Protein 3P9A (pdb70)

Radius of gyration: 33.68 Å; Cα contacts (8 Å, |Δi|>4): 2010; chains: 9; bounding box: 89×99×72 Å

Nearest PDB structures (foldseek):
  3p9a-assembly1_G  TM=9.910E-01  e=4.770E-23  Lederbergvirus P22
  4ucb-assembly2_A  TM=2.160E-01  e=5.547E-01  Human respiratory syncytial virus A2
  4uca-assembly1_A  TM=2.225E-01  e=7.556E-01  Human respiratory syncytial virus A2
  6r10-assembly1_G  TM=2.397E-01  e=1.402E+00  Thermus thermophilus HB8
  3p9a-assembly1_G  TM=9.837E-01  e=3.763E-23  Lederbergvirus P22

InterPro domains:
  IPR032066 DNA-packaging protein gp3 [PF16677] (17-133)

B-factor: mean 37.06, std 20.33, range [11.45, 143.5]

Solvent-accessible surface area: 54924 Å² total; per-residue (Å²): 245,69,60,58,96,60,82,86,49,24,100,21,120,6,98,72,22,182,102,24,171,12,97,34,28,118,33,0,40,47,0,0,15,48,11,0,78,38,4,75,59,7,25,14,60,44,59,84,16,35,54,82,98,35,98,34,49,65,46,17,14,22,50,44,30,5,0,18,64,38,16,0,1,54,14,0,37,12,62,54,137,50,9,159,70,16,107,149,83,126,59,4,25,95,11,1,70,68,0,48,30,1,3,76,14,8,11,4,7,0,0,0,0,67,19,3,28,19,46,0,0,0,20,52,26,25,20,76,42,48,29,35,46,38,66,59,31,110,167,130,36,11,105,18,113,7,96,64,29,186,88,14,152,9,138,29,29,123,34,0,46,47,0,0,17,46,8,0,64,54,5,96,76,51,29,14,132,42,55,85,21,39,56,88,101,38,83,34,65,50,62,43,15,20,46,47,35,4,0,15,56,28,16,0,0,29,12,0,29,18,68,37,136,49,3,140,73,15,122,145,95,142,59,5,21,97,5,0,52,75,0,47,37,5,5,83,17,9,12,4,10,0,0,0,0,75,19,4,31,19,49,0,0,0,21,49,24,23,20,79,40,50,28,36,46,49,75,57,51,102,196,73,127,21,10,92,20,108,5,95,69,26,189,126,22,169,9,101,37,34,118,34,0,44,48,0,0,20,46,6,0,65,53,5,86,78,51,27,3,129,57,60,90,6,30,43,66,105,33,71,26,60,57,53,50,16,21,48,42,17,4,1,16,59,32,14,0,0,20,12,0,27,17,53,48,129,49,6,144,70,11,106,146,94,120,47,4,15,80,2,2,55,78,0,48,33,3,4,83,13,10,12,1,9,0,0,0,1,85,20,2,32,16,54,1,0,0,21,48,24,25,19,75,42,50,27,34,44,32,60,67,40,88,169,205,47,30,103,33,14,120,25,117,9,103,76,23,187,119,20,180,13,115,32,29,123,30,0,47,45,0,0,21,46,10,0,70,58,4,55,74,48,31,7,90,37,60,84,19,38,56,66,114,32,86,22,66,54,39,54,12,24,39,34,19,7,0,29,65,36,17,0,3,90,16,0,39,14,78,75,134,45,8,143,64,13,103,147,86,126,62,2,16,72,4,0,58,63,0,46,34,0,3,81,12,3,11,2,9,0,0,0,1,74,16,1,33,16,48,0,0,0,22,52,27,25,19,75,44,47,28,33,44,38,75,58,36,93,194,133,38,10,105,19,116,9,96,58,33,186,112,12,172,5,159,32,42,121,32,0,42,46,0,0,16,51,10,0,61,56,4,51,77,48,30,14,128,56,57,89,11,32,52,72,102,30,81,26,45,59,29,53,20,21,39,43,36,4,0,17,58,28,14,0,0,27,12,0,25,20,46,41,131,50,2,139,65,14,112,148,88,175,61,0,34,148,15,0,81,109,0,36,55,9,4,81,26,3,13,11,10,0,0,0,0,62,16,6,28,20,48,0,0,0,20,51,24,23,20,80,39,48,29,34,48,35,75,57,53,98,190,98,130,78,37,16,71,11,103,10,98,72,28,151,87,22,192,14,126,28,27,118,35,0,44,49,0,0,22,50,7,0,80,48,4,82,76,46,31,16,142,46,57,79,20,37,46,67,104,31,94,31,53,61,65,34,14,26,42,51,38,6,0,27,68,31,17,0,4,48,11,0,24,15,82,78,130,48,9,170,64,10,111,148,91,132,81,1,24,83,3,0,51,70,0,45,38,2,4,83,12,7,13,2,8,0,0,0,1,81,25,1,29,18,48,0,0,0,20,51,26,24,19,74,42,48,27,32,44,36,76,56,50,97,194,120,92,34,12,103,19,125,6,96,62,30,169,94,23,175,7,108,33,34,122,34,0,41,46,0,0,33,56,8,0,73,53,4,62,60,50,32,14,125,38,58,96,21,27,52,76,112,38,86,28,74,51,59,47,16,25,54,40,23,4,0,14,57,27,12,0,0,23,13,0,20,15,70,37,112,50,2,117,65,7,147,124,68,166,79,0,35,144,13,7,92,94,0,61,52,7,3,87,30,2,11,8,12,0,0,0,0,68,18,4,30,22,51,1,0,1,20,50,23,24,20,81,41,48,28,36,43,36,76,56,54,98,197,147,36,6,97,21,110,8,96,65,29,200,106,20,169,6,109,37,25,124,33,0,52,46,0,0,19,45,8,0,55,56,3,66,77,51,33,16,141,49,61,91,17,35,50,82,106,23,100,16,59,56,36,57,13,25,44,49,39,4,0,16,59,24,15,0,0,22,15,0,26,10,48,40,141,42,5,150,65,12,101,150,90,149,64,5,23,94,4,1,57,78,0,49,20,0,3,76,9,9,12,3,15,0,0,0,1,78,17,2,31,14,56,0,0,0,20,50,23,24,20,78,40,49,27,35,48,33,68,57,54,97,196,154,41,16,100,24,98,7,95,62,30,186,74,16,151,10,157,31,41,122,33,0,42,46,0,0,20,48,7,0,59,53,4,84,78,49,38,16,142,50,61,91,14,30,46,66,103,35,91,30,36,42,34,56,12,28,51,47,35,4,0,12,56,21,16,0,1,41,15,0,20,16,67,61,98,43,2,122,64,4,92,145,78,158,54,0,40,115,15,3,74,66,0,38,27,1,3,79,12,10,10,2,9,0,0,0,0,74,21,1,32,15,53,0,0,0,20,51,24,25,21,71,44,46,27,32,42,34,76,54,57,88,199

CATH classification: 1.10.132.80

GO terms:
  GO:0043493 viral terminase complex (C, IDA)
  GO:0097710 viral terminase, small subunit (C, IDA)
  GO:0042802 identical protein binding (F, IPI)

Foldseek 3Di:
DQAAPPDDLLVAAFPCDEPHDDDALVVVLVLLVRLVVVQVVHFDWDWDWDDDPPDIDIGTDGAHDQDDPVSSCSHNHHDPVVLVVLCVDPGNVVSSVVSVVVNLVVLVVCLVVVSDPVVVNCVVNVPDDDDDDDDPPPD/DLLVAAFPCDAPHDDPAQVVVLVLLVSLVVVQVVDFDWDWDWDDDDPDIDIDTDGARDQDDPCSSCSHNHHDVVVLVVLCPDPRSVVSSVVSVVVSLVVLVVCLVVVSDPVVVNCVVNVPDDDDDDDDPDDD/DPLLPAAFPCDAPHDDDALVVVLVLLVSLVVVQVVDFDWDWDWDDDPHDIDIDTDGAHDQDDPCSSCSHHHHDVVVLVVLCVDDSSVVSSVVSVVVSLVVLVVCLVVVSDPVPVNCVVNVPDDDDDDDDPPPD/DDPPLLPAADPCDAPHDDPAQVVLLVLLVSLVVCQVVHFDWDWDWDDDDPDIDIDIDGAHDQDDPVSSCVRHHHDVVVLVVLVVDVRNVVSSVVSVVVNLVVLVVCCVVVSDPVVVSCVVSVPDDDDDDDDPDDD/DLLPAAFPQDAPHDDPAQVRVLVLLVSLVVVQVVDFDWDWDWDDDPHDIDTDTDGAHDQDDPCSSCSHHHHHPVVLVCLCVDPRHVVVSVVSVVVSLVVLVVCLVVVRDPVVVNCVVNVPDDDDDDDDPDDD/DLPLLPAAFPCDAPRDDDAQVVLLVLLVSLVVSQVVDFDWDKDWDDDPHDIDIDTDGAHDQDDPCSSCSHHHHDVVSLVVLCVDVRSVVSSVVSVVVNLVVLVVCLVVVSDPVVVSCVVSVPDDDDDDDDPDDD/DPLLPAAFPCDAQHDDDAQVVVLVLLVVLVVVQVVDFDWDWDWDDDPHRIDIDIDGAHDQDDLCSSCSHHHHDSVVLVVQCVPPRHNVSSVVSVVVRLVRLVVCLVVVRDPVVVNCVVSVPDDDDDDDDPDDD/DLLPAAFPQDAQHDDPALVVVLVLLVSLVVVQVVDFDWDWDWDDDPHDIDIDIDGAHDQDDPCSSCSHNHHDVVVLVVLCVDPRNVVSSVVSVVVNLVVLVVCLVVVSDPVPVNCVVNVPDDDDDDDDPDDD/DLLPAAFPQDAADDDDAQVVVLVLLVVLVVVQVVDFDWDWDWDDDPRDIDIDIDGAHDQDDPVSSCSHNHHDVVVLVVLCPDPRRVVSSVVSVVVRLVVLVVCLVVVSDPVVVSCVVSVPDDDDDDDDPDDD

Sequence (1202 aa):
MAAPKGNRFWEARSSHGRNPKFESPEALWAACCEYFEWVEANPLWEMKAFSYQGEVIQEPIAKMRAMTITGLTLFIDVTLETWRTYRLREDLSEVVTRAEQVIYDQKFSGAAADLLNANIIARDLGLKEQSQVEDVTPDRFWEARSSHGRNPKFESPEALWAACCEYFEWVEANPLWEMKAFSYQGEVIQEPIAKMRAMTITGLTLFIDVTLETWRTYRLREDLSEVVTRAEQVIYDQKFSGAAADLLNANIIARDLGLKEQSQVEDVTPDNRFWEARSSHGRNPKFESPEALWAACCEYFEWVEANPLWEMKAFSYQGEVIQEPIAKMRAMTITGLTLFIDVTLETWRTYRLREDLSEVVTRAEQVIYDQKFSGAAADLLNANIIARDLGLKEQSQVEDVTPDKGNRFWEARSSHGRNPKFESPEALWAACCEYFEWVEANPLWEMKAFSYQGEVIQEPIAKMRAMTITGLTLFIDVTLETWRTYRLREDLSEVVTRAEQVIYDQKFSGAAADLLNANIIARDLGLKEQSQVEDVTPDRFWEARSSHGRNPKFESPEALWAACCEYFEWVEANPLWEMKAFSYQGEVIQEPIAKMRAMTITGLTLFIDVTLETWRTYRLREDLSEVVTRAEQVIYDQKFSGAAADLLNANIIARDLGLKEQSQVEDVTPDGNRFWEARSSHGRNPKFESPEALWAACCEYFEWVEANPLWEMKAFSYQGEVIQEPIAKMRAMTITGLTLFIDVTLETWRTYRLREDLSEVVTRAEQVIYDQKFSGAAADLLNANIIARDLGLKEQSQVEDVTPDNRFWEARSSHGRNPKFESPEALWAACCEYFEWVEANPLWEMKAFSYQGEVIQEPIAKMRAMTITGLTLFIDVTLETWRTYRLREDLSEVVTRAEQVIYDQKFSGAAADLLNANIIARDLGLKEQSQVEDVTPDRFWEARSSHGRNPKFESPEALWAACCEYFEWVEANPLWEMKAFSYQGEVIQEPIAKMRAMTITGLTLFIDVTLETWRTYRLREDLSEVVTRAEQVIYDQKFSGAAADLLNANIIARDLGLKEQSQVEDVTPDRFWEARSSHGRNPKFESPEALWAACCEYFEWVEANPLWEMKAFSYQGEVIQEPIAKMRAMTITGLTLFIDVTLETWRTYRLREDLSEVVTRAEQVIYDQKFSGAAADLLNANIIARDLGLKEQSQVEDVTPD

Structure (mmCIF, N/CA/C/O backbone):
data_3P9A
#
_entry.id   3P9A
#
_cell.length_a   76.480
_cell.length_b   100.900
_cell.length_c   89.847
_cell.angle_alpha   90.00
_cell.angle_beta   93.73
_cell.angle_gamma   90.00
#
_symmetry.space_group_name_H-M   'P 1 21 1'
#
loop_
_entity.id
_entity.type
_entity.pdbx_description
1 polymer 'DNA-packaging protein gp3'
2 water water
#
loop_
_atom_site.group_PDB
_atom_site.id
_atom_site.type_symbol
_atom_site.label_atom_id
_atom_site.label_alt_id
_atom_site.label_comp_id
_atom_site.label_asym_id
_atom_site.label_entity_id
_atom_site.label_seq_id
_atom_site.pdbx_PDB_ins_code
_atom_site.Cartn_x
_atom_site.Cartn_y
_atom_site.Cartn_z
_atom_site.occupancy
_atom_site.B_iso_or_equiv
_atom_site.auth_seq_id
_atom_site.auth_comp_id
_atom_site.auth_asym_id
_atom_site.auth_atom_id
_atom_site.pdbx_PDB_model_num
ATOM 1 N N . MET A 1 1 ? 18.854 97.454 52.650 1.00 129.73 1 MET A N 1
ATOM 2 C CA . MET A 1 1 ? 19.155 98.211 51.439 1.00 129.51 1 MET A CA 1
ATOM 3 C C . MET A 1 1 ? 19.730 97.287 50.362 1.00 128.62 1 MET A C 1
ATOM 4 O O . MET A 1 1 ? 20.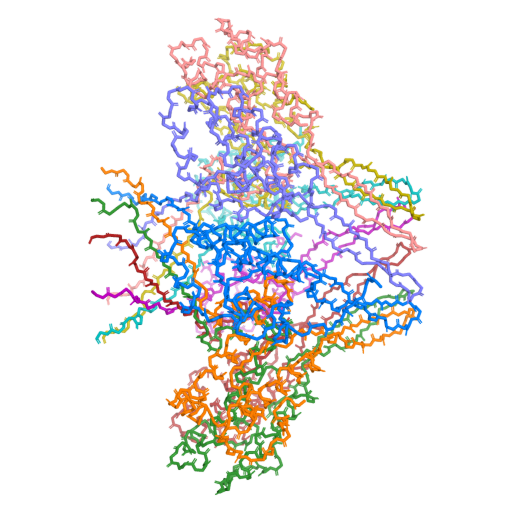163 97.745 49.303 1.00 127.86 1 MET A O 1
ATOM 9 N N . ALA A 1 2 ? 19.726 95.985 50.644 1.00 127.14 2 ALA A N 1
ATOM 10 C CA . ALA A 1 2 ? 20.234 94.980 49.709 1.00 120.73 2 ALA A CA 1
ATOM 11 C C . ALA A 1 2 ? 19.348 93.734 49.687 1.00 112.04 2 ALA A C 1
ATOM 12 O O . ALA A 1 2 ? 19.822 92.627 49.427 1.00 111.49 2 ALA A O 1
ATOM 14 N N . ALA A 1 3 ? 18.062 93.925 49.964 1.00 102.22 3 ALA A N 1
ATOM 15 C CA . ALA A 1 3 ? 17.097 92.831 49.977 1.00 89.50 3 ALA A CA 1
ATOM 16 C C . ALA A 1 3 ? 15.881 93.196 49.126 1.00 76.82 3 ALA A C 1
ATOM 17 O O . ALA A 1 3 ? 15.713 94.360 48.752 1.00 76.82 3 ALA A O 1
ATOM 19 N N . PRO A 1 4 ? 15.036 92.201 48.802 1.00 63.71 4 PRO A N 1
ATOM 20 C CA . PRO A 1 4 ? 13.824 92.444 48.010 1.00 58.31 4 PRO A CA 1
ATOM 21 C C . PRO A 1 4 ? 12.904 93.483 48.647 1.00 60.45 4 PRO A C 1
ATOM 22 O O . PRO A 1 4 ? 12.562 93.373 49.827 1.00 59.19 4 PRO A O 1
ATOM 26 N N . LYS A 1 5 ? 12.516 94.482 47.859 1.00 61.59 5 LYS A N 1
ATOM 27 C CA . LYS A 1 5 ? 11.624 95.540 48.319 1.00 56.02 5 LYS A CA 1
ATOM 28 C C . LYS A 1 5 ? 10.174 95.055 48.278 1.00 51.06 5 LYS A C 1
ATOM 29 O O . LYS A 1 5 ? 9.306 95.594 48.970 1.00 46.71 5 LYS A O 1
ATOM 35 N N . GLY A 1 6 ? 9.929 94.034 47.458 1.00 44.87 6 GLY A N 1
ATOM 36 C CA . GLY A 1 6 ? 8.618 93.422 47.346 1.00 34.81 6 GLY A CA 1
ATOM 37 C C . GLY A 1 6 ? 7.613 94.246 46.568 1.00 37.22 6 GLY A C 1
ATOM 38 O O . GLY A 1 6 ? 6.410 94.106 46.774 1.00 39.46 6 GLY A O 1
ATOM 39 N N . ASN A 1 7 ? 8.099 95.113 45.681 1.00 30.68 7 ASN A N 1
ATOM 40 C CA . ASN A 1 7 ? 7.209 95.847 44.784 1.00 22.35 7 ASN A CA 1
ATOM 41 C C . ASN A 1 7 ? 6.663 94.965 43.659 1.00 31.02 7 ASN A C 1
ATOM 42 O O . ASN A 1 7 ? 7.420 94.479 42.803 1.00 33.36 7 ASN A O 1
ATOM 47 N N . ARG A 1 8 ? 5.350 94.741 43.687 1.00 26.68 8 ARG A N 1
ATOM 48 C CA . ARG A 1 8 ? 4.662 93.955 42.662 1.00 33.14 8 ARG A CA 1
ATOM 49 C C . ARG A 1 8 ? 4.577 94.728 41.349 1.00 33.17 8 ARG A C 1
ATOM 50 O O . ARG A 1 8 ? 4.051 95.841 41.311 1.00 27.77 8 ARG A O 1
ATOM 58 N N . PHE A 1 9 ? 5.069 94.134 40.265 1.00 28.03 9 PHE A N 1
ATOM 59 C CA . PHE A 1 9 ? 5.201 94.900 39.032 1.00 25.49 9 PHE A CA 1
ATOM 60 C C . PHE A 1 9 ? 3.844 95.332 38.487 1.00 24.38 9 PHE A C 1
ATOM 61 O O . PHE A 1 9 ? 3.710 96.418 37.939 1.00 25.93 9 PHE A O 1
ATOM 69 N N . TRP A 1 10 ? 2.824 94.505 38.686 1.00 27.19 10 TRP A N 1
ATOM 70 C CA . TRP A 1 10 ? 1.489 94.845 38.204 1.00 22.23 10 TRP A CA 1
ATOM 71 C C . TRP A 1 10 ? 0.847 95.957 39.046 1.00 28.77 10 TRP A C 1
ATOM 72 O O . TRP A 1 10 ? -0.210 96.476 38.691 1.00 32.28 10 TRP A O 1
ATOM 83 N N . GLU A 1 11 ? 1.466 96.311 40.168 1.00 22.97 11 GLU A N 1
ATOM 84 C CA . GLU A 1 11 ? 0.954 97.432 40.975 1.00 27.14 11 GLU A CA 1
ATOM 85 C C . GLU A 1 11 ? 1.706 98.735 40.694 1.00 28.77 11 GLU A C 1
ATOM 86 O O . GLU A 1 11 ? 1.231 99.828 41.031 1.00 27.47 11 GLU A O 1
ATOM 92 N N . ALA A 1 12 ? 2.876 98.619 40.073 1.00 22.70 12 ALA A N 1
ATOM 93 C CA . ALA A 1 12 ? 3.789 99.762 39.944 1.00 24.71 12 ALA A CA 1
ATOM 94 C C . ALA A 1 12 ? 3.234 100.847 39.030 1.00 30.97 12 ALA A C 1
ATOM 95 O O . ALA A 1 12 ? 2.742 100.556 37.942 1.00 26.79 12 ALA A O 1
ATOM 97 N N . ARG A 1 13 ? 3.313 102.101 39.472 1.00 26.31 13 ARG A N 1
ATOM 98 C CA . ARG A 1 13 ? 2.859 103.214 38.648 1.00 26.44 13 ARG A CA 1
ATOM 99 C C . ARG A 1 13 ? 3.702 104.464 38.892 1.00 26.19 13 ARG A C 1
ATOM 100 O O . ARG A 1 13 ? 4.266 104.625 39.973 1.00 23.59 13 ARG A O 1
ATOM 108 N N . SER A 1 14 ? 3.786 105.345 37.891 1.00 21.78 14 SER A N 1
ATOM 109 C CA . SER A 1 14 ? 4.615 106.543 38.008 1.00 25.47 14 SER A CA 1
ATOM 110 C C . SER A 1 14 ? 3.981 107.583 38.931 1.00 22.55 14 SER A C 1
ATOM 111 O O . SER A 1 14 ? 2.805 107.501 39.267 1.00 23.71 14 SER A O 1
ATOM 114 N N . SER A 1 15 ? 4.768 108.577 39.319 1.00 21.26 15 SER A N 1
ATOM 115 C CA . SER A 1 15 ? 4.284 109.625 40.224 1.00 23.60 15 SER A CA 1
ATOM 116 C C . SER A 1 15 ? 3.167 110.460 39.603 1.00 24.64 15 SER A C 1
ATOM 117 O O . SER A 1 15 ? 2.522 111.236 40.297 1.00 26.17 15 SER A O 1
ATOM 120 N N . HIS A 1 16 ? 2.938 110.292 38.303 1.00 27.27 16 HIS A N 1
ATOM 121 C CA . HIS A 1 16 ? 1.900 111.050 37.602 1.00 31.36 16 HIS A CA 1
ATOM 122 C C . HIS A 1 16 ? 0.500 110.502 37.856 1.00 33.12 16 HIS A C 1
ATOM 123 O O . HIS A 1 16 ? -0.492 111.096 37.438 1.00 33.41 16 HIS A O 1
ATOM 130 N N . GLY A 1 17 ? 0.425 109.366 38.539 1.00 27.53 17 GLY A N 1
ATOM 131 C CA . GLY A 1 17 ? -0.849 108.831 38.962 1.00 28.34 17 GLY A CA 1
ATOM 132 C C . GLY A 1 17 ? -1.636 108.197 37.837 1.00 36.14 17 GLY A C 1
ATOM 133 O O . GLY A 1 17 ? -1.066 107.738 36.843 1.00 34.14 17 GLY A O 1
ATOM 134 N N . ARG A 1 18 ? -2.956 108.181 37.992 1.00 31.04 18 ARG A N 1
ATOM 135 C CA . ARG A 1 18 ? -3.811 107.436 37.082 1.00 35.44 18 ARG A CA 1
ATOM 136 C C . ARG A 1 18 ? -4.177 108.204 35.811 1.00 34.93 18 ARG A C 1
ATOM 137 O O . ARG A 1 18 ? -4.562 109.369 35.868 1.00 44.11 18 ARG A O 1
ATOM 145 N N . ASN A 1 19 ? -4.054 107.533 34.669 1.00 39.02 19 ASN A N 1
ATOM 146 C CA . ASN A 1 19 ? -4.460 108.095 33.381 1.00 46.91 19 ASN A CA 1
ATOM 147 C C . ASN A 1 19 ? -3.918 109.485 33.106 1.00 44.45 19 ASN A C 1
ATOM 148 O O . ASN A 1 19 ? -4.673 110.384 32.750 1.00 51.03 19 ASN A O 1
ATOM 153 N N . PRO A 1 20 ? -2.602 109.670 33.258 1.00 41.12 20 PRO A N 1
ATOM 154 C CA . PRO A 1 20 ? -2.062 111.011 33.026 1.00 41.53 20 PRO A CA 1
ATOM 155 C C . PRO A 1 20 ? -2.256 111.452 31.581 1.00 43.08 20 PRO A C 1
ATOM 156 O O . PRO A 1 20 ? -2.315 110.619 30.671 1.00 42.73 20 PRO A O 1
ATOM 160 N N . LYS A 1 21 ? -2.350 112.759 31.383 1.00 42.20 21 LYS A N 1
ATOM 161 C CA . LYS A 1 21 ? -2.464 113.338 30.053 1.00 47.46 21 LYS A CA 1
ATOM 162 C C . LYS A 1 21 ? -1.188 114.113 29.761 1.00 45.05 21 LYS A C 1
ATOM 163 O O . LYS A 1 21 ? -1.042 115.261 30.17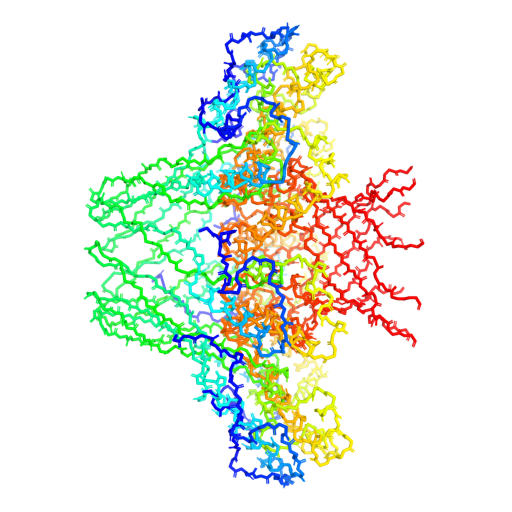5 1.00 51.54 21 LYS A O 1
ATOM 169 N N . PHE A 1 22 ? -0.256 113.473 29.066 1.00 40.62 22 PHE A N 1
ATOM 170 C CA . PHE A 1 22 ? 1.034 114.081 28.766 1.00 43.73 22 PHE A CA 1
ATOM 171 C C . PHE A 1 22 ? 0.910 115.069 27.615 1.00 51.95 22 PHE A C 1
ATOM 172 O O . PHE A 1 22 ? 0.529 114.700 26.507 1.00 57.36 22 PHE A O 1
ATOM 180 N N . GLU A 1 23 ? 1.232 116.329 27.887 1.00 52.67 23 GLU A N 1
ATOM 181 C CA . GLU A 1 23 ? 1.040 117.384 26.902 1.00 56.90 23 GLU A CA 1
ATOM 182 C C . GLU A 1 23 ? 2.360 118.022 26.502 1.00 54.74 23 GLU A C 1
ATOM 183 O O . GLU A 1 23 ? 2.401 118.882 25.624 1.00 59.83 23 GLU A O 1
ATOM 189 N N . SER A 1 24 ? 3.442 117.598 27.146 1.00 47.72 24 SER A N 1
ATOM 190 C CA . SER A 1 24 ? 4.772 118.053 26.755 1.00 40.92 24 SER A CA 1
ATOM 191 C C . SER A 1 24 ? 5.769 116.903 26.685 1.00 38.92 24 SER A C 1
ATOM 192 O O . SER A 1 24 ? 5.652 115.919 27.412 1.00 44.37 24 SER A O 1
ATOM 195 N N . PRO A 1 25 ? 6.766 117.039 25.807 1.00 43.12 25 PRO A N 1
ATOM 196 C CA . PRO A 1 25 ? 7.832 116.043 25.703 1.00 41.67 25 PRO A CA 1
ATOM 197 C C . PRO A 1 25 ? 8.510 115.870 27.052 1.00 43.37 25 PRO A C 1
ATOM 198 O O . PRO A 1 25 ? 8.807 114.744 27.449 1.00 39.17 25 PRO A O 1
ATOM 202 N N . GLU A 1 26 ? 8.746 116.974 27.753 1.00 41.15 26 GLU A N 1
ATOM 203 C CA . GLU A 1 26 ? 9.436 116.904 29.037 1.00 44.54 26 GLU A CA 1
ATOM 204 C C . GLU A 1 26 ? 8.692 116.036 30.057 1.00 39.27 26 GLU A C 1
ATOM 205 O O . GLU A 1 26 ? 9.297 115.173 30.699 1.00 34.55 26 GLU A O 1
ATOM 211 N N . ALA A 1 27 ? 7.387 116.254 30.197 1.00 36.88 27 ALA A N 1
ATOM 212 C CA . ALA A 1 27 ? 6.582 115.463 31.127 1.00 38.15 27 ALA A CA 1
ATOM 213 C C . ALA A 1 27 ? 6.637 113.992 30.741 1.00 33.88 27 ALA A C 1
ATOM 214 O O . ALA A 1 27 ? 6.835 113.122 31.590 1.00 29.22 27 ALA A O 1
ATOM 216 N N . LEU A 1 28 ? 6.449 113.721 29.456 1.00 35.37 28 LEU A N 1
ATOM 217 C CA . LEU A 1 28 ? 6.433 112.348 28.979 1.00 34.00 28 LEU A CA 1
ATOM 218 C C . LEU A 1 28 ? 7.766 111.660 29.241 1.00 30.97 28 LEU A C 1
ATOM 219 O O . LEU A 1 28 ? 7.804 110.536 29.749 1.00 34.74 28 LEU A O 1
ATOM 224 N N . TRP A 1 29 ? 8.857 112.334 28.890 1.00 29.33 29 TRP A N 1
ATOM 225 C CA . TRP A 1 29 ? 10.185 111.750 29.035 1.00 26.55 29 TRP A CA 1
ATOM 226 C C . TRP A 1 29 ? 10.500 111.532 30.509 1.00 32.24 29 TRP A C 1
ATOM 227 O O . TRP A 1 29 ? 11.101 110.523 30.879 1.00 30.82 29 TRP A O 1
ATOM 238 N N . ALA A 1 30 ? 10.073 112.467 31.354 1.00 26.27 30 ALA A N 1
ATOM 239 C CA . ALA A 1 30 ? 10.237 112.299 32.796 1.00 26.48 30 ALA A CA 1
ATOM 240 C C . ALA A 1 30 ? 9.527 111.041 33.289 1.00 25.13 30 ALA A C 1
ATOM 241 O O . ALA A 1 30 ? 10.050 110.303 34.132 1.00 27.08 30 ALA A O 1
ATOM 243 N N . ALA A 1 31 ? 8.319 110.810 32.784 1.00 25.07 31 ALA A N 1
ATOM 244 C CA . ALA A 1 31 ? 7.573 109.610 33.150 1.00 29.59 31 ALA A CA 1
ATOM 245 C C . ALA A 1 31 ? 8.300 108.349 32.682 1.00 23.87 31 ALA A C 1
ATOM 246 O O . ALA A 1 31 ? 8.390 107.360 33.411 1.00 23.98 31 ALA A O 1
ATOM 248 N N . CYS A 1 32 ? 8.815 108.382 31.460 1.00 26.97 32 CYS A N 1
ATOM 249 C CA . CYS A 1 32 ? 9.566 107.249 30.929 1.00 21.54 32 CYS A CA 1
ATOM 250 C C . CYS A 1 32 ? 10.784 106.982 31.793 1.00 22.76 32 CYS A C 1
ATOM 251 O O . CYS A 1 32 ? 11.091 105.839 32.089 1.00 22.42 32 CYS A O 1
ATOM 254 N N . CYS A 1 33 ? 11.474 108.046 32.202 1.00 25.42 33 CYS A N 1
ATOM 255 C CA . CYS A 1 33 ? 12.620 107.886 33.093 1.00 23.45 33 CYS A CA 1
ATOM 256 C C . CYS A 1 33 ? 12.242 107.253 34.431 1.00 22.10 33 CYS A C 1
ATOM 257 O O . CYS A 1 33 ? 13.029 106.478 34.983 1.00 23.30 33 CYS A O 1
ATOM 260 N N . GLU A 1 34 ? 11.054 107.567 34.964 1.00 19.47 34 GLU A N 1
ATOM 261 C CA . GLU A 1 34 ? 10.605 106.897 36.194 1.00 18.43 34 GLU A CA 1
ATOM 262 C C . GLU A 1 34 ? 10.520 105.390 35.995 1.00 19.95 34 GLU A C 1
ATOM 263 O O . GLU A 1 34 ? 10.892 104.602 36.877 1.00 18.82 34 GLU A O 1
ATOM 269 N N . TYR A 1 35 ? 10.020 104.987 34.836 1.00 21.71 35 TYR A N 1
ATOM 270 C CA . TYR A 1 35 ? 9.933 103.568 34.530 1.00 22.47 35 TYR A CA 1
ATOM 271 C C . TYR A 1 35 ? 11.328 102.949 34.474 1.00 19.46 35 TYR A C 1
ATOM 272 O O . TYR A 1 35 ? 11.566 101.869 35.038 1.00 17.47 35 TYR A O 1
ATOM 281 N N . PHE A 1 36 ? 12.261 103.627 33.799 1.00 19.50 36 PHE A N 1
ATOM 282 C CA . PHE A 1 36 ? 13.619 103.097 33.659 1.00 18.95 36 PHE A CA 1
ATOM 283 C C . PHE A 1 36 ? 14.267 102.937 35.034 1.00 16.33 36 PHE A C 1
ATOM 284 O O . PHE A 1 36 ? 14.906 101.936 35.303 1.00 21.88 36 PHE A O 1
ATOM 292 N N . GLU A 1 37 ? 14.089 103.933 35.903 1.00 19.47 37 GLU A N 1
ATOM 293 C CA . GLU A 1 37 ? 14.590 103.858 37.282 1.00 19.00 37 GLU A CA 1
ATOM 294 C C . GLU A 1 37 ? 13.929 102.726 38.087 1.00 16.53 37 GLU A C 1
ATOM 295 O O . GLU A 1 37 ? 14.599 102.021 38.854 1.00 21.82 37 GLU A O 1
ATOM 301 N N . TRP A 1 38 ? 12.618 102.570 37.926 1.00 19.82 38 TRP A N 1
ATOM 302 C CA . TRP A 1 38 ? 11.892 101.516 38.639 1.00 19.88 38 TRP A CA 1
ATOM 303 C C . TRP A 1 38 ? 12.456 100.146 38.262 1.00 19.32 38 TRP A C 1
ATOM 304 O O . TRP A 1 38 ? 12.722 99.305 39.131 1.00 20.36 38 TRP A O 1
ATOM 315 N N . VAL A 1 39 ? 12.629 99.918 36.966 1.00 20.69 39 VAL A N 1
ATOM 316 C CA . VAL A 1 39 ? 13.199 98.656 36.505 1.00 23.41 39 VAL A CA 1
ATOM 317 C C . VAL A 1 39 ? 14.550 98.399 37.163 1.00 20.39 39 VAL A C 1
ATOM 318 O O . VAL A 1 39 ? 14.817 97.292 37.635 1.00 21.03 39 VAL A O 1
ATOM 322 N N . GLU A 1 40 ? 15.404 99.419 37.203 1.00 22.30 40 GLU A N 1
ATOM 323 C CA . GLU A 1 40 ? 16.716 99.251 37.822 1.00 24.28 40 GLU A CA 1
ATOM 324 C C . GLU A 1 40 ? 16.630 99.010 39.319 1.00 21.84 40 GLU A C 1
ATOM 325 O O . GLU A 1 40 ? 17.410 98.236 39.867 1.00 26.52 40 GLU A O 1
ATOM 331 N N . ALA A 1 41 ? 15.670 99.656 39.975 1.00 20.27 41 ALA A N 1
ATOM 332 C CA . ALA A 1 41 ? 15.530 99.542 41.419 1.00 22.44 41 ALA A CA 1
ATOM 333 C C . ALA A 1 41 ? 14.771 98.293 41.851 1.00 18.31 41 ALA A C 1
ATOM 334 O O . ALA A 1 41 ? 14.735 97.972 43.034 1.00 19.97 41 ALA A O 1
ATOM 336 N N . ASN A 1 42 ? 14.135 97.606 40.908 1.00 18.32 42 ASN A N 1
ATOM 337 C CA . ASN A 1 42 ? 13.347 96.426 41.269 1.00 18.36 42 ASN A CA 1
ATOM 338 C C . ASN A 1 42 ? 13.725 95.195 40.458 1.00 21.04 42 ASN A C 1
ATOM 339 O O . ASN A 1 42 ? 12.969 94.754 39.600 1.00 20.78 42 ASN A O 1
ATOM 344 N N . PRO A 1 43 ? 14.915 94.647 40.730 1.00 23.55 43 PRO A N 1
ATOM 345 C CA . PRO A 1 43 ? 15.328 93.430 40.021 1.00 24.32 43 PRO A CA 1
ATOM 346 C C . PRO A 1 43 ? 14.413 92.271 40.399 1.00 20.63 43 PRO A C 1
ATOM 347 O O . PRO A 1 43 ? 13.684 92.342 41.398 1.00 20.29 43 PRO A O 1
ATOM 351 N N . LEU A 1 44 ? 14.422 91.211 39.601 1.00 21.22 44 LEU A N 1
ATOM 352 C CA . LEU A 1 44 ? 13.802 89.964 40.033 1.00 23.15 44 LEU A CA 1
ATOM 353 C C . LEU A 1 44 ? 14.735 89.294 41.033 1.00 26.21 44 LEU A C 1
ATOM 354 O O . LEU A 1 44 ? 15.898 89.668 41.151 1.00 25.75 44 LEU A O 1
ATOM 359 N N . TRP A 1 45 ? 14.228 88.320 41.773 1.00 25.12 45 TRP A N 1
ATOM 360 C CA . TRP A 1 45 ? 15.029 87.697 42.819 1.00 24.61 45 TRP A CA 1
ATOM 361 C C . TRP A 1 45 ? 15.020 86.194 42.659 1.00 31.54 45 TRP A C 1
ATOM 362 O O . TRP A 1 45 ? 13.964 85.586 42.509 1.00 34.28 45 TRP A O 1
ATOM 373 N N . GLU A 1 46 ? 16.211 85.609 42.661 1.00 26.86 46 GLU A N 1
ATOM 374 C CA . GLU A 1 46 ? 16.350 84.162 42.685 1.00 30.98 46 GLU A CA 1
ATOM 375 C C . GLU A 1 46 ? 16.726 83.713 44.093 1.00 29.59 46 GLU A C 1
ATOM 376 O O . GLU A 1 46 ? 17.692 84.200 44.665 1.00 30.88 46 GLU A O 1
ATOM 382 N N . MET A 1 47 ? 15.958 82.791 44.664 1.00 32.11 47 MET A N 1
ATOM 383 C CA . MET A 1 47 ? 16.301 82.259 45.978 1.00 34.53 47 MET A CA 1
ATOM 384 C C . MET A 1 47 ? 17.433 81.262 45.821 1.00 36.37 47 MET A C 1
ATOM 385 O O . MET A 1 47 ? 17.368 80.367 44.983 1.00 40.18 47 MET A O 1
ATOM 390 N N . LYS A 1 48 ? 18.482 81.430 46.613 1.00 32.53 48 LYS A N 1
ATOM 391 C CA . LYS A 1 48 ? 19.592 80.495 46.588 1.00 39.21 48 LYS A CA 1
ATOM 392 C C . LYS A 1 48 ? 19.762 79.970 47.996 1.00 40.43 48 LYS A C 1
ATOM 393 O O . LYS A 1 48 ? 19.567 80.705 48.963 1.00 43.43 48 LYS A O 1
ATOM 399 N N . ALA A 1 49 ? 20.126 78.703 48.116 1.00 35.66 49 ALA A N 1
ATOM 400 C CA . ALA A 1 49 ? 20.283 78.101 49.429 1.00 38.30 49 ALA A CA 1
ATOM 401 C C . ALA A 1 49 ? 21.750 77.879 49.773 1.00 41.73 49 ALA A C 1
ATOM 402 O O . ALA A 1 49 ? 22.575 77.591 48.904 1.00 41.09 49 ALA A O 1
ATOM 404 N N . PHE A 1 50 ? 22.060 78.024 51.054 1.00 38.00 50 PHE A N 1
ATOM 405 C CA . PHE A 1 50 ? 23.398 77.796 51.559 1.00 47.26 50 PHE A CA 1
ATOM 406 C C . PHE A 1 50 ? 23.240 77.018 52.859 1.00 56.56 50 PHE A C 1
ATOM 407 O O . PHE A 1 50 ? 22.135 76.916 53.391 1.00 53.85 50 PHE A O 1
ATOM 415 N N . SER A 1 51 ? 24.329 76.464 53.373 1.00 63.91 51 SER A N 1
ATOM 416 C CA . SER A 1 51 ? 24.259 75.772 54.652 1.00 73.79 51 SER A CA 1
ATOM 417 C C . SER A 1 51 ? 25.558 75.886 55.436 1.00 81.25 51 SER A C 1
ATOM 418 O O . SER A 1 51 ? 26.643 75.973 54.861 1.00 79.62 51 SER A O 1
ATOM 421 N N . TYR A 1 52 ? 25.424 75.894 56.757 1.00 92.47 52 TYR A N 1
ATOM 422 C CA . TYR A 1 52 ? 26.555 75.964 57.669 1.00 101.25 52 TYR A CA 1
ATOM 423 C C . TYR A 1 52 ? 26.155 75.278 58.967 1.00 101.28 52 TYR A C 1
ATOM 424 O O . TYR A 1 52 ? 25.270 75.754 59.675 1.00 105.28 52 TYR A O 1
ATOM 433 N N . GLN A 1 53 ? 26.789 74.150 59.265 1.00 96.23 53 GLN A N 1
ATOM 434 C CA . GLN A 1 53 ? 26.494 73.409 60.487 1.00 94.88 53 GLN A CA 1
ATOM 435 C C . GLN A 1 53 ? 25.056 72.890 60.561 1.00 92.22 53 GLN A C 1
ATOM 436 O O . GLN A 1 53 ? 24.380 73.056 61.577 1.00 94.27 53 GLN A O 1
ATOM 442 N N . GLY A 1 54 ? 24.591 72.266 59.484 1.00 84.91 54 GLY A N 1
ATOM 443 C CA . GLY A 1 54 ? 23.305 71.592 59.490 1.00 82.59 54 GLY A CA 1
ATOM 444 C C . GLY A 1 54 ? 22.088 72.497 59.452 1.00 81.16 54 GLY A C 1
ATOM 445 O O . GLY A 1 54 ? 20.973 72.060 59.738 1.00 80.34 54 GLY A O 1
ATOM 446 N N . GLU A 1 55 ? 22.294 73.758 59.089 1.00 78.54 55 GLU A N 1
ATOM 447 C CA . GLU A 1 55 ? 21.199 74.716 59.023 1.00 78.88 55 GLU A CA 1
ATOM 448 C C . GLU A 1 55 ? 21.077 75.270 57.606 1.00 70.21 55 GLU A C 1
ATOM 449 O O . GLU A 1 55 ? 22.065 75.715 57.023 1.00 73.14 55 GLU A O 1
ATOM 455 N N . VAL A 1 56 ? 19.869 75.228 57.049 1.00 61.68 56 VAL A N 1
ATOM 456 C CA . VAL A 1 56 ? 19.642 75.700 55.682 1.00 61.63 56 VAL A CA 1
ATOM 457 C C . VAL A 1 56 ? 19.223 77.166 55.612 1.00 63.38 56 VAL A C 1
ATOM 458 O O . VAL A 1 56 ? 18.167 77.549 56.117 1.00 65.53 56 VAL A O 1
ATOM 462 N N . ILE A 1 57 ? 20.057 77.972 54.963 1.00 58.38 57 ILE A N 1
ATOM 463 C CA . ILE A 1 57 ? 19.830 79.410 54.848 1.00 56.73 57 ILE A CA 1
ATOM 464 C C . ILE A 1 57 ? 19.355 79.793 53.446 1.00 53.37 57 ILE A C 1
ATOM 465 O O . ILE A 1 57 ? 19.965 79.409 52.452 1.00 54.56 57 ILE A O 1
ATOM 470 N N . GLN A 1 58 ? 18.263 80.546 53.372 1.00 66.54 58 GLN A N 1
ATOM 471 C CA . GLN A 1 58 ? 17.772 81.065 52.100 1.00 66.43 58 GLN A CA 1
ATOM 472 C C . GLN A 1 58 ? 18.244 82.496 51.922 1.00 64.69 58 GLN A C 1
ATOM 473 O O . GLN A 1 58 ? 18.271 83.267 52.877 1.00 70.92 58 GLN A O 1
ATOM 479 N N . GLU A 1 59 ? 18.621 82.857 50.702 1.00 60.41 59 GLU A N 1
ATOM 480 C CA . GLU A 1 59 ? 18.960 84.244 50.420 1.00 61.01 59 GLU A CA 1
ATOM 481 C C . GLU A 1 59 ? 18.729 84.598 48.962 1.00 46.81 59 GLU A C 1
ATOM 482 O O . GLU A 1 59 ? 19.198 83.898 48.061 1.00 43.18 59 GLU A O 1
ATOM 488 N N . PRO A 1 60 ? 18.005 85.696 48.731 1.00 38.77 60 PRO A N 1
ATOM 489 C CA . PRO A 1 60 ? 17.657 86.162 47.391 1.00 42.32 60 PRO A CA 1
ATOM 490 C C . PRO A 1 60 ? 18.832 86.861 46.725 1.00 41.54 60 PRO A C 1
ATOM 491 O O . PRO A 1 60 ? 19.522 87.657 47.359 1.00 41.54 60 PRO A O 1
ATOM 495 N N . ILE A 1 61 ? 19.050 86.548 45.453 1.00 31.42 61 ILE A N 1
ATOM 496 C CA . ILE A 1 61 ? 20.086 87.177 44.663 1.00 29.00 61 ILE A CA 1
ATOM 497 C C . ILE A 1 61 ? 19.391 87.914 43.539 1.00 26.34 61 ILE A C 1
ATOM 498 O O . ILE A 1 61 ? 18.501 87.360 42.896 1.00 25.74 61 ILE A O 1
ATOM 503 N N . ALA A 1 62 ? 19.786 89.163 43.312 1.00 23.74 62 ALA A N 1
ATOM 504 C CA . ALA A 1 62 ? 19.133 90.023 42.330 1.00 22.44 62 ALA A CA 1
ATOM 505 C C . ALA A 1 62 ? 19.415 89.577 40.897 1.00 26.85 62 ALA A C 1
ATOM 506 O O . ALA A 1 62 ? 20.552 89.262 40.546 1.00 25.66 62 ALA A O 1
ATOM 508 N N . LYS A 1 63 ? 18.382 89.570 40.064 1.00 21.56 63 LYS A N 1
ATOM 509 C CA . LYS A 1 63 ? 18.551 89.253 38.645 1.00 19.13 63 LYS A CA 1
ATOM 510 C C . LYS A 1 63 ? 17.963 90.396 37.823 1.00 24.07 63 LYS A C 1
ATOM 511 O O . LYS A 1 63 ? 16.925 90.959 38.178 1.00 22.58 63 LYS A O 1
ATOM 517 N N . MET A 1 64 ? 18.630 90.738 36.725 1.00 17.92 64 MET A N 1
ATOM 518 C CA . MET A 1 64 ? 18.215 91.872 35.902 1.00 24.68 64 MET A CA 1
ATOM 519 C C . MET A 1 64 ? 16.798 91.725 35.323 1.00 20.33 64 MET A C 1
ATOM 520 O O . MET A 1 64 ? 16.419 90.664 34.804 1.00 15.69 64 MET A O 1
ATOM 525 N N . ARG A 1 65 ? 16.010 92.791 35.441 1.00 19.59 65 ARG A N 1
ATOM 526 C CA . ARG A 1 65 ? 14.673 92.817 34.857 1.00 20.45 65 ARG A CA 1
ATOM 527 C C . ARG A 1 65 ? 14.713 93.480 33.479 1.00 21.55 65 ARG A C 1
ATOM 528 O O . ARG A 1 65 ? 15.183 94.612 33.333 1.00 20.00 65 ARG A O 1
ATOM 536 N N . ALA A 1 66 ? 14.232 92.764 32.470 1.00 18.51 66 ALA A N 1
ATOM 537 C CA . ALA A 1 66 ? 14.185 93.275 31.108 1.00 21.13 66 ALA A CA 1
ATOM 538 C C . ALA A 1 66 ? 13.133 94.368 30.969 1.00 23.99 66 ALA A C 1
ATOM 539 O O . ALA A 1 66 ? 12.024 94.240 31.481 1.00 20.78 66 ALA A O 1
ATOM 541 N N . MET A 1 67 ? 13.471 95.444 30.267 1.00 21.71 67 MET A N 1
ATOM 542 C CA . MET A 1 67 ? 12.495 96.513 30.023 1.00 17.17 67 MET A CA 1
ATOM 543 C C . MET A 1 67 ? 11.629 96.101 28.847 1.00 20.89 67 MET A C 1
ATOM 544 O O . MET A 1 67 ? 12.101 95.414 27.947 1.00 22.55 67 MET A O 1
ATOM 549 N N . THR A 1 68 ? 10.372 96.521 28.835 1.00 17.42 68 THR A N 1
ATOM 550 C CA . THR A 1 68 ? 9.509 96.238 27.692 1.00 25.37 68 THR A CA 1
ATOM 551 C C . THR A 1 68 ? 8.643 97.443 27.388 1.00 27.47 68 THR A C 1
ATOM 552 O O . THR A 1 68 ? 8.344 98.232 28.281 1.00 23.53 68 THR A O 1
ATOM 556 N N . ILE A 1 69 ? 8.232 97.588 26.134 1.00 26.00 69 ILE A N 1
ATOM 557 C CA . ILE A 1 69 ? 7.341 98.690 25.795 1.00 28.22 69 ILE A CA 1
ATOM 558 C C . ILE A 1 69 ? 6.002 98.562 26.528 1.00 32.73 69 ILE A C 1
ATOM 559 O O . ILE A 1 69 ? 5.462 99.552 27.020 1.00 30.86 69 ILE A O 1
ATOM 564 N N . THR A 1 70 ? 5.469 97.348 26.621 1.00 32.80 70 THR A N 1
ATOM 565 C CA . THR A 1 70 ? 4.231 97.146 27.369 1.00 31.88 70 THR A CA 1
ATOM 566 C C . THR A 1 70 ? 4.435 97.513 28.837 1.00 37.59 70 THR A C 1
ATOM 567 O O . THR A 1 70 ? 3.585 98.166 29.450 1.00 39.68 70 THR A O 1
ATOM 571 N N . GLY A 1 71 ? 5.565 97.094 29.394 1.00 31.09 71 GLY A N 1
ATOM 572 C CA . GLY A 1 71 ? 5.922 97.432 30.759 1.00 25.81 71 GLY A CA 1
ATOM 573 C C . GLY A 1 71 ? 5.912 98.930 30.997 1.00 28.91 71 GLY A C 1
ATOM 574 O O . GLY A 1 71 ? 5.350 99.405 31.987 1.00 27.36 71 GLY A O 1
ATOM 575 N N . LEU A 1 72 ? 6.510 99.681 30.076 1.00 27.27 72 LEU A N 1
ATOM 576 C CA . LEU A 1 72 ? 6.564 101.136 30.193 1.00 28.43 72 LEU A CA 1
ATOM 577 C C . LEU A 1 72 ? 5.162 101.760 30.185 1.00 27.87 72 LEU A C 1
ATOM 578 O O . LEU A 1 72 ? 4.823 102.570 31.054 1.00 25.89 72 LEU A O 1
ATOM 583 N N . THR A 1 73 ? 4.349 101.380 29.205 1.00 32.31 73 THR A N 1
ATOM 584 C CA . THR A 1 73 ? 3.001 101.932 29.082 1.00 34.14 73 THR A CA 1
ATOM 585 C C . THR A 1 73 ? 2.130 101.584 30.294 1.00 34.53 73 THR A C 1
ATOM 586 O O . THR A 1 73 ? 1.326 102.400 30.741 1.00 36.29 73 THR A O 1
ATOM 590 N N . LEU A 1 74 ? 2.299 100.382 30.835 1.00 38.03 74 LEU A N 1
ATOM 591 C CA . LEU A 1 74 ? 1.587 100.000 32.055 1.00 36.46 74 LEU A CA 1
ATOM 592 C C . LEU A 1 74 ? 2.025 100.858 33.236 1.00 32.94 74 LEU A C 1
ATOM 593 O O . LEU A 1 74 ? 1.198 101.311 34.036 1.00 36.16 74 LEU A O 1
ATOM 598 N N . PHE A 1 75 ? 3.329 101.089 33.336 1.00 26.94 75 PHE A N 1
ATOM 599 C CA . PHE A 1 75 ? 3.884 101.860 34.439 1.00 22.49 75 PHE A CA 1
ATOM 600 C C . PHE A 1 75 ? 3.423 103.314 34.431 1.00 28.79 75 PHE A C 1
ATOM 601 O O . PHE A 1 75 ? 3.010 103.838 35.466 1.00 25.63 75 PHE A O 1
ATOM 609 N N . ILE A 1 76 ? 3.506 103.978 33.277 1.00 29.43 76 ILE A N 1
ATOM 610 C CA . ILE A 1 76 ? 3.050 105.373 33.198 1.00 32.53 76 ILE A CA 1
ATOM 611 C C . ILE A 1 76 ? 1.541 105.438 33.039 1.00 34.31 76 ILE A C 1
ATOM 612 O O . ILE A 1 76 ? 0.952 106.512 33.096 1.00 32.12 76 ILE A O 1
ATOM 617 N N . ASP A 1 77 ? 0.938 104.258 32.941 1.00 37.28 77 ASP A N 1
ATOM 618 C CA . ASP A 1 77 ? -0.511 104.105 32.896 1.00 36.85 77 ASP A CA 1
ATOM 619 C C . ASP A 1 77 ? -1.317 104.580 31.668 1.00 44.54 77 ASP A C 1
ATOM 620 O O . ASP A 1 77 ? -2.489 105.007 31.810 1.00 48.07 77 ASP A O 1
ATOM 625 N N . VAL A 1 78 ? -0.701 104.503 30.480 1.00 42.16 78 VAL A N 1
ATOM 626 C CA . VAL A 1 78 ? -1.418 104.818 29.246 1.00 46.52 78 VAL A CA 1
ATOM 627 C C . VAL A 1 78 ? -1.574 103.538 28.434 1.00 47.95 78 VAL A C 1
ATOM 628 O O . VAL A 1 78 ? -0.783 102.600 28.573 1.00 50.79 78 VAL A O 1
ATOM 632 N N . THR A 1 79 ? -2.600 103.495 27.594 1.00 48.97 79 THR A N 1
ATOM 633 C CA . THR A 1 79 ? -2.845 102.323 26.767 1.00 53.36 79 THR A CA 1
ATOM 634 C C . THR A 1 79 ? -1.887 102.302 25.584 1.00 56.10 79 THR A C 1
ATOM 635 O O . THR A 1 79 ? -1.257 103.313 25.268 1.00 53.69 79 THR A O 1
ATOM 639 N N . LEU A 1 80 ? -1.779 101.150 24.929 1.00 57.83 80 LEU A N 1
ATOM 640 C CA . LEU A 1 80 ? -0.964 101.042 23.725 1.00 54.73 80 LEU A CA 1
ATOM 641 C C . LEU A 1 80 ? -1.487 101.990 22.650 1.00 56.69 80 LEU A C 1
ATOM 642 O O . LEU A 1 80 ? -0.711 102.601 21.921 1.00 61.36 80 LEU A O 1
ATOM 647 N N . GLU A 1 81 ? -2.807 102.119 22.567 1.00 60.82 81 GLU A N 1
ATOM 648 C CA . GLU A 1 81 ? -3.428 103.029 21.615 1.00 69.04 81 GLU A CA 1
ATOM 649 C C . GLU A 1 81 ? -2.930 104.454 21.831 1.00 64.30 81 GLU A C 1
ATOM 650 O O . GLU A 1 81 ? -2.627 105.172 20.879 1.00 68.64 81 GLU A O 1
ATOM 656 N N . THR A 1 82 ? -2.853 104.855 23.095 1.00 56.98 82 THR A N 1
ATOM 657 C CA . THR A 1 82 ? -2.412 106.196 23.452 1.00 51.51 82 THR A CA 1
ATOM 658 C C . THR A 1 82 ? -0.946 106.391 23.093 1.00 50.68 82 THR A C 1
ATOM 659 O O . THR A 1 82 ? -0.556 107.434 22.562 1.00 50.13 82 THR A O 1
ATOM 663 N N . TRP A 1 83 ? -0.139 105.376 23.391 1.00 48.37 83 TRP A N 1
ATOM 664 C CA . TRP A 1 83 ? 1.286 105.400 23.079 1.00 51.84 83 TRP A CA 1
ATOM 665 C C . TRP A 1 83 ? 1.483 105.572 21.571 1.00 56.88 83 TRP A C 1
ATOM 666 O O . TRP A 1 83 ? 2.301 106.380 21.125 1.00 55.80 83 TRP A O 1
ATOM 677 N N . ARG A 1 84 ? 0.720 104.819 20.786 1.00 60.55 84 ARG A N 1
ATOM 678 C CA . ARG A 1 84 ? 0.793 104.930 19.336 1.00 69.50 84 ARG A CA 1
ATOM 679 C C . ARG A 1 84 ? 0.309 106.298 18.869 1.00 66.81 84 ARG A C 1
ATOM 680 O O . ARG A 1 84 ? 0.776 106.819 17.862 1.00 71.87 84 ARG A O 1
ATOM 688 N N . THR A 1 85 ? -0.610 106.888 19.622 1.00 67.73 85 THR A N 1
ATOM 689 C CA . THR A 1 85 ? -1.141 108.201 19.282 1.00 71.90 85 THR A CA 1
ATOM 690 C C . THR A 1 85 ? -0.081 109.300 19.379 1.00 67.45 85 THR A C 1
ATOM 691 O O . THR A 1 85 ? -0.159 110.304 18.674 1.00 68.10 85 THR A O 1
ATOM 695 N N . TYR A 1 86 ? 0.907 109.105 20.249 1.00 61.94 86 TYR A N 1
ATOM 696 C CA . TYR A 1 86 ? 1.976 110.089 20.433 1.00 62.78 86 TYR A CA 1
ATOM 697 C C . TYR A 1 86 ? 2.737 110.397 19.137 1.00 66.85 86 TYR A C 1
ATOM 698 O O . TYR A 1 86 ? 3.427 111.413 19.030 1.00 65.34 86 TYR A O 1
ATOM 707 N N . ARG A 1 87 ? 2.603 109.518 18.153 1.00 69.41 87 ARG A N 1
ATOM 708 C CA . ARG A 1 87 ? 3.310 109.676 16.890 1.00 73.33 87 ARG A CA 1
ATOM 709 C C . ARG A 1 87 ? 2.761 110.836 16.064 1.00 78.32 87 ARG A C 1
ATOM 710 O O . ARG A 1 87 ? 3.374 111.256 15.084 1.00 79.62 87 ARG A O 1
ATOM 718 N N . LEU A 1 88 ? 1.607 111.354 16.467 1.00 82.68 88 LEU A N 1
ATOM 719 C CA . LEU A 1 88 ? 0.950 112.427 15.719 1.00 92.00 88 LEU A CA 1
ATOM 720 C C . LEU A 1 88 ? 1.699 113.754 15.798 1.00 88.49 88 LEU A C 1
ATOM 721 O O . LEU A 1 88 ? 1.721 114.516 14.832 1.00 93.68 88 LEU A O 1
ATOM 726 N N . ARG A 1 89 ? 2.305 114.034 16.946 1.00 78.29 89 ARG A N 1
ATOM 727 C CA . ARG A 1 89 ? 3.104 115.245 17.081 1.00 76.55 89 ARG A CA 1
ATOM 728 C C . ARG A 1 89 ? 4.592 114.950 17.094 1.00 77.62 89 ARG A C 1
ATOM 729 O O . ARG A 1 89 ? 5.076 114.134 17.884 1.00 74.80 89 ARG A O 1
ATOM 737 N N . GLU A 1 90 ? 5.302 115.621 16.194 1.00 82.51 90 GLU A N 1
ATOM 738 C CA . GLU A 1 90 ? 6.745 115.500 16.075 1.00 84.68 90 GLU A CA 1
ATOM 739 C C . GLU A 1 90 ? 7.346 115.644 17.466 1.00 78.67 90 GLU A C 1
ATOM 740 O O . GLU A 1 90 ? 8.344 115.001 17.808 1.00 72.45 90 GLU A O 1
ATOM 746 N N . ASP A 1 91 ? 6.604 116.368 18.289 1.00 71.99 91 ASP A N 1
ATOM 747 C CA . ASP A 1 91 ? 7.036 116.651 19.672 1.00 65.43 91 ASP A CA 1
ATOM 748 C C . ASP A 1 91 ? 7.205 115.464 20.580 1.00 61.36 91 ASP A C 1
ATOM 749 O O . ASP A 1 91 ? 8.300 115.230 21.104 1.00 58.46 91 ASP A O 1
ATOM 754 N N . LEU A 1 92 ? 6.139 114.676 20.613 1.00 60.61 92 LEU A N 1
ATOM 755 C CA . LEU A 1 92 ? 6.143 113.490 21.459 1.00 57.61 92 LEU A CA 1
ATOM 756 C C . LEU A 1 92 ? 6.749 112.285 20.762 1.00 53.80 92 LEU A C 1
ATOM 757 O O . LEU A 1 92 ? 7.234 111.355 21.413 1.00 47.31 92 LEU A O 1
ATOM 762 N N . SER A 1 93 ? 6.719 112.306 19.436 1.00 54.95 93 SER A N 1
ATOM 763 C CA . SER A 1 93 ? 7.251 111.206 18.648 1.00 53.57 93 SER A CA 1
ATOM 764 C C . SER A 1 93 ? 8.740 111.001 18.913 1.00 52.33 93 SER A C 1
ATOM 765 O O . SER A 1 93 ? 9.228 109.872 18.911 1.00 50.75 93 SER A O 1
ATOM 768 N N . GLU A 1 94 ? 9.459 112.093 19.150 1.00 57.27 94 GLU A N 1
ATOM 769 C CA . GLU A 1 94 ? 10.884 112.007 19.447 1.00 58.85 94 GLU A CA 1
ATOM 770 C C . GLU A 1 94 ? 11.111 111.305 20.779 1.00 48.07 94 GLU A C 1
ATOM 771 O O . GLU A 1 94 ? 12.029 110.495 20.917 1.00 44.77 94 GLU A O 1
ATOM 777 N N . VAL A 1 95 ? 10.275 111.631 21.758 1.00 37.05 95 VAL A N 1
ATOM 778 C CA . VAL A 1 95 ? 10.364 111.007 23.076 1.00 33.45 95 VAL A CA 1
ATOM 779 C C . VAL A 1 95 ? 10.080 109.512 22.988 1.00 34.56 95 VAL A C 1
ATOM 780 O O . VAL A 1 95 ? 10.789 108.703 23.587 1.00 30.61 95 VAL A O 1
ATOM 784 N N . VAL A 1 96 ? 9.044 109.149 22.238 1.00 30.77 96 VAL A N 1
ATOM 785 C CA . VAL A 1 96 ? 8.700 107.747 22.037 1.00 31.03 96 VAL A CA 1
ATOM 786 C C . VAL A 1 96 ? 9.857 106.978 21.388 1.00 31.69 96 VAL A C 1
ATOM 787 O O . VAL A 1 96 ? 10.241 105.903 21.856 1.00 29.23 96 VAL A O 1
ATOM 791 N N . THR A 1 97 ? 10.410 107.542 20.318 1.00 31.61 97 THR A N 1
ATOM 792 C CA . THR A 1 97 ? 11.532 106.917 19.629 1.00 36.39 97 THR A CA 1
ATOM 793 C C . THR A 1 97 ? 12.704 106.699 20.574 1.00 30.92 97 THR A C 1
ATOM 794 O O . THR A 1 97 ? 13.268 105.607 20.625 1.00 27.88 97 THR A O 1
ATOM 798 N N . ARG A 1 98 ? 13.061 107.730 21.337 1.00 28.01 98 ARG A N 1
ATOM 799 C CA . ARG A 1 98 ? 14.161 107.598 22.289 1.00 34.13 98 ARG A CA 1
ATOM 800 C C . ARG A 1 98 ? 13.885 106.573 23.396 1.00 28.81 98 ARG A C 1
ATOM 801 O O . ARG A 1 98 ? 14.771 105.789 23.768 1.00 23.59 98 ARG A O 1
ATOM 809 N N . ALA A 1 99 ? 12.669 106.591 23.936 1.00 24.42 99 ALA A N 1
ATOM 810 C CA . ALA A 1 99 ? 12.296 105.650 24.974 1.00 22.62 99 ALA A CA 1
ATOM 811 C C . ALA A 1 99 ? 12.404 104.218 24.448 1.00 25.57 99 ALA A C 1
ATOM 812 O O . ALA A 1 99 ? 12.922 103.343 25.136 1.00 22.39 99 ALA A O 1
ATOM 814 N N . GLU A 1 100 ? 11.927 103.978 23.231 1.00 23.01 100 GLU A N 1
ATOM 815 C CA . GLU A 1 100 ? 11.954 102.619 22.686 1.00 23.72 100 GLU A CA 1
ATOM 816 C C . GLU A 1 100 ? 13.381 102.174 22.382 1.00 25.78 100 GLU A C 1
ATOM 817 O O . GLU A 1 100 ? 13.713 100.995 22.488 1.00 26.47 100 GLU A O 1
ATOM 823 N N . GLN A 1 101 ? 14.227 103.132 22.036 1.00 22.02 101 GLN A N 1
ATOM 824 C CA . GLN A 1 101 ? 15.629 102.856 21.780 1.00 24.91 101 GLN A CA 1
ATOM 825 C C . GLN A 1 101 ? 16.366 102.511 23.078 1.00 17.52 101 GLN A C 1
ATOM 826 O O . GLN A 1 101 ? 17.240 101.642 23.095 1.00 20.79 101 GLN A O 1
ATOM 832 N N . VAL A 1 102 ? 16.010 103.188 24.165 1.00 20.21 102 VAL A N 1
ATOM 833 C CA . VAL A 1 102 ? 16.566 102.885 25.482 1.00 23.57 102 VAL A CA 1
ATOM 834 C C . VAL A 1 102 ? 16.202 101.457 25.891 1.00 23.62 102 VAL A C 1
ATOM 835 O O . VAL A 1 102 ? 17.042 100.700 26.384 1.00 18.57 102 VAL A O 1
ATOM 839 N N . ILE A 1 103 ? 14.939 101.106 25.687 1.00 16.48 103 ILE A N 1
ATOM 840 C CA . ILE A 1 103 ? 14.458 99.771 26.017 1.00 20.49 103 ILE A CA 1
ATOM 841 C C . ILE A 1 103 ? 15.191 98.696 25.209 1.00 21.53 103 ILE A C 1
ATOM 842 O O . ILE A 1 103 ? 15.612 97.667 25.754 1.00 20.83 103 ILE A O 1
ATOM 847 N N . TYR A 1 104 ? 15.341 98.941 23.912 1.00 15.52 104 TYR A N 1
ATOM 848 C CA . TYR A 1 104 ? 16.060 98.009 23.042 1.00 18.24 104 TYR A CA 1
ATOM 849 C C . TYR A 1 104 ? 17.487 97.819 23.545 1.00 18.21 104 TYR A C 1
ATOM 850 O O . TYR A 1 104 ? 17.971 96.685 23.657 1.00 17.52 104 TYR A O 1
ATOM 859 N N . ASP A 1 105 ? 18.148 98.918 23.895 1.00 19.81 105 ASP A N 1
ATOM 860 C CA . ASP A 1 105 ? 19.551 98.845 24.285 1.00 23.02 105 ASP A CA 1
ATOM 861 C C . ASP A 1 105 ? 19.763 98.227 25.659 1.00 19.96 105 ASP A C 1
ATOM 862 O O . ASP A 1 105 ? 20.770 97.559 25.884 1.00 17.21 105 ASP A O 1
ATOM 867 N N . GLN A 1 106 ? 18.826 98.451 26.571 1.00 20.58 106 GLN A N 1
ATOM 868 C CA . GLN A 1 106 ? 18.927 97.852 27.899 1.00 16.61 106 GLN A CA 1
ATOM 869 C C . GLN A 1 106 ? 18.929 96.335 27.751 1.00 20.59 106 GLN A C 1
ATOM 870 O O . GLN A 1 106 ? 19.755 95.647 28.344 1.00 16.84 106 GLN A O 1
ATOM 876 N N . LYS A 1 107 ? 18.002 95.821 26.951 1.00 16.04 107 LYS A N 1
ATOM 877 C CA . LYS A 1 107 ? 17.921 94.375 26.743 1.00 16.03 107 LYS A CA 1
ATOM 878 C C . LYS A 1 107 ? 19.127 93.822 25.986 1.00 15.76 107 LYS A C 1
ATOM 879 O O . LYS A 1 107 ? 19.670 92.781 26.355 1.00 20.11 107 LYS A O 1
ATOM 885 N N . PHE A 1 108 ? 19.551 94.510 24.935 1.00 14.55 108 PHE A N 1
ATOM 886 C CA . PHE A 1 108 ? 20.706 94.031 24.189 1.00 16.18 108 PHE A CA 1
ATOM 887 C C . PHE A 1 108 ? 21.924 93.975 25.101 1.00 18.87 108 PHE A C 1
ATOM 888 O O . PHE A 1 108 ? 22.640 92.973 25.121 1.00 18.48 108 PHE A O 1
ATOM 896 N N . SER A 1 109 ? 22.168 95.050 25.856 1.00 20.21 109 SER A N 1
ATOM 897 C CA . SER A 1 109 ? 23.357 95.095 26.711 1.00 17.32 109 SER A CA 1
ATOM 898 C C . SER A 1 109 ? 23.291 94.051 27.839 1.00 13.85 109 SER A C 1
ATOM 899 O O . SER A 1 109 ? 24.298 93.420 28.162 1.00 17.85 109 SER A O 1
ATOM 902 N N . GLY A 1 110 ? 22.107 93.874 28.419 1.00 16.38 110 GLY A N 1
ATOM 903 C CA . GLY A 1 110 ? 21.902 92.832 29.415 1.00 16.79 110 GLY A CA 1
ATOM 904 C C . GLY A 1 110 ? 22.188 91.443 28.842 1.00 19.76 110 GLY A C 1
ATOM 905 O O . GLY A 1 110 ? 22.863 90.635 29.468 1.00 16.57 110 GLY A O 1
ATOM 906 N N . ALA A 1 111 ? 21.658 91.159 27.656 1.00 18.47 111 ALA A N 1
ATOM 907 C CA . ALA A 1 111 ? 21.853 89.848 27.024 1.00 21.25 111 ALA A CA 1
ATOM 908 C C . ALA A 1 111 ? 23.319 89.631 26.642 1.00 20.60 111 ALA A C 1
ATOM 909 O O . ALA A 1 111 ? 23.885 88.561 26.869 1.00 19.78 111 ALA A O 1
ATOM 911 N N . ALA A 1 112 ? 23.944 90.656 26.072 1.00 16.84 112 ALA A N 1
ATOM 912 C CA . ALA A 1 112 ? 25.337 90.550 25.688 1.00 17.77 112 ALA A CA 1
ATOM 913 C C . ALA A 1 112 ? 26.206 90.272 26.902 1.00 19.58 112 ALA A C 1
ATOM 914 O O . ALA A 1 112 ? 27.204 89.571 26.797 1.00 21.66 112 ALA A O 1
ATOM 916 N N . ALA A 1 113 ? 25.822 90.811 28.058 1.00 18.07 113 ALA A N 1
ATOM 917 C CA . ALA A 1 113 ? 26.586 90.601 29.283 1.00 15.66 113 ALA A CA 1
ATOM 918 C C . ALA A 1 113 ? 26.188 89.314 30.022 1.00 18.46 113 ALA A C 1
ATOM 919 O O . ALA A 1 113 ? 26.629 89.091 31.147 1.00 22.61 113 ALA A O 1
ATOM 921 N N . ASP A 1 114 ? 25.321 88.508 29.415 1.00 17.85 114 ASP A N 1
ATOM 922 C CA . ASP A 1 114 ? 24.847 87.276 30.053 1.00 22.12 114 ASP A CA 1
ATOM 923 C C . ASP A 1 114 ? 24.052 87.514 31.331 1.00 20.41 114 ASP A C 1
ATOM 924 O O . ASP A 1 114 ? 23.956 86.631 32.190 1.00 21.85 114 ASP A O 1
ATOM 929 N N . LEU A 1 115 ? 23.480 88.704 31.458 1.00 20.42 115 LEU A N 1
ATOM 930 C CA . LEU A 1 115 ? 22.624 89.023 32.597 1.00 21.55 115 LEU A CA 1
ATOM 931 C C . LEU A 1 115 ? 21.164 88.743 32.272 1.00 19.14 115 LEU A C 1
ATOM 932 O O . LEU A 1 115 ? 20.335 88.600 33.162 1.00 25.33 115 LEU A O 1
ATOM 937 N N . LEU A 1 116 ? 20.857 88.677 30.986 1.00 14.68 116 LEU A N 1
ATOM 938 C CA . LEU A 1 116 ? 19.540 88.276 30.528 1.00 15.78 116 LEU A CA 1
ATOM 939 C C . LEU A 1 116 ? 19.727 87.120 29.567 1.00 21.26 116 LEU A C 1
ATOM 940 O O . LEU A 1 116 ? 20.755 87.024 28.886 1.00 19.65 116 LEU A O 1
ATOM 945 N N . ASN A 1 117 ? 18.728 86.254 29.486 1.00 20.09 117 ASN A N 1
ATOM 946 C CA . ASN A 1 117 ? 18.817 85.100 28.605 1.00 17.13 117 ASN A CA 1
ATOM 947 C C . ASN A 1 117 ? 18.978 85.497 27.146 1.00 22.47 117 ASN A C 1
ATOM 948 O O . ASN A 1 117 ? 18.140 86.206 26.593 1.00 17.14 117 ASN A O 1
ATOM 953 N N . ALA A 1 118 ? 20.057 85.027 26.525 1.00 22.04 118 ALA A N 1
ATOM 954 C CA . ALA A 1 118 ? 20.415 85.465 25.191 1.00 22.56 118 ALA A CA 1
ATOM 955 C C . ALA A 1 118 ? 19.345 85.120 24.175 1.00 20.03 118 ALA A C 1
ATOM 956 O O . ALA A 1 118 ? 18.964 85.959 23.366 1.00 19.35 118 ALA A O 1
ATOM 958 N N . ASN A 1 119 ? 18.852 83.891 24.197 1.00 18.53 119 ASN A N 1
ATOM 959 C CA . ASN A 1 119 ? 17.920 83.533 23.148 1.00 17.70 119 ASN A CA 1
ATOM 960 C C . ASN A 1 119 ? 16.573 84.208 23.283 1.00 21.48 119 ASN A C 1
ATOM 961 O O . ASN A 1 119 ? 15.983 84.602 22.282 1.00 20.17 119 ASN A O 1
ATOM 966 N N . ILE A 1 120 ? 16.087 84.343 24.518 1.00 17.00 120 ILE A N 1
ATOM 967 C CA . ILE A 1 120 ? 14.857 85.082 24.773 1.00 21.35 120 ILE A CA 1
ATOM 968 C C . ILE A 1 120 ? 14.966 86.502 24.225 1.00 18.21 120 ILE A C 1
ATOM 969 O O . ILE A 1 120 ? 14.080 86.973 23.512 1.00 18.74 120 ILE A O 1
ATOM 974 N N . ILE A 1 121 ? 16.058 87.179 24.558 1.00 21.07 121 ILE A N 1
ATOM 975 C CA . ILE A 1 121 ? 16.253 88.551 24.101 1.00 20.55 121 ILE A CA 1
ATOM 976 C C . ILE A 1 121 ? 16.455 88.642 22.591 1.00 20.54 121 ILE A C 1
ATOM 977 O O . ILE A 1 121 ? 15.907 89.549 21.957 1.00 18.09 121 ILE A O 1
ATOM 982 N N . ALA A 1 122 ? 17.206 87.709 21.998 1.00 13.97 122 ALA A N 1
ATOM 983 C CA . ALA A 1 122 ? 17.403 87.746 20.542 1.00 16.92 122 ALA A CA 1
ATOM 984 C C . ALA A 1 122 ? 16.071 87.663 19.807 1.00 17.24 122 ALA A C 1
ATOM 985 O O . ALA A 1 122 ? 15.846 88.374 18.831 1.00 18.75 122 ALA A O 1
ATOM 987 N N . ARG A 1 123 ? 15.181 86.797 20.277 1.00 14.49 123 ARG A N 1
ATOM 988 C CA . ARG A 1 123 ? 13.848 86.709 19.684 1.00 17.25 123 ARG A CA 1
ATOM 989 C C . ARG A 1 123 ? 13.051 87.985 19.912 1.00 17.45 123 ARG A C 1
ATOM 990 O O . ARG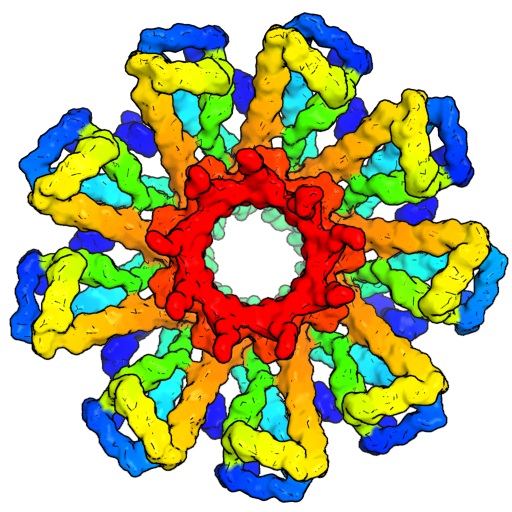 A 1 123 ? 12.348 88.458 19.012 1.00 17.52 123 ARG A O 1
ATOM 998 N N . ASP A 1 124 ? 13.151 88.536 21.115 1.00 15.24 124 ASP A N 1
ATOM 999 C CA . ASP A 1 124 ? 12.423 89.776 21.433 1.00 18.90 124 ASP A CA 1
ATOM 1000 C C . ASP A 1 124 ? 12.872 90.958 20.564 1.00 20.38 124 ASP A C 1
ATOM 1001 O O . ASP A 1 124 ? 12.045 91.737 20.084 1.00 20.59 124 ASP A O 1
ATOM 1006 N N . LEU A 1 125 ? 14.181 91.086 20.366 1.00 18.68 125 LEU A N 1
ATOM 1007 C CA . LEU A 1 125 ? 14.726 92.205 19.596 1.00 18.56 125 LEU A CA 1
ATOM 1008 C C . LEU A 1 125 ? 14.619 91.986 18.092 1.00 23.62 125 LEU A C 1
ATOM 1009 O O . LEU A 1 125 ? 14.811 92.911 17.303 1.00 23.07 125 LEU A O 1
ATOM 1014 N N . GLY A 1 126 ? 14.320 90.758 17.687 1.00 18.76 126 GLY A N 1
ATOM 1015 C CA . GLY A 1 126 ? 14.267 90.436 16.270 1.00 19.42 126 GLY A CA 1
ATOM 1016 C C . GLY A 1 126 ? 15.647 90.343 15.628 1.00 20.38 126 GLY A C 1
ATOM 1017 O O . GLY A 1 126 ? 15.814 90.664 14.456 1.00 19.63 126 GLY A O 1
ATOM 1018 N N . LEU A 1 127 ? 16.644 89.922 16.401 1.00 14.18 127 LEU A N 1
ATOM 1019 C CA . LEU A 1 127 ? 17.984 89.687 15.864 1.00 12.49 127 LEU A CA 1
ATOM 1020 C C . LEU A 1 127 ? 17.975 88.394 15.031 1.00 17.57 127 LEU A C 1
ATOM 1021 O O . LEU A 1 127 ? 17.625 87.346 15.540 1.00 21.49 127 LEU A O 1
ATOM 1026 N N . LYS A 1 128 ? 18.349 88.480 13.758 1.00 15.43 128 LYS A N 1
ATOM 1027 C CA . LYS A 1 128 ? 18.213 87.343 12.840 1.00 19.32 128 LYS A CA 1
ATOM 1028 C C . LYS A 1 128 ? 19.461 86.483 12.766 1.00 23.01 128 LYS A C 1
ATOM 1029 O O . LYS A 1 128 ? 20.584 86.967 12.938 1.00 22.93 128 LYS A O 1
ATOM 1035 N N . GLU A 1 129 ? 19.253 85.199 12.500 1.00 19.50 129 GLU A N 1
ATOM 1036 C CA . GLU A 1 129 ? 20.351 84.323 12.115 1.00 17.13 129 GLU A CA 1
ATOM 1037 C C . GLU A 1 129 ? 20.479 84.319 10.605 1.00 18.75 129 GLU A C 1
ATOM 1038 O O . GLU A 1 129 ? 19.504 84.097 9.885 1.00 17.97 129 GLU A O 1
ATOM 1044 N N . GLN A 1 130 ? 21.688 84.560 10.120 1.00 17.46 130 GLN A N 1
ATOM 1045 C CA . GLN A 1 130 ? 21.917 84.626 8.690 1.00 16.60 130 GLN A CA 1
ATOM 1046 C C . GLN A 1 130 ? 22.783 83.453 8.262 1.00 18.97 130 GLN A C 1
ATOM 1047 O O . GLN A 1 130 ? 23.761 83.130 8.929 1.00 20.22 130 GLN A O 1
ATOM 1053 N N . SER A 1 131 ? 22.420 82.810 7.158 1.00 15.26 131 SER A N 1
ATOM 1054 C CA . SER A 1 131 ? 23.170 81.653 6.699 1.00 16.51 131 SER A CA 1
ATOM 1055 C C . SER A 1 131 ? 23.361 81.664 5.200 1.00 19.10 131 SER A C 1
ATOM 1056 O O . SER A 1 131 ? 22.597 82.290 4.461 1.00 20.10 131 SER A O 1
ATOM 1059 N N . GLN A 1 132 ? 24.405 80.968 4.770 1.00 17.36 132 GLN A N 1
ATOM 1060 C CA . GLN A 1 132 ? 24.723 80.790 3.367 1.00 20.25 132 GLN A CA 1
ATOM 1061 C C . GLN A 1 132 ? 24.882 79.301 3.096 1.00 24.06 132 GLN A C 1
ATOM 1062 O O . GLN A 1 132 ? 25.698 78.615 3.742 1.00 19.76 132 GLN A O 1
ATOM 1068 N N . VAL A 1 133 ? 24.094 78.796 2.153 1.00 14.92 133 VAL A N 1
ATOM 1069 C CA . VAL A 1 133 ? 24.055 77.356 1.887 1.00 18.98 133 VAL A CA 1
ATOM 1070 C C . VAL A 1 133 ? 24.430 77.073 0.451 1.00 25.48 133 VAL A C 1
ATOM 1071 O O . VAL A 1 133 ? 23.822 77.622 -0.468 1.00 25.51 133 VAL A O 1
ATOM 1075 N N . GLU A 1 134 ? 25.430 76.213 0.254 1.00 20.71 134 GLU A N 1
ATOM 1076 C CA . GLU A 1 134 ? 25.822 75.807 -1.088 1.00 25.25 134 GLU A CA 1
ATOM 1077 C C . GLU A 1 134 ? 25.371 74.383 -1.354 1.00 26.00 134 GLU A C 1
ATOM 1078 O O . GLU A 1 134 ? 25.652 73.481 -0.571 1.00 26.39 134 GLU A O 1
ATOM 1084 N N . ASP A 1 135 ? 24.679 74.186 -2.466 1.00 19.78 135 ASP A N 1
ATOM 1085 C CA . ASP A 1 135 ? 24.318 72.846 -2.902 1.00 21.28 135 ASP A CA 1
ATOM 1086 C C . ASP A 1 135 ? 25.499 72.268 -3.677 1.00 25.08 135 ASP A C 1
ATOM 1087 O O . ASP A 1 135 ? 25.854 72.772 -4.753 1.00 27.30 135 ASP A O 1
ATOM 1092 N N . VAL A 1 136 ? 26.115 71.221 -3.124 1.00 22.15 136 VAL A N 1
ATOM 1093 C CA . VAL A 1 136 ? 27.317 70.637 -3.711 1.00 21.93 136 VAL A CA 1
ATOM 1094 C C . VAL A 1 136 ? 27.050 69.268 -4.322 1.00 29.93 136 VAL A C 1
ATOM 1095 O O . VAL A 1 136 ? 27.978 68.483 -4.546 1.00 30.64 136 VAL A O 1
ATOM 1099 N N . THR A 1 137 ? 25.777 68.976 -4.572 1.00 27.27 137 THR A N 1
ATOM 1100 C CA . THR A 1 137 ? 25.406 67.729 -5.226 1.00 29.21 137 THR A CA 1
ATOM 1101 C C . THR A 1 137 ? 26.050 67.669 -6.608 1.00 34.25 137 THR A C 1
ATOM 1102 O O . THR A 1 137 ? 25.892 68.591 -7.409 1.00 35.07 137 THR A O 1
ATOM 1106 N N . PRO A 1 138 ? 26.807 66.603 -6.884 1.00 34.96 138 PRO A N 1
ATOM 1107 C CA . PRO A 1 138 ? 27.400 66.508 -8.220 1.00 49.44 138 PRO A CA 1
ATOM 1108 C C . PRO A 1 138 ? 26.324 66.680 -9.286 1.00 67.39 138 PRO A C 1
ATOM 1109 O O . PRO A 1 138 ? 25.455 65.821 -9.412 1.00 66.86 138 PRO A O 1
ATOM 1113 N N . ASP A 1 139 ? 26.376 67.792 -10.018 1.00 86.73 139 ASP A N 1
ATOM 1114 C CA . ASP A 1 139 ? 25.359 68.126 -11.016 1.00 99.93 139 ASP A CA 1
ATOM 1115 C C . ASP A 1 139 ? 25.969 68.330 -12.399 1.00 100.63 139 ASP A C 1
ATOM 1116 O O . ASP A 1 139 ? 27.109 67.939 -12.648 1.00 101.01 139 ASP A O 1
ATOM 1121 N N . ARG B 1 8 ? -0.811 72.052 46.491 1.00 57.15 8 ARG B N 1
ATOM 1122 C CA . ARG B 1 8 ? -2.085 71.780 45.834 1.00 57.41 8 ARG B CA 1
ATOM 1123 C C . ARG B 1 8 ? -2.625 73.017 45.119 1.00 51.52 8 ARG B C 1
ATOM 1124 O O . ARG B 1 8 ? -3.550 73.674 45.609 1.00 44.96 8 ARG B O 1
ATOM 1132 N N . PHE B 1 9 ? -2.049 73.323 43.956 1.00 41.48 9 PHE B N 1
ATOM 1133 C CA . PHE B 1 9 ? -2.450 74.502 43.194 1.00 29.19 9 PHE B CA 1
ATOM 1134 C C . PHE B 1 9 ? -3.886 74.403 42.678 1.00 32.53 9 PHE B C 1
ATOM 1135 O O . PHE B 1 9 ? -4.559 75.410 42.503 1.00 32.40 9 PHE B O 1
ATOM 1143 N N . TRP B 1 10 ? -4.349 73.180 42.446 1.00 25.68 10 TRP B N 1
ATOM 1144 C CA . TRP B 1 10 ? -5.684 72.947 41.906 1.00 23.89 10 TRP B CA 1
ATOM 1145 C C . TRP B 1 10 ? -6.785 73.209 42.929 1.00 35.31 10 TRP B C 1
ATOM 1146 O O . TRP B 1 10 ? -7.959 73.112 42.591 1.00 37.43 10 TRP B O 1
ATOM 1157 N N . GLU B 1 11 ? -6.403 73.525 44.169 1.00 31.91 11 GLU B N 1
ATOM 1158 C CA . GLU B 1 11 ? -7.358 73.746 45.257 1.00 36.80 11 GLU B CA 1
ATOM 1159 C C . GLU B 1 11 ? -7.539 75.234 45.509 1.00 37.44 11 GLU B C 1
ATOM 1160 O O . GLU B 1 11 ? -8.536 75.658 46.102 1.00 36.01 11 GLU B O 1
ATOM 1166 N N . ALA B 1 12 ? -6.556 76.016 45.075 1.00 31.97 12 ALA B N 1
ATOM 1167 C CA . ALA B 1 12 ? -6.536 77.457 45.326 1.00 36.98 12 ALA B CA 1
ATOM 1168 C C . ALA B 1 12 ? -7.683 78.165 44.624 1.00 30.97 12 ALA B C 1
ATOM 1169 O O . ALA B 1 12 ? -7.913 77.967 43.436 1.00 29.43 12 ALA B O 1
ATOM 1171 N N . ARG B 1 13 ? -8.399 78.996 45.367 1.00 36.38 13 ARG B N 1
ATOM 1172 C CA . ARG B 1 13 ? -9.501 79.759 44.803 1.00 35.25 13 ARG B CA 1
ATOM 1173 C C . ARG B 1 13 ? -9.531 81.152 45.416 1.00 38.32 13 ARG B C 1
ATOM 1174 O O . ARG B 1 13 ? -9.172 81.333 46.584 1.00 34.62 13 ARG B O 1
ATOM 1182 N N . SER B 1 14 ? -9.963 82.132 44.628 1.00 27.19 14 SER B N 1
ATOM 1183 C CA . SER B 1 14 ? -10.053 83.514 45.099 1.00 31.89 14 SER B CA 1
ATOM 1184 C C . SER B 1 14 ? -11.079 83.683 46.221 1.00 35.21 14 SER B C 1
ATOM 1185 O O . SER B 1 14 ? -11.836 82.761 46.545 1.00 34.75 14 SER B O 1
ATOM 1188 N N . SER B 1 15 ? -11.110 84.874 46.803 1.00 35.03 15 SER B N 1
ATOM 1189 C CA . SER B 1 15 ? -12.061 85.171 47.870 1.00 40.18 15 SER B CA 1
ATOM 1190 C C . SER B 1 15 ? -13.453 85.430 47.315 1.00 42.95 15 SER B C 1
ATOM 1191 O O . SER B 1 15 ? -14.384 85.712 48.067 1.00 46.63 15 SER B O 1
ATOM 1194 N N . HIS B 1 16 ? -13.600 85.338 45.998 1.00 41.60 16 HIS B N 1
ATOM 1195 C CA . HIS B 1 16 ? -14.895 85.594 45.378 1.00 48.08 16 HIS B CA 1
ATOM 1196 C C . HIS B 1 16 ? -15.770 84.338 45.381 1.00 47.51 16 HIS B C 1
ATOM 1197 O O . HIS B 1 16 ? -16.931 84.366 44.966 1.00 44.65 16 HIS B O 1
ATOM 1204 N N . GLY B 1 17 ? -15.208 83.242 45.878 1.00 44.83 17 GLY B N 1
ATOM 1205 C CA . GLY B 1 17 ? -15.971 82.029 46.089 1.00 47.17 17 GLY B CA 1
ATOM 1206 C C . GLY B 1 17 ? -16.236 81.248 44.821 1.00 52.14 17 GLY B C 1
ATOM 1207 O O . GLY B 1 17 ? -15.534 81.399 43.820 1.00 50.32 17 GLY B O 1
ATOM 1208 N N . ARG B 1 18 ? -17.264 80.407 44.873 1.00 54.90 18 ARG B N 1
ATOM 1209 C CA . ARG B 1 18 ? -17.573 79.488 43.784 1.00 58.89 18 ARG B CA 1
ATOM 1210 C C . ARG B 1 18 ? -18.414 80.161 42.705 1.00 56.75 18 ARG B C 1
ATOM 1211 O O . ARG B 1 18 ? -19.338 80.913 43.007 1.00 61.94 18 ARG B O 1
ATOM 1219 N N . ASN B 1 19 ? -18.071 79.896 41.448 1.00 53.39 19 ASN B N 1
ATOM 1220 C CA . ASN B 1 19 ? -18.858 80.354 40.312 1.00 56.77 19 ASN B CA 1
ATOM 1221 C C . ASN B 1 19 ? -19.246 81.830 40.402 1.00 51.77 19 ASN B C 1
ATOM 1222 O O . ASN B 1 19 ? -20.424 82.179 40.299 1.00 57.23 19 ASN B O 1
ATOM 1227 N N . PRO B 1 20 ? -18.255 82.706 40.592 1.00 46.03 20 PRO B N 1
ATOM 1228 C CA . PRO B 1 20 ? -18.574 84.118 40.822 1.00 45.57 20 PRO B CA 1
ATOM 1229 C C . PRO B 1 20 ? -19.118 84.790 39.567 1.00 48.05 20 PRO B C 1
ATOM 1230 O O . PRO B 1 20 ? -18.751 84.418 38.450 1.00 55.34 20 PRO B O 1
ATOM 1234 N N . LYS B 1 21 ? -19.986 85.771 39.759 1.00 51.27 21 LYS B N 1
ATOM 1235 C CA . LYS B 1 21 ? -20.451 86.599 38.663 1.00 60.10 21 LYS B CA 1
ATOM 1236 C C . LYS B 1 21 ? -19.765 87.950 38.793 1.00 65.88 21 LYS B C 1
ATOM 1237 O O . LYS B 1 21 ? -19.865 88.597 39.833 1.00 70.37 21 LYS B O 1
ATOM 1243 N N . PHE B 1 22 ? -19.052 88.372 37.752 1.00 66.27 22 PHE B N 1
ATOM 1244 C CA . PHE B 1 22 ? -18.391 89.676 37.775 1.00 64.88 22 PHE B CA 1
ATOM 1245 C C . PHE B 1 22 ? -19.162 90.714 36.965 1.00 71.81 22 PHE B C 1
ATOM 1246 O O . PHE B 1 22 ? -19.228 90.637 35.737 1.00 74.63 22 PHE B O 1
ATOM 1254 N N . GLU B 1 23 ? -19.745 91.679 37.667 1.00 70.43 23 GLU B N 1
ATOM 1255 C CA . GLU B 1 23 ? -20.501 92.752 37.034 1.00 78.97 23 GLU B CA 1
ATOM 1256 C C . GLU B 1 23 ? -19.825 94.086 37.302 1.00 76.69 23 GLU B C 1
ATOM 1257 O O . GLU B 1 23 ? -20.493 95.094 37.534 1.00 85.79 23 GLU B O 1
ATOM 1263 N N . SER B 1 24 ? -18.505 94.035 37.387 1.00 66.46 24 SER B N 1
ATOM 1264 C CA . SER B 1 24 ? -17.734 95.218 37.664 1.00 59.32 24 SER B CA 1
ATOM 1265 C C . SER B 1 24 ? -16.256 94.997 37.297 1.00 52.71 24 SER B C 1
ATOM 1266 O O . SER B 1 24 ? -15.717 93.913 37.577 1.00 51.41 24 SER B O 1
ATOM 1269 N N . PRO B 1 25 ? -15.591 96.003 36.712 1.00 49.14 25 PRO B N 1
ATOM 1270 C CA . PRO B 1 25 ? -14.156 95.879 36.440 1.00 45.09 25 PRO B CA 1
ATOM 1271 C C . PRO B 1 25 ? -13.370 95.783 37.743 1.00 42.72 25 PRO B C 1
ATOM 1272 O O . PRO B 1 25 ? -12.548 94.887 37.898 1.00 38.77 25 PRO B O 1
ATOM 1276 N N . GLU B 1 26 ? -13.626 96.695 38.677 1.00 41.56 26 GLU B N 1
ATOM 1277 C CA . GLU B 1 26 ? -12.871 96.693 39.926 1.00 44.70 26 GLU B CA 1
ATOM 1278 C C . GLU B 1 26 ? -12.857 95.308 40.578 1.00 40.67 26 GLU B C 1
ATOM 1279 O O . GLU B 1 26 ? -11.816 94.847 41.044 1.00 38.22 26 GLU B O 1
ATOM 1285 N N . ALA B 1 27 ? -14.013 94.648 40.595 1.00 39.42 27 ALA B N 1
ATOM 1286 C CA . ALA B 1 27 ? -14.143 93.318 41.201 1.00 44.24 27 ALA B CA 1
ATOM 1287 C C . ALA B 1 27 ? -13.353 92.252 40.449 1.00 39.45 27 ALA B C 1
ATOM 1288 O O . ALA B 1 27 ? -12.633 91.454 41.057 1.00 38.20 27 ALA B O 1
ATOM 1290 N N . LEU B 1 28 ? -13.503 92.224 39.130 1.00 38.23 28 LEU B N 1
ATOM 1291 C CA . LEU B 1 28 ? -12.737 91.282 38.307 1.00 36.91 28 LEU B CA 1
ATOM 1292 C C . LEU B 1 28 ? -11.242 91.490 38.477 1.00 39.17 28 LEU B C 1
ATOM 1293 O O . LEU B 1 28 ? -10.491 90.536 38.707 1.00 34.74 28 LEU B O 1
ATOM 1298 N N . TRP B 1 29 ? -10.801 92.737 38.351 1.00 30.73 29 TRP B N 1
ATOM 1299 C CA . TRP B 1 29 ? -9.373 93.017 38.439 1.00 30.57 29 TRP B CA 1
ATOM 1300 C C . TRP B 1 29 ? -8.815 92.607 39.813 1.00 36.00 29 TRP B C 1
ATOM 1301 O O . TRP B 1 29 ? -7.706 92.068 39.920 1.00 32.87 29 TRP B O 1
ATOM 1312 N N . ALA B 1 30 ? -9.598 92.840 40.860 1.00 36.30 30 ALA B N 1
ATOM 1313 C CA . ALA B 1 30 ? -9.172 92.494 42.210 1.00 34.10 30 ALA B CA 1
ATOM 1314 C C . ALA B 1 30 ? -9.010 90.985 42.364 1.00 34.19 30 ALA B C 1
ATOM 1315 O O . ALA B 1 30 ? -8.110 90.522 43.057 1.00 30.88 30 ALA B O 1
ATOM 1317 N N . ALA B 1 31 ? -9.885 90.221 41.716 1.00 31.50 31 ALA B N 1
ATOM 1318 C CA . ALA B 1 31 ? -9.812 88.771 41.774 1.00 34.61 31 ALA B CA 1
ATOM 1319 C C . ALA B 1 31 ? -8.562 88.309 41.031 1.00 29.20 31 ALA B C 1
ATOM 1320 O O . ALA B 1 31 ? -7.877 87.371 41.451 1.00 26.98 31 ALA B O 1
ATOM 1322 N N . CYS B 1 32 ? -8.266 88.973 39.920 1.00 26.48 32 CYS B N 1
ATOM 1323 C CA . CYS B 1 32 ? -7.070 88.634 39.147 1.00 27.10 32 CYS B CA 1
ATOM 1324 C C . CYS B 1 32 ? -5.835 88.913 39.989 1.00 27.50 32 CYS B C 1
ATOM 1325 O O . CYS B 1 32 ? -4.883 88.137 40.000 1.00 29.70 32 CYS B O 1
ATOM 1328 N N . CYS B 1 33 ? -5.862 90.033 40.702 1.00 27.93 33 CYS B N 1
ATOM 1329 C CA . CYS B 1 33 ? -4.742 90.426 41.548 1.00 25.97 33 CYS B CA 1
ATOM 1330 C C . CYS B 1 33 ? -4.535 89.427 42.672 1.00 27.75 33 CYS B C 1
ATOM 1331 O O . CYS B 1 33 ? -3.404 89.175 43.069 1.00 26.63 33 CYS B O 1
ATOM 1334 N N . GLU B 1 34 ? -5.628 88.853 43.173 1.00 31.15 34 GLU B N 1
ATOM 1335 C CA . GLU B 1 34 ? -5.535 87.761 44.136 1.00 26.86 34 GLU B CA 1
ATOM 1336 C C . GLU B 1 34 ? -4.756 86.593 43.526 1.00 26.06 34 GLU B C 1
ATOM 1337 O O . GLU B 1 34 ? -3.963 85.929 44.208 1.00 25.72 34 GLU B O 1
ATOM 1343 N N . TYR B 1 35 ? -4.986 86.327 42.241 1.00 22.19 35 TYR B N 1
ATOM 1344 C CA . TYR B 1 35 ? -4.261 85.250 41.571 1.00 21.76 35 TYR B CA 1
ATOM 1345 C C . TYR B 1 35 ? -2.772 85.567 41.446 1.00 22.34 35 TYR B C 1
ATOM 1346 O O . TYR B 1 35 ? -1.929 84.720 41.733 1.00 22.03 35 TYR B O 1
ATOM 1355 N N . PHE B 1 36 ? -2.448 86.790 41.027 1.00 24.82 36 PHE B N 1
ATOM 1356 C CA . PHE B 1 36 ? -1.049 87.186 40.898 1.00 23.02 36 PHE B CA 1
ATOM 1357 C C . PHE B 1 36 ? -0.368 87.070 42.248 1.00 20.90 36 PHE B C 1
ATOM 1358 O O . PHE B 1 36 ? 0.766 86.621 42.345 1.00 21.57 36 PHE B O 1
ATOM 1366 N N . GLU B 1 37 ? -1.076 87.494 43.289 1.00 23.71 37 GLU B N 1
ATOM 1367 C CA . GLU B 1 37 ? -0.579 87.414 44.654 1.00 24.93 37 GLU B CA 1
ATOM 1368 C C . GLU B 1 37 ? -0.331 85.962 45.061 1.00 23.43 37 GLU B C 1
ATOM 1369 O O . GLU B 1 37 ? 0.691 85.644 45.669 1.00 23.96 37 GLU B O 1
ATOM 1375 N N . TRP B 1 38 ? -1.263 85.082 44.718 1.00 24.63 38 TRP B N 1
ATOM 1376 C CA . TRP B 1 38 ? -1.134 83.682 45.090 1.00 25.27 38 TRP B CA 1
ATOM 1377 C C . TRP B 1 38 ? 0.072 83.054 44.395 1.00 19.40 38 TRP B C 1
ATOM 1378 O O . TRP B 1 38 ? 0.838 82.322 45.015 1.00 22.63 38 TRP B O 1
ATOM 1389 N N . VAL B 1 39 ? 0.256 83.368 43.118 1.00 24.27 39 VAL B N 1
ATOM 1390 C CA . VAL B 1 39 ? 1.402 82.845 42.378 1.00 26.88 39 VAL B CA 1
ATOM 1391 C C . VAL B 1 39 ? 2.700 83.298 43.023 1.00 23.43 39 VAL B C 1
ATOM 1392 O O . VAL B 1 39 ? 3.593 82.490 43.265 1.00 23.19 39 VAL B O 1
ATOM 1396 N N . GLU B 1 40 ? 2.796 84.588 43.323 1.00 22.21 40 GLU B N 1
ATOM 1397 C CA . GLU B 1 40 ? 3.975 85.113 44.000 1.00 25.84 40 GLU B CA 1
ATOM 1398 C C . GLU B 1 40 ? 4.220 84.427 45.339 1.00 27.32 40 GLU B C 1
ATOM 1399 O O . GLU B 1 40 ? 5.363 84.191 45.712 1.00 28.28 40 GLU B O 1
ATOM 1405 N N . ALA B 1 41 ? 3.144 84.131 46.063 1.00 26.03 41 ALA B N 1
ATOM 1406 C CA . ALA B 1 41 ? 3.244 83.558 47.401 1.00 31.16 41 ALA B CA 1
ATOM 1407 C C . ALA B 1 41 ? 3.454 82.050 47.394 1.00 31.96 41 ALA B C 1
ATOM 1408 O O . ALA B 1 41 ? 3.780 81.458 48.420 1.00 33.23 41 ALA B O 1
ATOM 1410 N N . ASN B 1 42 ? 3.260 81.425 46.238 1.00 27.01 42 ASN B N 1
ATOM 1411 C CA . ASN B 1 42 ? 3.285 79.967 46.159 1.00 28.13 42 ASN B CA 1
ATOM 1412 C C . ASN B 1 42 ? 4.230 79.449 45.080 1.00 24.37 42 ASN B C 1
ATOM 1413 O O . ASN B 1 42 ? 3.801 78.895 44.070 1.00 24.53 42 ASN B O 1
ATOM 1418 N N . PRO B 1 43 ? 5.532 79.634 45.295 1.00 28.92 43 PRO B N 1
ATOM 1419 C CA . PRO B 1 43 ? 6.485 79.099 44.328 1.00 26.76 43 PRO B CA 1
ATOM 1420 C C . PRO B 1 43 ? 6.438 77.576 44.304 1.00 27.00 43 PRO B C 1
ATOM 1421 O O . PRO B 1 43 ? 5.934 76.937 45.235 1.00 25.44 43 PRO B O 1
ATOM 1425 N N . LEU B 1 44 ? 6.951 77.002 43.227 1.00 20.51 44 LEU B N 1
ATOM 1426 C CA . LEU B 1 44 ? 7.185 75.573 43.178 1.00 25.65 44 LEU B CA 1
ATOM 1427 C C . LEU B 1 44 ? 8.417 75.301 44.010 1.00 27.29 44 LEU B C 1
ATOM 1428 O O . LEU B 1 44 ? 9.223 76.201 44.250 1.00 25.28 44 LEU B O 1
ATOM 1433 N N . TRP B 1 45 ? 8.556 74.061 44.458 1.00 27.28 45 TRP B N 1
ATOM 1434 C CA . TRP B 1 45 ? 9.662 73.685 45.329 1.00 35.09 45 TRP B CA 1
ATOM 1435 C C . TRP B 1 45 ? 10.552 72.587 44.740 1.00 34.72 45 TRP B C 1
ATOM 1436 O O . TRP B 1 45 ? 10.078 71.532 44.335 1.00 42.72 45 TRP B O 1
ATOM 1447 N N . GLU B 1 46 ? 11.848 72.866 44.686 1.00 31.65 46 GLU B N 1
ATOM 1448 C CA . GLU B 1 46 ? 12.846 71.907 44.255 1.00 34.86 46 GLU B CA 1
ATOM 1449 C C . GLU B 1 46 ? 13.571 71.367 45.488 1.00 38.50 46 GLU B C 1
ATOM 1450 O O . GLU B 1 46 ? 14.184 72.127 46.240 1.00 36.04 46 GLU B O 1
ATOM 1456 N N . MET B 1 47 ? 13.490 70.060 45.715 1.00 36.77 47 MET B N 1
ATOM 1457 C CA . MET B 1 47 ? 14.182 69.475 46.853 1.00 35.88 47 MET B CA 1
ATOM 1458 C C . MET B 1 47 ? 15.670 69.396 46.568 1.00 41.68 47 MET B C 1
ATOM 1459 O O . MET B 1 47 ? 16.088 68.779 45.592 1.00 42.99 47 MET B O 1
ATOM 1464 N N . LYS B 1 48 ? 16.464 70.028 47.423 1.00 45.47 48 LYS B N 1
ATOM 1465 C CA . LYS B 1 48 ? 17.913 69.944 47.328 1.00 47.49 48 LYS B CA 1
ATOM 1466 C C . LYS B 1 48 ? 18.447 69.181 48.536 1.00 44.94 48 LYS B C 1
ATOM 1467 O O . LYS B 1 48 ? 17.942 69.339 49.648 1.00 43.49 48 LYS B O 1
ATOM 1473 N N . ALA B 1 49 ? 19.467 68.357 48.325 1.00 43.36 49 ALA B N 1
ATOM 1474 C CA . ALA B 1 49 ? 20.079 67.620 49.427 1.00 44.31 49 ALA B CA 1
ATOM 1475 C C . ALA B 1 49 ? 21.343 68.310 49.912 1.00 48.71 49 ALA B C 1
ATOM 1476 O O . ALA B 1 49 ? 22.131 68.814 49.117 1.00 52.81 49 ALA B O 1
ATOM 1478 N N . PHE B 1 50 ? 21.525 68.335 51.226 1.00 52.56 50 PHE B N 1
ATOM 1479 C CA . PHE B 1 50 ? 22.726 68.895 51.831 1.00 57.53 50 PHE B CA 1
ATOM 1480 C C . PHE B 1 50 ? 23.211 67.889 52.856 1.00 58.98 50 PHE B C 1
ATOM 1481 O O . PHE B 1 50 ? 22.461 67.004 53.259 1.00 56.62 50 PHE B O 1
ATOM 1489 N N . SER B 1 51 ? 24.462 68.004 53.274 1.00 64.46 51 SER B N 1
ATOM 1490 C CA . SER B 1 51 ? 24.977 67.087 54.280 1.00 72.58 51 SER B CA 1
ATOM 1491 C C . SER B 1 51 ? 26.106 67.699 55.096 1.00 76.67 51 SER B C 1
ATOM 1492 O O . SER B 1 51 ? 26.994 68.360 54.557 1.00 78.96 51 SER B O 1
ATOM 1495 N N . TYR B 1 52 ? 26.056 67.485 56.404 1.00 75.91 52 TYR B N 1
ATOM 1496 C CA . TYR B 1 52 ? 27.107 67.958 57.286 1.00 80.66 52 TYR B CA 1
ATOM 1497 C C . TYR B 1 52 ? 27.550 66.847 58.222 1.00 85.43 52 TYR B C 1
ATOM 1498 O O . TYR B 1 52 ? 26.841 66.494 59.163 1.00 85.62 52 TYR B O 1
ATOM 1507 N N . GLN B 1 53 ? 28.720 66.286 57.943 1.00 90.56 53 GLN B N 1
ATOM 1508 C CA . GLN B 1 53 ? 29.328 65.295 58.823 1.00 96.45 53 GLN B CA 1
ATOM 1509 C C . GLN B 1 53 ? 28.460 64.049 59.029 1.00 90.40 53 GLN B C 1
ATOM 1510 O O . GLN B 1 53 ? 28.122 63.695 60.158 1.00 88.37 53 GLN B O 1
ATOM 1516 N N . GLY B 1 54 ? 28.103 63.393 57.930 1.00 87.66 54 GLY B N 1
ATOM 1517 C CA . GLY B 1 54 ? 27.418 62.114 57.995 1.00 88.28 54 GLY B CA 1
ATOM 1518 C C . GLY B 1 54 ? 25.902 62.167 58.043 1.00 85.35 54 GLY B C 1
ATOM 1519 O O . GLY B 1 54 ? 25.243 61.127 58.042 1.00 86.11 54 GLY B O 1
ATOM 1520 N N . GLU B 1 55 ? 25.341 63.370 58.081 1.00 80.59 55 GLU B N 1
ATOM 1521 C CA . GLU B 1 55 ? 23.892 63.525 58.143 1.00 78.61 55 GLU B CA 1
ATOM 1522 C C . GLU B 1 55 ? 23.360 64.233 56.901 1.00 71.12 55 GLU B C 1
ATOM 1523 O O . GLU B 1 55 ? 23.852 65.295 56.524 1.00 69.28 55 GLU B O 1
ATOM 1529 N N . VAL B 1 56 ? 22.358 63.638 56.262 1.00 65.36 56 VAL B N 1
ATOM 1530 C CA . VAL B 1 56 ? 21.767 64.232 55.068 1.00 63.41 56 VAL B CA 1
ATOM 1531 C C . VAL B 1 56 ? 20.535 65.048 55.426 1.00 59.72 56 VAL B C 1
ATOM 1532 O O . VAL B 1 56 ? 19.664 64.583 56.157 1.00 64.87 56 VAL B O 1
ATOM 1536 N N . ILE B 1 57 ? 20.468 66.269 54.906 1.00 58.24 57 ILE B N 1
ATOM 1537 C CA . ILE B 1 57 ? 19.351 67.166 55.171 1.00 55.72 57 ILE B CA 1
ATOM 1538 C C . ILE B 1 57 ? 18.749 67.654 53.858 1.00 56.92 57 ILE B C 1
ATOM 1539 O O . ILE B 1 57 ? 19.440 68.272 53.048 1.00 57.35 57 ILE B O 1
ATOM 1544 N N . GLN B 1 58 ? 17.465 67.381 53.650 1.00 58.27 58 GLN B N 1
ATOM 1545 C CA . GLN B 1 58 ? 16.810 67.697 52.381 1.00 60.38 58 GLN B CA 1
ATOM 1546 C C . GLN B 1 58 ? 15.872 68.902 52.523 1.00 66.47 58 GLN B C 1
ATOM 1547 O O . GLN B 1 58 ? 14.775 68.781 53.069 1.00 69.45 58 GLN B O 1
ATOM 1553 N N . GLU B 1 59 ? 16.308 70.060 52.027 1.00 65.26 59 GLU B N 1
ATOM 1554 C CA . GLU B 1 59 ? 15.535 71.295 52.165 1.00 68.38 59 GLU B CA 1
ATOM 1555 C C . GLU B 1 59 ? 15.033 71.854 50.832 1.00 59.38 59 GLU B C 1
ATOM 1556 O O . GLU B 1 59 ? 15.758 71.859 49.834 1.00 54.96 59 GLU B O 1
ATOM 1562 N N . PRO B 1 60 ? 13.781 72.331 50.819 1.00 52.15 60 PRO B N 1
ATOM 1563 C CA . PRO B 1 60 ? 13.138 72.856 49.612 1.00 49.26 60 PRO B CA 1
ATOM 1564 C C . PRO B 1 60 ? 13.666 74.221 49.187 1.00 48.29 60 PRO B C 1
ATOM 1565 O O . PRO B 1 60 ? 13.912 75.089 50.027 1.00 51.74 60 PRO B O 1
ATOM 1569 N N . ILE B 1 61 ? 13.833 74.389 47.878 1.00 35.18 61 ILE B N 1
ATOM 1570 C CA . ILE B 1 61 ? 14.304 75.630 47.276 1.00 37.10 61 ILE B CA 1
ATOM 1571 C C . ILE B 1 61 ? 13.225 76.212 46.364 1.00 33.95 61 ILE B C 1
ATOM 1572 O O . ILE B 1 61 ? 12.706 75.517 45.493 1.00 29.93 61 ILE B O 1
ATOM 1577 N N . ALA B 1 62 ? 12.895 77.487 46.548 1.00 30.44 62 ALA B N 1
ATOM 1578 C CA . ALA B 1 62 ? 11.810 78.101 45.785 1.00 25.74 62 ALA B CA 1
ATOM 1579 C C . ALA B 1 62 ? 12.158 78.345 44.316 1.00 26.69 62 ALA B C 1
ATOM 1580 O O . ALA B 1 62 ? 13.214 78.891 43.992 1.00 27.74 62 ALA B O 1
ATOM 1582 N N . LYS B 1 63 ? 11.250 77.942 43.434 1.00 24.50 63 LYS B N 1
ATOM 1583 C CA . LYS B 1 63 ? 11.373 78.206 42.003 1.00 22.63 63 LYS B CA 1
ATOM 1584 C C . LYS B 1 63 ? 10.144 78.991 41.563 1.00 21.91 63 LYS B C 1
ATOM 1585 O O . LYS B 1 63 ? 9.032 78.716 42.013 1.00 24.34 63 LYS B O 1
ATOM 1591 N N . MET B 1 64 ? 10.348 79.979 40.700 1.00 19.47 64 MET B N 1
ATOM 1592 C CA . MET B 1 64 ? 9.256 80.805 40.202 1.00 19.69 64 MET B CA 1
ATOM 1593 C C . MET B 1 64 ? 8.158 79.987 39.521 1.00 19.82 64 MET B C 1
ATOM 1594 O O . MET B 1 64 ? 8.450 79.118 38.693 1.00 21.58 64 MET B O 1
ATOM 1599 N N . ARG B 1 65 ? 6.902 80.270 39.866 1.00 19.16 65 ARG B N 1
ATOM 1600 C CA . ARG B 1 65 ? 5.743 79.638 39.222 1.00 18.95 65 ARG B CA 1
ATOM 1601 C C . ARG B 1 65 ? 5.224 80.501 38.073 1.00 19.72 65 ARG B C 1
ATOM 1602 O O . ARG B 1 65 ? 4.805 81.648 38.281 1.00 21.69 65 ARG B O 1
ATOM 1610 N N . ALA B 1 66 ? 5.229 79.930 36.872 1.00 18.70 66 ALA B N 1
ATOM 1611 C CA . ALA B 1 66 ? 4.822 80.653 35.682 1.00 16.16 66 ALA B CA 1
ATOM 1612 C C . ALA B 1 66 ? 3.326 80.919 35.744 1.00 25.17 66 ALA B C 1
ATOM 1613 O O . ALA B 1 66 ? 2.556 80.029 36.082 1.00 21.49 66 ALA B O 1
ATOM 1615 N N . MET B 1 67 ? 2.913 82.148 35.441 1.00 20.14 67 MET B N 1
ATOM 1616 C CA . MET B 1 67 ? 1.489 82.458 35.386 1.00 21.27 67 MET B CA 1
ATOM 1617 C C . MET B 1 67 ? 0.880 81.908 34.103 1.00 23.35 67 MET B C 1
ATOM 1618 O O . MET B 1 67 ? 1.543 81.849 33.083 1.00 20.65 67 MET B O 1
ATOM 1623 N N . THR B 1 68 ? -0.379 81.485 34.157 1.00 20.75 68 THR B N 1
ATOM 1624 C CA . THR B 1 68 ? -1.070 81.040 32.957 1.00 28.51 68 THR B CA 1
ATOM 1625 C C . THR B 1 68 ? -2.514 81.483 33.032 1.00 25.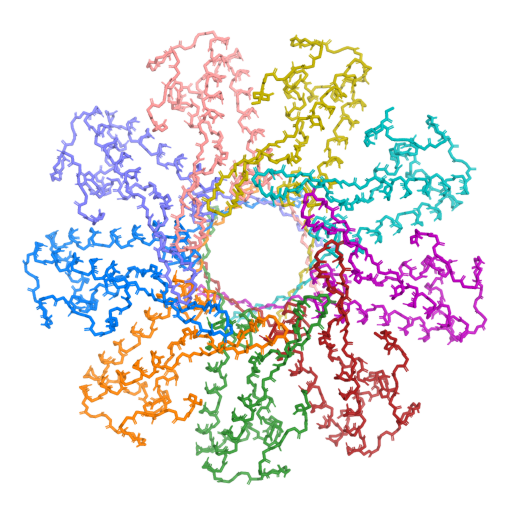13 68 THR B C 1
ATOM 1626 O O . THR B 1 68 ? -3.044 81.673 34.123 1.00 17.41 68 THR B O 1
ATOM 1630 N N . ILE B 1 69 ? -3.155 81.622 31.876 1.00 27.65 69 ILE B N 1
ATOM 1631 C CA . ILE B 1 69 ? -4.564 81.990 31.848 1.00 22.52 69 ILE B CA 1
ATOM 1632 C C . ILE B 1 69 ? -5.444 80.881 32.438 1.00 25.54 69 ILE B C 1
ATOM 1633 O O . ILE B 1 69 ? -6.417 81.156 33.147 1.00 23.56 69 ILE B O 1
ATOM 1638 N N . THR B 1 70 ? -5.105 79.628 32.159 1.00 24.61 70 THR B N 1
ATOM 1639 C CA . THR B 1 70 ? -5.874 78.529 32.739 1.00 26.07 70 THR B CA 1
ATOM 1640 C C . THR B 1 70 ? -5.688 78.480 34.253 1.00 24.58 70 THR B C 1
ATOM 1641 O O . THR B 1 70 ? -6.603 78.101 34.981 1.00 27.77 70 THR B O 1
ATOM 1645 N N . GLY B 1 71 ? -4.510 78.883 34.719 1.00 18.13 71 GLY B N 1
ATOM 1646 C CA . GLY B 1 71 ? -4.243 78.982 36.141 1.00 18.45 71 GLY B CA 1
ATOM 1647 C C . GLY B 1 71 ? -5.084 80.072 36.785 1.00 26.15 71 GLY B C 1
ATOM 1648 O O . GLY B 1 71 ? -5.674 79.880 37.850 1.00 24.12 71 GLY B O 1
ATOM 1649 N N . LEU B 1 72 ? -5.150 81.224 36.128 1.00 25.70 72 LEU B N 1
ATOM 1650 C CA . LEU B 1 72 ? -5.955 82.326 36.630 1.00 19.16 72 LEU B CA 1
ATOM 1651 C C . LEU B 1 72 ? -7.418 81.918 36.724 1.00 25.16 72 LEU B C 1
ATOM 1652 O O . LEU B 1 72 ? -8.066 82.117 37.760 1.00 29.28 72 LEU B O 1
ATOM 1657 N N . THR B 1 73 ? -7.947 81.365 35.637 1.00 21.09 73 THR B N 1
ATOM 1658 C CA . THR B 1 73 ? -9.384 81.100 35.548 1.00 21.15 73 THR B CA 1
ATOM 1659 C C . THR B 1 73 ? -9.808 80.023 36.543 1.00 26.60 73 THR B C 1
ATOM 1660 O O . THR B 1 73 ? -10.831 80.154 37.222 1.00 26.70 73 THR B O 1
ATOM 1664 N N . LEU B 1 74 ? -9.008 78.966 36.641 1.00 28.93 74 LEU B N 1
ATOM 1665 C CA . LEU B 1 74 ? -9.204 77.944 37.672 1.00 29.58 74 LEU B CA 1
ATOM 1666 C C . LEU B 1 74 ? -9.202 78.577 39.069 1.00 28.83 74 LEU B C 1
ATOM 1667 O O . LEU B 1 74 ? -9.994 78.189 39.936 1.00 27.17 74 LEU B O 1
ATOM 1672 N N . PHE B 1 75 ? -8.334 79.565 39.279 1.00 24.14 75 PHE B N 1
ATOM 1673 C CA . PHE B 1 75 ? -8.222 80.211 40.587 1.00 23.38 75 PHE B CA 1
ATOM 1674 C C . PHE B 1 75 ? -9.462 81.054 40.920 1.00 24.69 75 PHE B C 1
ATOM 1675 O O . PHE B 1 75 ? -9.989 80.963 42.026 1.00 28.39 75 PHE B O 1
ATOM 1683 N N . ILE B 1 76 ? -9.936 81.858 39.971 1.00 25.12 76 ILE B N 1
ATOM 1684 C CA . ILE B 1 76 ? -11.135 82.654 40.225 1.00 25.20 76 ILE B CA 1
ATOM 1685 C C . ILE B 1 76 ? -12.410 81.831 39.993 1.00 34.80 76 ILE B C 1
ATOM 1686 O O . ILE B 1 76 ? -13.528 82.331 40.144 1.00 31.47 76 ILE B O 1
ATOM 1691 N N . ASP B 1 77 ? -12.223 80.557 39.642 1.00 30.37 77 ASP B N 1
ATOM 1692 C CA . ASP B 1 77 ? -13.313 79.587 39.508 1.00 29.76 77 ASP B CA 1
ATOM 1693 C C . ASP B 1 77 ? -14.265 79.872 38.344 1.00 31.44 77 ASP B C 1
ATOM 1694 O O . ASP B 1 77 ? -15.484 79.822 38.501 1.00 32.53 77 ASP B O 1
ATOM 1699 N N . VAL B 1 78 ? -13.699 80.166 37.179 1.00 33.23 78 VAL B N 1
ATOM 1700 C CA . VAL B 1 78 ? -14.485 80.297 35.957 1.00 35.45 78 VAL B CA 1
ATOM 1701 C C . VAL B 1 78 ? -13.837 79.461 34.847 1.00 34.31 78 VAL B C 1
ATOM 1702 O O . VAL B 1 78 ? -12.644 79.151 34.903 1.00 32.90 78 VAL B O 1
ATOM 1706 N N . THR B 1 79 ? -14.619 79.116 33.831 1.00 30.58 79 THR B N 1
ATOM 1707 C CA . THR B 1 79 ? -14.092 78.405 32.672 1.00 32.41 79 THR B CA 1
ATOM 1708 C C . THR B 1 79 ? -13.376 79.355 31.715 1.00 36.21 79 THR B C 1
ATOM 1709 O O . THR B 1 79 ? -13.557 80.575 31.783 1.00 31.93 79 THR B O 1
ATOM 1713 N N . LEU B 1 80 ? -12.569 78.801 30.814 1.00 34.92 80 LEU B N 1
ATOM 1714 C CA . LEU B 1 80 ? -11.966 79.617 29.769 1.00 37.37 80 LEU B CA 1
ATOM 1715 C C . LEU B 1 80 ? -13.075 80.291 28.974 1.00 43.97 80 LEU B C 1
ATOM 1716 O O . LEU B 1 80 ? -12.968 81.464 28.608 1.00 42.14 80 LEU B O 1
ATOM 1721 N N . GLU B 1 81 ? -14.145 79.541 28.716 1.00 48.39 81 GLU B N 1
ATOM 1722 C CA . GLU B 1 81 ? -15.275 80.066 27.958 1.00 51.34 81 GLU B CA 1
ATOM 1723 C C . GLU B 1 81 ? -15.877 81.287 28.634 1.00 44.46 81 GLU B C 1
ATOM 1724 O O . GLU B 1 81 ? -16.177 82.282 27.979 1.00 44.35 81 GLU B O 1
ATOM 1730 N N . THR B 1 82 ? -16.053 81.215 29.948 1.00 38.28 82 THR B N 1
ATOM 1731 C CA . THR B 1 82 ? -16.576 82.364 30.678 1.00 40.92 82 THR B CA 1
ATOM 1732 C C . THR B 1 82 ? -15.589 83.523 30.608 1.00 36.35 82 THR B C 1
ATOM 1733 O O . THR B 1 82 ? -15.975 84.669 30.360 1.00 36.62 82 THR B O 1
ATOM 1737 N N . TRP B 1 83 ? -14.312 83.216 30.811 1.00 31.49 83 TRP B N 1
ATOM 1738 C CA . TRP B 1 83 ? -13.258 84.222 30.703 1.00 36.88 83 TRP B CA 1
ATOM 1739 C C . TRP B 1 83 ? -13.316 84.922 29.347 1.00 39.75 83 TRP B C 1
ATOM 1740 O O . TRP B 1 83 ? -13.174 86.142 29.254 1.00 40.72 83 TRP B O 1
ATOM 1751 N N . ARG B 1 84 ? -13.541 84.142 28.297 1.00 33.88 84 ARG B N 1
ATOM 1752 C CA . ARG B 1 84 ? -13.627 84.696 26.956 1.00 40.07 84 ARG B CA 1
ATOM 1753 C C . ARG B 1 84 ? -14.905 85.511 26.770 1.00 45.88 84 ARG B C 1
ATOM 1754 O O . ARG B 1 84 ? -14.951 86.440 25.957 1.00 46.15 84 ARG B O 1
ATOM 1762 N N . THR B 1 85 ? -15.933 85.177 27.543 1.00 37.71 85 THR B N 1
ATOM 1763 C CA . THR B 1 85 ? -17.149 85.986 27.572 1.00 43.35 85 THR B CA 1
ATOM 1764 C C . THR B 1 85 ? -16.881 87.400 28.094 1.00 41.67 85 THR B C 1
ATOM 1765 O O . THR B 1 85 ? -17.514 88.359 27.647 1.00 43.71 85 THR B O 1
ATOM 1769 N N . TYR B 1 86 ? -15.945 87.540 29.029 1.00 34.01 86 TYR B N 1
ATOM 1770 C CA . TYR B 1 86 ? -15.626 88.860 29.582 1.00 42.29 86 TYR B CA 1
ATOM 1771 C C . TYR B 1 86 ? -15.095 89.808 28.507 1.00 52.88 86 TYR B C 1
ATOM 1772 O O . TYR B 1 86 ? -15.276 91.027 28.594 1.00 54.26 86 TYR B O 1
ATOM 1781 N N . ARG B 1 87 ? -14.443 89.241 27.497 1.00 97.87 87 ARG B N 1
ATOM 1782 C CA . ARG B 1 87 ? -13.951 90.011 26.361 1.00 99.90 87 ARG B CA 1
ATOM 1783 C C . ARG B 1 87 ? -15.058 90.828 25.709 1.00 96.00 87 ARG B C 1
ATOM 1784 O O . ARG B 1 87 ? -14.791 91.830 25.049 1.00 99.25 87 ARG B O 1
ATOM 1792 N N . LEU B 1 88 ? -16.300 90.392 25.892 1.00 91.41 88 LEU B N 1
ATOM 1793 C CA . LEU B 1 88 ? -17.440 91.035 25.244 1.00 91.94 88 LEU B CA 1
ATOM 1794 C C . LEU B 1 88 ? -17.613 92.502 25.628 1.00 95.76 88 LEU B C 1
ATOM 1795 O O . LEU B 1 88 ? -17.459 93.385 24.786 1.00 102.47 88 LEU B O 1
ATOM 1800 N N . ARG B 1 89 ? -17.938 92.765 26.890 1.00 92.44 89 ARG B N 1
ATOM 1801 C CA . ARG B 1 89 ? -18.157 94.139 27.335 1.00 93.49 89 ARG B CA 1
ATOM 1802 C C . ARG B 1 89 ? -16.837 94.884 27.513 1.00 94.43 89 ARG B C 1
ATOM 1803 O O . ARG B 1 89 ? -15.924 94.390 28.174 1.00 92.03 89 ARG B O 1
ATOM 1811 N N . GLU B 1 90 ? -16.742 96.071 26.919 1.00 94.24 90 GLU B N 1
ATOM 1812 C CA . GLU B 1 90 ? -15.514 96.854 26.974 1.00 95.31 90 GLU B CA 1
ATOM 1813 C C . GLU B 1 90 ? -15.098 97.099 28.414 1.00 92.97 90 GLU B C 1
ATOM 1814 O O . GLU B 1 90 ? -13.909 97.143 28.736 1.00 88.22 90 GLU B O 1
ATOM 1820 N N . ASP B 1 91 ? -16.095 97.264 29.275 1.00 94.81 91 ASP B N 1
ATOM 1821 C CA . ASP B 1 91 ? -15.863 97.473 30.693 1.00 100.65 91 ASP B CA 1
ATOM 1822 C C . ASP B 1 91 ? -14.934 96.391 31.230 1.00 98.37 91 ASP B C 1
ATOM 1823 O O . ASP B 1 91 ? -13.923 96.678 31.871 1.00 92.53 91 ASP B O 1
ATOM 1828 N N . LEU B 1 92 ? -15.284 95.142 30.949 1.00 48.67 92 LEU B N 1
ATOM 1829 C CA . LEU B 1 92 ? -14.508 93.993 31.411 1.00 51.24 92 LEU B CA 1
ATOM 1830 C C . LEU B 1 92 ? -13.351 93.649 30.471 1.00 49.72 92 LEU B C 1
ATOM 1831 O O . LEU B 1 92 ? -12.305 93.170 30.915 1.00 43.29 92 LEU B O 1
ATOM 1836 N N . SER B 1 93 ? -13.538 93.891 29.176 1.00 52.34 93 SER B N 1
ATOM 1837 C CA . SER B 1 93 ? -12.529 93.523 28.183 1.00 55.84 93 SER B CA 1
ATOM 1838 C C . SER B 1 93 ? -11.187 94.178 28.491 1.00 55.35 93 SER B C 1
ATOM 1839 O O . SER B 1 93 ? -10.125 93.600 28.248 1.00 56.40 93 SER B O 1
ATOM 1842 N N . GLU B 1 94 ? -11.243 95.391 29.025 1.00 46.43 94 GLU B N 1
ATOM 1843 C CA . GLU B 1 94 ? -10.038 96.109 29.405 1.00 48.80 94 GLU B CA 1
ATOM 1844 C C . GLU B 1 94 ? -9.320 95.380 30.540 1.00 40.88 94 GLU B C 1
ATOM 1845 O O . GLU B 1 94 ? -8.095 95.248 30.535 1.00 36.80 94 GLU B O 1
ATOM 1851 N N . VAL B 1 95 ? -10.090 94.905 31.513 1.00 40.35 95 VAL B N 1
ATOM 1852 C CA . VAL B 1 95 ? -9.520 94.141 32.614 1.00 37.50 95 VAL B CA 1
ATOM 1853 C C . VAL B 1 95 ? -8.861 92.863 32.087 1.00 39.06 95 VAL B C 1
ATOM 1854 O O . VAL B 1 95 ? -7.736 92.529 32.473 1.00 34.07 95 VAL B O 1
ATOM 1858 N N . VAL B 1 96 ? -9.561 92.155 31.203 1.00 33.43 96 VAL B N 1
ATOM 1859 C CA . VAL B 1 96 ? -9.025 90.932 30.615 1.00 38.74 96 VAL B CA 1
ATOM 1860 C C . VAL B 1 96 ? -7.685 91.199 29.937 1.00 34.86 96 VAL B C 1
ATOM 1861 O O . VAL B 1 96 ? -6.718 90.477 30.160 1.00 32.31 96 VAL B O 1
ATOM 1865 N N . THR B 1 97 ? -7.632 92.250 29.119 1.00 28.90 97 THR B N 1
ATOM 1866 C CA . THR B 1 97 ? -6.407 92.604 28.418 1.00 30.12 97 THR B CA 1
ATOM 1867 C C . THR B 1 97 ? -5.276 92.833 29.395 1.00 29.29 97 THR B C 1
ATOM 1868 O O . THR B 1 97 ? -4.170 92.343 29.197 1.00 26.89 97 THR B O 1
ATOM 1872 N N . ARG B 1 98 ? -5.553 93.589 30.450 1.00 30.81 98 ARG B N 1
ATOM 1873 C CA . ARG B 1 98 ? -4.514 93.923 31.411 1.00 31.29 98 ARG B CA 1
ATOM 1874 C C . ARG B 1 98 ? -4.024 92.681 32.137 1.00 27.44 98 ARG B C 1
ATOM 1875 O O . ARG B 1 98 ? -2.828 92.517 32.336 1.00 30.38 98 ARG B O 1
ATOM 1883 N N . ALA B 1 99 ? -4.946 91.812 32.540 1.00 26.56 99 ALA B N 1
ATOM 1884 C CA . ALA B 1 99 ? -4.553 90.577 33.220 1.00 21.59 99 ALA B CA 1
ATOM 1885 C C . ALA B 1 99 ? -3.672 89.701 32.323 1.00 27.27 99 ALA B C 1
ATOM 1886 O O . ALA B 1 99 ? -2.662 89.164 32.772 1.00 26.60 99 ALA B O 1
ATOM 1888 N N . GLU B 1 100 ? -4.058 89.558 31.057 1.00 25.88 100 GLU B N 1
ATOM 1889 C CA . GLU B 1 100 ? -3.272 88.765 30.117 1.00 28.13 100 GLU B CA 1
ATOM 1890 C C . GLU B 1 100 ? -1.906 89.388 29.813 1.00 29.21 100 GLU B C 1
ATOM 1891 O O . GLU B 1 100 ? -0.916 88.670 29.636 1.00 24.71 100 GLU B O 1
ATOM 1897 N N . GLN B 1 101 ? -1.838 90.718 29.772 1.00 27.25 101 GLN B N 1
ATOM 1898 C CA . GLN B 1 101 ? -0.537 91.374 29.630 1.00 31.79 101 GLN B CA 1
ATOM 1899 C C . GLN B 1 101 ? 0.356 91.128 30.848 1.00 26.56 101 GLN B C 1
ATOM 1900 O O . GLN B 1 101 ? 1.561 90.936 30.710 1.00 24.81 101 GLN B O 1
ATOM 1906 N N . VAL B 1 102 ? -0.230 91.156 32.044 1.00 26.96 102 VAL B N 1
ATOM 1907 C CA . VAL B 1 102 ? 0.532 90.870 33.256 1.00 22.63 102 VAL B CA 1
ATOM 1908 C C . VAL B 1 102 ? 1.096 89.438 33.201 1.00 24.83 102 VAL B C 1
ATOM 1909 O O . VAL B 1 102 ? 2.260 89.199 33.535 1.00 21.86 102 VAL B O 1
ATOM 1913 N N . ILE B 1 103 ? 0.255 88.499 32.779 1.00 19.87 103 ILE B N 1
ATOM 1914 C CA . ILE B 1 103 ? 0.662 87.099 32.683 1.00 19.16 103 ILE B CA 1
ATOM 1915 C C . ILE B 1 103 ? 1.823 86.969 31.696 1.00 23.15 103 ILE B C 1
ATOM 1916 O O . ILE B 1 103 ? 2.817 86.299 31.975 1.00 22.22 103 ILE B O 1
ATOM 1921 N N . TYR B 1 104 ? 1.690 87.633 30.554 1.00 22.18 104 TYR B N 1
ATOM 1922 C CA . TYR B 1 104 ? 2.720 87.616 29.525 1.00 23.71 104 TYR B CA 1
ATOM 1923 C C . TYR B 1 104 ? 4.028 88.183 30.067 1.00 23.47 104 TYR B C 1
ATOM 1924 O O . TYR B 1 104 ? 5.097 87.578 29.922 1.00 20.23 104 TYR B O 1
ATOM 1933 N N . ASP B 1 105 ? 3.948 89.361 30.681 1.00 21.38 105 ASP B N 1
ATOM 1934 C CA . ASP B 1 105 ? 5.152 90.030 31.153 1.00 22.60 105 ASP B CA 1
ATOM 1935 C C . ASP B 1 105 ? 5.808 89.281 32.301 1.00 19.96 105 ASP B C 1
ATOM 1936 O O . ASP B 1 105 ? 7.032 89.258 32.398 1.00 19.67 105 ASP B O 1
ATOM 1941 N N . GLN B 1 106 ? 5.014 88.666 33.174 1.00 16.17 106 GLN B N 1
ATOM 1942 C CA . GLN B 1 106 ? 5.613 87.867 34.238 1.00 17.42 106 GLN B CA 1
ATOM 1943 C C . GLN B 1 106 ? 6.517 86.779 33.643 1.00 16.75 106 GLN B C 1
ATOM 1944 O O . GLN B 1 106 ? 7.667 86.606 34.070 1.00 17.05 106 GLN B O 1
ATOM 1950 N N . LYS B 1 107 ? 5.989 86.042 32.671 1.00 18.85 107 LYS B N 1
ATOM 1951 C CA . LYS B 1 107 ? 6.735 84.946 32.057 1.00 17.38 107 LYS B CA 1
ATOM 1952 C C . LYS B 1 107 ? 7.930 85.454 31.255 1.00 18.08 107 LYS B C 1
ATOM 1953 O O . LYS B 1 107 ? 9.017 84.894 31.324 1.00 18.58 107 LYS B O 1
ATOM 1959 N N . PHE B 1 108 ? 7.726 86.527 30.509 1.00 17.17 108 PHE B N 1
ATOM 1960 C CA . PHE B 1 108 ? 8.831 87.116 29.750 1.00 20.97 108 PHE B CA 1
ATOM 1961 C C . PHE B 1 108 ? 9.978 87.554 30.672 1.00 17.43 108 PHE B C 1
ATOM 1962 O O . PHE B 1 108 ? 11.126 87.187 30.458 1.00 19.51 108 PHE B O 1
ATOM 1970 N N . SER B 1 109 ? 9.660 88.318 31.712 1.00 19.93 109 SER B N 1
ATOM 1971 C CA . SER B 1 109 ? 10.682 88.783 32.652 1.00 21.46 109 SER B CA 1
ATOM 1972 C C . SER B 1 109 ? 11.344 87.607 33.396 1.00 20.55 109 SER B C 1
ATOM 1973 O O . SER B 1 109 ? 12.562 87.589 33.577 1.00 18.25 109 SER B O 1
ATOM 1976 N N . GLY B 1 110 ? 10.552 86.614 33.793 1.00 20.75 110 GLY B N 1
ATOM 1977 C CA . GLY B 1 110 ? 11.100 85.415 34.419 1.00 17.67 110 GLY B CA 1
ATOM 1978 C C . GLY B 1 110 ? 12.082 84.669 33.523 1.00 19.13 110 GLY B C 1
ATOM 1979 O O . GLY B 1 110 ? 13.164 84.270 33.967 1.00 17.93 110 GLY B O 1
ATOM 1980 N N . ALA B 1 111 ? 11.701 84.462 32.265 1.00 16.20 111 ALA B N 1
ATOM 1981 C CA . ALA B 1 111 ? 12.578 83.765 31.322 1.00 18.22 111 ALA B CA 1
ATOM 1982 C C . ALA B 1 111 ? 13.848 84.576 31.028 1.00 22.05 111 ALA B C 1
ATOM 1983 O O . ALA B 1 111 ? 14.951 84.026 30.986 1.00 18.62 111 ALA B O 1
ATOM 1985 N N . ALA B 1 112 ? 13.687 85.881 30.822 1.00 16.80 112 ALA B N 1
ATOM 1986 C CA . ALA B 1 112 ? 14.823 86.746 30.542 1.00 18.23 112 ALA B CA 1
ATOM 1987 C C . ALA B 1 112 ? 15.803 86.737 31.701 1.00 21.40 112 ALA B C 1
ATOM 1988 O O . ALA B 1 112 ? 17.008 86.849 31.491 1.00 23.54 112 ALA B O 1
ATOM 1990 N N . ALA B 1 113 ? 15.291 86.611 32.926 1.00 19.86 113 ALA B N 1
ATOM 1991 C CA . ALA B 1 113 ? 16.157 86.550 34.101 1.00 19.28 113 ALA B CA 1
ATOM 1992 C C . ALA B 1 113 ? 16.620 85.128 34.430 1.00 24.92 113 ALA B C 1
ATOM 1993 O O . ALA B 1 113 ? 17.178 84.884 35.503 1.00 23.81 113 ALA B O 1
ATOM 1995 N N . ASP B 1 114 ? 16.379 84.197 33.511 1.00 21.36 114 ASP B N 1
ATOM 1996 C CA . ASP B 1 114 ? 16.732 82.784 33.711 1.00 24.35 114 ASP B CA 1
ATOM 1997 C C . ASP B 1 114 ? 16.156 82.186 34.980 1.00 24.63 114 ASP B C 1
ATOM 1998 O O . ASP B 1 114 ? 16.746 81.282 35.566 1.00 30.10 114 ASP B O 1
ATOM 2003 N N . LEU B 1 115 ? 14.997 82.683 35.397 1.00 18.87 115 LEU B N 1
ATOM 2004 C CA . LEU B 1 115 ? 14.269 82.104 36.517 1.00 17.68 115 LEU B CA 1
ATOM 2005 C C . LEU B 1 115 ? 13.240 81.087 36.024 1.00 19.74 115 LEU B C 1
ATOM 2006 O O . LEU B 1 115 ? 12.755 80.261 36.792 1.00 26.91 115 LEU B O 1
ATOM 2011 N N . LEU B 1 116 ? 12.915 81.176 34.738 1.00 18.55 116 LEU B N 1
ATOM 2012 C CA . LEU B 1 116 ? 12.032 80.246 34.048 1.00 16.00 116 LEU B CA 1
ATOM 2013 C C . LEU B 1 116 ? 12.764 79.734 32.804 1.00 20.39 116 LEU B C 1
ATOM 2014 O O . LEU B 1 116 ? 13.532 80.470 32.169 1.00 19.01 116 LEU B O 1
ATOM 2019 N N . ASN B 1 117 ? 12.517 78.478 32.449 1.00 19.08 117 ASN B N 1
ATOM 2020 C CA . ASN B 1 117 ? 13.155 77.854 31.294 1.00 18.14 117 ASN B CA 1
ATOM 2021 C C . ASN B 1 117 ? 12.847 78.641 30.033 1.00 17.62 117 ASN B C 1
ATOM 2022 O O . ASN B 1 117 ? 11.686 78.835 29.684 1.00 16.78 117 ASN B O 1
ATOM 2027 N N . ALA B 1 118 ? 13.901 79.088 29.357 1.00 18.94 118 ALA B N 1
ATOM 2028 C CA . ALA B 1 118 ? 13.769 80.046 28.265 1.00 19.07 118 ALA B CA 1
ATOM 2029 C C . ALA B 1 118 ? 13.011 79.464 27.097 1.00 15.62 118 ALA B C 1
ATOM 2030 O O . ALA B 1 118 ? 12.168 80.119 26.513 1.00 18.57 118 ALA B O 1
ATOM 2032 N N . ASN B 1 119 ? 13.301 78.227 26.722 1.00 19.19 119 ASN B N 1
ATOM 2033 C CA . ASN B 1 119 ? 12.651 77.775 25.509 1.00 19.29 119 ASN B CA 1
ATOM 2034 C C . ASN B 1 119 ? 11.176 77.480 25.696 1.00 17.73 119 ASN B C 1
ATOM 2035 O O . ASN B 1 119 ? 10.380 77.749 24.806 1.00 19.09 119 ASN B O 1
ATOM 2040 N N . ILE B 1 120 ? 10.825 76.902 26.842 1.00 20.47 120 ILE B N 1
ATOM 2041 C CA . ILE B 1 120 ? 9.432 76.610 27.151 1.00 21.38 120 ILE B CA 1
ATOM 2042 C C . ILE B 1 120 ? 8.637 77.917 27.154 1.00 15.91 120 ILE B C 1
ATOM 2043 O O . ILE B 1 120 ? 7.548 77.994 26.590 1.00 19.39 120 ILE B O 1
ATOM 2048 N N . ILE B 1 121 ? 9.192 78.958 27.762 1.00 14.65 121 ILE B N 1
ATOM 2049 C CA . ILE B 1 121 ? 8.516 80.244 27.770 1.00 15.59 121 ILE B CA 1
ATOM 2050 C C . ILE B 1 121 ? 8.452 80.871 26.372 1.00 16.98 121 ILE B C 1
ATOM 2051 O O . ILE B 1 121 ? 7.412 81.387 25.971 1.00 18.93 121 ILE B O 1
ATOM 2056 N N . ALA B 1 122 ? 9.555 80.820 25.627 1.00 16.54 122 ALA B N 1
ATOM 2057 C CA . ALA B 1 122 ? 9.554 81.339 24.260 1.00 16.42 122 ALA B CA 1
ATOM 2058 C C . ALA B 1 122 ? 8.436 80.695 23.438 1.00 23.14 122 ALA B C 1
ATOM 2059 O O . ALA B 1 122 ? 7.716 81.388 22.712 1.00 17.07 122 ALA B O 1
ATOM 2061 N N . ARG B 1 123 ? 8.298 79.369 23.543 1.00 17.11 123 ARG B N 1
ATOM 2062 C CA . ARG B 1 123 ? 7.216 78.669 22.850 1.00 18.92 123 ARG B CA 1
ATOM 2063 C C . ARG B 1 123 ? 5.847 79.119 23.371 1.00 20.23 123 ARG B C 1
ATOM 2064 O O . ARG B 1 123 ? 4.936 79.370 22.591 1.00 18.04 123 ARG B O 1
ATOM 2072 N N . ASP B 1 124 ? 5.701 79.218 24.690 1.00 19.82 124 ASP B N 1
ATOM 2073 C CA . ASP B 1 124 ? 4.421 79.634 25.270 1.00 19.08 124 ASP B CA 1
ATOM 2074 C C . ASP B 1 124 ? 4.022 81.051 24.841 1.00 20.82 124 ASP B C 1
ATOM 2075 O O . ASP B 1 124 ? 2.862 81.301 24.526 1.00 21.41 124 ASP B O 1
ATOM 2080 N N . LEU B 1 125 ? 4.985 81.968 24.820 1.00 19.85 125 LEU B N 1
ATOM 2081 C CA . LEU B 1 125 ? 4.713 83.352 24.422 1.00 21.04 125 LEU B CA 1
ATOM 2082 C C . LEU B 1 125 ? 4.581 83.550 22.919 1.00 22.47 125 LEU B C 1
ATOM 2083 O O . LEU B 1 125 ? 4.049 84.564 22.471 1.00 20.74 125 LEU B O 1
ATOM 2088 N N . GLY B 1 126 ? 5.077 82.600 22.134 1.00 17.47 126 GLY B N 1
ATOM 2089 C CA . GLY B 1 126 ? 5.002 82.732 20.693 1.00 18.81 126 GLY B CA 1
ATOM 2090 C C . GLY B 1 126 ? 6.105 83.646 20.153 1.00 24.24 126 GLY B C 1
ATOM 2091 O O . GLY B 1 126 ? 5.936 84.305 19.127 1.00 23.51 126 GLY B O 1
ATOM 2092 N N . LEU B 1 127 ? 7.238 83.690 20.851 1.00 17.36 127 LEU B N 1
ATOM 2093 C CA . LEU B 1 127 ? 8.387 84.472 20.381 1.00 19.95 127 LEU B CA 1
ATOM 2094 C C . LEU B 1 127 ? 9.018 83.729 19.214 1.00 22.09 127 LEU B C 1
ATOM 2095 O O . LEU B 1 127 ? 9.369 82.556 19.349 1.00 21.89 127 LEU B O 1
ATOM 2100 N N . LYS B 1 128 ? 9.162 84.399 18.072 1.00 18.06 128 LYS B N 1
ATOM 2101 C CA . LYS B 1 128 ? 9.586 83.702 16.861 1.00 20.01 128 LYS B CA 1
ATOM 2102 C C . LYS B 1 128 ? 11.079 83.810 16.618 1.00 21.37 128 LYS B C 1
ATOM 2103 O O . LYS B 1 128 ? 11.708 84.783 17.021 1.00 22.32 128 LYS B O 1
ATOM 2109 N N . GLU B 1 129 ? 11.644 82.796 15.969 1.00 19.93 129 GLU B N 1
ATOM 2110 C CA . GLU B 1 129 ? 13.007 82.900 15.455 1.00 18.09 129 GLU B CA 1
ATOM 2111 C C . GLU B 1 129 ? 12.941 83.421 14.032 1.00 17.27 129 GLU B C 1
ATOM 2112 O O . GLU B 1 129 ? 12.215 82.865 13.200 1.00 20.83 129 GLU B O 1
ATOM 2118 N N . GLN B 1 130 ? 13.729 84.453 13.728 1.00 14.30 130 GLN B N 1
ATOM 2119 C CA . GLN B 1 130 ? 13.753 84.989 12.379 1.00 13.62 130 GLN B CA 1
ATOM 2120 C C . GLN B 1 130 ? 15.101 84.694 11.737 1.00 20.07 130 GLN B C 1
ATOM 2121 O O . GLN B 1 130 ? 16.150 84.847 12.361 1.00 19.48 130 GLN B O 1
ATOM 2127 N N . SER B 1 131 ? 15.068 84.276 10.483 1.00 19.38 131 SER B N 1
ATOM 2128 C CA . SER B 1 131 ? 16.295 83.922 9.796 1.00 19.55 131 SER B CA 1
ATOM 2129 C C . SER B 1 131 ? 16.284 84.398 8.352 1.00 23.94 131 SER B C 1
ATOM 2130 O O . SER B 1 131 ? 15.229 84.653 7.768 1.00 20.09 131 SER B O 1
ATOM 2133 N N . GLN B 1 132 ? 17.478 84.503 7.782 1.00 20.26 132 GLN B N 1
ATOM 2134 C CA . GLN B 1 132 ? 17.659 84.883 6.391 1.00 19.52 132 GLN B CA 1
ATOM 2135 C C . GLN B 1 132 ? 18.630 83.883 5.793 1.00 25.30 132 GLN B C 1
ATOM 2136 O O . GLN B 1 132 ? 19.709 83.653 6.344 1.00 20.29 132 GLN B O 1
ATOM 2142 N N . VAL B 1 133 ? 18.233 83.279 4.682 1.00 21.00 133 VAL B N 1
ATOM 2143 C CA . VAL B 1 133 ? 19.008 82.202 4.088 1.00 21.09 133 VAL B CA 1
ATOM 2144 C C . VAL B 1 133 ? 19.392 82.564 2.671 1.00 22.85 133 VAL B C 1
ATOM 2145 O O . VAL B 1 133 ? 18.524 82.841 1.840 1.00 22.52 133 VAL B O 1
ATOM 2149 N N . GLU B 1 134 ? 20.693 82.558 2.393 1.00 19.20 134 GLU B N 1
ATOM 2150 C CA . GLU B 1 134 ? 21.192 82.812 1.043 1.00 20.94 134 GLU B CA 1
ATOM 2151 C C . GLU B 1 134 ? 21.657 81.521 0.379 1.00 23.88 134 GLU B C 1
ATOM 2152 O O . GLU B 1 134 ? 22.478 80.799 0.936 1.00 27.69 134 GLU B O 1
ATOM 2158 N N . ASP B 1 135 ? 21.134 81.234 -0.809 1.00 23.28 135 ASP B N 1
ATOM 2159 C CA . ASP B 1 135 ? 21.644 80.130 -1.623 1.00 23.49 135 ASP B CA 1
ATOM 2160 C C . ASP B 1 135 ? 22.874 80.593 -2.404 1.00 26.89 135 ASP B C 1
ATOM 2161 O O . ASP B 1 135 ? 22.764 81.429 -3.313 1.00 29.61 135 ASP B O 1
ATOM 2166 N N . VAL B 1 136 ? 24.051 80.066 -2.061 1.00 21.35 136 VAL B N 1
ATOM 2167 C CA . VAL B 1 136 ? 25.291 80.522 -2.701 1.00 19.49 136 VAL B CA 1
ATOM 2168 C C . VAL B 1 136 ? 25.825 79.503 -3.701 1.00 27.50 136 VAL B C 1
ATOM 2169 O O . VAL B 1 136 ? 27.018 79.482 -4.016 1.00 31.24 136 VAL B O 1
ATOM 2173 N N . THR B 1 137 ? 24.931 78.662 -4.205 1.00 25.32 137 THR B N 1
ATOM 2174 C CA . THR B 1 137 ? 25.309 77.698 -5.233 1.00 24.70 137 THR B CA 1
ATOM 2175 C C . THR B 1 137 ? 25.665 78.413 -6.530 1.00 31.82 137 THR B C 1
ATOM 2176 O O . THR B 1 137 ? 24.859 79.178 -7.053 1.00 29.10 137 THR B O 1
ATOM 2180 N N . PRO B 1 138 ? 26.873 78.163 -7.063 1.00 34.77 138 PRO B N 1
ATOM 2181 C CA . PRO B 1 138 ? 27.258 78.796 -8.330 1.00 42.42 138 PRO B CA 1
ATOM 2182 C C . PRO B 1 138 ? 26.360 78.288 -9.450 1.00 45.00 138 PRO B C 1
ATOM 2183 O O . PRO B 1 138 ? 26.027 77.107 -9.456 1.00 39.66 138 PRO B O 1
ATOM 2187 N N . ASP B 1 139 ? 25.958 79.150 -10.377 1.00 54.17 139 ASP B N 1
ATOM 2188 C CA . ASP B 1 139 ? 25.090 78.697 -11.466 1.00 64.23 139 ASP B CA 1
ATOM 2189 C C . ASP B 1 139 ? 25.869 78.426 -12.750 1.00 65.54 139 ASP B C 1
ATOM 2190 O O . ASP B 1 139 ? 26.360 77.317 -12.965 1.00 66.76 139 ASP B O 1
ATOM 2195 N N . ASN C 1 7 ? 8.371 52.847 43.257 1.00 34.79 7 ASN C N 1
ATOM 2196 C CA . ASN C 1 7 ? 7.663 53.470 42.137 1.00 39.47 7 ASN C CA 1
ATOM 2197 C C . ASN C 1 7 ? 6.589 52.544 41.578 1.00 36.08 7 ASN C C 1
ATOM 2198 O O . ASN C 1 7 ? 6.421 52.440 40.364 1.00 33.01 7 ASN C O 1
ATOM 2203 N N . ARG C 1 8 ? 5.837 51.844 42.469 1.00 30.88 8 ARG C N 1
ATOM 2204 C CA . ARG C 1 8 ? 4.815 50.862 42.091 1.00 35.31 8 ARG C CA 1
ATOM 2205 C C . ARG C 1 8 ? 3.570 51.595 41.661 1.00 33.43 8 ARG C C 1
ATOM 2206 O O . ARG C 1 8 ? 2.482 51.423 42.255 1.00 32.94 8 ARG C O 1
ATOM 2214 N N . PHE C 1 9 ? 3.713 52.421 40.620 1.00 30.39 9 PHE C N 1
ATOM 2215 C CA . PHE C 1 9 ? 2.618 53.294 40.205 1.00 28.97 9 PHE C CA 1
ATOM 2216 C C . PHE C 1 9 ? 1.458 52.576 39.522 1.00 26.27 9 PHE C C 1
ATOM 2217 O O . PHE C 1 9 ? 0.318 53.036 39.594 1.00 26.19 9 PHE C O 1
ATOM 2225 N N . TRP C 1 10 ? 1.750 51.464 38.855 1.00 23.73 10 TRP C N 1
ATOM 2226 C CA . TRP C 1 10 ? 0.727 50.722 38.122 1.00 29.15 10 TRP C CA 1
ATOM 2227 C C . TRP C 1 10 ? -0.297 50.077 39.051 1.00 31.95 10 TRP C C 1
ATOM 2228 O O . TRP C 1 10 ? -1.302 49.550 38.589 1.00 29.78 10 TRP C O 1
ATOM 2239 N N . GLU C 1 11 ? -0.036 50.109 40.355 1.00 29.28 11 GLU C N 1
ATOM 2240 C CA . GLU C 1 11 ? -0.968 49.545 41.324 1.00 31.67 11 GLU C CA 1
ATOM 2241 C C . GLU C 1 11 ? -1.866 50.618 41.927 1.00 34.31 11 GLU C C 1
ATOM 2242 O O . GLU C 1 11 ? -2.886 50.305 42.538 1.00 30.74 11 GLU C O 1
ATOM 2248 N N . ALA C 1 12 ? -1.479 51.879 41.773 1.00 30.03 12 ALA C N 1
ATOM 2249 C CA . ALA C 1 12 ? -2.207 52.973 42.406 1.00 25.94 12 ALA C CA 1
ATOM 2250 C C . ALA C 1 12 ? -3.626 53.090 41.863 1.00 25.59 12 ALA C C 1
ATOM 2251 O O . ALA C 1 12 ? -3.847 52.998 40.658 1.00 28.13 12 ALA C O 1
ATOM 2253 N N . ARG C 1 13 ? -4.582 53.304 42.757 1.00 26.03 13 ARG C N 1
ATOM 2254 C CA . ARG C 1 13 ? -5.980 53.412 42.362 1.00 21.73 13 ARG C CA 1
ATOM 2255 C C . ARG C 1 13 ? -6.741 54.329 43.289 1.00 20.66 13 ARG C C 1
ATOM 2256 O O . ARG C 1 13 ? -6.421 54.438 44.480 1.00 22.18 13 ARG C O 1
ATOM 2264 N N . SER C 1 14 ? -7.773 54.974 42.757 1.00 17.42 14 SER C N 1
ATOM 2265 C CA . SER C 1 14 ? -8.553 55.900 43.572 1.00 21.05 14 SER C CA 1
ATOM 2266 C C . SER C 1 14 ? -9.500 55.140 44.488 1.00 22.00 14 SER C C 1
ATOM 2267 O O . SER C 1 14 ? -9.729 53.939 44.313 1.00 22.04 14 SER C O 1
ATOM 2270 N N . SER C 1 15 ? -10.055 55.851 45.467 1.00 19.42 15 SER C N 1
ATOM 2271 C CA . SER C 1 15 ? -10.970 55.248 46.423 1.00 20.54 15 SER C CA 1
ATOM 2272 C C . SER C 1 15 ? -12.231 54.761 45.736 1.00 22.33 15 SER C C 1
ATOM 2273 O O . SER C 1 15 ? -13.010 54.026 46.323 1.00 21.45 15 SER C O 1
ATOM 2276 N N . HIS C 1 16 ? -12.452 55.184 44.498 1.00 21.26 16 HIS C N 1
ATOM 2277 C CA . HIS C 1 16 ? -13.648 54.748 43.783 1.00 27.31 16 HIS C CA 1
ATOM 2278 C C . HIS C 1 16 ? -13.534 53.302 43.261 1.00 27.58 16 HIS C C 1
ATOM 2279 O O . HIS C 1 16 ? -14.491 52.755 42.719 1.00 23.28 16 HIS C O 1
ATOM 2286 N N . GLY C 1 17 ? -12.361 52.695 43.430 1.00 25.24 17 GLY C N 1
ATOM 2287 C CA . GLY C 1 17 ? -12.188 51.274 43.163 1.00 25.32 17 GLY C CA 1
ATOM 2288 C C . GLY C 1 17 ? -12.183 50.925 41.687 1.00 25.90 17 GLY C C 1
ATOM 2289 O O . GLY C 1 17 ? -11.822 51.759 40.842 1.00 23.78 17 GLY C O 1
ATOM 2290 N N . ARG C 1 18 ? -12.596 49.697 41.380 1.00 22.05 18 ARG C N 1
ATOM 2291 C CA . ARG C 1 18 ? -12.484 49.158 40.025 1.00 25.03 18 ARG C CA 1
ATOM 2292 C C . ARG C 1 18 ? -13.662 49.514 39.135 1.00 26.12 18 ARG C C 1
ATOM 2293 O O . ARG C 1 18 ? -14.815 49.446 39.560 1.00 25.84 18 ARG C O 1
ATOM 2301 N N . ASN C 1 19 ? -13.368 49.905 37.900 1.00 29.98 19 ASN C N 1
ATOM 2302 C CA . ASN C 1 19 ? -14.423 50.075 36.910 1.00 34.69 19 ASN C CA 1
ATOM 2303 C C . ASN C 1 19 ? -15.579 50.928 37.447 1.00 30.03 19 ASN C C 1
ATOM 2304 O O . ASN C 1 19 ? -16.743 50.532 37.377 1.00 32.69 19 ASN C O 1
ATOM 2309 N N . PRO C 1 20 ? -15.259 52.104 38.005 1.00 24.84 20 PRO C N 1
ATOM 2310 C CA . PRO C 1 20 ? -16.314 52.937 38.594 1.00 25.77 20 PRO C CA 1
ATOM 2311 C C . PRO C 1 20 ? -17.245 53.499 37.524 1.00 26.78 20 PRO C C 1
ATOM 2312 O O . PRO C 1 20 ? -16.806 53.774 36.408 1.00 28.41 20 PRO C O 1
ATOM 2316 N N . LYS C 1 21 ? -18.514 53.664 37.871 1.00 24.85 21 LYS C N 1
ATOM 2317 C CA . LYS C 1 21 ? -19.479 54.284 36.980 1.00 32.84 21 LYS C CA 1
ATOM 2318 C C . LYS C 1 21 ? -19.780 55.676 37.504 1.00 33.40 21 LYS C C 1
ATOM 2319 O O . LYS C 1 21 ? -20.603 55.836 38.409 1.00 34.69 21 LYS C O 1
ATOM 2325 N N . PHE C 1 22 ? -19.112 56.679 36.942 1.00 28.73 22 PHE C N 1
ATOM 2326 C CA . PHE C 1 22 ? -19.297 58.052 37.391 1.00 27.79 22 PHE C CA 1
ATOM 2327 C C . PHE C 1 22 ? -20.570 58.642 36.814 1.00 31.51 22 PHE C C 1
ATOM 2328 O O . PHE C 1 22 ? -20.781 58.619 35.601 1.00 38.39 22 PHE C O 1
ATOM 2336 N N . GLU C 1 23 ? -21.411 59.182 37.688 1.00 25.67 23 GLU C N 1
ATOM 2337 C CA . GLU C 1 23 ? -22.689 59.742 37.266 1.00 34.70 23 GLU C CA 1
ATOM 2338 C C . GLU C 1 23 ? -22.816 61.193 37.732 1.00 32.19 23 GLU C C 1
ATOM 2339 O O . GLU C 1 23 ? -23.705 61.927 37.301 1.00 30.56 23 GLU C O 1
ATOM 2345 N N . SER C 1 24 ? -21.915 61.579 38.625 1.00 23.95 24 SER C N 1
ATOM 2346 C CA . SER C 1 24 ? -21.939 62.880 39.277 1.00 26.18 24 SER C CA 1
ATOM 2347 C C . SER C 1 24 ? -20.655 63.653 38.953 1.00 23.44 24 SER C C 1
ATOM 2348 O O . SER C 1 24 ? -19.549 63.120 39.111 1.00 24.65 24 SER C O 1
ATOM 2351 N N . PRO C 1 25 ? -20.792 64.918 38.526 1.00 25.10 25 PRO C N 1
ATOM 2352 C CA . PRO C 1 25 ? -19.580 65.700 38.277 1.00 22.05 25 PRO C CA 1
ATOM 2353 C C . PRO C 1 25 ? -18.763 65.939 39.547 1.00 25.25 25 PRO C C 1
ATOM 2354 O O . PRO C 1 25 ? -17.539 65.956 39.464 1.00 22.91 25 PRO C O 1
ATOM 2358 N N . GLU C 1 26 ? -19.398 66.125 40.703 1.00 28.10 26 GLU C N 1
ATOM 2359 C CA . GLU C 1 26 ? -18.599 66.270 41.923 1.00 31.18 26 GLU C CA 1
ATOM 2360 C C . GLU C 1 26 ? -17.810 64.998 42.244 1.00 28.34 26 GLU C C 1
ATOM 2361 O O . GLU C 1 26 ? -16.678 65.078 42.725 1.00 26.48 26 GLU C O 1
ATOM 2367 N N . ALA C 1 27 ? -18.407 63.833 41.978 1.00 26.24 27 ALA C N 1
ATOM 2368 C CA . ALA C 1 27 ? -17.725 62.557 42.203 1.00 27.48 27 ALA C CA 1
ATOM 2369 C C . ALA C 1 27 ? -16.553 62.371 41.236 1.00 23.58 27 ALA C C 1
ATOM 2370 O O . ALA C 1 27 ? -15.472 61.959 41.644 1.00 20.14 27 ALA C O 1
ATOM 2372 N N . LEU C 1 28 ? -16.769 62.670 39.960 1.00 21.33 28 LEU C N 1
ATOM 2373 C CA . LEU C 1 28 ? -15.671 62.620 38.986 1.00 21.70 28 LEU C CA 1
ATOM 2374 C C . LEU C 1 28 ? -14.543 63.584 39.344 1.00 20.07 28 LEU C C 1
ATOM 2375 O O . LEU C 1 28 ? -13.364 63.224 39.289 1.00 21.44 28 LEU C O 1
ATOM 2380 N N . TRP C 1 29 ? -14.888 64.820 39.694 1.00 19.49 29 TRP C N 1
ATOM 2381 C CA . TRP C 1 29 ? -13.853 65.774 40.051 1.00 17.65 29 TRP C CA 1
ATOM 2382 C C . TRP C 1 29 ? -13.108 65.322 41.303 1.00 16.56 29 TRP C C 1
ATOM 2383 O O . TRP C 1 29 ? -11.893 65.466 41.383 1.00 19.99 29 TRP C O 1
ATOM 2394 N N . ALA C 1 30 ? -13.831 64.776 42.277 1.00 19.27 30 ALA C N 1
ATOM 2395 C CA . ALA C 1 30 ? -13.189 64.298 43.495 1.00 19.60 30 ALA C CA 1
ATOM 2396 C C . ALA C 1 30 ? -12.207 63.187 43.162 1.00 18.20 30 ALA C C 1
ATOM 2397 O O . ALA C 1 30 ? -11.113 63.113 43.731 1.00 16.90 30 ALA C O 1
ATOM 2399 N N . ALA C 1 31 ? -12.600 62.314 42.243 1.00 15.58 31 ALA C N 1
ATOM 2400 C CA . ALA C 1 31 ? -11.711 61.238 41.802 1.00 19.61 31 ALA C CA 1
ATOM 2401 C C . ALA C 1 31 ? -10.447 61.800 41.149 1.00 21.33 31 ALA C C 1
ATOM 2402 O O . ALA C 1 31 ? -9.344 61.333 41.436 1.00 18.22 31 ALA C O 1
ATOM 2404 N N . CYS C 1 32 ? -10.603 62.804 40.276 1.00 15.57 32 CYS C N 1
ATOM 2405 C CA . CYS C 1 32 ? -9.444 63.451 39.662 1.00 16.50 32 CYS C CA 1
ATOM 2406 C C . CYS C 1 32 ? -8.527 64.070 40.710 1.00 20.94 32 CYS C C 1
ATOM 2407 O O . CYS C 1 32 ? -7.306 63.975 40.611 1.00 17.61 32 CYS C O 1
ATOM 2410 N N . CYS C 1 33 ? -9.123 64.719 41.701 1.00 17.14 33 CYS C N 1
ATOM 2411 C CA . CYS C 1 33 ? -8.346 65.323 42.778 1.00 17.41 33 CYS C CA 1
ATOM 2412 C C . CYS C 1 33 ? -7.579 64.267 43.565 1.00 18.52 33 CYS C C 1
ATOM 2413 O O . CYS C 1 33 ? -6.482 64.531 44.055 1.00 17.92 33 CYS C O 1
ATOM 2416 N N . GLU C 1 34 ? -8.149 63.065 43.696 1.00 19.48 34 GLU C N 1
ATOM 2417 C CA . GLU C 1 34 ? -7.405 61.975 44.330 1.00 20.14 34 GLU C CA 1
ATOM 2418 C C . GLU C 1 34 ? -6.144 61.645 43.527 1.00 18.79 34 GLU C C 1
ATOM 2419 O O . GLU C 1 34 ? -5.087 61.351 44.088 1.00 19.75 34 GLU C O 1
ATOM 2425 N N . TYR C 1 35 ? -6.264 61.672 42.208 1.00 15.19 35 TYR C N 1
ATOM 2426 C CA . TYR C 1 35 ? -5.102 61.421 41.369 1.00 16.71 35 TYR C CA 1
ATOM 2427 C C . TYR C 1 35 ? -4.051 62.529 41.539 1.00 18.11 35 TYR C C 1
ATOM 2428 O O . TYR C 1 35 ? -2.853 62.244 41.650 1.00 19.64 35 TYR C O 1
ATOM 2437 N N . PHE C 1 36 ? -4.490 63.785 41.574 1.00 16.73 36 PHE C N 1
ATOM 2438 C CA . PHE C 1 36 ? -3.542 64.901 41.731 1.00 14.74 36 PHE C CA 1
ATOM 2439 C C . PHE C 1 36 ? -2.821 64.764 43.073 1.00 20.00 36 PHE C C 1
ATOM 2440 O O . PHE C 1 36 ? -1.605 64.918 43.153 1.00 16.76 36 PHE C O 1
ATOM 2448 N N . GLU C 1 37 ? -3.581 64.462 44.125 1.00 18.71 37 GLU C N 1
ATOM 2449 C CA . GLU C 1 37 ? -3.000 64.263 45.452 1.00 19.33 37 GLU C CA 1
ATOM 2450 C C . GLU C 1 37 ? -2.005 63.105 45.463 1.00 23.61 37 GLU C C 1
ATOM 2451 O O . GLU C 1 37 ? -0.931 63.206 46.057 1.00 24.14 37 GLU C O 1
ATOM 2457 N N . TRP C 1 38 ? -2.367 62.006 44.812 1.00 22.42 38 TRP C N 1
ATOM 2458 C CA . TRP C 1 38 ? -1.457 60.870 44.693 1.00 22.90 38 TRP C CA 1
ATOM 2459 C C . TRP C 1 38 ? -0.152 61.278 43.996 1.00 20.79 38 TRP C C 1
ATOM 2460 O O . TRP C 1 38 ? 0.934 60.951 44.459 1.00 19.69 38 TRP C O 1
ATOM 2471 N N . VAL C 1 39 ? -0.253 62.011 42.891 1.00 17.34 39 VAL C N 1
ATOM 2472 C CA . VAL C 1 39 ? 0.944 62.464 42.200 1.00 20.42 39 VAL C CA 1
ATOM 2473 C C . VAL C 1 39 ? 1.846 63.292 43.121 1.00 18.23 39 VAL C C 1
ATOM 2474 O O . VAL C 1 39 ? 3.054 63.048 43.196 1.00 22.45 39 VAL C O 1
ATOM 2478 N N . GLU C 1 40 ? 1.261 64.245 43.843 1.00 18.72 40 GLU C N 1
ATOM 2479 C CA . GLU C 1 40 ? 2.041 65.102 44.733 1.00 24.36 40 GLU C CA 1
ATOM 2480 C C . GLU C 1 40 ? 2.723 64.328 45.845 1.00 26.41 40 GLU C C 1
ATOM 2481 O O . GLU C 1 40 ? 3.858 64.642 46.218 1.00 28.16 40 GLU C O 1
ATOM 2487 N N . ALA C 1 41 ? 2.017 63.333 46.379 1.00 21.80 41 ALA C N 1
ATOM 2488 C CA . ALA C 1 41 ? 2.522 62.510 47.477 1.00 22.52 41 ALA C CA 1
ATOM 2489 C C . ALA C 1 41 ? 3.491 61.419 47.024 1.00 22.93 41 ALA C C 1
ATOM 2490 O O . ALA C 1 41 ? 4.122 60.759 47.859 1.00 27.04 41 ALA C O 1
ATOM 2492 N N . ASN C 1 42 ? 3.586 61.194 45.714 1.00 22.10 42 ASN C N 1
ATOM 2493 C CA . ASN C 1 42 ? 4.450 60.133 45.184 1.00 25.20 42 ASN C CA 1
ATOM 2494 C C . ASN C 1 42 ? 5.476 60.614 44.164 1.00 25.09 42 ASN C C 1
ATOM 2495 O O . ASN C 1 42 ? 5.405 60.274 42.979 1.00 23.33 42 ASN C O 1
ATOM 2500 N N . PRO C 1 43 ? 6.448 61.406 44.626 1.00 23.70 43 PRO C N 1
ATOM 2501 C CA . PRO C 1 43 ? 7.498 61.851 43.715 1.00 25.22 43 PRO C CA 1
ATOM 2502 C C . PRO C 1 43 ? 8.302 60.666 43.210 1.00 24.23 43 PRO C C 1
ATOM 2503 O O . PRO C 1 43 ? 8.271 59.590 43.832 1.00 21.43 43 PRO C O 1
ATOM 2507 N N . LEU C 1 44 ? 8.992 60.840 42.086 1.00 20.96 44 LEU C N 1
ATOM 2508 C CA . LEU C 1 44 ? 9.985 59.854 41.671 1.00 22.51 44 LEU C CA 1
ATOM 2509 C C . LEU C 1 44 ? 11.218 60.123 42.516 1.00 27.25 44 LEU C C 1
ATOM 2510 O O . LEU C 1 44 ? 11.330 61.187 43.128 1.00 25.67 44 LEU C O 1
ATOM 2515 N N . TRP C 1 45 ? 12.130 59.161 42.578 1.00 25.25 45 TRP C N 1
ATOM 2516 C CA . TRP C 1 45 ? 13.282 59.283 43.465 1.00 26.28 45 TRP C CA 1
ATOM 2517 C C . TRP C 1 45 ? 14.600 59.169 42.724 1.00 28.12 45 TRP C C 1
ATOM 2518 O O . TRP C 1 45 ? 14.819 58.223 41.971 1.00 33.29 45 TRP C O 1
ATOM 2529 N N . GLU C 1 46 ? 15.480 60.141 42.940 1.00 24.97 46 GLU C N 1
ATOM 2530 C CA . GLU C 1 46 ? 16.828 60.073 42.401 1.00 29.08 46 GLU C CA 1
ATOM 2531 C C . GLU C 1 46 ? 17.796 59.704 43.524 1.00 35.71 46 GLU C C 1
ATOM 2532 O O . GLU C 1 46 ? 17.855 60.397 44.539 1.00 32.26 46 GLU C O 1
ATOM 2538 N N . MET C 1 47 ? 18.546 58.616 43.358 1.00 28.85 47 MET C N 1
ATOM 2539 C CA . MET C 1 47 ? 19.530 58.250 44.367 1.00 30.07 47 MET C CA 1
ATOM 2540 C C . MET C 1 47 ? 20.726 59.161 44.207 1.00 32.00 47 MET C C 1
ATOM 2541 O O . MET C 1 47 ? 21.255 59.317 43.110 1.00 33.01 47 MET C O 1
ATOM 2546 N N . LYS C 1 48 ? 21.149 59.757 45.313 1.00 34.28 48 LYS C N 1
ATOM 2547 C CA . LYS C 1 48 ? 22.292 60.656 45.320 1.00 41.58 48 LYS C CA 1
ATOM 2548 C C . LYS C 1 48 ? 23.253 60.177 46.399 1.00 44.71 48 LYS C C 1
ATOM 2549 O O . LYS C 1 48 ? 22.821 59.707 47.454 1.00 42.56 48 LYS C O 1
ATOM 2555 N N . ALA C 1 49 ? 24.551 60.294 46.142 1.00 36.43 49 ALA C N 1
ATOM 2556 C CA . ALA C 1 49 ? 25.549 59.841 47.102 1.00 38.85 49 ALA C CA 1
ATOM 2557 C C . ALA C 1 49 ? 26.419 60.979 47.624 1.00 40.64 49 ALA C C 1
ATOM 2558 O O . ALA C 1 49 ? 26.783 61.897 46.885 1.00 35.10 49 ALA C O 1
ATOM 2560 N N . PHE C 1 50 ? 26.755 60.898 48.906 1.00 39.50 50 PHE C N 1
ATOM 2561 C CA . PHE C 1 50 ? 27.602 61.882 49.555 1.00 44.67 50 PHE C CA 1
ATOM 2562 C C . PHE C 1 50 ? 28.635 61.134 50.374 1.00 48.14 50 PHE C C 1
ATOM 2563 O O . PHE C 1 50 ? 28.391 60.009 50.801 1.00 48.61 50 PHE C O 1
ATOM 2571 N N . SER C 1 51 ? 29.789 61.746 50.598 1.00 47.93 51 SER C N 1
ATOM 2572 C CA . SER C 1 51 ? 30.826 61.078 51.365 1.00 52.17 51 SER C CA 1
ATOM 2573 C C . SER C 1 51 ? 31.217 61.904 52.572 1.00 52.94 51 SER C C 1
ATOM 2574 O O . SER C 1 51 ? 31.116 63.129 52.557 1.00 52.46 51 SER C O 1
ATOM 2577 N N . TYR C 1 52 ? 31.654 61.220 53.622 1.00 55.62 52 TYR C N 1
ATOM 2578 C CA . TYR C 1 52 ? 32.245 61.886 54.775 1.00 64.64 52 TYR C CA 1
ATOM 2579 C C . TYR C 1 52 ? 33.073 60.918 55.609 1.00 64.53 52 TYR C C 1
ATOM 2580 O O . TYR C 1 52 ? 32.648 59.798 55.878 1.00 62.77 52 TYR C O 1
ATOM 2589 N N . GLN C 1 53 ? 34.256 61.362 56.017 1.00 68.17 53 GLN C N 1
ATOM 2590 C CA . GLN C 1 53 ? 35.149 60.543 56.830 1.00 70.89 53 GLN C CA 1
ATOM 2591 C C . GLN C 1 53 ? 35.212 59.083 56.384 1.00 62.46 53 GLN C C 1
ATOM 2592 O O . GLN C 1 53 ? 35.164 58.171 57.210 1.00 65.70 53 GLN C O 1
ATOM 2598 N N . GLY C 1 54 ? 35.304 58.871 55.076 1.00 49.79 54 GLY C N 1
ATOM 2599 C CA . GLY C 1 54 ? 35.622 57.558 54.542 1.00 48.75 54 GLY C CA 1
ATOM 2600 C C . GLY C 1 54 ? 34.444 56.651 54.252 1.00 45.09 54 GLY C C 1
ATOM 2601 O O . GLY C 1 54 ? 34.630 55.522 53.801 1.00 44.90 54 GLY C O 1
ATOM 2602 N N . GLU C 1 55 ? 33.234 57.133 54.511 1.00 41.47 55 GLU C N 1
ATOM 2603 C CA . GLU C 1 55 ? 32.036 56.347 54.241 1.00 44.06 55 GLU C CA 1
ATOM 2604 C C . GLU C 1 55 ? 31.138 57.068 53.242 1.00 44.00 55 GLU C C 1
ATOM 2605 O O . GLU C 1 55 ? 31.130 58.294 53.168 1.00 40.06 55 GLU C O 1
ATOM 2611 N N . VAL C 1 56 ? 30.387 56.297 52.467 1.00 44.99 56 VAL C N 1
ATOM 2612 C CA . VAL C 1 56 ? 29.481 56.872 51.489 1.00 40.63 56 VAL C CA 1
ATOM 2613 C C . VAL C 1 56 ? 28.044 56.669 51.928 1.00 46.22 56 VAL C C 1
ATOM 2614 O O . VAL C 1 56 ? 27.645 55.566 52.297 1.00 50.68 56 VAL C O 1
ATOM 2618 N N . ILE C 1 57 ? 27.278 57.751 51.898 1.00 47.75 57 ILE C N 1
ATOM 2619 C CA . ILE C 1 57 ? 25.885 57.739 52.309 1.00 49.07 57 ILE C CA 1
ATOM 2620 C C . ILE C 1 57 ? 25.005 58.008 51.101 1.00 43.81 57 ILE C C 1
ATOM 2621 O O . ILE C 1 57 ? 25.289 58.897 50.304 1.00 49.95 57 ILE C O 1
ATOM 2626 N N . GLN C 1 58 ? 23.950 57.224 50.948 1.00 42.59 58 GLN C N 1
ATOM 2627 C CA . GLN C 1 58 ? 23.023 57.444 49.851 1.00 48.78 58 GLN C CA 1
ATOM 2628 C C . GLN C 1 58 ? 21.698 57.940 50.396 1.00 49.24 58 GLN C C 1
ATOM 2629 O O . GLN C 1 58 ? 21.243 57.488 51.446 1.00 49.38 58 GLN C O 1
ATOM 2635 N N . GLU C 1 59 ? 21.088 58.871 49.676 1.00 43.16 59 GLU C N 1
ATOM 2636 C CA . GLU C 1 59 ? 19.794 59.408 50.053 1.00 48.18 59 GLU C CA 1
ATOM 2637 C C . GLU C 1 59 ? 18.952 59.576 48.799 1.00 41.95 59 GLU C C 1
ATOM 2638 O O . GLU C 1 59 ? 19.433 60.095 47.790 1.00 36.93 59 GLU C O 1
ATOM 2644 N N . PRO C 1 60 ? 17.696 59.116 48.847 1.00 34.34 60 PRO C N 1
ATOM 2645 C CA . PRO C 1 60 ? 16.778 59.383 47.739 1.00 34.04 60 PRO C CA 1
ATOM 2646 C C . PRO C 1 60 ? 16.310 60.829 47.763 1.00 33.83 60 PRO C C 1
ATOM 2647 O O . PRO C 1 60 ? 15.895 61.330 48.809 1.00 33.33 60 PRO C O 1
ATOM 2651 N N . ILE C 1 61 ? 16.371 61.485 46.612 1.00 29.08 61 ILE C N 1
ATOM 2652 C CA . ILE C 1 61 ? 15.928 62.867 46.481 1.00 31.31 61 ILE C CA 1
ATOM 2653 C C . ILE C 1 61 ? 14.698 62.947 45.591 1.00 30.23 61 ILE C C 1
ATOM 2654 O O . ILE C 1 61 ? 14.689 62.403 44.488 1.00 27.32 61 ILE C O 1
ATOM 2659 N N . ALA C 1 62 ? 13.675 63.648 46.069 1.00 22.80 62 ALA C N 1
ATOM 2660 C CA . ALA C 1 62 ? 12.382 63.725 45.397 1.00 23.14 62 ALA C CA 1
ATOM 2661 C C . ALA C 1 62 ? 12.414 64.480 44.067 1.00 25.64 62 ALA C C 1
ATOM 2662 O O . ALA C 1 62 ? 12.936 65.592 43.987 1.00 26.96 62 ALA C O 1
ATOM 2664 N N . LYS C 1 63 ? 11.862 63.862 43.024 1.00 20.58 63 LYS C N 1
ATOM 2665 C CA . LYS C 1 63 ? 11.714 64.518 41.722 1.00 19.11 63 LYS C CA 1
ATOM 2666 C C . LYS C 1 63 ? 10.233 64.567 41.364 1.00 22.49 63 LYS C C 1
ATOM 2667 O O . LYS C 1 63 ? 9.477 63.667 41.688 1.00 22.00 63 LYS C O 1
ATOM 2673 N N . MET C 1 64 ? 9.819 65.628 40.698 1.00 21.69 64 MET C N 1
ATOM 2674 C CA . MET C 1 64 ? 8.413 65.788 40.359 1.00 19.61 64 MET C CA 1
ATOM 2675 C C . MET C 1 64 ? 7.970 64.709 39.362 1.00 19.28 64 MET C C 1
ATOM 2676 O O . MET C 1 64 ? 8.671 64.430 38.380 1.00 17.94 64 MET C O 1
ATOM 2681 N N . ARG C 1 65 ? 6.818 64.100 39.634 1.00 16.48 65 ARG C N 1
ATOM 2682 C CA . ARG C 1 65 ? 6.187 63.160 38.715 1.00 19.20 65 ARG C CA 1
ATOM 2683 C C . ARG C 1 65 ? 5.216 63.902 37.801 1.00 21.73 65 ARG C C 1
ATOM 2684 O O . ARG C 1 65 ? 4.266 64.527 38.257 1.00 20.91 65 ARG C O 1
ATOM 2692 N N . ALA C 1 66 ? 5.453 63.826 36.502 1.00 21.03 66 ALA C N 1
ATOM 2693 C CA . ALA C 1 66 ? 4.592 64.509 35.538 1.00 21.29 66 ALA C CA 1
ATOM 2694 C C . ALA C 1 66 ? 3.197 63.868 35.469 1.00 21.91 66 ALA C C 1
ATOM 2695 O O . ALA C 1 66 ? 3.063 62.646 35.374 1.00 17.17 66 ALA C O 1
ATOM 2697 N N . MET C 1 67 ? 2.157 64.688 35.531 1.00 18.77 67 MET C N 1
ATOM 2698 C CA . MET C 1 67 ? 0.788 64.181 35.439 1.00 15.74 67 MET C CA 1
ATOM 2699 C C . MET C 1 67 ? 0.533 63.850 33.986 1.00 15.40 67 MET C C 1
ATOM 2700 O O . MET C 1 67 ? 1.059 64.517 33.111 1.00 18.21 67 MET C O 1
ATOM 2705 N N . THR C 1 68 ? -0.258 62.813 33.727 1.00 19.62 68 THR C N 1
ATOM 2706 C CA . THR C 1 68 ? -0.676 62.494 32.368 1.00 18.66 68 THR C CA 1
ATOM 2707 C C . THR C 1 68 ? -2.147 62.077 32.375 1.00 21.97 68 THR C C 1
ATOM 2708 O O . THR C 1 68 ? -2.661 61.599 33.392 1.00 17.39 68 THR C O 1
ATOM 2712 N N . ILE C 1 69 ? -2.823 62.262 31.243 1.00 18.55 69 ILE C N 1
ATOM 2713 C CA . ILE C 1 69 ? -4.195 61.781 31.092 1.00 20.05 69 ILE C CA 1
ATOM 2714 C C . ILE C 1 69 ? -4.295 60.248 31.205 1.00 21.49 69 ILE C C 1
ATOM 2715 O O . ILE C 1 69 ? -5.200 59.720 31.856 1.00 18.98 69 ILE C O 1
ATOM 2720 N N . THR C 1 70 ? -3.360 59.530 30.593 1.00 23.08 70 THR C N 1
ATOM 2721 C CA . THR C 1 70 ? -3.349 58.077 30.725 1.00 24.73 70 THR C CA 1
ATOM 2722 C C . THR C 1 70 ? -3.089 57.699 32.174 1.00 23.82 70 THR C C 1
ATOM 2723 O O . THR C 1 70 ? -3.665 56.742 32.687 1.00 26.02 70 THR C O 1
ATOM 2727 N N . GLY C 1 71 ? -2.221 58.453 32.835 1.00 21.76 71 GLY C N 1
ATOM 2728 C CA . GLY C 1 71 ? -1.989 58.254 34.257 1.00 23.07 71 GLY C CA 1
ATOM 2729 C C . GLY C 1 71 ? -3.251 58.432 35.084 1.00 19.54 71 GLY C C 1
ATOM 2730 O O . GLY C 1 71 ? -3.566 57.613 35.967 1.00 17.37 71 GLY C O 1
ATOM 2731 N N . LEU C 1 72 ? -3.976 59.512 34.814 1.00 16.24 72 LEU C N 1
ATOM 2732 C CA . LEU C 1 72 ? -5.204 59.813 35.530 1.00 18.53 72 LEU C CA 1
ATOM 2733 C C . LEU C 1 72 ? -6.221 58.701 35.336 1.00 19.65 72 LEU C C 1
ATOM 2734 O O . LEU C 1 72 ? -6.817 58.217 36.304 1.00 21.58 72 LEU C O 1
ATOM 2739 N N . THR C 1 73 ? -6.441 58.319 34.082 1.00 19.15 73 THR C N 1
ATOM 2740 C CA . THR C 1 73 ? -7.475 57.346 33.772 1.00 20.71 73 THR C CA 1
ATOM 2741 C C . THR C 1 73 ? -7.125 55.985 34.353 1.00 22.41 73 THR C C 1
ATOM 2742 O O . THR C 1 73 ? -7.998 55.283 34.871 1.00 21.94 73 THR C O 1
ATOM 2746 N N . LEU C 1 74 ? -5.853 55.606 34.278 1.00 21.91 74 LEU C N 1
ATOM 2747 C CA . LEU C 1 74 ? -5.448 54.353 34.906 1.00 21.06 74 LEU C CA 1
ATOM 2748 C C . LEU C 1 74 ? -5.744 54.401 36.401 1.00 21.47 74 LEU C C 1
ATOM 2749 O O . LEU C 1 74 ? -6.212 53.418 36.985 1.00 21.71 74 LEU C O 1
ATOM 2754 N N . PHE C 1 75 ? -5.466 55.549 37.015 1.00 23.00 75 PHE C N 1
ATOM 2755 C CA . PHE C 1 75 ? -5.637 55.724 38.457 1.00 20.72 75 PHE C CA 1
ATOM 2756 C C . PHE C 1 75 ? -7.107 55.644 38.874 1.00 21.23 75 PHE C C 1
ATOM 2757 O O . PHE C 1 75 ? -7.442 55.026 39.887 1.00 21.53 75 PHE C O 1
ATOM 2765 N N . ILE C 1 76 ? -7.995 56.283 38.119 1.00 18.44 76 ILE C N 1
ATOM 2766 C CA . ILE C 1 76 ? -9.414 56.188 38.461 1.00 22.67 76 ILE C CA 1
ATOM 2767 C C . ILE C 1 76 ? -10.038 54.932 37.826 1.00 24.49 76 ILE C C 1
ATOM 2768 O O . ILE C 1 76 ? -11.245 54.670 37.963 1.00 20.48 76 ILE C O 1
ATOM 2773 N N . ASP C 1 77 ? -9.184 54.155 37.159 1.00 23.98 77 ASP C N 1
ATOM 2774 C CA . ASP C 1 77 ? -9.550 52.855 36.574 1.00 22.65 77 ASP C CA 1
ATOM 2775 C C . ASP C 1 77 ? -10.634 52.911 35.507 1.00 23.16 77 ASP C C 1
ATOM 2776 O O . ASP C 1 77 ? -11.571 52.102 35.513 1.00 23.47 77 ASP C O 1
ATOM 2781 N N . VAL C 1 78 ? -10.506 53.867 34.597 1.00 25.17 78 VAL C N 1
ATOM 2782 C CA . VAL C 1 78 ? -11.337 53.892 33.406 1.00 23.63 78 VAL C CA 1
ATOM 2783 C C . VAL C 1 78 ? -10.429 53.837 32.186 1.00 25.93 78 VAL C C 1
ATOM 2784 O O . VAL C 1 78 ? -9.245 54.188 32.249 1.00 27.16 78 VAL C O 1
ATOM 2788 N N . THR C 1 79 ? -10.979 53.379 31.073 1.00 26.33 79 THR C N 1
ATOM 2789 C CA . THR C 1 79 ? -10.231 53.366 29.828 1.00 25.24 79 THR C CA 1
ATOM 2790 C C . THR C 1 79 ? -10.223 54.775 29.261 1.00 29.23 79 THR C C 1
ATOM 2791 O O . THR C 1 79 ? -11.067 55.598 29.616 1.00 26.35 79 THR C O 1
ATOM 2795 N N . LEU C 1 80 ? -9.276 55.050 28.372 1.00 26.90 80 LEU C N 1
ATOM 2796 C CA . LEU C 1 80 ? -9.290 56.311 27.648 1.00 24.02 80 LEU C CA 1
ATOM 2797 C C . LEU C 1 80 ? -10.621 56.466 26.919 1.00 28.96 80 LEU C C 1
ATOM 2798 O O . LEU C 1 80 ? -11.150 57.571 26.781 1.00 27.45 80 LEU C O 1
ATOM 2803 N N . GLU C 1 81 ? -11.166 55.351 26.449 1.00 24.05 81 GLU C N 1
ATOM 2804 C CA . GLU C 1 81 ? -12.441 55.385 25.744 1.00 32.88 81 GLU C CA 1
ATOM 2805 C C . GLU C 1 81 ? -13.571 55.867 26.661 1.00 29.92 81 GLU C C 1
ATOM 2806 O O . GLU C 1 81 ? -14.426 56.670 26.265 1.00 31.11 81 GLU C O 1
ATOM 2812 N N . THR C 1 82 ? -13.575 55.378 27.894 1.00 27.49 82 THR C N 1
ATOM 2813 C CA . THR C 1 82 ? -14.588 55.800 28.854 1.00 27.24 82 THR C CA 1
ATOM 2814 C C . THR C 1 82 ? -14.439 57.298 29.122 1.00 28.83 82 THR C C 1
ATOM 2815 O O . THR C 1 82 ? -15.414 58.052 29.116 1.00 28.85 82 THR C O 1
ATOM 2819 N N . TRP C 1 83 ? -13.197 57.720 29.322 1.00 26.64 83 TRP C N 1
ATOM 2820 C CA . TRP C 1 83 ? -12.875 59.126 29.556 1.00 25.84 83 TRP C CA 1
ATOM 2821 C C . TRP C 1 83 ? -13.439 60.032 28.452 1.00 25.37 83 TRP C C 1
ATOM 2822 O O . TRP C 1 83 ? -14.015 61.086 28.721 1.00 27.39 83 TRP C O 1
ATOM 2833 N N . ARG C 1 84 ? -13.290 59.615 27.204 1.00 24.55 84 ARG C N 1
ATOM 2834 C CA . ARG C 1 84 ? -13.843 60.379 26.095 1.00 25.96 84 ARG C CA 1
ATOM 2835 C C . ARG C 1 84 ? -15.366 60.398 26.119 1.00 26.55 84 ARG C C 1
ATOM 2836 O O . ARG C 1 84 ? -15.975 61.359 25.676 1.00 29.75 84 ARG C O 1
ATOM 2844 N N . THR C 1 85 ? -15.982 59.333 26.627 1.00 29.91 85 THR C N 1
ATOM 2845 C CA . THR C 1 85 ? -17.435 59.299 26.759 1.00 31.24 85 THR C CA 1
ATOM 2846 C C . THR C 1 85 ? -17.959 60.467 27.603 1.00 34.51 85 THR C C 1
ATOM 2847 O O . THR C 1 85 ? -19.036 60.997 27.343 1.00 33.63 85 THR C O 1
ATOM 2851 N N . TYR C 1 86 ? -17.205 60.856 28.628 1.00 26.23 86 TYR C N 1
ATOM 2852 C CA . TYR C 1 86 ? -17.649 61.930 29.513 1.00 26.49 86 TYR C CA 1
ATOM 2853 C C . TYR C 1 86 ? -17.900 63.231 28.733 1.00 31.15 86 TYR C C 1
ATOM 2854 O O . TYR C 1 86 ? -18.699 64.076 29.148 1.00 30.67 86 TYR C O 1
ATOM 2863 N N . ARG C 1 87 ? -17.217 63.389 27.603 1.00 26.40 87 ARG C N 1
ATOM 2864 C CA . ARG C 1 87 ? -17.441 64.540 26.728 1.00 30.98 87 ARG C CA 1
ATOM 2865 C C . ARG C 1 87 ? -18.883 64.658 26.253 1.00 34.71 87 ARG C C 1
ATOM 2866 O O . ARG C 1 87 ? -19.298 65.721 25.798 1.00 36.03 87 ARG C O 1
ATOM 2874 N N . LEU C 1 88 ? -19.634 63.565 26.335 1.00 33.79 88 LEU C N 1
ATOM 2875 C CA . LEU C 1 88 ? -20.962 63.500 25.718 1.00 33.21 88 LEU C CA 1
ATOM 2876 C C . LEU C 1 88 ? -22.074 64.160 26.527 1.00 28.01 88 LEU C C 1
ATOM 2877 O O . LEU C 1 88 ? -23.189 64.313 26.036 1.00 28.77 88 LEU C O 1
ATOM 2882 N N . ARG C 1 89 ? -21.777 64.514 27.775 1.00 27.53 89 ARG C N 1
ATOM 2883 C CA . ARG C 1 89 ? -22.722 65.256 28.606 1.00 33.07 89 ARG C CA 1
ATOM 2884 C C . ARG C 1 89 ? -22.025 66.424 29.286 1.00 32.30 89 ARG C C 1
ATOM 2885 O O . ARG C 1 89 ? -20.889 66.304 29.744 1.00 32.77 89 ARG C O 1
ATOM 2893 N N . GLU C 1 90 ? -22.722 67.548 29.359 1.00 31.28 90 GLU C N 1
ATOM 2894 C CA . GLU C 1 90 ? -22.096 68.818 29.714 1.00 35.74 90 GLU C CA 1
ATOM 2895 C C . GLU C 1 90 ? -21.493 68.846 31.123 1.00 30.58 90 GLU C C 1
ATOM 2896 O O . GLU C 1 90 ? -20.407 69.393 31.324 1.00 29.51 90 GLU C O 1
ATOM 2902 N N . ASP C 1 91 ? -22.196 68.281 32.101 1.00 27.81 91 ASP C N 1
ATOM 2903 C CA . ASP C 1 91 ? -21.677 68.285 33.467 1.00 29.53 91 ASP C CA 1
ATOM 2904 C C . ASP C 1 91 ? -20.313 67.589 33.538 1.00 28.81 91 ASP C C 1
ATOM 2905 O O . ASP C 1 91 ? -19.334 68.174 34.011 1.00 23.77 91 ASP C O 1
ATOM 2910 N N . LEU C 1 92 ? -20.241 66.357 33.037 1.00 21.77 92 LEU C N 1
ATOM 2911 C CA . LEU C 1 92 ? -18.988 65.609 33.049 1.00 20.87 92 LEU C CA 1
ATOM 2912 C C . LEU C 1 92 ? -17.932 66.254 32.138 1.00 22.15 92 LEU C C 1
ATOM 2913 O O . LEU C 1 92 ? -16.756 66.305 32.491 1.00 21.65 92 LEU C O 1
ATOM 2918 N N . SER C 1 93 ? -18.341 66.747 30.972 1.00 24.18 93 SER C N 1
ATOM 2919 C CA . SER C 1 93 ? -17.364 67.346 30.060 1.00 22.39 93 SER C CA 1
ATOM 2920 C C . SER C 1 93 ? -16.633 68.516 30.713 1.00 24.33 93 SER C C 1
ATOM 2921 O O . SER C 1 93 ? -15.427 68.671 30.540 1.00 21.99 93 SER C O 1
ATOM 2924 N N . GLU C 1 94 ? -17.360 69.336 31.464 1.00 22.49 94 GLU C N 1
ATOM 2925 C CA . GLU C 1 94 ? -16.722 70.455 32.154 1.00 22.50 94 GLU C CA 1
ATOM 2926 C C . GLU C 1 94 ? -15.644 69.954 33.114 1.00 23.81 94 GLU C C 1
ATOM 2927 O O . GLU C 1 94 ? -14.588 70.578 33.249 1.00 21.65 94 GLU C O 1
ATOM 2933 N N . VAL C 1 95 ? -15.898 68.819 33.768 1.00 20.26 95 VAL C N 1
ATOM 2934 C CA . VAL C 1 95 ? -14.912 68.251 34.679 1.00 19.91 95 VAL C CA 1
ATOM 2935 C C . VAL C 1 95 ? -13.693 67.757 33.901 1.00 19.09 95 VAL C C 1
ATOM 2936 O O . VAL C 1 95 ? -12.559 67.937 34.341 1.00 20.21 95 VAL C O 1
ATOM 2940 N N . VAL C 1 96 ? -13.926 67.134 32.744 1.00 17.13 96 VAL C N 1
ATOM 2941 C CA . VAL C 1 96 ? -12.824 66.625 31.938 1.00 16.71 96 VAL C CA 1
ATOM 2942 C C . VAL C 1 96 ? -11.918 67.792 31.523 1.00 21.29 96 VAL C C 1
ATOM 2943 O O . VAL C 1 96 ? -10.694 67.708 31.617 1.00 21.29 96 VAL C O 1
ATOM 2947 N N . THR C 1 97 ? -12.530 68.891 31.099 1.00 20.24 97 THR C N 1
ATOM 2948 C CA . THR C 1 97 ? -11.764 70.054 30.683 1.00 18.96 97 THR C CA 1
ATOM 2949 C C . THR C 1 97 ? -10.954 70.592 31.858 1.00 20.19 97 THR C C 1
ATOM 2950 O O . THR C 1 97 ? -9.759 70.868 31.731 1.00 20.48 97 THR C O 1
ATOM 2954 N N . ARG C 1 98 ? -11.610 70.723 33.006 1.00 19.10 98 ARG C N 1
ATOM 2955 C CA . ARG C 1 98 ? -10.948 71.228 34.205 1.00 19.22 98 ARG C CA 1
ATOM 2956 C C . ARG C 1 98 ? -9.753 70.353 34.572 1.00 21.39 98 ARG C C 1
ATOM 2957 O O . ARG C 1 98 ? -8.662 70.860 34.856 1.00 18.03 98 ARG C O 1
ATOM 2965 N N . ALA C 1 99 ? -9.959 69.040 34.549 1.00 17.50 99 ALA C N 1
ATOM 2966 C CA . ALA C 1 99 ? -8.886 68.097 34.870 1.00 15.80 99 ALA C CA 1
ATOM 2967 C C . ALA C 1 99 ? -7.753 68.160 33.855 1.00 18.03 99 ALA C C 1
ATOM 2968 O O . ALA C 1 99 ? -6.572 68.124 34.221 1.00 17.91 99 ALA C O 1
ATOM 2970 N N . GLU C 1 100 ? -8.096 68.221 32.571 1.00 16.26 100 GLU C N 1
ATOM 2971 C CA . GLU C 1 100 ? -7.048 68.313 31.561 1.00 18.24 100 GLU C CA 1
ATOM 2972 C C . GLU C 1 100 ? -6.244 69.610 31.662 1.00 18.54 100 GLU C C 1
ATOM 2973 O O . GLU C 1 100 ? -5.027 69.618 31.434 1.00 16.90 100 GLU C O 1
ATOM 2979 N N . GLN C 1 101 ? -6.908 70.704 32.023 1.00 16.80 101 GLN C N 1
ATOM 2980 C CA . GLN C 1 101 ? -6.188 71.960 32.229 1.00 18.53 101 GLN C CA 1
ATOM 2981 C C . GLN C 1 101 ? -5.221 71.867 33.404 1.00 19.79 101 GLN C C 1
ATOM 2982 O O . GLN C 1 101 ? -4.118 72.408 33.343 1.00 16.43 101 GLN C O 1
ATOM 2988 N N . VAL C 1 102 ? -5.625 71.179 34.470 1.00 17.53 102 VAL C N 1
ATOM 2989 C CA . VAL C 1 102 ? -4.732 70.999 35.614 1.00 14.87 102 VAL C CA 1
ATOM 2990 C C . VAL C 1 102 ? -3.494 70.210 35.200 1.00 15.70 102 VAL C C 1
ATOM 2991 O O . VAL C 1 102 ? -2.367 70.587 35.528 1.00 16.89 102 VAL C O 1
ATOM 2995 N N . ILE C 1 103 ? -3.710 69.106 34.485 1.00 14.61 103 ILE C N 1
ATOM 2996 C CA . ILE C 1 103 ? -2.610 68.276 34.005 1.00 13.28 103 ILE C CA 1
ATOM 2997 C C . ILE C 1 103 ? -1.638 69.084 33.149 1.00 16.57 103 ILE C C 1
ATOM 2998 O O . ILE C 1 103 ? -0.428 69.017 33.355 1.00 16.05 103 ILE C O 1
ATOM 3003 N N . TYR C 1 104 ? -2.168 69.843 32.193 1.00 14.55 104 TYR C N 1
ATOM 3004 C CA . TYR C 1 104 ? -1.343 70.707 31.347 1.00 15.73 104 TYR C CA 1
ATOM 3005 C C . TYR C 1 104 ? -0.507 71.690 32.171 1.00 14.51 104 TYR C C 1
ATOM 3006 O O . TYR C 1 104 ? 0.708 71.803 31.988 1.00 16.07 104 TYR C O 1
ATOM 3015 N N . ASP C 1 105 ? -1.165 72.416 33.069 1.00 15.86 105 ASP C N 1
ATOM 3016 C CA . ASP C 1 105 ? -0.493 73.409 33.902 1.00 18.76 105 ASP C CA 1
ATOM 3017 C C . ASP C 1 1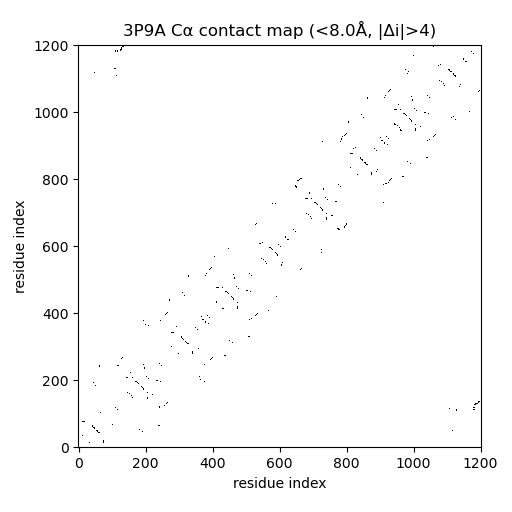05 ? 0.542 72.833 34.852 1.00 17.17 105 ASP C C 1
ATOM 3018 O O . ASP C 1 105 ? 1.541 73.486 35.143 1.00 16.91 105 ASP C O 1
ATOM 3023 N N . GLN C 1 106 ? 0.294 71.634 35.369 1.00 17.76 106 GLN C N 1
ATOM 3024 C CA . GLN C 1 106 ? 1.268 71.026 36.264 1.00 17.91 106 GLN C CA 1
ATOM 3025 C C . GLN C 1 106 ? 2.569 70.819 35.502 1.00 16.06 106 GLN C C 1
ATOM 3026 O O . GLN C 1 106 ? 3.647 71.168 35.982 1.00 16.82 106 GLN C O 1
ATOM 3032 N N . LYS C 1 107 ? 2.458 70.282 34.292 1.00 14.03 107 LYS C N 1
ATOM 3033 C CA . LYS C 1 107 ? 3.630 70.004 33.478 1.00 16.82 107 LYS C CA 1
ATOM 3034 C C . LYS C 1 107 ? 4.280 71.290 32.962 1.00 17.83 107 LYS C C 1
ATOM 3035 O O . LYS C 1 107 ? 5.502 71.425 32.962 1.00 15.67 107 LYS C O 1
ATOM 3041 N N . PHE C 1 108 ? 3.460 72.245 32.558 1.00 14.88 108 PHE C N 1
ATOM 3042 C CA . PHE C 1 108 ? 4.006 73.503 32.034 1.00 16.86 108 PHE C CA 1
ATOM 3043 C C . PHE C 1 108 ? 4.790 74.211 33.131 1.00 18.18 108 PHE C C 1
ATOM 3044 O O . PHE C 1 108 ? 5.943 74.593 32.936 1.00 19.35 108 PHE C O 1
ATOM 3052 N N . SER C 1 109 ? 4.169 74.372 34.297 1.00 19.58 109 SER C N 1
ATOM 3053 C CA . SER C 1 109 ? 4.830 75.083 35.383 1.00 19.65 109 SER C CA 1
ATOM 3054 C C . SER C 1 109 ? 6.038 74.293 35.889 1.00 20.31 109 SER C C 1
ATOM 3055 O O . SER C 1 109 ? 7.056 74.875 36.240 1.00 16.58 109 SER C O 1
ATOM 3058 N N . GLY C 1 110 ? 5.939 72.967 35.907 1.00 16.40 110 GLY C N 1
ATOM 3059 C CA . GLY C 1 110 ? 7.078 72.159 36.309 1.00 16.85 110 GLY C CA 1
ATOM 3060 C C . GLY C 1 110 ? 8.275 72.318 35.376 1.00 16.97 110 GLY C C 1
ATOM 3061 O O . GLY C 1 110 ? 9.414 72.459 35.829 1.00 16.89 110 GLY C O 1
ATOM 3062 N N . ALA C 1 111 ? 8.020 72.268 34.072 1.00 17.35 111 ALA C N 1
ATOM 3063 C CA . ALA C 1 111 ? 9.074 72.438 33.078 1.00 16.93 111 ALA C CA 1
ATOM 3064 C C . ALA C 1 111 ? 9.626 73.870 33.098 1.00 22.34 111 ALA C C 1
ATOM 3065 O O . ALA C 1 111 ? 10.832 74.081 32.987 1.00 19.20 111 ALA C O 1
ATOM 3067 N N . ALA C 1 112 ? 8.741 74.849 33.249 1.00 17.91 112 ALA C N 1
ATOM 3068 C CA . ALA C 1 112 ? 9.172 76.254 33.326 1.00 20.81 112 ALA C CA 1
ATOM 3069 C C . ALA C 1 112 ? 10.116 76.486 34.512 1.00 22.97 112 ALA C C 1
ATOM 3070 O O . ALA C 1 112 ? 11.048 77.289 34.428 1.00 20.92 112 ALA C O 1
ATOM 3072 N N . ALA C 1 113 ? 9.898 75.757 35.600 1.00 18.68 113 ALA C N 1
ATOM 3073 C CA . ALA C 1 113 ? 10.758 75.869 36.775 1.00 18.25 113 ALA C CA 1
ATOM 3074 C C . ALA C 1 113 ? 11.919 74.884 36.726 1.00 22.99 113 ALA C C 1
ATOM 3075 O O . ALA C 1 113 ? 12.668 74.755 37.695 1.00 23.27 113 ALA C O 1
ATOM 3077 N N . ASP C 1 114 ? 12.065 74.197 35.599 1.00 19.53 114 ASP C N 1
ATOM 3078 C CA . ASP C 1 114 ? 13.122 73.202 35.433 1.00 23.34 114 ASP C CA 1
ATOM 3079 C C . ASP C 1 114 ? 13.057 72.107 36.490 1.00 26.96 114 ASP C C 1
ATOM 3080 O O . ASP C 1 114 ? 14.083 71.551 36.878 1.00 30.93 114 ASP C O 1
ATOM 3085 N N . LEU C 1 115 ? 11.851 71.806 36.956 1.00 20.98 115 LEU C N 1
ATOM 3086 C CA . LEU C 1 115 ? 11.625 70.631 37.800 1.00 20.45 115 LEU C CA 1
ATOM 3087 C C . LEU C 1 115 ? 11.335 69.428 36.927 1.00 21.99 115 LEU C C 1
ATOM 3088 O O . LEU C 1 115 ? 11.439 68.298 37.378 1.00 24.09 115 LEU C O 1
ATOM 3093 N N . LEU C 1 116 ? 10.929 69.691 35.690 1.00 17.70 116 LEU C N 1
ATOM 3094 C CA . LEU C 1 116 ? 10.767 68.639 34.678 1.00 19.32 116 LEU C CA 1
ATOM 3095 C C . LEU C 1 116 ? 11.579 68.994 33.429 1.00 20.63 116 LEU C C 1
ATOM 3096 O O . LEU C 1 116 ? 11.804 70.175 33.140 1.00 20.22 116 LEU C O 1
ATOM 3101 N N . ASN C 1 117 ? 12.013 67.979 32.683 1.00 17.60 117 ASN C N 1
ATOM 3102 C CA . ASN C 1 117 ? 12.772 68.204 31.475 1.00 15.65 117 ASN C CA 1
ATOM 3103 C C . ASN C 1 117 ? 11.993 69.033 30.458 1.00 16.50 117 ASN C C 1
ATOM 3104 O O . ASN C 1 117 ? 10.923 68.630 30.004 1.00 16.53 117 ASN C O 1
ATOM 3109 N N . ALA C 1 118 ? 12.532 70.191 30.096 1.00 18.82 118 ALA C N 1
ATOM 3110 C CA . ALA C 1 118 ? 11.771 71.129 29.287 1.00 19.79 118 ALA C CA 1
ATOM 3111 C C . ALA C 1 118 ? 11.464 70.620 27.894 1.00 16.57 118 ALA C C 1
ATOM 3112 O O . ALA C 1 118 ? 10.350 70.804 27.405 1.00 20.41 118 ALA C O 1
ATOM 3114 N N . ASN C 1 119 ? 12.424 69.991 27.221 1.00 17.61 119 ASN C N 1
ATOM 3115 C CA . ASN C 1 119 ? 12.094 69.608 25.849 1.00 20.43 119 ASN C CA 1
ATOM 3116 C C . ASN C 1 119 ? 11.057 68.509 25.741 1.00 21.18 119 ASN C C 1
ATOM 3117 O O . ASN C 1 119 ? 10.185 68.553 24.880 1.00 20.95 119 ASN C O 1
ATOM 3122 N N . ILE C 1 120 ? 11.148 67.507 26.602 1.00 17.42 120 ILE C N 1
ATOM 3123 C CA . ILE C 1 120 ? 10.165 66.448 26.515 1.00 20.49 120 ILE C CA 1
ATOM 3124 C C . ILE C 1 120 ? 8.762 66.930 26.911 1.00 17.30 120 ILE C C 1
ATOM 3125 O O . ILE C 1 120 ? 7.767 66.528 26.307 1.00 19.05 120 ILE C O 1
ATOM 3130 N N . ILE C 1 121 ? 8.676 67.820 27.897 1.00 16.76 121 ILE C N 1
ATOM 3131 C CA . ILE C 1 121 ? 7.387 68.422 28.232 1.00 16.99 121 ILE C CA 1
ATOM 3132 C C . ILE C 1 121 ? 6.862 69.270 27.061 1.00 15.72 121 ILE C C 1
ATOM 3133 O O . ILE C 1 121 ? 5.666 69.222 26.741 1.00 19.90 121 ILE C O 1
ATOM 3138 N N . ALA C 1 122 ? 7.742 70.046 26.419 1.00 15.70 122 ALA C N 1
ATOM 3139 C CA . ALA C 1 122 ? 7.314 70.876 25.295 1.00 14.81 122 ALA C CA 1
ATOM 3140 C C . ALA C 1 122 ? 6.694 70.016 24.198 1.00 16.31 122 ALA C C 1
ATOM 3141 O O . ALA C 1 122 ? 5.675 70.382 23.613 1.00 18.58 122 ALA C O 1
ATOM 3143 N N . ARG C 1 123 ? 7.304 68.868 23.924 1.00 14.95 123 ARG C N 1
ATOM 3144 C CA . ARG C 1 123 ? 6.748 67.946 22.944 1.00 19.10 123 ARG C CA 1
ATOM 3145 C C . ARG C 1 123 ? 5.409 67.383 23.424 1.00 18.40 123 ARG C C 1
ATOM 3146 O O . ARG C 1 123 ? 4.449 67.293 22.659 1.00 19.95 123 ARG C O 1
ATOM 3154 N N . ASP C 1 124 ? 5.363 66.974 24.682 1.00 15.77 124 ASP C N 1
ATOM 3155 C CA . ASP C 1 124 ? 4.135 66.409 25.237 1.00 14.87 124 ASP C CA 1
ATOM 3156 C C . ASP C 1 124 ? 2.970 67.408 25.189 1.00 18.72 124 ASP C C 1
ATOM 3157 O O . ASP C 1 124 ? 1.843 67.046 24.852 1.00 20.94 124 ASP C O 1
ATOM 3162 N N . LEU C 1 125 ? 3.248 68.663 25.524 1.00 17.86 125 LEU C N 1
ATOM 3163 C CA . LEU C 1 125 ? 2.197 69.680 25.537 1.00 18.60 125 LEU C CA 1
ATOM 3164 C C . LEU C 1 125 ? 1.842 70.216 24.147 1.00 20.51 125 LEU C C 1
ATOM 3165 O O . LEU C 1 125 ? 0.853 70.921 23.983 1.00 19.57 125 LEU C O 1
ATOM 3170 N N . GLY C 1 126 ? 2.648 69.895 23.146 1.00 19.01 126 GLY C N 1
ATOM 3171 C CA . GLY C 1 126 ? 2.378 70.386 21.805 1.00 19.25 126 GLY C CA 1
ATOM 3172 C C . GLY C 1 126 ? 2.740 71.854 21.643 1.00 24.54 126 GLY C C 1
ATOM 3173 O O . GLY C 1 126 ? 2.171 72.566 20.813 1.00 21.88 126 GLY C O 1
ATOM 3174 N N . LEU C 1 127 ? 3.688 72.321 22.446 1.00 16.58 127 LEU C N 1
ATOM 3175 C CA . LEU C 1 127 ? 4.208 73.677 22.286 1.00 17.69 127 LEU C CA 1
ATOM 3176 C C . LEU C 1 127 ? 5.090 73.750 21.038 1.00 18.98 127 LEU C C 1
ATOM 3177 O O . LEU C 1 127 ? 6.054 73.000 20.905 1.00 20.93 127 LEU C O 1
ATOM 3182 N N . LYS C 1 128 ? 4.753 74.648 20.121 1.00 18.02 128 LYS C N 1
ATOM 3183 C CA . LYS C 1 128 ? 5.379 74.669 18.810 1.00 19.51 128 LYS C CA 1
ATOM 3184 C C . LYS C 1 128 ? 6.506 75.688 18.722 1.00 19.39 128 LYS C C 1
ATOM 3185 O O . LYS C 1 128 ? 6.465 76.720 19.398 1.00 20.32 128 LYS C O 1
ATOM 3191 N N . GLU C 1 129 ? 7.524 75.393 17.918 1.00 16.89 129 GLU C N 1
ATOM 3192 C CA . GLU C 1 129 ? 8.490 76.433 17.544 1.00 17.15 129 GLU C CA 1
ATOM 3193 C C . GLU C 1 129 ? 7.976 77.185 16.337 1.00 17.02 129 GLU C C 1
ATOM 3194 O O . GLU C 1 129 ? 7.681 76.579 15.300 1.00 19.14 129 GLU C O 1
ATOM 3200 N N . GLN C 1 130 ? 7.878 78.506 16.466 1.00 19.20 130 GLN C N 1
ATOM 3201 C CA . GLN C 1 130 ? 7.454 79.363 15.357 1.00 18.82 130 GLN C CA 1
ATOM 3202 C C . GLN C 1 130 ? 8.632 80.129 14.776 1.00 19.47 130 GLN C C 1
ATOM 3203 O O . GLN C 1 130 ? 9.414 80.728 15.522 1.00 18.86 130 GLN C O 1
ATOM 3209 N N . SER C 1 131 ? 8.746 80.129 13.448 1.00 15.43 131 SER C N 1
ATOM 3210 C CA . SER C 1 131 ? 9.855 80.794 12.786 1.00 15.04 131 SER C CA 1
ATOM 3211 C C . SER C 1 131 ? 9.418 81.563 11.540 1.00 20.45 131 SER C C 1
ATOM 3212 O O . SER C 1 131 ? 8.374 81.275 10.946 1.00 22.31 131 SER C O 1
ATOM 3215 N N . GLN C 1 132 ? 10.232 82.548 11.163 1.00 16.83 132 GLN C N 1
ATOM 3216 C CA . GLN C 1 132 ? 10.022 83.341 9.964 1.00 18.56 132 GLN C CA 1
ATOM 3217 C C . GLN C 1 132 ? 11.321 83.302 9.179 1.00 20.85 132 GLN C C 1
ATOM 3218 O O . GLN C 1 132 ? 12.376 83.666 9.699 1.00 20.37 132 GLN C O 1
ATOM 3224 N N . VAL C 1 133 ? 11.241 82.855 7.931 1.00 16.48 133 VAL C N 1
ATOM 3225 C CA . VAL C 1 133 ? 12.425 82.630 7.122 1.00 21.10 133 VAL C CA 1
ATOM 3226 C C . VAL C 1 133 ? 12.352 83.435 5.832 1.00 24.01 133 VAL C C 1
ATOM 3227 O O . VAL C 1 133 ? 11.399 83.312 5.062 1.00 23.81 133 VAL C O 1
ATOM 3231 N N . GLU C 1 134 ? 13.365 84.257 5.605 1.00 21.75 134 GLU C N 1
ATOM 3232 C CA . GLU C 1 134 ? 13.472 85.007 4.367 1.00 22.15 134 GLU C CA 1
ATOM 3233 C C . GLU C 1 134 ? 14.499 84.338 3.482 1.00 21.87 134 GLU C C 1
ATOM 3234 O O . GLU C 1 134 ? 15.623 84.109 3.908 1.00 27.73 134 GLU C O 1
ATOM 3240 N N . ASP C 1 135 ? 14.115 84.034 2.247 1.00 25.38 135 ASP C N 1
ATOM 3241 C CA . ASP C 1 135 ? 15.075 83.610 1.231 1.00 30.86 135 ASP C CA 1
ATOM 3242 C C . ASP C 1 135 ? 15.658 84.861 0.565 1.00 31.46 135 ASP C C 1
ATOM 3243 O O . ASP C 1 135 ? 14.944 85.577 -0.134 1.00 34.71 135 ASP C O 1
ATOM 3248 N N . VAL C 1 136 ? 16.945 85.140 0.788 1.00 25.97 136 VAL C N 1
ATOM 3249 C CA . VAL C 1 136 ? 17.552 86.364 0.251 1.00 28.25 136 VAL C CA 1
ATOM 3250 C C . VAL C 1 136 ? 18.161 86.167 -1.131 1.00 33.74 136 VAL C C 1
ATOM 3251 O O . VAL C 1 136 ? 18.808 87.069 -1.670 1.00 34.14 136 VAL C O 1
ATOM 3255 N N . THR C 1 137 ? 17.940 84.985 -1.700 1.00 35.17 137 THR C N 1
ATOM 3256 C CA . THR C 1 137 ? 18.396 84.664 -3.048 1.00 52.98 137 THR C CA 1
ATOM 3257 C C . THR C 1 137 ? 17.216 84.186 -3.895 1.00 61.10 137 THR C C 1
ATOM 3258 O O . THR C 1 137 ? 17.250 83.083 -4.443 1.00 61.02 137 THR C O 1
ATOM 3262 N N . PRO C 1 138 ? 16.160 85.011 -3.997 1.00 67.51 138 PRO C N 1
ATOM 3263 C CA . PRO C 1 138 ? 14.946 84.615 -4.718 1.00 76.91 138 PRO C CA 1
ATOM 3264 C C . PRO C 1 138 ? 15.168 84.567 -6.229 1.00 85.77 138 PRO C C 1
ATOM 3265 O O . PRO C 1 138 ? 14.329 84.050 -6.958 1.00 88.18 138 PRO C O 1
ATOM 3269 N N . ASP C 1 139 ? 16.293 85.112 -6.683 1.00 87.33 139 ASP C N 1
ATOM 3270 C CA . ASP C 1 139 ? 16.647 85.137 -8.101 1.00 87.07 139 ASP C CA 1
ATOM 3271 C C . ASP C 1 139 ? 15.677 85.988 -8.906 1.00 87.84 139 ASP C C 1
ATOM 3272 O O . ASP C 1 139 ? 15.569 87.194 -8.687 1.00 87.18 139 ASP C O 1
ATOM 3277 N N . LYS D 1 5 ? 25.305 44.775 40.725 1.00 92.95 5 LYS D N 1
ATOM 3278 C CA . LYS D 1 5 ? 25.192 43.424 41.263 1.00 94.57 5 LYS D CA 1
ATOM 3279 C C . LYS D 1 5 ? 24.899 42.420 40.159 1.00 93.33 5 LYS D C 1
ATOM 3280 O O . LYS D 1 5 ? 24.172 41.451 40.373 1.00 95.96 5 LYS D O 1
ATOM 3286 N N . GLY D 1 6 ? 25.463 42.658 38.978 1.00 89.11 6 GLY D N 1
ATOM 3287 C CA . GLY D 1 6 ? 25.276 41.767 37.846 1.00 84.59 6 GLY D CA 1
ATOM 3288 C C . GLY D 1 6 ? 24.105 42.410 37.126 1.00 76.55 6 GLY D C 1
ATOM 3289 O O . GLY D 1 6 ? 23.154 42.875 37.751 1.00 81.68 6 GLY D O 1
ATOM 3290 N N . ASN D 1 7 ? 24.207 42.474 35.804 1.00 63.06 7 ASN D N 1
ATOM 3291 C CA . ASN D 1 7 ? 23.147 43.025 34.974 1.00 54.77 7 ASN D CA 1
ATOM 3292 C C . ASN D 1 7 ? 22.886 41.909 33.958 1.00 52.89 7 ASN D C 1
ATOM 3293 O O . ASN D 1 7 ? 22.955 42.154 32.741 1.00 52.56 7 ASN D O 1
ATOM 3298 N N . ARG D 1 8 ? 22.578 40.701 34.450 1.00 51.55 8 ARG D N 1
ATOM 3299 C CA . ARG D 1 8 ? 22.267 39.573 33.563 1.00 53.54 8 ARG D CA 1
ATOM 3300 C C . ARG D 1 8 ? 20.788 39.494 33.203 1.00 48.55 8 ARG D C 1
ATOM 3301 O O . ARG D 1 8 ? 20.133 38.475 33.432 1.00 47.51 8 ARG D O 1
ATOM 3309 N N . PHE D 1 9 ? 20.278 40.569 32.615 1.00 41.76 9 PHE D N 1
ATOM 3310 C CA . PHE D 1 9 ? 18.867 40.670 32.281 1.00 36.75 9 PHE D CA 1
ATOM 3311 C C . PHE D 1 9 ? 18.432 39.613 31.268 1.00 36.76 9 PHE D C 1
ATOM 3312 O O . PHE D 1 9 ? 17.251 39.298 31.168 1.00 42.36 9 PHE D O 1
ATOM 3320 N N . TRP D 1 10 ? 19.379 39.073 30.508 1.00 32.87 10 TRP D N 1
ATOM 3321 C CA . TRP D 1 10 ? 19.037 38.080 29.500 1.00 42.22 10 TRP D CA 1
ATOM 3322 C C . TRP D 1 10 ? 18.556 36.777 30.145 1.00 50.41 10 TRP D C 1
ATOM 3323 O O . TRP D 1 10 ? 17.986 35.924 29.476 1.00 55.65 10 TRP D O 1
ATOM 3334 N N . GLU D 1 11 ? 18.771 36.646 31.451 1.00 48.72 11 GLU D N 1
ATOM 3335 C CA . GLU D 1 11 ? 18.345 35.458 32.188 1.00 55.89 11 GLU D CA 1
ATOM 3336 C C . GLU D 1 11 ? 16.986 35.598 32.877 1.00 56.86 11 GLU D C 1
ATOM 3337 O O . GLU D 1 11 ? 16.490 34.633 33.455 1.00 60.40 11 GLU D O 1
ATOM 3343 N N . ALA D 1 12 ? 16.399 36.791 32.838 1.00 43.84 12 ALA D N 1
ATOM 3344 C CA . ALA D 1 12 ? 15.195 37.068 33.619 1.00 45.42 12 ALA D CA 1
ATOM 3345 C C . ALA D 1 12 ? 13.920 36.570 32.943 1.00 52.09 12 ALA D C 1
ATOM 3346 O O . ALA D 1 12 ? 13.580 36.990 31.836 1.00 55.16 12 ALA D O 1
ATOM 3348 N N . ARG D 1 13 ? 13.225 35.662 33.623 1.00 52.99 13 ARG D N 1
ATOM 3349 C CA . ARG D 1 13 ? 11.971 35.114 33.129 1.00 59.68 13 ARG D CA 1
ATOM 3350 C C . ARG D 1 13 ? 10.965 35.079 34.271 1.00 62.47 13 ARG D C 1
ATOM 3351 O O . ARG D 1 13 ? 11.345 34.955 35.432 1.00 64.36 13 ARG D O 1
ATOM 3359 N N . SER D 1 14 ? 9.683 35.190 33.937 1.00 47.47 14 SER D N 1
ATOM 3360 C CA . SER D 1 14 ? 8.634 35.214 34.945 1.00 43.15 14 SER D CA 1
ATOM 3361 C C . SER D 1 14 ? 8.407 33.831 35.530 1.00 48.51 14 SER D C 1
ATOM 3362 O O . SER D 1 14 ? 8.930 32.833 35.024 1.00 52.80 14 SER D O 1
ATOM 3365 N N . SER D 1 15 ? 7.620 33.778 36.598 1.00 45.51 15 SER D N 1
ATOM 3366 C CA . SER D 1 15 ? 7.304 32.506 37.258 1.00 50.86 15 SER D CA 1
ATOM 3367 C C . SER D 1 15 ? 6.357 31.643 36.423 1.00 51.94 15 SER D C 1
ATOM 3368 O O . SER D 1 15 ? 6.257 30.433 36.637 1.00 52.17 15 SER D O 1
ATOM 3371 N N . HIS D 1 16 ? 5.664 32.265 35.472 1.00 52.24 16 HIS D N 1
ATOM 3372 C CA . HIS D 1 16 ? 4.731 31.539 34.613 1.00 59.67 16 HIS D CA 1
ATOM 3373 C C . HIS D 1 16 ? 5.428 30.515 33.713 1.00 64.25 16 HIS D C 1
ATOM 3374 O O . HIS D 1 16 ? 4.769 29.671 33.102 1.00 70.76 16 HIS D O 1
ATOM 3381 N N . GLY D 1 17 ? 6.754 30.589 33.632 1.00 60.99 17 GLY D N 1
ATOM 3382 C CA . GLY D 1 17 ? 7.528 29.581 32.917 1.00 67.08 17 GLY D CA 1
ATOM 3383 C C . GLY D 1 17 ? 7.585 29.747 31.406 1.00 68.22 17 GLY D C 1
ATOM 3384 O O . GLY D 1 17 ? 7.241 30.799 30.871 1.00 66.41 17 GLY D O 1
ATOM 3385 N N . ARG D 1 18 ? 8.025 28.698 30.716 1.00 66.10 18 ARG D N 1
ATOM 3386 C CA . ARG D 1 18 ? 8.185 28.736 29.264 1.00 65.06 18 ARG D CA 1
ATOM 3387 C C . ARG D 1 18 ? 6.854 28.724 28.529 1.00 62.83 18 ARG D C 1
ATOM 3388 O O . ARG D 1 18 ? 5.952 27.960 28.872 1.00 65.20 18 ARG D O 1
ATOM 3396 N N . ASN D 1 19 ? 6.754 29.569 27.508 1.00 63.86 19 ASN D N 1
ATOM 3397 C CA . ASN D 1 19 ? 5.595 29.606 26.618 1.00 68.87 19 ASN D CA 1
ATOM 3398 C C . ASN D 1 19 ? 4.238 29.541 27.314 1.00 71.78 19 ASN D C 1
ATOM 3399 O O . ASN D 1 19 ? 3.476 28.598 27.110 1.00 74.03 19 ASN D O 1
ATOM 3404 N N . PRO D 1 20 ? 3.927 30.559 28.127 1.00 75.84 20 PRO D N 1
ATOM 3405 C CA . PRO D 1 20 ? 2.628 30.639 28.800 1.00 73.17 20 PRO D CA 1
ATOM 3406 C C . PRO D 1 20 ? 1.478 30.703 27.799 1.00 68.53 20 PRO D C 1
ATOM 3407 O O . PRO D 1 20 ? 1.595 31.329 26.743 1.00 63.23 20 PRO D O 1
ATOM 3411 N N . LYS D 1 21 ? 0.371 30.058 28.142 1.00 71.30 21 LYS D N 1
ATOM 3412 C CA . LYS D 1 21 ? -0.836 30.111 27.335 1.00 78.18 21 LYS D CA 1
ATOM 3413 C C . LYS D 1 21 ? -1.900 30.886 28.103 1.00 79.12 21 LYS D C 1
ATOM 3414 O O . LYS D 1 21 ? -2.767 30.294 28.746 1.00 85.78 21 LYS D O 1
ATOM 3420 N N . PHE D 1 22 ? -1.822 32.213 28.051 1.00 74.72 22 PHE D N 1
ATOM 3421 C CA . PHE D 1 22 ? -2.769 33.058 28.772 1.00 70.25 22 PHE D CA 1
ATOM 3422 C C . PHE D 1 22 ? -4.162 32.973 28.163 1.00 79.90 22 PHE D C 1
ATOM 3423 O O . PHE D 1 22 ? -4.367 33.309 26.997 1.00 86.21 22 PHE D O 1
ATOM 3431 N N . GLU D 1 23 ? -5.115 32.510 28.961 1.00 82.74 23 GLU D N 1
ATOM 3432 C CA . GLU D 1 23 ? -6.492 32.375 28.514 1.00 88.52 23 GLU D CA 1
ATOM 3433 C C . GLU D 1 23 ? -7.345 33.352 29.305 1.00 82.84 23 GLU D C 1
ATOM 3434 O O . GLU D 1 23 ? -8.568 33.397 29.164 1.00 85.90 23 GLU D O 1
ATOM 3440 N N . SER D 1 24 ? -6.676 34.146 30.133 1.00 71.43 24 SER D N 1
ATOM 3441 C CA . SER D 1 24 ? -7.341 34.987 31.110 1.00 61.59 24 SER D CA 1
ATOM 3442 C C . SER D 1 24 ? -6.685 36.360 31.161 1.00 61.54 24 SER D C 1
ATOM 3443 O O . SER D 1 24 ? -5.463 36.465 31.063 1.00 60.51 24 SER D O 1
ATOM 3446 N N . PRO D 1 25 ? -7.500 37.418 31.313 1.00 61.76 25 PRO D N 1
ATOM 3447 C CA . PRO D 1 25 ? -7.001 38.793 31.439 1.00 54.15 25 PRO D CA 1
ATOM 3448 C C . PRO D 1 25 ? -6.355 38.997 32.803 1.00 50.00 25 PRO D C 1
ATOM 3449 O O . PRO D 1 25 ? -5.341 39.691 32.916 1.00 46.90 25 PRO D O 1
ATOM 3453 N N . GLU D 1 26 ? -6.946 38.408 33.836 1.00 52.88 26 GLU D N 1
ATOM 3454 C CA . GLU D 1 26 ? -6.334 38.449 35.157 1.00 58.15 26 GLU D CA 1
ATOM 3455 C C . GLU D 1 26 ? -4.959 37.786 35.114 1.00 55.87 26 GLU D C 1
ATOM 3456 O O . GLU D 1 26 ? -4.002 38.291 35.712 1.00 52.39 26 GLU D O 1
ATOM 3462 N N . ALA D 1 27 ? -4.868 36.666 34.393 1.00 50.45 27 ALA D N 1
ATOM 3463 C CA . ALA D 1 27 ? -3.603 35.959 34.217 1.00 48.41 27 ALA D CA 1
ATOM 3464 C C . ALA D 1 27 ? -2.569 36.809 33.495 1.00 46.47 27 ALA D C 1
ATOM 3465 O O . ALA D 1 27 ? -1.431 36.923 33.945 1.00 48.94 27 ALA D O 1
ATOM 3467 N N . LEU D 1 28 ? -2.963 37.401 32.370 1.00 41.10 28 LEU D N 1
ATOM 3468 C CA . LEU D 1 28 ? -2.032 38.174 31.561 1.00 39.16 28 LEU D CA 1
ATOM 3469 C C . LEU D 1 28 ? -1.586 39.451 32.281 1.00 40.50 28 LEU D C 1
ATOM 3470 O O . LEU D 1 28 ? -0.408 39.787 32.296 1.00 40.76 28 LEU D O 1
ATOM 3475 N N . TRP D 1 29 ? -2.534 40.157 32.886 1.00 40.51 29 TRP D N 1
ATOM 3476 C CA . TRP D 1 29 ? -2.191 41.312 33.705 1.00 31.36 29 TRP D CA 1
ATOM 3477 C C . TRP D 1 29 ? -1.224 40.894 34.796 1.00 34.44 29 TRP D C 1
ATOM 3478 O O . TRP D 1 29 ? -0.218 41.551 35.017 1.00 36.87 29 TRP D O 1
ATOM 3489 N N . ALA D 1 30 ? -1.526 39.779 35.460 1.00 43.59 30 ALA D N 1
ATOM 3490 C CA . ALA D 1 30 ? -0.649 39.243 36.498 1.00 41.87 30 ALA D CA 1
ATOM 3491 C C . ALA D 1 30 ? 0.789 39.048 36.000 1.00 39.83 30 ALA D C 1
ATOM 3492 O O . ALA D 1 30 ? 1.745 39.354 36.711 1.00 39.96 30 ALA D O 1
ATOM 3494 N N . ALA D 1 31 ? 0.936 38.533 34.785 1.00 41.05 31 ALA D N 1
ATOM 3495 C CA . ALA D 1 31 ? 2.258 38.324 34.192 1.00 43.57 31 ALA D CA 1
ATOM 3496 C C . ALA D 1 31 ? 2.950 39.655 33.899 1.00 41.71 31 ALA D C 1
ATOM 3497 O O . ALA D 1 31 ? 4.146 39.824 34.157 1.00 37.32 31 ALA D O 1
ATOM 3499 N N . CYS D 1 32 ? 2.192 40.592 33.339 1.00 36.82 32 CYS D N 1
ATOM 3500 C CA . CYS D 1 32 ? 2.727 41.914 33.042 1.00 33.88 32 CYS D CA 1
ATOM 3501 C C . CYS D 1 32 ? 3.246 42.570 34.315 1.00 40.85 32 CYS D C 1
ATOM 3502 O O . CYS D 1 32 ? 4.300 43.213 34.311 1.00 35.65 32 CYS D O 1
ATOM 3505 N N . CYS D 1 33 ? 2.495 42.407 35.404 1.00 37.75 33 CYS D N 1
ATOM 3506 C CA . CYS D 1 33 ? 2.867 43.001 36.681 1.00 35.07 33 CYS D CA 1
ATOM 3507 C C . CYS D 1 33 ? 4.171 42.416 37.236 1.00 32.68 33 CYS D C 1
ATOM 3508 O O . CYS D 1 33 ? 4.955 43.123 37.868 1.00 31.76 33 CYS D O 1
ATOM 3511 N N . GLU D 1 34 ? 4.414 41.136 36.980 1.00 38.17 34 GLU D N 1
ATOM 3512 C CA . GLU D 1 34 ? 5.676 40.523 37.384 1.00 36.95 34 GLU D CA 1
ATOM 3513 C C . GLU D 1 34 ? 6.840 41.194 36.659 1.00 35.70 34 GLU D C 1
ATOM 3514 O O . GLU D 1 34 ? 7.929 41.355 37.217 1.00 28.91 34 GLU D O 1
ATOM 3520 N N . TYR D 1 35 ? 6.617 41.569 35.404 1.00 30.28 35 TYR D N 1
ATOM 3521 C CA . TYR D 1 35 ? 7.664 42.244 34.651 1.00 33.15 35 TYR D CA 1
ATOM 3522 C C . TYR D 1 35 ? 7.934 43.605 35.272 1.00 28.82 35 TYR D C 1
ATOM 3523 O O . TYR D 1 35 ? 9.096 44.008 35.463 1.00 27.66 35 TYR D O 1
ATOM 3532 N N . PHE D 1 36 ? 6.865 44.328 35.592 1.00 27.02 36 PHE D N 1
ATOM 3533 C CA . PHE D 1 36 ? 7.044 45.676 36.133 1.00 26.82 36 PHE D CA 1
ATOM 3534 C C . PHE D 1 36 ? 7.838 45.609 37.432 1.00 24.91 36 PHE D C 1
ATOM 3535 O O . PHE D 1 36 ? 8.731 46.415 37.663 1.00 25.14 36 PHE D O 1
ATOM 3543 N N . GLU D 1 37 ? 7.510 44.634 38.275 1.00 26.50 37 GLU D N 1
ATOM 3544 C CA . GLU D 1 37 ? 8.192 44.455 39.559 1.00 29.86 37 GLU D CA 1
ATOM 3545 C C . GLU D 1 37 ? 9.688 44.167 39.381 1.00 28.09 37 GLU D C 1
ATOM 3546 O O . GLU D 1 37 ? 10.528 44.727 40.083 1.00 28.53 37 GLU D O 1
ATOM 3552 N N . TRP D 1 38 ? 10.021 43.304 38.432 1.00 29.80 38 TRP D N 1
ATOM 3553 C CA . TRP D 1 38 ? 11.422 42.990 38.171 1.00 25.95 38 TRP D CA 1
ATOM 3554 C C . TRP D 1 38 ? 12.215 44.239 37.757 1.00 29.59 38 TRP D C 1
ATOM 3555 O O . TRP D 1 38 ? 13.326 44.478 38.241 1.00 30.32 38 TRP D O 1
ATOM 3566 N N . VAL D 1 39 ? 11.629 45.033 36.868 1.00 22.21 39 VAL D N 1
ATOM 3567 C CA . VAL D 1 39 ? 12.254 46.277 36.400 1.00 19.28 39 VAL D CA 1
ATOM 3568 C C . VAL D 1 39 ? 12.611 47.182 37.572 1.00 25.70 39 VAL D C 1
ATOM 3569 O O . VAL D 1 39 ? 13.746 47.640 37.689 1.00 29.22 39 VAL D O 1
ATOM 3573 N N . GLU D 1 40 ? 11.657 47.410 38.468 1.00 30.48 40 GLU D N 1
ATOM 3574 C CA . GLU D 1 40 ? 11.909 48.273 39.619 1.00 31.16 40 GLU D CA 1
ATOM 3575 C C . GLU D 1 40 ? 12.906 47.686 40.608 1.00 31.14 40 GLU D C 1
ATOM 3576 O O . GLU D 1 40 ? 13.672 48.423 41.229 1.00 27.76 40 GLU D O 1
ATOM 3582 N N . ALA D 1 41 ? 12.898 46.365 40.753 1.00 27.22 41 ALA D N 1
ATOM 3583 C CA . ALA D 1 41 ? 13.806 45.699 41.684 1.00 31.78 41 ALA D CA 1
ATOM 3584 C C . ALA D 1 41 ? 15.218 45.605 41.124 1.00 36.38 41 ALA D C 1
ATOM 3585 O O . ALA D 1 41 ? 16.162 45.281 41.849 1.00 33.67 41 ALA D O 1
ATOM 3587 N N . ASN D 1 42 ? 15.364 45.896 39.834 1.00 31.72 42 ASN D N 1
ATOM 3588 C CA . ASN D 1 42 ? 16.634 45.675 39.146 1.00 30.21 42 ASN D CA 1
ATOM 3589 C C . ASN D 1 42 ? 17.159 46.888 38.385 1.00 29.74 42 ASN D C 1
ATOM 3590 O O . ASN D 1 42 ? 17.294 46.859 37.163 1.00 31.09 42 ASN D O 1
ATOM 3595 N N . PRO D 1 43 ? 17.493 47.943 39.120 1.00 26.51 43 PRO D N 1
ATOM 3596 C CA . PRO D 1 43 ? 18.042 49.140 38.482 1.00 27.11 43 PRO D CA 1
ATOM 3597 C C . PRO D 1 43 ? 19.416 48.854 37.890 1.00 25.16 43 PRO D C 1
ATOM 3598 O O . PRO D 1 43 ? 20.054 47.862 38.250 1.00 29.89 43 PRO D O 1
ATOM 3602 N N . LEU D 1 44 ? 19.852 49.721 36.991 1.00 25.99 44 LEU D N 1
ATOM 3603 C CA . LEU D 1 44 ? 21.225 49.728 36.519 1.00 27.46 44 LEU D CA 1
ATOM 3604 C C . LEU D 1 44 ? 22.095 50.392 37.569 1.00 30.71 44 LEU D C 1
ATOM 3605 O O . LEU D 1 44 ? 21.594 51.089 38.447 1.00 29.46 44 LEU D O 1
ATOM 3610 N N . TRP D 1 45 ? 23.400 50.175 37.491 1.00 32.88 45 TRP D N 1
ATOM 3611 C CA . TRP D 1 45 ? 24.295 50.712 38.508 1.00 34.34 45 TRP D CA 1
ATOM 3612 C C . TRP D 1 45 ? 25.398 51.560 37.901 1.00 40.23 45 TRP D C 1
ATOM 3613 O O . TRP D 1 45 ? 26.019 51.175 36.914 1.00 41.48 45 TRP D O 1
ATOM 3624 N N . GLU D 1 46 ? 25.629 52.727 38.489 1.00 32.85 46 GLU D N 1
ATOM 3625 C CA . GLU D 1 46 ? 26.691 53.604 38.028 1.00 28.62 46 GLU D CA 1
ATOM 3626 C C . GLU D 1 46 ? 27.714 53.799 39.140 1.00 30.49 46 GLU D C 1
ATOM 3627 O O . GLU D 1 46 ? 27.344 54.095 40.278 1.00 34.55 46 GLU D O 1
ATOM 3633 N N . MET D 1 47 ? 28.993 53.623 38.817 1.00 30.88 47 MET D N 1
ATOM 3634 C CA . MET D 1 47 ? 30.057 53.806 39.803 1.00 35.90 47 MET D CA 1
ATOM 3635 C C . MET D 1 47 ? 30.375 55.274 39.972 1.00 38.54 47 MET D C 1
ATOM 3636 O O . MET D 1 47 ? 30.612 55.982 38.997 1.00 34.10 47 MET D O 1
ATOM 3641 N N . LYS D 1 48 ? 30.370 55.722 41.219 1.00 35.67 48 LYS D N 1
ATOM 3642 C CA . LYS D 1 48 ? 30.749 57.083 41.548 1.00 33.79 48 LYS D CA 1
ATOM 3643 C C . LYS D 1 48 ? 31.950 57.038 42.481 1.00 37.66 48 LYS D C 1
ATOM 3644 O O . LYS D 1 48 ? 32.040 56.176 43.358 1.00 37.76 48 LYS D O 1
ATOM 3650 N N . ALA D 1 49 ? 32.879 57.961 42.280 1.00 37.62 49 ALA D N 1
ATOM 3651 C CA . ALA D 1 49 ? 34.089 58.004 43.083 1.00 38.27 49 ALA D CA 1
ATOM 3652 C C . ALA D 1 49 ? 34.046 59.170 44.056 1.00 38.43 49 ALA D C 1
ATOM 3653 O O . ALA D 1 49 ? 33.485 60.220 43.761 1.00 39.29 49 ALA D O 1
ATOM 3655 N N . PHE D 1 50 ? 34.652 58.973 45.219 1.00 38.86 50 PHE D N 1
ATOM 3656 C CA . PHE D 1 50 ? 34.728 60.014 46.225 1.00 42.88 50 PHE D CA 1
ATOM 3657 C C . PHE D 1 50 ? 36.120 60.005 46.827 1.00 49.36 50 PHE D C 1
ATOM 3658 O O . PHE D 1 50 ? 36.701 58.942 47.037 1.00 55.54 50 PHE D O 1
ATOM 3666 N N . SER D 1 51 ? 36.665 61.184 47.096 1.00 46.43 51 SER D N 1
ATOM 3667 C CA . SER D 1 51 ? 37.967 61.260 47.742 1.00 55.67 51 SER D CA 1
ATOM 3668 C C . SER D 1 51 ? 37.827 61.602 49.216 1.00 61.16 51 SER D C 1
ATOM 3669 O O . SER D 1 51 ? 36.877 62.274 49.631 1.00 57.73 51 SER D O 1
ATOM 3672 N N . TYR D 1 52 ? 38.778 61.120 50.004 1.00 66.97 52 TYR D N 1
ATOM 3673 C CA . TYR D 1 52 ? 38.899 61.522 51.395 1.00 69.91 52 TYR D CA 1
ATOM 3674 C C . TYR D 1 52 ? 40.309 61.238 51.874 1.00 66.88 52 TYR D C 1
ATOM 3675 O O . TYR D 1 52 ? 40.762 60.093 51.855 1.00 60.88 52 TYR D O 1
ATOM 3684 N N . GLN D 1 53 ? 41.040 62.297 52.220 1.00 70.07 53 GLN D N 1
ATOM 3685 C CA . GLN D 1 53 ? 42.388 62.205 52.807 1.00 74.98 53 GLN D CA 1
ATOM 3686 C C . GLN D 1 53 ? 43.415 61.312 52.114 1.00 77.31 53 GLN D C 1
ATOM 3687 O O . GLN D 1 53 ? 44.145 60.539 52.807 1.00 84.48 53 GLN D O 1
ATOM 3693 N N . GLY D 1 54 ? 43.479 61.411 50.783 1.00 72.21 54 GLY D N 1
ATOM 3694 C CA . GLY D 1 54 ? 44.438 60.610 50.045 1.00 71.84 54 GLY D CA 1
ATOM 3695 C C . GLY D 1 54 ? 43.959 59.244 49.601 1.00 66.45 54 GLY D C 1
ATOM 3696 O O . GLY D 1 54 ? 44.740 58.448 49.080 1.00 68.55 54 GLY D O 1
ATOM 3697 N N . GLU D 1 55 ? 42.678 58.967 49.801 1.00 65.95 55 GLU D N 1
ATOM 3698 C CA . GLU D 1 55 ? 42.105 57.705 49.352 1.00 70.53 55 GLU D CA 1
ATOM 3699 C C . GLU D 1 55 ? 40.815 57.947 48.582 1.00 59.97 55 GLU D C 1
ATOM 3700 O O . GLU D 1 55 ? 39.991 58.774 48.977 1.00 60.83 55 GLU D O 1
ATOM 3706 N N . VAL D 1 56 ? 40.643 57.223 47.483 1.00 49.81 56 VAL D N 1
ATOM 3707 C CA . VAL D 1 56 ? 39.405 57.299 46.723 1.00 52.54 56 VAL D CA 1
ATOM 3708 C C . VAL D 1 56 ? 38.543 56.060 46.954 1.00 55.68 56 VAL D C 1
ATOM 3709 O O . VAL D 1 56 ? 39.046 54.939 47.003 1.00 64.53 56 VAL D O 1
ATOM 3713 N N . ILE D 1 57 ? 37.242 56.279 47.097 1.00 53.20 57 ILE D N 1
ATOM 3714 C CA . ILE D 1 57 ? 36.281 55.217 47.354 1.00 49.94 57 ILE D CA 1
ATOM 3715 C C . ILE D 1 57 ? 35.228 55.185 46.257 1.00 46.64 57 ILE D C 1
ATOM 3716 O O . ILE D 1 57 ? 34.771 56.228 45.803 1.00 47.11 57 ILE D O 1
ATOM 3721 N N . GLN D 1 58 ? 34.846 53.988 45.829 1.00 45.66 58 GLN D N 1
ATOM 3722 C CA . GLN D 1 58 ? 33.847 53.844 44.778 1.00 42.27 58 GLN D CA 1
ATOM 3723 C C . GLN D 1 58 ? 32.541 53.318 45.359 1.00 41.87 58 GLN D C 1
ATOM 3724 O O . GLN D 1 58 ? 32.536 52.405 46.193 1.00 45.84 58 GLN D O 1
ATOM 3730 N N . GLU D 1 59 ? 31.434 53.899 44.911 1.00 38.27 59 GLU D N 1
ATOM 3731 C CA . GLU D 1 59 ? 30.114 53.495 45.365 1.00 40.58 59 GLU D CA 1
ATOM 3732 C C . GLU D 1 59 ? 29.182 53.386 44.169 1.00 34.33 59 GLU D C 1
ATOM 3733 O O . GLU D 1 59 ? 29.126 54.292 43.337 1.00 35.65 59 GLU D O 1
ATOM 3739 N N . PRO D 1 60 ? 28.459 52.264 44.065 1.00 38.51 60 PRO D N 1
ATOM 3740 C CA . PRO D 1 60 ? 27.498 52.107 42.974 1.00 38.17 60 PRO D CA 1
ATOM 3741 C C . PRO D 1 60 ? 26.180 52.779 43.326 1.00 36.69 60 PRO D C 1
ATOM 3742 O O . PRO D 1 60 ? 25.709 52.702 44.467 1.00 38.91 60 PRO D O 1
ATOM 3746 N N . ILE D 1 61 ? 25.592 53.446 42.345 1.00 31.42 61 ILE D N 1
ATOM 3747 C CA . ILE D 1 61 ? 24.360 54.179 42.573 1.00 34.51 61 ILE D CA 1
ATOM 3748 C C . ILE D 1 61 ? 23.314 53.740 41.563 1.00 34.90 61 ILE D C 1
ATOM 3749 O O . ILE D 1 61 ? 23.618 53.554 40.381 1.00 34.25 61 ILE D O 1
ATOM 3754 N N . ALA D 1 62 ? 22.085 53.565 42.032 1.00 28.89 62 ALA D N 1
ATOM 3755 C CA . ALA D 1 62 ? 21.037 52.997 41.199 1.00 31.35 62 ALA D CA 1
ATOM 3756 C C . ALA D 1 62 ? 20.534 53.970 40.135 1.00 30.50 62 ALA D C 1
ATOM 3757 O O . ALA D 1 62 ? 20.318 55.149 40.399 1.00 28.86 62 ALA D O 1
ATOM 3759 N N . LYS D 1 63 ? 20.370 53.460 38.921 1.00 21.90 63 LYS D N 1
ATOM 3760 C CA . LYS D 1 63 ? 19.785 54.217 37.829 1.00 20.56 63 LYS D CA 1
ATOM 3761 C C . LYS D 1 63 ? 18.564 53.465 37.330 1.00 26.18 63 LYS D C 1
ATOM 3762 O O . LYS D 1 63 ? 18.538 52.230 37.314 1.00 25.53 63 LYS D O 1
ATOM 3768 N N . MET D 1 64 ? 17.555 54.217 36.924 1.00 20.11 64 MET D N 1
ATOM 3769 C CA . MET D 1 64 ? 16.304 53.641 36.473 1.00 27.49 64 MET D CA 1
ATOM 3770 C C . MET D 1 64 ? 16.493 52.800 35.208 1.00 25.02 64 MET D C 1
ATOM 3771 O O . MET D 1 64 ? 17.139 53.228 34.251 1.00 19.00 64 MET D O 1
ATOM 3776 N N . ARG D 1 65 ? 15.934 51.594 35.219 1.00 21.36 65 ARG D N 1
ATOM 3777 C CA . ARG D 1 65 ? 15.905 50.754 34.023 1.00 21.88 65 ARG D CA 1
ATOM 3778 C C . ARG D 1 65 ? 14.627 51.044 33.256 1.00 19.33 65 ARG D C 1
ATOM 3779 O O . ARG D 1 65 ? 13.531 50.948 33.820 1.00 21.25 65 ARG D O 1
ATOM 3787 N N . ALA D 1 66 ? 14.758 51.394 31.980 1.00 20.21 66 ALA D N 1
ATOM 3788 C CA . ALA D 1 66 ? 13.592 51.695 31.157 1.00 19.99 66 ALA D CA 1
ATOM 3789 C C . ALA D 1 66 ? 12.795 50.432 30.798 1.00 20.61 66 ALA D C 1
ATOM 3790 O O . ALA D 1 66 ? 13.359 49.431 30.363 1.00 22.84 66 ALA D O 1
ATOM 3792 N N . MET D 1 67 ? 11.479 50.488 30.971 1.00 18.47 67 MET D N 1
ATOM 3793 C CA . MET D 1 67 ? 10.596 49.419 30.499 1.00 24.72 67 MET D CA 1
ATOM 3794 C C . MET D 1 67 ? 10.458 49.448 28.982 1.00 27.10 67 MET D C 1
ATOM 3795 O O . MET D 1 67 ? 10.499 50.517 28.372 1.00 23.68 67 MET D O 1
ATOM 3800 N N . THR D 1 68 ? 10.294 48.278 28.371 1.00 27.02 68 THR D N 1
ATOM 3801 C CA . THR D 1 68 ? 10.032 48.201 26.938 1.00 26.59 68 THR D CA 1
ATOM 3802 C C . THR D 1 68 ? 9.022 47.086 26.643 1.00 32.96 68 THR D C 1
ATOM 3803 O O . THR D 1 68 ? 8.904 46.127 27.411 1.00 31.94 68 THR D O 1
ATOM 3807 N N . ILE D 1 69 ? 8.295 47.200 25.535 1.00 23.74 69 ILE D N 1
ATOM 3808 C CA . ILE D 1 69 ? 7.345 46.148 25.166 1.00 26.70 69 ILE D CA 1
ATOM 3809 C C . ILE D 1 69 ? 8.110 44.860 24.874 1.00 38.51 69 ILE D C 1
ATOM 3810 O O . ILE D 1 69 ? 7.637 43.752 25.165 1.00 31.96 69 ILE D O 1
ATOM 3815 N N . THR D 1 70 ? 9.303 45.012 24.312 1.00 34.93 70 THR D N 1
ATOM 3816 C CA . THR D 1 70 ? 10.156 43.868 24.018 1.00 42.43 70 THR D CA 1
ATOM 3817 C C . THR D 1 70 ? 10.550 43.161 25.301 1.00 36.92 70 THR D C 1
ATOM 3818 O O . THR D 1 70 ? 10.439 41.941 25.410 1.00 36.32 70 THR D O 1
ATOM 3822 N N . GLY D 1 71 ? 11.018 43.938 26.269 1.00 36.01 71 GLY D N 1
ATOM 3823 C CA . GLY D 1 71 ? 11.364 43.408 27.576 1.00 31.81 71 GLY D CA 1
ATOM 3824 C C . GLY D 1 71 ? 10.224 42.637 28.214 1.00 32.44 71 GLY D C 1
ATOM 3825 O O . GLY D 1 71 ? 10.432 41.534 28.704 1.00 36.84 71 GLY D O 1
ATOM 3826 N N . LEU D 1 72 ? 9.021 43.210 28.203 1.00 27.20 72 LEU D N 1
ATOM 3827 C CA . LEU D 1 72 ? 7.866 42.546 28.800 1.00 31.00 72 LEU D CA 1
ATOM 3828 C C . LEU D 1 72 ? 7.617 41.208 28.122 1.00 34.11 72 LEU D C 1
ATOM 3829 O O . LEU D 1 72 ? 7.516 40.184 28.793 1.00 38.86 72 LEU D O 1
ATOM 3834 N N . THR D 1 73 ? 7.529 41.211 26.793 1.00 37.60 73 THR D N 1
ATOM 3835 C CA . THR D 1 73 ? 7.240 39.971 26.067 1.00 40.40 73 THR D CA 1
ATOM 3836 C C . THR D 1 73 ? 8.336 38.921 26.281 1.00 40.67 73 THR D C 1
ATOM 3837 O O . THR D 1 73 ? 8.032 37.755 26.527 1.00 40.60 73 THR D O 1
ATOM 3841 N N . LEU D 1 74 ? 9.600 39.336 26.216 1.00 34.54 74 LEU D N 1
ATOM 3842 C CA . LEU D 1 74 ? 10.704 38.426 26.525 1.00 40.56 74 LEU D CA 1
ATOM 3843 C C . LEU D 1 74 ? 10.593 37.865 27.939 1.00 40.14 74 LEU D C 1
ATOM 3844 O O . LEU D 1 74 ? 10.897 36.705 28.173 1.00 41.24 74 LEU D O 1
ATOM 3849 N N . PHE D 1 75 ? 10.183 38.707 28.881 1.00 40.85 75 PHE D N 1
ATOM 3850 C CA . PHE D 1 75 ? 10.116 38.311 30.284 1.00 41.83 75 PHE D CA 1
ATOM 3851 C C . PHE D 1 75 ? 9.008 37.286 30.532 1.00 45.81 75 PHE D C 1
ATOM 3852 O O . PHE D 1 75 ? 9.222 36.277 31.212 1.00 45.89 75 PHE D O 1
ATOM 3860 N N . ILE D 1 76 ? 7.829 37.533 29.970 1.00 38.22 76 ILE D N 1
ATOM 3861 C CA . ILE D 1 76 ? 6.738 36.574 30.066 1.00 41.71 76 ILE D CA 1
ATOM 3862 C C . ILE D 1 76 ? 6.854 35.461 29.023 1.00 48.47 76 ILE D C 1
ATOM 3863 O O . ILE D 1 76 ? 6.020 34.555 28.971 1.00 52.01 76 ILE D O 1
ATOM 3868 N N . ASP D 1 77 ? 7.889 35.542 28.194 1.00 47.86 77 ASP D N 1
ATOM 3869 C CA . ASP D 1 77 ? 8.209 34.492 27.230 1.00 52.30 77 ASP D CA 1
ATOM 3870 C C . ASP D 1 77 ? 7.109 34.247 26.196 1.00 48.40 77 ASP D C 1
ATOM 3871 O O . ASP D 1 77 ? 6.764 33.105 25.912 1.00 47.74 77 ASP D O 1
ATOM 3876 N N . VAL D 1 78 ? 6.548 35.322 25.650 1.00 47.88 78 VAL D N 1
ATOM 3877 C CA . VAL D 1 78 ? 5.694 35.211 24.472 1.00 49.86 78 VAL D CA 1
ATOM 3878 C C . VAL D 1 78 ? 6.342 35.988 23.335 1.00 47.49 78 VAL D C 1
ATOM 3879 O O . VAL D 1 78 ? 7.174 36.863 23.569 1.00 47.59 78 VAL D O 1
ATOM 3883 N N . THR D 1 79 ? 5.971 35.657 22.105 1.00 52.98 79 THR D N 1
ATOM 3884 C CA . THR D 1 79 ? 6.515 36.343 20.943 1.00 53.54 79 THR D CA 1
ATOM 3885 C C . THR D 1 79 ? 5.725 37.623 20.696 1.00 54.22 79 THR D C 1
ATOM 3886 O O . THR D 1 79 ? 4.601 37.765 21.186 1.00 45.78 79 THR D O 1
ATOM 3890 N N . LEU D 1 80 ? 6.318 38.558 19.954 1.00 55.15 80 LEU D N 1
ATOM 3891 C CA . LEU D 1 80 ? 5.612 39.773 19.562 1.00 57.02 80 LEU D CA 1
ATOM 3892 C C . LEU D 1 80 ? 4.372 39.399 18.768 1.00 56.93 80 LEU D C 1
ATOM 3893 O O . LEU D 1 80 ? 3.335 40.046 18.871 1.00 56.21 80 LEU D O 1
ATOM 3898 N N . GLU D 1 81 ? 4.487 38.346 17.973 1.00 65.65 81 GLU D N 1
ATOM 3899 C CA . GLU D 1 81 ? 3.361 37.873 17.188 1.00 71.80 81 GLU D CA 1
ATOM 3900 C C . GLU D 1 81 ? 2.242 37.425 18.124 1.00 63.01 81 GLU D C 1
ATOM 3901 O O . GLU D 1 81 ? 1.075 37.729 17.908 1.00 55.13 81 GLU D O 1
ATOM 3907 N N . THR D 1 82 ? 2.616 36.718 19.181 1.00 48.49 82 THR D N 1
ATOM 3908 C CA . THR D 1 82 ? 1.660 36.282 20.188 1.00 48.32 82 THR D CA 1
ATOM 3909 C C . THR D 1 82 ? 1.047 37.475 20.925 1.00 51.39 82 THR D C 1
ATOM 3910 O O . THR D 1 82 ? -0.155 37.494 21.209 1.00 51.28 82 THR D O 1
ATOM 3914 N N . TRP D 1 83 ? 1.879 38.469 21.225 1.00 49.65 83 TRP D N 1
ATOM 3915 C CA . TRP D 1 83 ? 1.431 39.666 21.924 1.00 47.79 83 TRP D CA 1
ATOM 3916 C C . TRP D 1 83 ? 0.349 40.396 21.116 1.00 50.84 83 TRP D C 1
ATOM 3917 O O . TRP D 1 83 ? -0.641 40.870 21.672 1.00 50.77 83 TRP D O 1
ATOM 3928 N N . ARG D 1 84 ? 0.541 40.476 19.802 1.00 56.90 84 ARG D N 1
ATOM 3929 C CA . ARG D 1 84 ? -0.423 41.127 18.917 1.00 63.23 84 ARG D CA 1
ATOM 3930 C C . ARG D 1 84 ? -1.644 40.246 18.697 1.00 58.44 84 ARG D C 1
ATOM 3931 O O . ARG D 1 84 ? -2.691 40.717 18.264 1.00 61.80 84 ARG D O 1
ATOM 3939 N N . THR D 1 85 ? -1.500 38.961 18.999 1.00 55.55 85 THR D N 1
ATOM 3940 C CA . THR D 1 85 ? -2.617 38.033 18.905 1.00 63.00 85 THR D CA 1
ATOM 3941 C C . THR D 1 85 ? -3.690 38.453 19.893 1.00 61.93 85 THR D C 1
ATOM 3942 O O . THR D 1 85 ? -4.880 38.422 19.582 1.00 59.59 85 THR D O 1
ATOM 3946 N N . TYR D 1 86 ? -3.256 38.849 21.086 1.00 56.52 86 TYR D N 1
ATOM 3947 C CA . TYR D 1 86 ? -4.175 39.239 22.150 1.00 61.65 86 TYR D CA 1
ATOM 3948 C C . TYR D 1 86 ? -5.170 40.301 21.691 1.00 68.07 86 TYR D C 1
ATOM 3949 O O . TYR D 1 86 ? -6.280 40.382 22.209 1.00 72.12 86 TYR D O 1
ATOM 3958 N N . ARG D 1 87 ? -4.768 41.107 20.714 1.00 71.82 87 ARG D N 1
ATOM 3959 C CA . ARG D 1 87 ? -5.648 42.127 20.155 1.00 78.83 87 ARG D CA 1
ATOM 3960 C C . ARG D 1 87 ? -6.903 41.510 19.540 1.00 83.05 87 ARG D C 1
ATOM 3961 O O . ARG D 1 87 ? -7.986 42.089 19.612 1.00 79.26 87 ARG D O 1
ATOM 3969 N N . LEU D 1 88 ? -6.747 40.334 18.938 1.00 89.09 88 LEU D N 1
ATOM 3970 C CA . LEU D 1 88 ? -7.866 39.628 18.317 1.00 95.77 88 LEU D CA 1
ATOM 3971 C C . LEU D 1 88 ? -9.070 39.522 19.251 1.00 95.72 88 LEU D C 1
ATOM 3972 O O . LEU D 1 88 ? -10.199 39.811 18.852 1.00 97.81 88 LEU D O 1
ATOM 3977 N N . ARG D 1 89 ? -8.828 39.107 20.490 1.00 91.76 89 ARG D N 1
ATOM 3978 C CA . ARG D 1 89 ? -9.892 39.030 21.485 1.00 89.78 89 ARG D CA 1
ATOM 3979 C C . ARG D 1 89 ? -9.919 40.274 22.363 1.00 89.53 89 ARG D C 1
ATOM 3980 O O . ARG D 1 89 ? -9.019 40.488 23.174 1.00 86.61 89 ARG D O 1
ATOM 3988 N N . GLU D 1 90 ? -10.960 41.085 22.193 1.00 94.22 90 GLU D N 1
ATOM 3989 C CA . GLU D 1 90 ? -11.094 42.359 22.900 1.00 99.79 90 GLU D CA 1
ATOM 3990 C C . GLU D 1 90 ? -10.904 42.192 24.407 1.00 97.26 90 GLU D C 1
ATOM 3991 O O . GLU D 1 90 ? -10.713 43.166 25.139 1.00 96.66 90 GLU D O 1
ATOM 3997 N N . ASP D 1 91 ? -10.946 40.944 24.856 1.00 92.98 91 ASP D N 1
ATOM 3998 C CA . ASP D 1 91 ? -10.724 40.601 26.252 1.00 85.86 91 ASP D CA 1
ATOM 3999 C C . ASP D 1 91 ? -9.293 40.923 26.702 1.00 75.91 91 ASP D C 1
ATOM 4000 O O . ASP D 1 91 ? -9.083 41.643 27.685 1.00 70.40 91 ASP D O 1
ATOM 4005 N N . LEU D 1 92 ? -8.318 40.388 25.968 1.00 55.66 92 LEU D N 1
ATOM 4006 C CA . LEU D 1 92 ? -6.898 40.565 26.279 1.00 49.26 92 LEU D CA 1
ATOM 4007 C C . LEU D 1 92 ? -6.321 41.884 25.754 1.00 46.75 92 LEU D C 1
ATOM 4008 O O . LEU D 1 92 ? -5.366 42.430 26.317 1.00 39.30 92 LEU D O 1
ATOM 4013 N N . SER D 1 93 ? -6.889 42.387 24.663 1.00 49.69 93 SER D N 1
ATOM 4014 C CA . SER D 1 93 ? -6.397 43.625 24.080 1.00 51.59 93 SER D CA 1
ATOM 4015 C C . SER D 1 93 ? -6.562 44.757 25.073 1.00 48.16 93 SER D C 1
ATOM 4016 O O . SER D 1 93 ? -5.805 45.718 25.049 1.00 41.95 93 SER D O 1
ATOM 4019 N N . GLU D 1 94 ? -7.555 44.641 25.949 1.00 47.88 94 GLU D N 1
ATOM 4020 C CA . GLU D 1 94 ? -7.748 45.643 26.989 1.00 50.08 94 GLU D CA 1
ATOM 4021 C C . GLU D 1 94 ? -6.593 45.606 27.992 1.00 44.80 94 GLU D C 1
ATOM 4022 O O . GLU D 1 94 ? -6.122 46.651 28.441 1.00 42.05 94 GLU D O 1
ATOM 4028 N N . VAL D 1 95 ? -6.132 44.401 28.334 1.00 41.89 95 VAL D N 1
ATOM 4029 C CA . VAL D 1 95 ? -4.977 44.255 29.223 1.00 35.19 95 VAL D CA 1
ATOM 4030 C C . VAL D 1 95 ? -3.694 44.721 28.542 1.00 29.29 95 VAL D C 1
ATOM 4031 O O . VAL D 1 95 ? -2.857 45.386 29.164 1.00 27.30 95 VAL D O 1
ATOM 4035 N N . VAL D 1 96 ? -3.544 44.393 27.260 1.00 28.75 96 VAL D N 1
ATOM 4036 C CA . VAL D 1 96 ? -2.396 44.875 26.475 1.00 32.60 96 VAL D CA 1
ATOM 4037 C C . VAL D 1 96 ? -2.317 46.409 26.417 1.00 31.88 96 VAL D C 1
ATOM 4038 O O . VAL D 1 96 ? -1.254 47.001 26.596 1.00 31.25 96 VAL D O 1
ATOM 4042 N N . THR D 1 97 ? -3.448 47.046 26.134 1.00 34.13 97 THR D N 1
ATOM 4043 C CA . THR D 1 97 ? -3.511 48.500 26.115 1.00 34.00 97 THR D CA 1
ATOM 4044 C C . THR D 1 97 ? -3.051 49.067 27.453 1.00 32.86 97 THR D C 1
ATOM 4045 O O . THR D 1 97 ? -2.299 50.034 27.492 1.00 32.62 97 THR D O 1
ATOM 4049 N N . ARG D 1 98 ? -3.489 48.447 28.545 1.00 26.41 98 ARG D N 1
ATOM 4050 C CA . ARG D 1 98 ? -3.139 48.919 29.881 1.00 31.85 98 ARG D CA 1
ATOM 4051 C C . ARG D 1 98 ? -1.645 48.778 30.181 1.00 34.08 98 ARG D C 1
ATOM 4052 O O . ARG D 1 98 ? -1.051 49.644 30.829 1.00 28.67 98 ARG D O 1
ATOM 4060 N N . ALA D 1 99 ? -1.047 47.682 29.714 1.00 25.93 99 ALA D N 1
ATOM 4061 C CA . ALA D 1 99 ? 0.363 47.414 29.950 1.00 21.48 99 ALA D CA 1
ATOM 4062 C C . ALA D 1 99 ? 1.192 48.400 29.168 1.00 21.97 99 ALA D C 1
ATOM 4063 O O . ALA D 1 99 ? 2.175 48.961 29.661 1.00 27.51 99 ALA D O 1
ATOM 4065 N N . GLU D 1 100 ? 0.801 48.611 27.918 1.00 26.92 100 GLU D N 1
ATOM 4066 C CA . GLU D 1 100 ? 1.572 49.493 27.061 1.00 20.54 100 GLU D CA 1
ATOM 4067 C C . GLU D 1 100 ? 1.486 50.897 27.612 1.00 20.93 100 GLU D C 1
ATOM 4068 O O . GLU D 1 100 ? 2.435 51.657 27.514 1.00 21.58 100 GLU D O 1
ATOM 4074 N N . GLN D 1 101 ? 0.353 51.224 28.223 1.00 23.99 101 GLN D N 1
ATOM 4075 C CA . GLN D 1 101 ? 0.205 52.554 28.817 1.00 25.36 101 GLN D CA 1
ATOM 4076 C C . GLN D 1 101 ? 1.134 52.703 30.024 1.00 26.63 101 GLN D C 1
ATOM 4077 O O . GLN D 1 101 ? 1.795 53.721 30.186 1.00 29.22 101 GLN D O 1
ATOM 4083 N N . VAL D 1 102 ? 1.185 51.678 30.865 1.00 24.77 102 VAL D N 1
ATOM 4084 C CA . VAL D 1 102 ? 2.144 51.642 31.972 1.00 26.08 102 VAL D CA 1
ATOM 4085 C C . VAL D 1 102 ? 3.600 51.793 31.503 1.00 28.32 102 VAL D C 1
ATOM 4086 O O . VAL D 1 102 ? 4.334 52.599 32.046 1.00 25.42 102 VAL D O 1
ATOM 4090 N N . ILE D 1 103 ? 4.012 51.006 30.510 1.00 23.06 103 ILE D N 1
ATOM 4091 C CA . ILE D 1 103 ? 5.363 51.096 29.945 1.00 22.28 103 ILE D CA 1
ATOM 4092 C C . ILE D 1 103 ? 5.690 52.483 29.380 1.00 21.20 103 ILE D C 1
ATOM 4093 O O . ILE D 1 103 ? 6.733 53.050 29.691 1.00 21.77 103 ILE D O 1
ATOM 4098 N N . TYR D 1 104 ? 4.794 53.013 28.552 1.00 23.77 104 TYR D N 1
ATOM 4099 C CA . TYR D 1 104 ? 4.893 54.384 28.061 1.00 23.61 104 TYR D CA 1
ATOM 4100 C C . TYR D 1 104 ? 5.034 55.373 29.224 1.00 26.30 104 TYR D C 1
ATOM 4101 O O . TYR D 1 104 ? 5.942 56.210 29.235 1.00 21.57 104 TYR D O 1
ATOM 4110 N N . ASP D 1 105 ? 4.139 55.277 30.203 1.00 21.48 105 ASP D N 1
ATOM 4111 C CA . ASP D 1 105 ? 4.141 56.241 31.307 1.00 30.22 105 ASP D CA 1
ATOM 4112 C C . ASP D 1 105 ? 5.410 56.155 32.156 1.00 19.66 105 ASP D C 1
ATOM 4113 O O . ASP D 1 105 ? 5.887 57.173 32.675 1.00 24.41 105 ASP D O 1
ATOM 4118 N N . GLN D 1 106 ? 5.949 54.951 32.307 1.00 17.94 106 GLN D N 1
ATOM 4119 C CA . GLN D 1 106 ? 7.151 54.767 33.122 1.00 19.86 106 GLN D CA 1
ATOM 4120 C C . GLN D 1 106 ? 8.300 55.546 32.502 1.00 16.22 106 GLN D C 1
ATOM 4121 O O . GLN D 1 106 ? 8.993 56.303 33.178 1.00 17.05 106 GLN D O 1
ATOM 4127 N N . LYS D 1 107 ? 8.474 55.375 31.206 1.00 20.11 107 LYS D N 1
ATOM 4128 C CA . LYS D 1 107 ? 9.551 56.051 30.499 1.00 17.49 107 LYS D CA 1
ATOM 4129 C C . LYS D 1 107 ? 9.287 57.546 30.404 1.00 17.46 107 LYS D C 1
ATOM 4130 O O . LYS D 1 107 ? 10.205 58.353 30.564 1.00 16.18 107 LYS D O 1
ATOM 4136 N N . PHE D 1 108 ? 8.038 57.930 30.160 1.00 17.73 108 PHE D N 1
ATOM 4137 C CA . PHE D 1 108 ? 7.737 59.363 30.082 1.00 20.34 108 PHE D CA 1
ATOM 4138 C C . PHE D 1 108 ? 8.023 60.073 31.410 1.00 17.07 108 PHE D C 1
ATOM 4139 O O . PHE D 1 108 ? 8.709 61.094 31.440 1.00 16.93 108 PHE D O 1
ATOM 4147 N N . SER D 1 109 ? 7.536 59.526 32.516 1.00 19.88 109 SER D N 1
ATOM 4148 C CA . SER D 1 109 ? 7.745 60.208 33.787 1.00 24.96 109 SER D CA 1
ATOM 4149 C C . SER D 1 109 ? 9.216 60.157 34.213 1.00 19.09 109 SER D C 1
ATOM 4150 O O . SER D 1 109 ? 9.732 61.109 34.795 1.00 18.00 109 SER D O 1
ATOM 4153 N N . GLY D 1 110 ? 9.882 59.046 33.919 1.00 17.28 110 GLY D N 1
ATOM 4154 C CA . GLY D 1 110 ? 11.315 58.942 34.128 1.00 20.58 110 GLY D CA 1
ATOM 4155 C C . GLY D 1 110 ? 12.094 60.012 33.371 1.00 15.32 110 GLY D C 1
ATOM 4156 O O . GLY D 1 110 ? 12.962 60.669 33.931 1.00 16.00 110 GLY D O 1
ATOM 4157 N N . ALA D 1 111 ? 11.809 60.166 32.083 1.00 16.41 111 ALA D N 1
ATOM 4158 C CA . ALA D 1 111 ? 12.474 61.182 31.273 1.00 19.46 111 ALA D CA 1
ATOM 4159 C C . ALA D 1 111 ? 12.123 62.586 31.772 1.00 20.31 111 ALA D C 1
ATOM 4160 O O . ALA D 1 111 ? 12.994 63.455 31.856 1.00 17.44 111 ALA D O 1
ATOM 4162 N N . ALA D 1 112 ? 10.852 62.810 32.094 1.00 18.26 112 ALA D N 1
ATOM 4163 C CA . ALA D 1 112 ? 10.431 64.134 32.549 1.00 17.43 112 ALA D CA 1
ATOM 4164 C C . ALA D 1 112 ? 11.180 64.532 33.814 1.00 18.94 112 ALA D C 1
ATOM 4165 O O . ALA D 1 112 ? 11.504 65.703 34.003 1.00 20.45 112 ALA D O 1
ATOM 4167 N N . ALA D 1 113 ? 11.471 63.557 34.670 1.00 15.21 113 ALA D N 1
ATOM 4168 C CA . ALA D 1 113 ? 12.221 63.812 35.902 1.00 16.60 113 ALA D CA 1
ATOM 4169 C C . ALA D 1 113 ? 13.743 63.760 35.728 1.00 18.60 113 ALA D C 1
ATOM 4170 O O . ALA D 1 113 ? 14.478 63.829 36.715 1.00 25.65 113 ALA D O 1
ATOM 4172 N N . ASP D 1 114 ? 14.205 63.640 34.488 1.00 21.70 114 ASP D N 1
ATOM 4173 C CA . ASP D 1 114 ? 15.630 63.485 34.183 1.00 23.65 114 ASP D CA 1
ATOM 4174 C C . ASP D 1 114 ? 16.266 62.261 34.846 1.00 23.52 114 ASP D C 1
ATOM 4175 O O . ASP D 1 114 ? 17.474 62.224 35.074 1.00 24.67 114 ASP D O 1
ATOM 4180 N N . LEU D 1 115 ? 15.459 61.250 35.134 1.00 17.19 115 LEU D N 1
ATOM 4181 C CA . LEU D 1 115 ? 16.000 59.975 35.623 1.00 19.66 115 LEU D CA 1
ATOM 4182 C C . LEU D 1 115 ? 16.389 59.088 34.446 1.00 22.44 115 LEU D C 1
ATOM 4183 O O . LEU D 1 115 ? 17.214 58.177 34.583 1.00 26.19 115 LEU D O 1
ATOM 4188 N N . LEU D 1 116 ? 15.767 59.356 33.302 1.00 17.77 116 LEU D N 1
ATOM 4189 C CA . LEU D 1 116 ? 16.117 58.721 32.045 1.00 15.10 116 LEU D CA 1
ATOM 4190 C C . LEU D 1 116 ? 16.489 59.819 31.069 1.00 19.54 116 LEU D C 1
ATOM 4191 O O . LEU D 1 116 ? 16.018 60.954 31.191 1.00 19.39 116 LEU D O 1
ATOM 4196 N N . ASN D 1 117 ? 17.309 59.481 30.083 1.00 16.39 117 ASN D N 1
ATOM 4197 C CA . ASN D 1 117 ? 17.732 60.462 29.093 1.00 17.71 117 ASN D CA 1
ATOM 4198 C C . ASN D 1 117 ? 16.561 60.932 28.244 1.00 19.09 117 ASN D C 1
ATOM 4199 O O . ASN D 1 117 ? 15.897 60.127 27.586 1.00 17.55 117 ASN D O 1
ATOM 4204 N N . ALA D 1 118 ? 16.310 62.242 28.243 1.00 16.33 118 ALA D N 1
ATOM 4205 C CA . ALA D 1 118 ? 15.095 62.759 27.633 1.00 20.77 118 ALA D CA 1
ATOM 4206 C C . ALA D 1 118 ? 15.070 62.550 26.131 1.00 14.21 118 ALA D C 1
ATOM 4207 O O . ALA D 1 118 ? 14.023 62.275 25.560 1.00 19.18 118 ALA D O 1
ATOM 4209 N N . ASN D 1 119 ? 16.201 62.695 25.458 1.00 16.75 119 ASN D N 1
ATOM 4210 C CA . ASN D 1 119 ? 16.089 62.562 24.012 1.00 21.96 119 ASN D CA 1
ATOM 4211 C C . ASN D 1 119 ? 15.934 61.132 23.530 1.00 18.65 119 ASN D C 1
ATOM 4212 O O . ASN D 1 119 ? 15.233 60.881 22.556 1.00 20.52 119 ASN D O 1
ATOM 4217 N N . ILE D 1 120 ? 16.605 60.204 24.202 1.00 15.28 120 ILE D N 1
ATOM 4218 C CA . ILE D 1 120 ? 16.459 58.785 23.900 1.00 20.00 120 ILE D CA 1
ATOM 4219 C C . ILE D 1 120 ? 14.998 58.423 24.060 1.00 18.65 120 ILE D C 1
ATOM 4220 O O . ILE D 1 120 ? 14.407 57.769 23.202 1.00 19.38 120 ILE D O 1
ATOM 4225 N N . ILE D 1 121 ? 14.404 58.893 25.151 1.00 15.56 121 ILE D N 1
ATOM 4226 C CA . ILE D 1 121 ? 13.046 58.500 25.468 1.00 16.97 121 ILE D 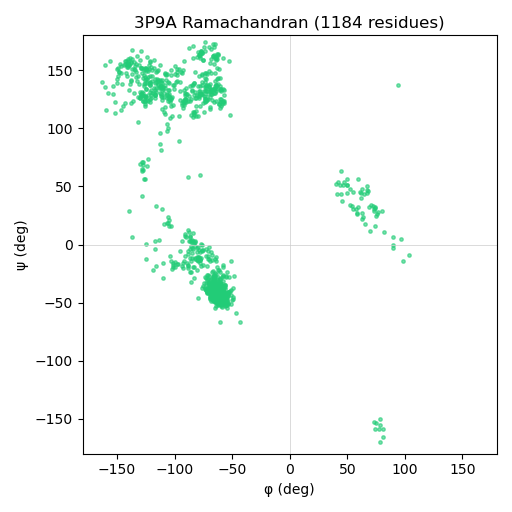CA 1
ATOM 4227 C C . ILE D 1 121 ? 12.074 59.183 24.513 1.00 16.19 121 ILE D C 1
ATOM 4228 O O . ILE D 1 121 ? 11.107 58.570 24.091 1.00 18.07 121 ILE D O 1
ATOM 4233 N N . ALA D 1 122 ? 12.325 60.448 24.166 1.00 14.58 122 ALA D N 1
ATOM 4234 C CA . ALA D 1 122 ? 11.436 61.127 23.215 1.00 14.69 122 ALA D CA 1
ATOM 4235 C C . ALA D 1 122 ? 11.394 60.380 21.873 1.00 18.94 122 ALA D C 1
ATOM 4236 O O . ALA D 1 122 ? 10.328 60.212 21.280 1.00 17.10 122 ALA D O 1
ATOM 4238 N N . ARG D 1 123 ? 12.549 59.931 21.388 1.00 16.53 123 ARG D N 1
ATOM 4239 C CA . ARG D 1 123 ? 12.577 59.154 20.159 1.00 14.66 123 ARG D CA 1
ATOM 4240 C C . ARG D 1 123 ? 11.827 57.817 20.343 1.00 16.56 123 ARG D C 1
ATOM 4241 O O . ARG D 1 123 ? 11.064 57.388 19.474 1.00 17.44 123 ARG D O 1
ATOM 4249 N N . ASP D 1 124 ? 12.054 57.160 21.473 1.00 15.10 124 ASP D N 1
ATOM 4250 C CA . ASP D 1 124 ? 11.410 55.868 21.735 1.00 17.38 124 ASP D CA 1
ATOM 4251 C C . ASP D 1 124 ? 9.890 55.981 21.789 1.00 18.02 124 ASP D C 1
ATOM 4252 O O . ASP D 1 124 ? 9.175 55.135 21.247 1.00 22.58 124 ASP D O 1
ATOM 4257 N N . LEU D 1 125 ? 9.397 57.008 22.473 1.00 16.11 125 LEU D N 1
ATOM 4258 C CA . LEU D 1 125 ? 7.956 57.213 22.634 1.00 19.51 125 LEU D CA 1
ATOM 4259 C C . LEU D 1 125 ? 7.293 57.813 21.404 1.00 20.33 125 LEU D C 1
ATOM 4260 O O . LEU D 1 125 ? 6.071 57.822 21.306 1.00 21.29 125 LEU D O 1
ATOM 4265 N N . GLY D 1 126 ? 8.092 58.323 20.470 1.00 22.76 126 GLY D N 1
ATOM 4266 C CA . GLY D 1 126 ? 7.535 58.968 19.293 1.00 18.91 126 GLY D CA 1
ATOM 4267 C C . GLY D 1 126 ? 6.929 60.331 19.582 1.00 18.72 126 GLY D C 1
ATOM 4268 O O . GLY D 1 126 ? 5.985 60.752 18.907 1.00 19.33 126 GLY D O 1
ATOM 4269 N N . LEU D 1 127 ? 7.450 61.018 20.596 1.00 14.65 127 LEU D N 1
ATOM 4270 C CA . LEU D 1 127 ? 7.071 62.413 20.830 1.00 16.18 127 LEU D CA 1
ATOM 4271 C C . LEU D 1 127 ? 7.662 63.304 19.748 1.00 16.86 127 LEU D C 1
ATOM 4272 O O . LEU D 1 127 ? 8.877 63.292 19.519 1.00 20.21 127 LEU D O 1
ATOM 4277 N N . LYS D 1 128 ? 6.811 64.080 19.084 1.00 17.77 128 LYS D N 1
ATOM 4278 C CA . LYS D 1 128 ? 7.244 64.864 17.918 1.00 15.21 128 LYS D CA 1
ATOM 4279 C C . LYS D 1 128 ? 7.565 66.322 18.221 1.00 22.47 128 LYS D C 1
ATOM 4280 O O . LYS D 1 128 ? 6.938 66.943 19.086 1.00 25.62 128 LYS D O 1
ATOM 4286 N N . GLU D 1 129 ? 8.543 66.879 17.515 1.00 20.31 129 GLU D N 1
ATOM 4287 C CA . GLU D 1 129 ? 8.710 68.334 17.532 1.00 18.75 129 GLU D CA 1
ATOM 4288 C C . GLU D 1 129 ? 7.753 68.918 16.508 1.00 18.51 129 GLU D C 1
ATOM 4289 O O . GLU D 1 129 ? 7.722 68.490 15.359 1.00 22.07 129 GLU D O 1
ATOM 4295 N N . GLN D 1 130 ? 6.958 69.893 16.921 1.00 16.58 130 GLN D N 1
ATOM 4296 C CA . GLN D 1 130 ? 6.042 70.536 15.991 1.00 14.17 130 GLN D CA 1
ATOM 4297 C C . GLN D 1 130 ? 6.517 71.946 15.758 1.00 21.77 130 GLN D C 1
ATOM 4298 O O . GLN D 1 130 ? 6.919 72.637 16.705 1.00 18.15 130 GLN D O 1
ATOM 4304 N N . SER D 1 131 ? 6.438 72.386 14.506 1.00 19.17 131 SER D N 1
ATOM 4305 C CA . SER D 1 131 ? 6.880 73.728 14.150 1.00 15.50 131 SER D CA 1
ATOM 4306 C C . SER D 1 131 ? 5.958 74.386 13.131 1.00 19.57 131 SER D C 1
ATOM 4307 O O . SER D 1 131 ? 5.219 73.710 12.396 1.00 18.99 131 SER D O 1
ATOM 4310 N N . GLN D 1 132 ? 6.003 75.714 13.103 1.00 17.00 132 GLN D N 1
ATOM 4311 C CA . GLN D 1 132 ? 5.216 76.505 12.169 1.00 17.06 132 GLN D CA 1
ATOM 4312 C C . GLN D 1 132 ? 6.193 77.477 11.534 1.00 19.97 132 GLN D C 1
ATOM 4313 O O . GLN D 1 132 ? 6.906 78.186 12.245 1.00 19.21 132 GLN D O 1
ATOM 4319 N N . VAL D 1 133 ? 6.234 77.497 10.207 1.00 17.28 133 VAL D N 1
ATOM 4320 C CA . VAL D 1 133 ? 7.253 78.267 9.495 1.00 15.30 133 VAL D CA 1
ATOM 4321 C C . VAL D 1 133 ? 6.570 79.202 8.517 1.00 17.46 133 VAL D C 1
ATOM 4322 O O . VAL D 1 133 ? 5.795 78.764 7.667 1.00 22.08 133 VAL D O 1
ATOM 4326 N N . GLU D 1 134 ? 6.839 80.497 8.639 1.00 19.05 134 GLU D N 1
ATOM 4327 C CA . GLU D 1 134 ? 6.306 81.461 7.684 1.00 21.10 134 GLU D CA 1
ATOM 4328 C C . GLU D 1 134 ? 7.403 81.918 6.731 1.00 26.30 134 GLU D C 1
ATOM 4329 O O . GLU D 1 134 ? 8.471 82.330 7.162 1.00 24.43 134 GLU D O 1
ATOM 4335 N N . ASP D 1 135 ? 7.141 81.836 5.431 1.00 23.25 135 ASP D N 1
ATOM 4336 C CA . ASP D 1 135 ? 8.073 82.361 4.445 1.00 26.39 135 ASP D CA 1
ATOM 4337 C C . ASP D 1 135 ? 7.816 83.861 4.314 1.00 28.86 135 ASP D C 1
ATOM 4338 O O . ASP D 1 135 ? 6.736 84.271 3.893 1.00 31.18 135 ASP D O 1
ATOM 4343 N N . VAL D 1 136 ? 8.791 84.682 4.710 1.00 26.78 136 VAL D N 1
ATOM 4344 C CA . VAL D 1 136 ? 8.608 86.134 4.680 1.00 24.88 136 VAL D CA 1
ATOM 4345 C C . VAL D 1 136 ? 9.392 86.796 3.552 1.00 33.24 136 VAL D C 1
ATOM 4346 O O . VAL D 1 136 ? 9.633 88.006 3.571 1.00 35.29 136 VAL D O 1
ATOM 4350 N N . THR D 1 137 ? 9.789 85.998 2.570 1.00 23.85 137 THR D N 1
ATOM 4351 C CA . THR D 1 137 ? 10.465 86.530 1.405 1.00 28.30 137 THR D CA 1
ATOM 4352 C C . THR D 1 137 ? 9.584 87.586 0.748 1.00 38.48 137 THR D C 1
ATOM 4353 O O . THR D 1 137 ? 8.445 87.301 0.371 1.00 39.69 137 THR D O 1
ATOM 4357 N N . PRO D 1 138 ? 10.111 88.815 0.627 1.00 44.72 138 PRO D N 1
ATOM 4358 C CA . PRO D 1 138 ? 9.407 89.949 0.015 1.00 55.00 138 PRO D CA 1
ATOM 4359 C C . PRO D 1 138 ? 8.990 89.647 -1.420 1.00 62.68 138 PRO D C 1
ATOM 4360 O O . PRO D 1 138 ? 9.544 88.744 -2.049 1.00 59.30 138 PRO D O 1
ATOM 4364 N N . ASP D 1 139 ? 8.022 90.399 -1.929 1.00 76.90 139 ASP D N 1
ATOM 4365 C CA . ASP D 1 139 ? 7.593 90.246 -3.314 1.00 92.48 139 ASP D CA 1
ATOM 4366 C C . ASP D 1 139 ? 6.583 91.322 -3.697 1.00 100.70 139 ASP D C 1
ATOM 4367 O O . ASP D 1 139 ? 5.374 91.094 -3.650 1.00 105.75 139 ASP D O 1
ATOM 4372 N N . ARG E 1 8 ? 43.366 43.733 26.905 1.00 64.86 8 ARG E N 1
ATOM 4373 C CA . ARG E 1 8 ? 43.128 44.271 25.570 1.00 59.04 8 ARG E CA 1
ATOM 4374 C C . ARG E 1 8 ? 41.856 43.646 24.999 1.00 43.77 8 ARG E C 1
ATOM 4375 O O . ARG E 1 8 ? 41.746 42.418 24.923 1.00 40.48 8 ARG E O 1
ATOM 4383 N N . PHE E 1 9 ? 40.889 44.467 24.597 1.00 30.19 9 PHE E N 1
ATOM 4384 C CA . PHE E 1 9 ? 39.621 43.893 24.159 1.00 30.81 9 PHE E CA 1
ATOM 4385 C C . PHE E 1 9 ? 39.743 43.048 22.889 1.00 29.94 9 PHE E C 1
ATOM 4386 O O . PHE E 1 9 ? 38.935 42.158 22.659 1.00 37.04 9 PHE E O 1
ATOM 4394 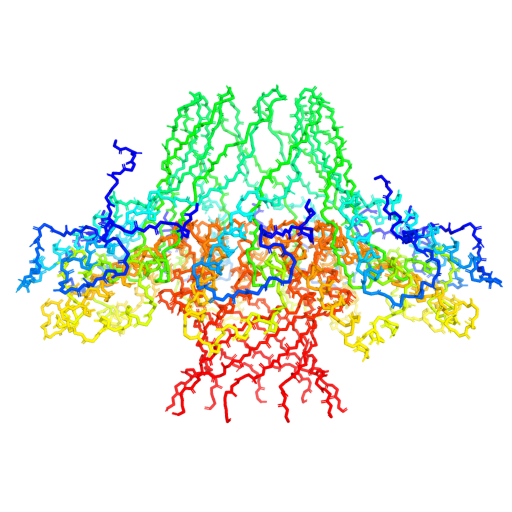N N . TRP E 1 10 ? 40.763 43.310 22.080 1.00 26.80 10 TRP E N 1
ATOM 4395 C CA . TRP E 1 10 ? 40.941 42.563 20.841 1.00 26.61 10 TRP E CA 1
ATOM 4396 C C . TRP E 1 10 ? 41.552 41.212 21.115 1.00 28.86 10 TRP E C 1
ATOM 4397 O O . TRP E 1 10 ? 41.718 40.416 20.194 1.00 31.00 10 TRP E O 1
ATOM 4408 N N . GLU E 1 11 ? 41.899 40.970 22.379 1.00 26.39 11 GLU E N 1
ATOM 4409 C CA . GLU E 1 11 ? 42.515 39.707 22.789 1.00 34.04 11 GLU E CA 1
ATOM 4410 C C . GLU E 1 11 ? 41.514 38.775 23.452 1.00 35.30 11 GLU E C 1
ATOM 4411 O O . GLU E 1 11 ? 41.745 37.570 23.540 1.00 35.84 11 GLU E O 1
ATOM 4417 N N . ALA E 1 12 ? 40.404 39.328 23.926 1.00 25.99 12 ALA E N 1
ATOM 4418 C CA . ALA E 1 12 ? 39.431 38.522 24.661 1.00 28.07 12 ALA E CA 1
ATOM 4419 C C . ALA E 1 12 ? 38.826 37.440 23.763 1.00 29.47 12 ALA E C 1
ATOM 4420 O O . ALA E 1 12 ? 38.506 37.682 22.597 1.00 24.37 12 ALA E O 1
ATOM 4422 N N . ARG E 1 13 ? 38.682 36.237 24.304 1.00 27.07 13 ARG E N 1
ATOM 4423 C CA . ARG E 1 13 ? 38.135 35.142 23.518 1.00 28.03 13 ARG E CA 1
ATOM 4424 C C . ARG E 1 13 ? 37.319 34.183 24.384 1.00 28.67 13 ARG E C 1
ATOM 4425 O O . ARG E 1 13 ? 37.617 33.996 25.565 1.00 32.11 13 ARG E O 1
ATOM 4433 N N . SER E 1 14 ? 36.285 33.584 23.798 1.00 25.01 14 SER E N 1
ATOM 4434 C CA . SER E 1 14 ? 35.429 32.663 24.542 1.00 24.43 14 SER E CA 1
ATOM 4435 C C . SER E 1 14 ? 36.159 31.362 24.862 1.00 32.26 14 SER E C 1
ATOM 4436 O O . SER E 1 14 ? 37.244 31.103 24.346 1.00 32.11 14 SER E O 1
ATOM 4439 N N . SER E 1 15 ? 35.544 30.543 25.707 1.00 31.40 15 SER E N 1
ATOM 4440 C CA . SER E 1 15 ? 36.119 29.257 26.092 1.00 30.66 15 SER E CA 1
ATOM 4441 C C . SER E 1 15 ? 35.958 28.226 24.983 1.00 32.96 15 SER E C 1
ATOM 4442 O O . SER E 1 15 ? 36.380 27.085 25.131 1.00 33.84 15 SER E O 1
ATOM 4445 N N . HIS E 1 16 ? 35.336 28.626 23.878 1.00 28.36 16 HIS E N 1
ATOM 4446 C CA . HIS E 1 16 ? 35.061 27.701 22.779 1.00 34.71 16 HIS E CA 1
ATOM 4447 C C . HIS E 1 16 ? 36.203 27.585 21.770 1.00 39.68 16 HIS E C 1
ATOM 4448 O O . HIS E 1 16 ? 36.064 26.899 20.759 1.00 39.34 16 HIS E O 1
ATOM 4455 N N . GLY E 1 17 ? 37.317 28.265 22.036 1.00 37.25 17 GLY E N 1
ATOM 4456 C CA . GLY E 1 17 ? 38.522 28.099 21.237 1.00 40.28 17 GLY E CA 1
ATOM 4457 C C . GLY E 1 17 ? 38.527 28.819 19.902 1.00 36.80 17 GLY E C 1
ATOM 4458 O O . GLY E 1 17 ? 37.656 29.635 19.633 1.00 36.77 17 GLY E O 1
ATOM 4459 N N . ARG E 1 18 ? 39.522 28.517 19.068 1.00 32.68 18 ARG E N 1
ATOM 4460 C CA . ARG E 1 18 ? 39.655 29.139 17.748 1.00 33.96 18 ARG E CA 1
ATOM 4461 C C . ARG E 1 18 ? 38.713 28.517 16.722 1.00 33.84 18 ARG E C 1
ATOM 4462 O O . ARG E 1 18 ? 38.472 27.311 16.745 1.00 38.67 18 ARG E O 1
ATOM 4470 N N . ASN E 1 19 ? 38.210 29.339 15.807 1.00 35.52 19 ASN E N 1
ATOM 4471 C CA . ASN E 1 19 ? 37.357 28.874 14.715 1.00 41.14 19 ASN E CA 1
ATOM 4472 C C . ASN E 1 19 ? 36.310 27.864 15.158 1.00 30.68 19 ASN E C 1
ATOM 4473 O O . ASN E 1 19 ? 36.189 26.793 14.561 1.00 31.28 19 ASN E O 1
ATOM 4478 N N . PRO E 1 20 ? 35.552 28.197 16.204 1.00 26.97 20 PRO E N 1
ATOM 4479 C CA . PRO E 1 20 ? 34.645 27.206 16.786 1.00 28.57 20 PRO E CA 1
ATOM 4480 C C . PRO E 1 20 ? 33.547 26.805 15.817 1.00 26.67 20 PRO E C 1
ATOM 4481 O O . PRO E 1 20 ? 33.127 27.597 14.980 1.00 28.81 20 PRO E O 1
ATOM 4485 N N . LYS E 1 21 ? 33.111 25.556 15.916 1.00 26.28 21 LYS E N 1
ATOM 4486 C CA . LYS E 1 21 ? 31.901 25.111 15.249 1.00 22.50 21 LYS E CA 1
ATOM 4487 C C . LYS E 1 21 ? 30.883 24.938 16.367 1.00 28.41 21 LYS E C 1
ATOM 4488 O O . LYS E 1 21 ? 31.236 24.500 17.463 1.00 39.85 21 LYS E O 1
ATOM 4494 N N . PHE E 1 22 ? 29.632 25.302 16.107 1.00 26.85 22 PHE E N 1
ATOM 4495 C CA . PHE E 1 22 ? 28.583 25.186 17.115 1.00 24.89 22 PHE E CA 1
ATOM 4496 C C . PHE E 1 22 ? 27.604 24.073 16.762 1.00 25.43 22 PHE E C 1
ATOM 4497 O O . PHE E 1 22 ? 26.881 24.159 15.773 1.00 27.10 22 PHE E O 1
ATOM 4505 N N . GLU E 1 23 ? 27.592 23.029 17.591 1.00 24.62 23 GLU E N 1
ATOM 4506 C CA . GLU E 1 23 ? 26.832 21.814 17.303 1.00 17.14 23 GLU E CA 1
ATOM 4507 C C . GLU E 1 23 ? 25.378 21.918 17.773 1.00 22.69 23 GLU E C 1
ATOM 4508 O O . GLU E 1 23 ? 24.538 21.125 17.366 1.00 24.27 23 GLU E O 1
ATOM 4514 N N . SER E 1 24 ? 25.079 22.920 18.602 1.00 22.12 24 SER E N 1
ATOM 4515 C CA . SER E 1 24 ? 23.746 23.042 19.183 1.00 20.99 24 SER E CA 1
ATOM 4516 C C . SER E 1 24 ? 23.467 24.478 19.580 1.00 24.25 24 SER E C 1
ATOM 4517 O O . SER E 1 24 ? 24.397 25.253 19.777 1.00 20.90 24 SER E O 1
ATOM 4520 N N . PRO E 1 25 ? 22.177 24.838 19.692 1.00 19.15 25 PRO E N 1
ATOM 4521 C CA . PRO E 1 25 ? 21.838 26.180 20.167 1.00 20.53 25 PRO E CA 1
ATOM 4522 C C . PRO E 1 25 ? 22.334 26.441 21.588 1.00 19.62 25 PRO E C 1
ATOM 4523 O O . PRO E 1 25 ? 22.681 27.590 21.866 1.00 18.93 25 PRO E O 1
ATOM 4527 N N . GLU E 1 26 ? 22.367 25.437 22.470 1.00 19.35 26 GLU E N 1
ATOM 4528 C CA . GLU E 1 26 ? 22.881 25.687 23.816 1.00 20.50 26 GLU E CA 1
ATOM 4529 C C . GLU E 1 26 ? 24.371 26.028 23.808 1.00 23.56 26 GLU E C 1
ATOM 4530 O O . GLU E 1 26 ? 24.823 26.848 24.600 1.00 26.25 26 GLU E O 1
ATOM 4536 N N . ALA E 1 27 ? 25.132 25.414 22.914 1.00 19.41 27 ALA E N 1
ATOM 4537 C CA . ALA E 1 27 ? 26.547 25.753 22.803 1.00 18.79 27 ALA E CA 1
ATOM 4538 C C . ALA E 1 27 ? 26.754 27.184 22.297 1.00 19.02 27 ALA E C 1
ATOM 4539 O O . ALA E 1 27 ? 27.567 27.929 22.836 1.00 22.02 27 ALA E O 1
ATOM 4541 N N . LEU E 1 28 ? 26.024 27.567 21.259 1.00 18.68 28 LEU E N 1
ATOM 4542 C CA . LEU E 1 28 ? 26.159 28.925 20.727 1.00 17.04 28 LEU E CA 1
ATOM 4543 C C . LEU E 1 28 ? 25.725 29.974 21.747 1.00 18.35 28 LEU E C 1
ATOM 4544 O O . LEU E 1 28 ? 26.392 31.004 21.911 1.00 20.14 28 LEU E O 1
ATOM 4549 N N . TRP E 1 29 ? 24.615 29.713 22.435 1.00 15.82 29 TRP E N 1
ATOM 4550 C CA . TRP E 1 29 ? 24.093 30.664 23.413 1.00 18.51 29 TRP E CA 1
ATOM 4551 C C . TRP E 1 29 ? 25.068 30.819 24.577 1.00 20.99 29 TRP E C 1
ATOM 4552 O O . TRP E 1 29 ? 25.298 31.934 25.068 1.00 22.18 29 TRP E O 1
ATOM 4563 N N . ALA E 1 30 ? 25.637 29.701 25.005 1.00 20.08 30 ALA E N 1
ATOM 4564 C CA . ALA E 1 30 ? 26.660 29.687 26.044 1.00 23.07 30 ALA E CA 1
ATOM 4565 C C . ALA E 1 30 ? 27.815 30.595 25.654 1.00 27.16 30 ALA E C 1
ATOM 4566 O O . ALA E 1 30 ? 28.292 31.387 26.463 1.00 22.16 30 ALA E O 1
ATOM 4568 N N . ALA E 1 31 ? 28.242 30.505 24.400 1.00 22.05 31 ALA E N 1
ATOM 4569 C CA . ALA E 1 31 ? 29.322 31.365 23.924 1.00 23.41 31 ALA E CA 1
ATOM 4570 C C . ALA E 1 31 ? 28.922 32.847 23.897 1.00 23.03 31 ALA E C 1
ATOM 4571 O O . ALA E 1 31 ? 29.720 33.704 24.265 1.00 20.10 31 ALA E O 1
ATOM 4573 N N . CYS E 1 32 ? 27.703 33.146 23.450 1.00 18.62 32 CYS E N 1
ATOM 4574 C CA . CYS E 1 32 ? 27.208 34.530 23.467 1.00 18.26 32 CYS E CA 1
ATOM 4575 C C . CYS E 1 32 ? 27.153 35.062 24.888 1.00 22.00 32 CYS E C 1
ATOM 4576 O O . CYS E 1 32 ? 27.544 36.194 25.141 1.00 20.69 32 CYS E O 1
ATOM 4579 N N . CYS E 1 33 ? 26.672 34.246 25.820 1.00 20.09 33 CYS E N 1
ATOM 4580 C CA . CYS E 1 33 ? 26.561 34.701 27.202 1.00 22.43 33 CYS E CA 1
ATOM 4581 C C . CYS E 1 33 ? 27.932 34.955 27.794 1.00 21.19 33 CYS E C 1
ATOM 4582 O O . CYS E 1 33 ? 28.079 35.807 28.663 1.00 21.18 33 CYS E O 1
ATOM 4585 N N . GLU E 1 34 ? 28.936 34.211 27.343 1.00 17.42 34 GLU E N 1
ATOM 4586 C CA . GLU E 1 34 ? 30.310 34.526 27.742 1.00 21.02 34 GLU E CA 1
ATOM 4587 C C . GLU E 1 34 ? 30.711 35.931 27.314 1.00 18.86 34 GLU E C 1
ATOM 4588 O O . GLU E 1 34 ? 31.398 36.636 28.054 1.00 20.13 34 GLU E O 1
ATOM 4594 N N . TYR E 1 35 ? 30.292 36.328 26.119 1.00 18.07 35 TYR E N 1
ATOM 4595 C CA . TYR E 1 35 ? 30.589 37.675 25.641 1.00 21.74 35 TYR E CA 1
ATOM 4596 C C . TYR E 1 35 ? 29.887 38.701 26.507 1.00 21.62 35 TYR E C 1
ATOM 4597 O O . TYR E 1 35 ? 30.501 39.682 26.932 1.00 17.85 35 TYR E O 1
ATOM 4606 N N . PHE E 1 36 ? 28.598 38.486 26.758 1.00 17.57 36 PHE E N 1
ATOM 4607 C CA . PHE E 1 36 ? 27.819 39.439 27.544 1.00 17.21 36 PHE E CA 1
ATOM 4608 C C . PHE E 1 36 ? 28.452 39.624 28.913 1.00 19.52 36 PHE E C 1
ATOM 4609 O O . PHE E 1 36 ? 28.528 40.744 29.428 1.00 21.57 36 PHE E O 1
ATOM 4617 N N . GLU E 1 37 ? 28.893 38.516 29.505 1.00 18.65 37 GLU E N 1
ATOM 4618 C CA . GLU E 1 37 ? 29.499 38.527 30.830 1.00 18.77 37 GLU E CA 1
ATOM 4619 C C . GLU E 1 37 ? 30.874 39.184 30.807 1.00 21.08 37 GLU E C 1
ATOM 4620 O O . GLU E 1 37 ? 31.239 39.919 31.741 1.00 23.85 37 GLU E O 1
ATOM 4626 N N . TRP E 1 38 ? 31.631 38.950 29.740 1.00 20.31 38 TRP E N 1
ATOM 4627 C CA . TRP E 1 38 ? 32.914 39.634 29.590 1.00 19.92 38 TRP E CA 1
ATOM 4628 C C . TRP E 1 38 ? 32.708 41.151 29.535 1.00 22.26 38 TRP E C 1
ATOM 4629 O O . TRP E 1 38 ? 33.416 41.916 30.204 1.00 21.96 38 TRP E O 1
ATOM 4640 N N . VAL E 1 39 ? 31.745 41.587 28.733 1.00 18.19 39 VAL E N 1
ATOM 4641 C CA . VAL E 1 39 ? 31.460 43.023 28.633 1.00 18.26 39 VAL E CA 1
ATOM 4642 C C . VAL E 1 39 ? 31.142 43.625 30.003 1.00 24.87 39 VAL E C 1
ATOM 4643 O O . VAL E 1 39 ? 31.713 44.639 30.379 1.00 22.16 39 VAL E O 1
ATOM 4647 N N . GLU E 1 40 ? 30.247 42.992 30.759 1.00 24.99 40 GLU E N 1
ATOM 4648 C CA . GLU E 1 40 ? 29.895 43.516 32.074 1.00 24.76 40 GLU E CA 1
ATOM 4649 C C . GLU E 1 40 ? 31.068 43.509 33.051 1.00 26.94 40 GLU E C 1
ATOM 4650 O O . GLU E 1 40 ? 31.164 44.379 33.921 1.00 28.69 40 GLU E O 1
ATOM 4656 N N . ALA E 1 41 ? 31.961 42.539 32.905 1.00 22.93 41 ALA E N 1
ATOM 4657 C CA . ALA E 1 41 ? 33.130 42.438 33.772 1.00 26.80 41 ALA E CA 1
ATOM 4658 C C . ALA E 1 41 ? 34.312 43.300 33.311 1.00 30.00 41 ALA E C 1
ATOM 4659 O O . ALA E 1 41 ? 35.320 43.406 34.014 1.00 26.98 41 ALA E O 1
ATOM 4661 N N . ASN E 1 42 ? 34.197 43.901 32.130 1.00 24.33 42 ASN E N 1
ATOM 4662 C CA . ASN E 1 42 ? 35.278 44.728 31.600 1.00 25.48 42 ASN E CA 1
ATOM 4663 C C . ASN E 1 42 ? 34.803 46.102 31.159 1.00 22.78 42 ASN E C 1
ATOM 4664 O O . ASN E 1 42 ? 34.755 46.406 29.973 1.00 25.77 42 ASN E O 1
ATOM 4669 N N . PRO E 1 43 ? 34.451 46.943 32.134 1.00 24.76 43 PRO E N 1
ATOM 4670 C CA . PRO E 1 43 ? 34.049 48.306 31.799 1.00 24.62 43 PRO E CA 1
ATOM 4671 C C . PRO E 1 43 ? 35.236 49.045 31.193 1.00 27.66 43 PRO E C 1
ATOM 4672 O O . PRO E 1 43 ? 36.374 48.612 31.358 1.00 25.30 43 PRO E O 1
ATOM 4676 N N . LEU E 1 44 ? 34.979 50.128 30.473 1.00 19.23 44 LEU E N 1
ATOM 4677 C CA . LEU E 1 44 ? 36.061 51.031 30.107 1.00 21.25 44 LEU E CA 1
ATOM 4678 C C . LEU E 1 44 ? 36.388 51.858 31.340 1.00 26.57 44 LEU E C 1
ATOM 4679 O O . LEU E 1 44 ? 35.624 51.857 32.306 1.00 28.70 44 LEU E O 1
ATOM 4684 N N . TRP E 1 45 ? 37.519 52.558 31.317 1.00 23.42 45 TRP E N 1
ATOM 4685 C CA . TRP E 1 45 ? 37.933 53.323 32.489 1.00 23.93 45 TRP E CA 1
ATOM 4686 C C . TRP E 1 45 ? 38.195 54.787 32.169 1.00 28.90 45 TRP E C 1
ATOM 4687 O O . TRP E 1 45 ? 38.985 55.117 31.290 1.00 26.70 45 TRP E O 1
ATOM 4698 N N . GLU E 1 46 ? 37.495 55.663 32.882 1.00 29.88 46 GLU E N 1
ATOM 4699 C CA . GLU E 1 46 ? 37.754 57.089 32.801 1.00 27.72 46 GLU E CA 1
ATOM 4700 C C . GLU E 1 46 ? 38.749 57.448 33.896 1.00 34.14 46 GLU E C 1
ATOM 4701 O O . GLU E 1 46 ? 38.513 57.176 35.070 1.00 32.28 46 GLU E O 1
ATOM 4707 N N . MET E 1 47 ? 39.872 58.044 33.512 1.00 31.22 47 MET E N 1
ATOM 4708 C CA . MET E 1 47 ? 40.879 58.422 34.490 1.00 37.58 47 MET E CA 1
ATOM 4709 C C . MET E 1 47 ? 40.569 59.801 35.046 1.00 33.89 47 MET E C 1
ATOM 4710 O O . MET E 1 47 ? 40.431 60.769 34.303 1.00 35.57 47 MET E O 1
ATOM 4715 N N . LYS E 1 48 ? 40.443 59.872 36.362 1.00 35.59 48 LYS E N 1
ATOM 4716 C CA . LYS E 1 48 ? 40.082 61.103 37.029 1.00 40.70 48 LYS E CA 1
ATOM 4717 C C . LYS E 1 48 ? 41.183 61.392 38.031 1.00 31.58 48 LYS E C 1
ATOM 4718 O O . LYS E 1 48 ? 41.802 60.468 38.548 1.00 41.21 48 LYS E O 1
ATOM 4724 N N . ALA E 1 49 ? 41.434 62.667 38.307 1.00 33.17 49 ALA E N 1
ATOM 4725 C CA . ALA E 1 49 ? 42.448 63.034 39.290 1.00 32.00 49 ALA E CA 1
ATOM 4726 C C . ALA E 1 49 ? 41.824 63.727 40.491 1.00 35.73 49 ALA E C 1
ATOM 4727 O O . ALA E 1 49 ? 40.885 64.497 40.344 1.00 33.61 49 ALA E O 1
ATOM 4729 N N . PHE E 1 50 ? 42.363 63.439 41.674 1.00 30.29 50 PHE E N 1
ATOM 4730 C CA . PHE E 1 50 ? 41.947 64.067 42.916 1.00 39.14 50 PHE E CA 1
ATOM 4731 C C . PHE E 1 50 ? 43.233 64.562 43.563 1.00 38.99 50 PHE E C 1
ATOM 4732 O O . PHE E 1 50 ? 44.296 63.991 43.331 1.00 44.39 50 PHE E O 1
ATOM 4740 N N . SER E 1 51 ? 43.161 65.616 44.367 1.00 41.44 51 SER E N 1
ATOM 4741 C CA . SER E 1 51 ? 44.365 66.112 45.023 1.00 43.86 51 SER E CA 1
ATOM 4742 C C . SER E 1 51 ? 44.197 66.199 46.534 1.00 47.03 51 SER E C 1
ATOM 4743 O O . SER E 1 51 ? 43.143 66.598 47.031 1.00 45.62 51 SER E O 1
ATOM 4746 N N . TYR E 1 52 ? 45.238 65.814 47.262 1.00 46.18 52 TYR E N 1
ATOM 4747 C CA . TYR E 1 52 ? 45.231 65.953 48.714 1.00 55.35 52 TYR E CA 1
ATOM 4748 C C . TYR E 1 52 ? 46.613 66.297 49.250 1.00 56.88 52 TYR E C 1
ATOM 4749 O O . TYR E 1 52 ? 47.559 65.534 49.075 1.00 55.43 52 TYR E O 1
ATOM 4758 N N . GLN E 1 53 ? 46.718 67.455 49.895 1.00 59.72 53 GLN E N 1
ATOM 4759 C CA . GLN E 1 53 ? 47.957 67.880 50.538 1.00 65.06 53 GLN E CA 1
ATOM 4760 C C . GLN E 1 53 ? 49.176 67.864 49.615 1.00 60.41 53 GLN E C 1
ATOM 4761 O O . GLN E 1 53 ? 50.293 67.596 50.061 1.00 63.46 53 GLN E O 1
ATOM 4767 N N . GLY E 1 54 ? 48.963 68.145 48.335 1.00 50.05 54 GLY E N 1
ATOM 4768 C CA . GLY E 1 54 ? 50.075 68.345 47.421 1.00 49.23 54 GLY E CA 1
ATOM 4769 C C . GLY E 1 54 ? 50.367 67.184 46.490 1.00 52.68 54 GLY E C 1
ATOM 4770 O O . GLY E 1 54 ? 51.177 67.303 45.567 1.00 54.62 54 GLY E O 1
ATOM 4771 N N . GLU E 1 55 ? 49.714 66.054 46.725 1.00 46.67 55 GLU E N 1
ATOM 4772 C CA . GLU E 1 55 ? 49.890 64.907 45.850 1.00 50.55 55 GLU E CA 1
ATOM 4773 C C . GLU E 1 55 ? 48.639 64.692 45.010 1.00 47.79 55 GLU E C 1
ATOM 4774 O O . GLU E 1 55 ? 47.522 64.961 45.458 1.00 54.16 55 GLU E O 1
ATOM 4780 N N . VAL E 1 56 ? 48.825 64.211 43.789 1.00 40.78 56 VAL E N 1
ATOM 4781 C CA . VAL E 1 56 ? 47.691 63.873 42.945 1.00 39.46 56 VAL E CA 1
ATOM 4782 C C . VAL E 1 56 ? 47.446 62.374 42.974 1.00 43.09 56 VAL E C 1
ATOM 4783 O O . VAL E 1 56 ? 48.384 61.578 42.931 1.00 44.85 56 VAL E O 1
ATOM 4787 N N . ILE E 1 57 ? 46.175 62.001 43.068 1.00 42.43 57 ILE E N 1
ATOM 4788 C CA . ILE E 1 57 ? 45.765 60.613 43.018 1.00 42.00 57 ILE E CA 1
ATOM 4789 C C . ILE E 1 57 ? 45.023 60.400 41.713 1.00 41.01 57 ILE E C 1
ATOM 4790 O O . ILE E 1 57 ? 44.163 61.200 41.347 1.00 40.37 57 ILE E O 1
ATOM 4795 N N . GLN E 1 58 ? 45.362 59.334 41.003 1.00 37.34 58 GLN E N 1
ATOM 4796 C CA . GLN E 1 58 ? 44.693 59.023 39.745 1.00 40.23 58 GLN E CA 1
ATOM 4797 C C . GLN E 1 58 ? 43.728 57.874 39.974 1.00 48.12 58 GLN E C 1
ATOM 4798 O O . GLN E 1 58 ? 44.154 56.741 40.182 1.00 55.16 58 GLN E O 1
ATOM 4804 N N . GLU E 1 59 ? 42.431 58.157 39.942 1.00 47.09 59 GLU E N 1
ATOM 4805 C CA . GLU E 1 59 ? 41.444 57.114 40.220 1.00 52.47 59 GLU E CA 1
ATOM 4806 C C . GLU E 1 59 ? 40.671 56.656 38.989 1.00 44.78 59 GLU E C 1
ATOM 4807 O O . GLU E 1 59 ? 39.872 57.409 38.437 1.00 41.77 59 GLU E O 1
ATOM 4813 N N . PRO E 1 60 ? 40.896 55.407 38.565 1.00 46.25 60 PRO E N 1
ATOM 4814 C CA . PRO E 1 60 ? 40.133 54.868 37.437 1.00 42.76 60 PRO E CA 1
ATOM 4815 C C . PRO E 1 60 ? 38.666 54.655 37.806 1.00 41.62 60 PRO E C 1
ATOM 4816 O O . PRO E 1 60 ? 38.380 53.989 38.801 1.00 42.64 60 PRO E O 1
ATOM 4820 N N . ILE E 1 61 ? 37.758 55.215 37.009 1.00 37.49 61 ILE E N 1
ATOM 4821 C CA . ILE E 1 61 ? 36.322 55.093 37.253 1.00 38.32 61 ILE E CA 1
ATOM 4822 C C . ILE E 1 61 ? 35.607 54.346 36.130 1.00 35.89 61 ILE E C 1
ATOM 4823 O O . ILE E 1 61 ? 35.716 54.728 34.957 1.00 27.42 61 ILE E O 1
ATOM 4828 N N . ALA E 1 62 ? 34.859 53.301 36.492 1.00 27.52 62 ALA E N 1
ATOM 4829 C CA . ALA E 1 62 ? 34.261 52.400 35.501 1.00 24.64 62 ALA E CA 1
ATOM 4830 C C . ALA E 1 62 ? 33.149 53.042 34.665 1.00 25.35 62 ALA E C 1
ATOM 4831 O O . ALA E 1 62 ? 32.218 53.649 35.207 1.00 26.65 62 ALA E O 1
ATOM 4833 N N . LYS E 1 63 ? 33.267 52.895 33.342 1.00 18.87 63 LYS E N 1
ATOM 4834 C CA . LYS E 1 63 ? 32.255 53.336 32.390 1.00 19.52 63 LYS E CA 1
ATOM 4835 C C . LYS E 1 63 ? 31.701 52.136 31.627 1.00 20.73 63 LYS E C 1
ATOM 4836 O O . LYS E 1 63 ? 32.448 51.234 31.249 1.00 23.77 63 LYS E O 1
ATOM 4842 N N . MET E 1 64 ? 30.390 52.116 31.406 1.00 18.96 64 MET E N 1
ATOM 4843 C CA . MET E 1 64 ? 29.756 50.995 30.711 1.00 20.79 64 MET E CA 1
ATOM 4844 C C . MET E 1 64 ? 30.318 50.799 29.310 1.00 21.23 64 MET E C 1
ATOM 4845 O O . MET E 1 64 ? 30.473 51.759 28.570 1.00 18.83 64 MET E O 1
ATOM 4850 N N . ARG E 1 65 ? 30.637 49.552 28.956 1.00 15.48 65 ARG E N 1
ATOM 4851 C CA . ARG E 1 65 ? 31.068 49.217 27.601 1.00 18.63 65 ARG E CA 1
ATOM 4852 C C . ARG E 1 65 ? 29.882 48.763 26.753 1.00 21.17 65 ARG E C 1
ATOM 4853 O O . ARG E 1 65 ? 29.215 47.790 27.087 1.00 22.91 65 ARG E O 1
ATOM 4861 N N . ALA E 1 66 ? 29.637 49.462 25.647 1.00 16.04 66 ALA E N 1
ATOM 4862 C CA . ALA E 1 66 ? 28.530 49.141 24.763 1.00 15.02 66 ALA E CA 1
ATOM 4863 C C . ALA E 1 66 ? 28.781 47.811 24.072 1.00 19.17 66 ALA E C 1
ATOM 4864 O O . ALA E 1 66 ? 29.858 47.591 23.527 1.00 21.05 66 ALA E O 1
ATOM 4866 N N . MET E 1 67 ? 27.786 46.929 24.083 1.00 15.41 67 MET E N 1
ATOM 4867 C CA . MET E 1 67 ? 27.865 45.702 23.291 1.00 15.73 67 MET E CA 1
ATOM 4868 C C . MET E 1 67 ? 27.719 45.981 21.800 1.00 18.78 67 MET E C 1
ATOM 4869 O O . MET E 1 67 ? 26.990 46.876 21.407 1.00 17.29 67 MET E O 1
ATOM 4874 N N . THR E 1 68 ? 28.396 45.189 20.970 1.00 17.29 68 THR E N 1
ATOM 4875 C CA . THR E 1 68 ? 28.235 45.294 19.527 1.00 17.02 68 THR E CA 1
ATOM 4876 C C . THR E 1 68 ? 28.268 43.896 18.922 1.00 19.77 68 THR E C 1
ATOM 4877 O O . THR E 1 68 ? 28.867 42.985 19.484 1.00 14.66 68 THR E O 1
ATOM 4881 N N . ILE E 1 69 ? 27.619 43.723 17.779 1.00 14.09 69 ILE E N 1
ATOM 4882 C CA . ILE E 1 69 ? 27.658 42.419 17.115 1.00 13.13 69 ILE E CA 1
ATOM 4883 C C . ILE E 1 69 ? 29.086 42.071 16.685 1.00 19.91 69 ILE E C 1
ATOM 4884 O O . ILE E 1 69 ? 29.517 40.928 16.826 1.00 20.19 69 ILE E O 1
ATOM 4889 N N . THR E 1 70 ? 29.838 43.049 16.177 1.00 20.95 70 THR E N 1
ATOM 4890 C CA . THR E 1 70 ? 31.225 42.770 15.787 1.00 21.20 70 THR E CA 1
ATOM 4891 C C . THR E 1 70 ? 32.110 42.443 16.986 1.00 21.53 70 THR E C 1
ATOM 4892 O O . THR E 1 70 ? 33.068 41.682 16.871 1.00 20.20 70 THR E O 1
ATOM 4896 N N . GLY E 1 71 ? 31.787 43.008 18.141 1.00 17.08 71 GLY E N 1
ATOM 4897 C CA . GLY E 1 71 ? 32.488 42.634 19.359 1.00 15.77 71 GLY E CA 1
ATOM 4898 C C . GLY E 1 71 ? 32.199 41.196 19.746 1.00 18.14 71 GLY E C 1
ATOM 4899 O O . GLY E 1 71 ? 33.101 40.443 20.082 1.00 19.32 71 GLY E O 1
ATOM 4900 N N . LEU E 1 72 ? 30.929 40.815 19.690 1.00 17.31 72 LEU E N 1
ATOM 4901 C CA . LEU E 1 72 ? 30.523 39.444 19.963 1.00 15.31 72 LEU E CA 1
ATOM 4902 C C . LEU E 1 72 ? 31.288 38.475 19.071 1.00 18.70 72 LEU E C 1
ATOM 4903 O O . LEU E 1 72 ? 31.884 37.516 19.562 1.00 18.65 72 LEU E O 1
ATOM 4908 N N . THR E 1 73 ? 31.273 38.730 17.766 1.00 17.49 73 THR E N 1
ATOM 4909 C CA . THR E 1 73 ? 31.904 37.812 16.807 1.00 17.04 73 THR E CA 1
ATOM 4910 C C . THR E 1 73 ? 33.431 37.742 16.949 1.00 21.81 73 THR E C 1
ATOM 4911 O O . THR E 1 73 ? 34.028 36.674 16.788 1.00 24.12 73 THR E O 1
ATOM 4915 N N . LEU E 1 74 ? 34.066 38.863 17.271 1.00 22.03 74 LEU E N 1
ATOM 4916 C CA . LEU E 1 74 ? 35.500 38.839 17.567 1.00 22.62 74 LEU E CA 1
ATOM 4917 C C . LEU E 1 74 ? 35.748 37.955 18.778 1.00 22.83 74 LEU E C 1
ATOM 4918 O O . LEU E 1 74 ? 36.649 37.101 18.791 1.00 24.20 74 LEU E O 1
ATOM 4923 N N . PHE E 1 75 ? 34.922 38.148 19.796 1.00 18.40 75 PHE E N 1
ATOM 4924 C CA . PHE E 1 75 ? 35.053 37.398 21.042 1.00 22.11 75 PHE E CA 1
ATOM 4925 C C . PHE E 1 75 ? 34.887 35.882 20.883 1.00 26.11 75 PHE E C 1
ATOM 4926 O O . PHE E 1 75 ? 35.636 35.097 21.477 1.00 23.51 75 PHE E O 1
ATOM 4934 N N . ILE E 1 76 ? 33.889 35.469 20.111 1.00 23.98 76 ILE E N 1
ATOM 4935 C CA . ILE E 1 76 ? 33.684 34.039 19.887 1.00 26.56 76 ILE E CA 1
ATOM 4936 C C . ILE E 1 76 ? 34.544 33.542 18.725 1.00 24.00 76 ILE E C 1
ATOM 4937 O O . ILE E 1 76 ? 34.542 32.359 18.394 1.00 27.43 76 ILE E O 1
ATOM 4942 N N . ASP E 1 77 ? 35.290 34.464 18.126 1.00 25.03 77 ASP E N 1
ATOM 4943 C CA . ASP E 1 77 ? 36.268 34.145 17.087 1.00 24.16 77 ASP E CA 1
ATOM 4944 C C . ASP E 1 77 ? 35.665 33.627 15.780 1.00 28.33 77 ASP E C 1
ATOM 4945 O O . ASP E 1 77 ? 36.099 32.593 15.257 1.00 26.73 77 ASP E O 1
ATOM 4950 N N . VAL E 1 78 ? 34.679 34.346 15.250 1.00 24.81 78 VAL E N 1
ATOM 4951 C CA . VAL E 1 78 ? 34.122 34.028 13.936 1.00 24.80 78 VAL E CA 1
ATOM 4952 C C . VAL E 1 78 ? 33.983 35.327 13.173 1.00 26.95 78 VAL E C 1
ATOM 4953 O O . VAL E 1 78 ? 33.907 36.399 13.776 1.00 24.43 78 VAL E O 1
ATOM 4957 N N . THR E 1 79 ? 33.950 35.248 11.848 1.00 28.83 79 THR E N 1
ATOM 4958 C CA . THR E 1 79 ? 33.746 36.456 11.055 1.00 24.26 79 THR E CA 1
ATOM 4959 C C . THR E 1 79 ? 32.278 36.837 11.092 1.00 22.40 79 THR E C 1
ATOM 4960 O O . THR E 1 79 ? 31.433 36.030 11.492 1.00 20.66 79 THR E O 1
ATOM 4964 N N . LEU E 1 80 ? 31.969 38.060 10.671 1.00 23.90 80 LEU E N 1
ATOM 4965 C CA . LEU E 1 80 ? 30.579 38.500 10.569 1.00 19.91 80 LEU E CA 1
ATOM 4966 C C . LEU E 1 80 ? 29.854 37.593 9.587 1.00 23.79 80 LEU E C 1
ATOM 4967 O O . LEU E 1 80 ? 28.682 37.282 9.770 1.00 22.46 80 LEU E O 1
ATOM 4972 N N . GLU E 1 81 ? 30.550 37.199 8.523 1.00 23.50 81 GLU E N 1
ATOM 4973 C CA . GLU E 1 81 ? 29.949 36.317 7.519 1.00 25.84 81 GLU E CA 1
ATOM 4974 C C . GLU E 1 81 ? 29.501 34.997 8.135 1.00 26.20 81 GLU E C 1
ATOM 4975 O O . GLU E 1 81 ? 28.394 34.521 7.866 1.00 24.75 81 GLU E O 1
ATOM 4981 N N . THR E 1 82 ? 30.357 34.407 8.964 1.00 20.79 82 THR E N 1
ATOM 4982 C CA . THR E 1 82 ? 30.021 33.152 9.635 1.00 21.38 82 THR E CA 1
ATOM 4983 C C . THR E 1 82 ? 28.835 33.341 10.588 1.00 22.62 82 THR E C 1
ATOM 4984 O O . THR E 1 82 ? 27.867 32.576 10.559 1.00 18.37 82 THR E O 1
ATOM 4988 N N . TRP E 1 83 ? 28.896 34.375 11.421 1.00 21.70 83 TRP E N 1
ATOM 4989 C CA . TRP E 1 83 ? 27.768 34.691 12.298 1.00 22.09 83 TRP E CA 1
ATOM 4990 C C . TRP E 1 83 ? 26.465 34.725 11.499 1.00 21.92 83 TRP E C 1
ATOM 4991 O O . TRP E 1 83 ? 25.457 34.139 11.888 1.00 17.98 83 TRP E O 1
ATOM 5002 N N . ARG E 1 84 ? 26.496 35.399 10.361 1.00 18.47 84 ARG E N 1
ATOM 5003 C CA . ARG E 1 84 ? 25.302 35.518 9.541 1.00 18.47 84 ARG E CA 1
ATOM 5004 C C . ARG E 1 84 ? 24.795 34.165 9.035 1.00 20.02 84 ARG E C 1
ATOM 5005 O O . ARG E 1 84 ? 23.586 33.976 8.877 1.00 21.19 84 ARG E O 1
ATOM 5013 N N . THR E 1 85 ? 25.699 33.213 8.805 1.00 19.22 85 THR E N 1
ATOM 5014 C CA . THR E 1 85 ? 25.268 31.891 8.353 1.00 21.90 85 THR E CA 1
ATOM 5015 C C . THR E 1 85 ? 24.468 31.157 9.431 1.00 21.43 85 THR E C 1
ATOM 5016 O O . THR E 1 85 ? 23.697 30.251 9.119 1.00 21.10 85 THR E O 1
ATOM 5020 N N . TYR E 1 86 ? 24.650 31.537 10.695 1.00 20.28 86 TYR E N 1
ATOM 5021 C CA . TYR E 1 86 ? 23.914 30.863 11.775 1.00 21.97 86 TYR E CA 1
ATOM 5022 C C . TYR E 1 86 ? 22.417 31.105 11.646 1.00 24.31 86 TYR E C 1
ATOM 5023 O O . TYR E 1 86 ? 21.627 30.295 12.104 1.00 27.14 86 TYR E O 1
ATOM 5032 N N . ARG E 1 87 ? 22.019 32.219 11.031 1.00 24.54 87 ARG E N 1
ATOM 5033 C CA . ARG E 1 87 ? 20.595 32.444 10.774 1.00 26.18 87 ARG E CA 1
ATOM 5034 C C . ARG E 1 87 ? 20.000 31.365 9.872 1.00 25.56 87 ARG E C 1
ATOM 5035 O O . ARG E 1 87 ? 18.785 31.172 9.850 1.00 25.16 87 ARG E O 1
ATOM 5043 N N . LEU E 1 88 ? 20.856 30.697 9.104 1.00 22.51 88 LEU E N 1
ATOM 5044 C CA . LEU E 1 88 ? 20.421 29.704 8.133 1.00 19.98 88 LEU E CA 1
ATOM 5045 C C . LEU E 1 88 ? 20.195 28.328 8.760 1.00 26.35 88 LEU E C 1
ATOM 5046 O O . LEU E 1 88 ? 19.536 27.468 8.167 1.00 28.00 88 LEU E O 1
ATOM 5051 N N . ARG E 1 89 ? 20.779 28.098 9.934 1.00 23.86 89 ARG E N 1
ATOM 5052 C CA . ARG E 1 89 ? 20.567 26.835 10.639 1.00 25.95 89 ARG E CA 1
ATOM 5053 C C . ARG E 1 89 ? 19.253 26.898 11.400 1.00 29.68 89 ARG E C 1
ATOM 5054 O O . ARG E 1 89 ? 19.046 27.814 12.201 1.00 25.54 89 ARG E O 1
ATOM 5062 N N . GLU E 1 90 ? 18.365 25.931 11.179 1.00 25.58 90 GLU E N 1
ATOM 5063 C CA . GLU E 1 90 ? 17.097 25.957 11.898 1.00 31.83 90 GLU E CA 1
ATOM 5064 C C . GLU E 1 90 ? 17.302 25.798 13.404 1.00 25.56 90 GLU E C 1
ATOM 5065 O O . GLU E 1 90 ? 16.483 26.259 14.189 1.00 28.87 90 GLU E O 1
ATOM 5071 N N . ASP E 1 91 ? 18.403 25.171 13.808 1.00 24.96 91 ASP E N 1
ATOM 5072 C CA . ASP E 1 91 ? 18.673 24.990 15.239 1.00 23.63 91 ASP E CA 1
ATOM 5073 C C . ASP E 1 91 ? 19.361 26.188 15.928 1.00 28.91 91 ASP E C 1
ATOM 5074 O O . ASP E 1 91 ? 19.422 26.246 17.151 1.00 32.07 91 ASP E O 1
ATOM 5079 N N . LEU E 1 92 ? 19.851 27.150 15.148 1.00 24.19 92 LEU E N 1
ATOM 5080 C CA . LEU E 1 92 ? 20.637 28.262 15.694 1.00 22.46 92 LEU E CA 1
ATOM 5081 C C . LEU E 1 92 ? 19.989 29.625 15.440 1.00 22.89 92 LEU E C 1
ATOM 5082 O O . LEU E 1 92 ? 20.286 30.617 16.121 1.00 23.33 92 LEU E O 1
ATOM 5087 N N . SER E 1 93 ? 19.118 29.685 14.442 1.00 20.91 93 SER E N 1
ATOM 5088 C CA . SER E 1 93 ? 18.527 30.968 14.055 1.00 20.47 93 SER E CA 1
ATOM 5089 C C . SER E 1 93 ? 17.920 31.727 15.239 1.00 23.23 93 SER E C 1
ATOM 5090 O O . SER E 1 93 ? 18.044 32.953 15.332 1.00 20.32 93 SER E O 1
ATOM 5093 N N . GLU E 1 94 ? 17.250 31.014 16.140 1.00 22.83 94 GLU E N 1
ATOM 5094 C CA . GLU E 1 94 ? 16.574 31.696 17.238 1.00 22.75 94 GLU E CA 1
ATOM 5095 C C . GLU E 1 94 ? 17.588 32.259 18.228 1.00 20.06 94 GLU E C 1
ATOM 5096 O O . GLU E 1 94 ? 17.343 33.280 18.871 1.00 19.76 94 GLU E O 1
ATOM 5102 N N . VAL E 1 95 ? 18.733 31.598 18.335 1.00 18.54 95 VAL E N 1
ATOM 5103 C CA . VAL E 1 95 ? 19.820 32.077 19.183 1.00 17.74 95 VAL E CA 1
ATOM 5104 C C . VAL E 1 95 ? 20.424 33.393 18.656 1.00 20.25 95 VAL E C 1
ATOM 5105 O O . VAL E 1 95 ? 20.694 34.315 19.438 1.00 19.76 95 VAL E O 1
ATOM 5109 N N . VAL E 1 96 ? 20.621 33.491 17.344 1.00 18.48 96 VAL E N 1
ATOM 5110 C CA . VAL E 1 96 ? 21.158 34.725 16.755 1.00 20.61 96 VAL E CA 1
ATOM 5111 C C . VAL E 1 96 ? 20.212 35.879 17.053 1.00 21.28 96 VAL E C 1
ATOM 5112 O O . VAL E 1 96 ? 20.640 36.964 17.430 1.00 17.46 96 VAL E O 1
ATOM 5116 N N . THR E 1 97 ? 18.920 35.634 16.876 1.00 17.86 97 THR E N 1
ATOM 5117 C CA . THR E 1 97 ? 17.925 36.662 17.114 1.00 20.87 97 THR E CA 1
ATOM 5118 C C . THR E 1 97 ? 17.984 37.099 18.553 1.00 19.17 97 THR E C 1
ATOM 5119 O O . THR E 1 97 ? 18.002 38.288 18.854 1.00 21.84 97 THR E O 1
ATOM 5123 N N . ARG E 1 98 ? 18.036 36.130 19.453 1.00 19.08 98 ARG E N 1
ATOM 5124 C CA . ARG E 1 98 ? 18.075 36.442 20.866 1.00 17.23 98 ARG E CA 1
ATOM 5125 C C . ARG E 1 98 ? 19.329 37.226 21.243 1.00 16.97 98 ARG E C 1
ATOM 5126 O O . ARG E 1 98 ? 19.261 38.176 22.017 1.00 19.67 98 ARG E O 1
ATOM 5134 N N . ALA E 1 99 ? 20.474 36.817 20.711 1.00 16.35 99 ALA E N 1
ATOM 5135 C CA . ALA E 1 99 ? 21.745 37.488 21.010 1.00 19.04 99 ALA E CA 1
ATOM 5136 C C . ALA E 1 99 ? 21.746 38.924 20.505 1.00 16.43 99 ALA E C 1
ATOM 5137 O O . ALA E 1 99 ? 22.181 39.843 21.201 1.00 15.38 99 ALA E O 1
ATOM 5139 N N . GLU E 1 100 ? 21.267 39.126 19.288 1.00 13.98 100 GLU E N 1
ATOM 5140 C CA . GLU E 1 100 ? 21.246 40.489 18.739 1.00 17.06 100 GLU E CA 1
ATOM 5141 C C . GLU E 1 100 ? 20.272 41.364 19.523 1.00 16.79 100 GLU E C 1
ATOM 5142 O O . GLU E 1 100 ? 20.521 42.554 19.721 1.00 15.69 100 GLU E O 1
ATOM 5148 N N . GLN E 1 101 ? 19.180 40.770 20.005 1.00 14.98 101 GLN E N 1
ATOM 5149 C CA . GLN E 1 101 ? 18.232 41.530 20.796 1.00 17.56 101 GLN E CA 1
ATOM 5150 C C . GLN E 1 101 ? 18.839 41.936 22.147 1.00 17.90 101 GLN E C 1
ATOM 5151 O O . GLN E 1 101 ? 18.585 43.049 22.622 1.00 17.58 101 GLN E O 1
ATOM 5157 N N . VAL E 1 102 ? 19.649 41.059 22.751 1.00 16.51 102 VAL E N 1
ATOM 5158 C CA . VAL E 1 102 ? 20.337 41.398 24.005 1.00 17.18 102 VAL E CA 1
ATOM 5159 C C . VAL E 1 102 ? 21.289 42.601 23.797 1.00 15.40 102 VAL E C 1
ATOM 5160 O O . VAL E 1 102 ? 21.306 43.551 24.594 1.00 18.81 102 VAL E O 1
ATOM 5164 N N . ILE E 1 103 ? 22.078 42.531 22.736 1.00 13.35 103 ILE E N 1
ATOM 5165 C CA . ILE E 1 103 ? 22.979 43.623 22.354 1.00 16.21 103 ILE E CA 1
ATOM 5166 C C . ILE E 1 103 ? 22.223 44.963 22.224 1.00 16.56 103 ILE E C 1
ATOM 5167 O O . ILE E 1 103 ? 22.625 45.974 22.810 1.00 15.01 103 ILE E O 1
ATOM 5172 N N . TYR E 1 104 ? 21.118 44.952 21.481 1.00 16.62 104 TYR E N 1
ATOM 5173 C CA . TYR E 1 104 ? 20.272 46.135 21.286 1.00 15.03 104 TYR E CA 1
ATOM 5174 C C . TYR E 1 104 ? 19.748 46.654 22.631 1.00 16.89 104 TYR E C 1
ATOM 5175 O O . TYR E 1 104 ? 19.833 47.842 22.944 1.00 18.54 104 TYR E O 1
ATOM 5184 N N . ASP E 1 105 ? 19.199 45.751 23.436 1.00 14.96 105 ASP E N 1
ATOM 5185 C CA . ASP E 1 105 ? 18.601 46.143 24.704 1.00 18.32 105 ASP E CA 1
ATOM 5186 C C . ASP E 1 105 ? 19.617 46.703 25.699 1.00 17.90 105 ASP E C 1
ATOM 5187 O O . ASP E 1 105 ? 19.302 47.610 26.474 1.00 17.06 105 ASP E O 1
ATOM 5192 N N . GLN E 1 106 ? 20.825 46.155 25.698 1.00 15.84 106 GLN E N 1
ATOM 5193 C CA . GLN E 1 106 ? 21.862 46.605 26.622 1.00 16.05 106 GLN E CA 1
ATOM 5194 C C . GLN E 1 106 ? 22.208 48.070 26.342 1.00 15.62 106 GLN E C 1
ATOM 5195 O O . GLN E 1 106 ? 22.314 48.911 27.257 1.00 14.79 106 GLN E O 1
ATOM 5201 N N . LYS E 1 107 ? 22.374 48.374 25.063 1.00 15.26 107 LYS E N 1
ATOM 5202 C CA . LYS E 1 107 ? 22.681 49.752 24.652 1.00 15.68 107 LYS E CA 1
ATOM 5203 C C . LYS E 1 107 ? 21.499 50.691 24.894 1.00 16.15 107 LYS E C 1
ATOM 5204 O O . LYS E 1 107 ? 21.678 51.840 25.324 1.00 17.08 107 LYS E O 1
ATOM 5210 N N . PHE E 1 108 ? 20.292 50.220 24.598 1.00 13.89 108 PHE E N 1
ATOM 5211 C CA . PHE E 1 108 ? 19.125 51.071 24.817 1.00 16.13 108 PHE E CA 1
ATOM 5212 C C . PHE E 1 108 ? 18.982 51.400 26.302 1.00 18.49 108 PHE E C 1
ATOM 5213 O O . PHE E 1 108 ? 18.798 52.564 26.684 1.00 16.47 108 PHE E O 1
ATOM 5221 N N . SER E 1 109 ? 19.055 50.375 27.148 1.00 18.07 109 SER E N 1
ATOM 5222 C CA . SER E 1 109 ? 18.890 50.598 28.583 1.00 19.57 109 SER E CA 1
ATOM 5223 C C . SER E 1 109 ? 20.014 51.483 29.139 1.00 19.97 109 SER E C 1
ATOM 5224 O O . SER E 1 109 ? 19.784 52.327 30.016 1.00 16.93 109 SER E O 1
ATOM 5227 N N . GLY E 1 110 ? 21.224 51.292 28.632 1.00 15.26 110 GLY E N 1
ATOM 5228 C CA . GLY E 1 110 ? 22.364 52.063 29.099 1.00 21.59 110 GLY E CA 1
ATOM 5229 C C . GLY E 1 110 ? 22.240 53.530 28.711 1.00 21.27 110 GLY E C 1
ATOM 5230 O O . GLY E 1 110 ? 22.471 54.437 29.517 1.00 21.54 110 GLY E O 1
ATOM 5231 N N . ALA E 1 111 ? 21.864 53.769 27.464 1.00 16.69 111 ALA E N 1
ATOM 5232 C CA . ALA E 1 111 ? 21.673 55.143 26.994 1.00 16.44 111 ALA E CA 1
ATOM 5233 C C . ALA E 1 111 ? 20.513 55.814 27.730 1.00 18.86 111 ALA E C 1
ATOM 5234 O O . ALA E 1 111 ? 20.622 56.974 28.162 1.00 20.86 111 ALA E O 1
ATOM 5236 N N . ALA E 1 112 ? 19.403 55.096 27.888 1.00 15.82 112 ALA E N 1
ATOM 5237 C CA . ALA E 1 112 ? 18.244 55.647 28.595 1.00 16.89 112 ALA E CA 1
ATOM 5238 C C . ALA E 1 112 ? 18.601 55.999 30.035 1.00 17.71 112 ALA E C 1
ATOM 5239 O O . ALA E 1 112 ? 18.091 56.977 30.582 1.00 19.14 112 ALA E O 1
ATOM 5241 N N . ALA E 1 113 ? 19.508 55.232 30.636 1.00 19.12 113 ALA E N 1
ATOM 5242 C CA . ALA E 1 113 ? 19.951 55.516 32.001 1.00 23.41 113 ALA E CA 1
ATOM 5243 C C . ALA E 1 113 ? 21.143 56.492 32.088 1.00 25.05 113 ALA E C 1
ATOM 5244 O O . ALA E 1 113 ? 21.764 56.625 33.145 1.00 26.13 113 ALA E O 1
ATOM 5246 N N . ASP E 1 114 ? 21.472 57.160 30.985 1.00 25.89 114 ASP E N 1
ATOM 5247 C CA . ASP E 1 114 ? 22.580 58.113 30.992 1.00 28.60 114 ASP E CA 1
ATOM 5248 C C . ASP E 1 114 ? 23.925 57.460 31.303 1.00 29.29 114 ASP E C 1
ATOM 5249 O O . ASP E 1 114 ? 24.818 58.109 31.836 1.00 25.32 114 ASP E O 1
ATOM 5254 N N . LEU E 1 115 ? 24.070 56.179 30.984 1.00 19.37 115 LEU E N 1
ATOM 5255 C CA . LEU E 1 115 ? 25.329 55.482 31.243 1.00 19.25 115 LEU E CA 1
ATOM 5256 C C . LEU E 1 115 ? 26.146 55.306 29.961 1.00 20.53 115 LEU E C 1
ATOM 5257 O O . LEU E 1 115 ? 27.329 54.961 30.000 1.00 23.11 115 LEU E O 1
ATOM 5262 N N . LEU E 1 116 ? 25.485 55.519 28.830 1.00 16.90 116 LEU E N 1
ATOM 5263 C CA . LEU E 1 116 ? 26.133 55.563 27.525 1.00 15.39 116 LEU E CA 1
ATOM 5264 C C . LEU E 1 116 ? 25.699 56.840 26.838 1.00 15.48 116 LEU E C 1
ATOM 5265 O O . LEU E 1 116 ? 24.595 57.327 27.082 1.00 19.09 116 LEU E O 1
ATOM 5270 N N . ASN E 1 117 ? 26.553 57.365 25.961 1.00 15.40 117 ASN E N 1
ATOM 5271 C CA . ASN E 1 117 ? 26.255 58.609 25.259 1.00 15.95 117 ASN E CA 1
ATOM 5272 C C . ASN E 1 117 ? 24.981 58.466 24.443 1.00 16.47 117 ASN E C 1
ATOM 5273 O O . ASN E 1 117 ? 24.860 57.573 23.603 1.00 15.82 117 ASN E O 1
ATOM 5278 N N . ALA E 1 118 ? 24.017 59.328 24.714 1.00 15.61 118 ALA E N 1
ATOM 5279 C CA . ALA E 1 118 ? 22.691 59.206 24.127 1.00 19.39 118 ALA E CA 1
ATOM 5280 C C . ALA E 1 118 ? 22.708 59.305 22.618 1.00 18.59 118 ALA E C 1
ATOM 5281 O O . ALA E 1 118 ? 22.089 58.500 21.932 1.00 18.71 118 ALA E O 1
ATOM 5283 N N . ASN E 1 119 ? 23.386 60.303 22.077 1.00 16.41 119 ASN E N 1
ATOM 5284 C CA . ASN E 1 119 ? 23.293 60.455 20.642 1.00 16.84 119 ASN E CA 1
ATOM 5285 C C . ASN E 1 119 ? 24.019 59.364 19.847 1.00 14.97 119 ASN E C 1
ATOM 5286 O O . ASN E 1 119 ? 23.536 58.932 18.812 1.00 19.04 119 ASN E O 1
ATOM 5291 N N . ILE E 1 120 ? 25.174 58.931 20.332 1.00 12.69 120 ILE E N 1
ATOM 5292 C CA . ILE E 1 120 ? 25.896 57.825 19.695 1.00 19.42 120 ILE E CA 1
ATOM 5293 C C . ILE E 1 120 ? 25.016 56.565 19.633 1.00 20.18 120 ILE E C 1
ATOM 5294 O O . ILE E 1 120 ? 24.927 55.900 18.600 1.00 15.43 120 ILE E O 1
ATOM 5299 N N . ILE E 1 121 ? 24.366 56.239 20.745 1.00 19.47 121 ILE E N 1
ATOM 5300 C CA . ILE E 1 121 ? 23.504 55.063 20.807 1.00 17.57 121 ILE E CA 1
ATOM 5301 C C . ILE E 1 121 ? 22.256 55.225 19.948 1.00 17.01 121 ILE E C 1
ATOM 5302 O O . ILE E 1 121 ? 21.869 54.302 19.227 1.00 18.46 121 ILE E O 1
ATOM 5307 N N . ALA E 1 122 ? 21.627 56.394 20.016 1.00 15.63 122 ALA E N 1
ATOM 5308 C CA . ALA E 1 122 ? 20.452 56.638 19.190 1.00 16.53 122 ALA E CA 1
ATOM 5309 C C . ALA E 1 122 ? 20.765 56.424 17.703 1.00 19.59 122 ALA E C 1
ATOM 5310 O O . ALA E 1 122 ? 19.974 55.831 16.977 1.00 17.86 122 ALA E O 1
ATOM 5312 N N . ARG E 1 123 ? 21.917 56.913 17.247 1.00 16.29 123 ARG E N 1
ATOM 5313 C CA . ARG E 1 123 ? 22.297 56.714 15.854 1.00 16.09 123 ARG E CA 1
ATOM 5314 C C . ARG E 1 123 ? 22.562 55.226 15.589 1.00 16.34 123 ARG E C 1
ATOM 5315 O O . ARG E 1 123 ? 22.123 54.670 14.579 1.00 17.19 123 ARG E O 1
ATOM 5323 N N . ASP E 1 124 ? 23.285 54.580 16.497 1.00 13.90 124 ASP E N 1
ATOM 5324 C CA . ASP E 1 124 ? 23.622 53.158 16.316 1.00 13.84 124 ASP E CA 1
ATOM 5325 C C . ASP E 1 124 ? 22.366 52.283 16.262 1.00 19.52 124 ASP E C 1
ATOM 5326 O O . ASP E 1 124 ? 22.277 51.372 15.435 1.00 17.70 124 ASP E O 1
ATOM 5331 N N . LEU E 1 125 ? 21.408 52.560 17.143 1.00 16.24 125 LEU E N 1
ATOM 5332 C CA . LEU E 1 125 ? 20.181 51.771 17.218 1.00 16.12 125 LEU E CA 1
ATOM 5333 C C . LEU E 1 125 ? 19.180 52.130 16.121 1.00 19.89 125 LEU E C 1
ATOM 5334 O O . LEU E 1 125 ? 18.217 51.412 15.897 1.00 19.31 125 LEU E O 1
ATOM 5339 N N . GLY E 1 126 ? 19.406 53.245 15.437 1.00 16.90 126 GLY E N 1
ATOM 5340 C CA . GLY E 1 126 ? 18.442 53.741 14.459 1.00 20.62 126 GLY E CA 1
ATOM 5341 C C . GLY E 1 126 ? 17.175 54.351 15.056 1.00 19.15 126 GLY E C 1
ATOM 5342 O O . GLY E 1 126 ? 16.119 54.287 14.447 1.00 21.54 126 GLY E O 1
ATOM 5343 N N . LEU E 1 127 ? 17.273 54.947 16.243 1.00 14.52 127 LEU E N 1
ATOM 5344 C CA . LEU E 1 127 ? 16.130 55.633 16.845 1.00 17.12 127 LEU E CA 1
ATOM 5345 C C . LEU E 1 127 ? 15.894 56.924 16.085 1.00 19.98 127 LEU E C 1
ATOM 5346 O O . LEU E 1 127 ? 16.804 57.737 15.947 1.00 21.29 127 LEU E O 1
ATOM 5351 N N . LYS E 1 128 ? 14.675 57.111 15.598 1.00 16.37 128 LYS E N 1
ATOM 5352 C CA . LYS E 1 128 ? 14.385 58.226 14.698 1.00 19.32 128 LYS E CA 1
ATOM 5353 C C . LYS E 1 128 ? 13.842 59.461 15.410 1.00 20.97 128 LYS E C 1
ATOM 5354 O O . LYS E 1 128 ? 13.167 59.345 16.433 1.00 19.30 128 LYS E O 1
ATOM 5360 N N . GLU E 1 129 ? 14.144 60.643 14.872 1.00 16.82 129 GLU E N 1
ATOM 5361 C CA . GLU E 1 129 ? 13.466 61.859 15.331 1.00 18.17 129 GLU E CA 1
ATOM 5362 C C . GLU E 1 129 ? 12.261 62.077 14.438 1.00 21.28 129 GLU E C 1
ATOM 5363 O O . GLU E 1 129 ? 12.366 61.989 13.220 1.00 23.30 129 GLU E O 1
ATOM 5369 N N . GLN E 1 130 ? 11.112 62.356 15.040 1.00 16.74 130 GLN E N 1
ATOM 5370 C CA . GLN E 1 130 ? 9.913 62.609 14.256 1.00 19.61 130 GLN E CA 1
ATOM 5371 C C . GLN E 1 130 ? 9.450 64.040 14.428 1.00 21.50 130 GLN E C 1
ATOM 5372 O O . GLN E 1 130 ? 9.457 64.566 15.539 1.00 17.86 130 GLN E O 1
ATOM 5378 N N . SER E 1 131 ? 9.052 64.677 13.327 1.00 16.63 131 SER E N 1
ATOM 5379 C CA . SER E 1 131 ? 8.613 66.060 13.403 1.00 22.94 131 SER E CA 1
ATOM 5380 C C . SER E 1 131 ? 7.443 66.356 12.470 1.00 19.51 131 SER E C 1
ATOM 5381 O O . SER E 1 131 ? 7.220 65.656 11.465 1.00 18.70 131 SER E O 1
ATOM 5384 N N . GLN E 1 132 ? 6.712 67.410 12.808 1.00 19.35 132 GLN E N 1
ATOM 5385 C CA . GLN E 1 132 ? 5.575 67.874 12.024 1.00 16.19 132 GLN E CA 1
ATOM 5386 C C . GLN E 1 132 ? 5.782 69.361 11.748 1.00 18.04 132 GLN E C 1
ATOM 5387 O O . GLN E 1 132 ? 6.081 70.139 12.668 1.00 18.65 132 GLN E O 1
ATOM 5393 N N . VAL E 1 133 ? 5.639 69.748 10.485 1.00 17.18 133 VAL E N 1
ATOM 5394 C CA . VAL E 1 133 ? 5.936 71.114 10.073 1.00 21.45 133 VAL E CA 1
ATOM 5395 C C . VAL E 1 133 ? 4.737 71.698 9.353 1.00 23.24 133 VAL E C 1
ATOM 5396 O O . VAL E 1 133 ? 4.219 71.095 8.417 1.00 22.01 133 VAL E O 1
ATOM 5400 N N . GLU E 1 134 ? 4.293 72.873 9.787 1.00 15.67 134 GLU E N 1
ATOM 5401 C CA . GLU E 1 134 ? 3.202 73.555 9.103 1.00 18.89 134 GLU E CA 1
ATOM 5402 C C . GLU E 1 134 ? 3.699 74.829 8.429 1.00 24.64 134 GLU E C 1
ATOM 5403 O O . GLU E 1 134 ? 4.347 75.658 9.062 1.00 21.98 134 GLU E O 1
ATOM 5409 N N . ASP E 1 135 ? 3.409 74.970 7.140 1.00 23.15 135 ASP E N 1
ATOM 5410 C CA . ASP E 1 135 ? 3.684 76.213 6.415 1.00 23.77 135 ASP E CA 1
ATOM 5411 C C . ASP E 1 135 ? 2.559 77.196 6.705 1.00 24.06 135 ASP E C 1
ATOM 5412 O O . ASP E 1 135 ? 1.426 76.990 6.260 1.00 25.16 135 ASP E O 1
ATOM 5417 N N . VAL E 1 136 ? 2.865 78.256 7.454 1.00 20.17 136 VAL E N 1
ATOM 5418 C CA . VAL E 1 136 ? 1.842 79.229 7.845 1.00 22.20 136 VAL E CA 1
ATOM 5419 C C . VAL E 1 136 ? 1.928 80.540 7.056 1.00 33.37 136 VAL E C 1
ATOM 5420 O O . VAL E 1 136 ? 1.338 81.553 7.436 1.00 38.09 136 VAL E O 1
ATOM 5424 N N . THR E 1 137 ? 2.657 80.514 5.951 1.00 27.07 137 THR E N 1
ATOM 5425 C CA . THR E 1 137 ? 2.683 81.650 5.039 1.00 33.35 137 THR E CA 1
ATOM 5426 C C . THR E 1 137 ? 1.279 82.008 4.554 1.00 41.14 137 THR E C 1
ATOM 5427 O O . THR E 1 137 ? 0.577 81.169 3.986 1.00 42.07 137 THR E O 1
ATOM 5431 N N . PRO E 1 138 ? 0.864 83.262 4.781 1.00 46.13 138 PRO E N 1
ATOM 5432 C CA . PRO E 1 138 ? -0.410 83.751 4.243 1.00 57.41 138 PRO E CA 1
ATOM 5433 C C . PRO E 1 138 ? -0.366 83.741 2.719 1.00 66.88 138 PRO E C 1
ATOM 5434 O O . PRO E 1 138 ? 0.681 84.042 2.146 1.00 63.38 138 PRO E O 1
ATOM 5438 N N . ASP E 1 139 ? -1.479 83.402 2.073 1.00 81.48 139 ASP E N 1
ATOM 5439 C CA . ASP E 1 139 ? -1.511 83.287 0.615 1.00 92.59 139 ASP E CA 1
ATOM 5440 C C . ASP E 1 139 ? -1.581 84.643 -0.086 1.00 92.16 139 ASP E C 1
ATOM 5441 O O . ASP E 1 139 ? -2.081 85.618 0.473 1.00 92.86 139 ASP E O 1
ATOM 5446 N N . GLY F 1 6 ? 62.821 58.127 17.594 1.00 69.27 6 GLY F N 1
ATOM 5447 C CA . GLY F 1 6 ? 61.787 59.084 17.947 1.00 67.68 6 GLY F CA 1
ATOM 5448 C C . GLY F 1 6 ? 60.538 58.413 18.489 1.00 63.61 6 GLY F C 1
ATOM 5449 O O . GLY F 1 6 ? 60.239 57.270 18.138 1.00 58.03 6 GLY F O 1
ATOM 5450 N N . ASN F 1 7 ? 59.800 59.123 19.338 1.00 62.42 7 ASN F N 1
ATOM 5451 C CA . ASN F 1 7 ? 58.617 58.548 19.977 1.00 59.45 7 ASN F CA 1
ATOM 5452 C C . ASN F 1 7 ? 57.326 59.351 19.773 1.00 49.50 7 ASN F C 1
ATOM 5453 O O . ASN F 1 7 ? 56.265 58.968 20.277 1.00 43.06 7 ASN F O 1
ATOM 5458 N N . ARG F 1 8 ? 57.411 60.457 19.035 1.00 42.84 8 ARG F N 1
ATOM 5459 C CA . ARG F 1 8 ? 56.219 61.238 18.734 1.00 39.29 8 ARG F CA 1
ATOM 5460 C C . ARG F 1 8 ? 55.358 60.424 17.777 1.00 39.69 8 ARG F C 1
ATOM 5461 O O . ARG F 1 8 ? 55.871 59.557 17.076 1.00 38.02 8 ARG F O 1
ATOM 5469 N N . PHE F 1 9 ? 54.056 60.693 17.748 1.00 39.09 9 PHE F N 1
ATOM 5470 C CA . PHE F 1 9 ? 53.130 59.839 17.002 1.00 38.68 9 PHE F CA 1
ATOM 5471 C C . PHE F 1 9 ? 53.512 59.625 15.532 1.00 42.40 9 PHE F C 1
ATOM 5472 O O . PHE F 1 9 ? 53.411 58.506 15.023 1.00 45.31 9 PHE F O 1
ATOM 5480 N N . TRP F 1 10 ? 53.974 60.676 14.857 1.00 35.09 10 TRP F N 1
ATOM 5481 C CA . TRP F 1 10 ? 54.354 60.547 13.450 1.00 37.17 10 TRP F CA 1
ATOM 5482 C C . TRP F 1 10 ? 55.622 59.699 13.286 1.00 39.34 10 TRP F C 1
ATOM 5483 O O . TRP F 1 10 ? 55.935 59.243 12.188 1.00 40.66 10 TRP F O 1
ATOM 5494 N N . GLU F 1 11 ? 56.331 59.471 14.387 1.00 39.75 11 GLU F N 1
ATOM 5495 C CA . GLU F 1 11 ? 57.573 58.691 14.361 1.00 43.04 11 GLU F CA 1
ATOM 5496 C C . GLU F 1 11 ? 57.397 57.236 14.806 1.00 39.50 11 GLU F C 1
ATOM 5497 O O . GLU F 1 11 ? 58.255 56.394 14.530 1.00 44.23 11 GLU F O 1
ATOM 5503 N N . ALA F 1 12 ? 56.309 56.946 15.517 1.00 35.72 12 ALA F N 1
ATOM 5504 C CA . ALA F 1 12 ? 56.085 55.601 16.063 1.00 42.08 12 ALA F CA 1
ATOM 5505 C C . ALA F 1 12 ? 55.997 54.538 14.969 1.00 36.39 12 ALA F C 1
ATOM 5506 O O . ALA F 1 12 ? 55.344 54.744 13.947 1.00 36.04 12 ALA F O 1
ATOM 5508 N N . ARG F 1 13 ? 56.653 53.403 15.186 1.00 37.45 13 ARG F N 1
ATOM 5509 C CA . ARG F 1 13 ? 56.654 52.339 14.187 1.00 56.53 13 ARG F CA 1
ATOM 5510 C C . ARG F 1 13 ? 56.719 50.946 14.821 1.00 51.30 13 ARG F C 1
ATOM 5511 O O . ARG F 1 13 ? 57.194 50.790 15.944 1.00 47.24 13 ARG F O 1
ATOM 5519 N N . SER F 1 14 ? 56.234 49.941 14.094 1.00 47.29 14 SER F N 1
ATOM 5520 C CA . SER F 1 14 ? 56.235 48.554 14.569 1.00 44.67 14 SER F CA 1
ATOM 5521 C C . SER F 1 14 ? 57.627 47.929 14.551 1.00 43.60 14 SER F C 1
ATOM 5522 O O . SER F 1 14 ? 58.589 48.524 14.059 1.00 45.23 14 SER F O 1
ATOM 5525 N N . SER F 1 15 ? 57.727 46.712 15.078 1.00 47.48 15 SER F N 1
ATOM 5526 C CA . SER F 1 15 ? 59.001 46.002 15.111 1.00 50.88 15 SER F CA 1
ATOM 5527 C C . SER F 1 15 ? 59.270 45.276 13.799 1.00 59.16 15 SER F C 1
ATOM 5528 O O . SER F 1 15 ? 60.190 44.468 13.712 1.00 56.11 15 SER F O 1
ATOM 5531 N N . HIS F 1 16 ? 58.458 45.552 12.784 1.00 63.10 16 HIS F N 1
ATOM 5532 C CA . HIS F 1 16 ? 58.700 44.994 11.458 1.00 68.46 16 HIS F CA 1
ATOM 5533 C C . HIS F 1 16 ? 59.569 45.943 10.631 1.00 73.58 16 HIS F C 1
ATOM 5534 O O . HIS F 1 16 ? 60.047 45.589 9.555 1.00 73.63 16 HIS F O 1
ATOM 5541 N N . GLY F 1 17 ? 59.767 47.155 11.145 1.00 76.86 17 GLY F N 1
ATOM 5542 C CA . GLY F 1 17 ? 60.707 48.094 10.557 1.00 80.14 17 GLY F CA 1
ATOM 5543 C C . GLY F 1 17 ? 60.239 48.840 9.321 1.00 78.69 17 GLY F C 1
ATOM 5544 O O . GLY F 1 17 ? 59.048 49.100 9.145 1.00 74.29 17 GLY F O 1
ATOM 5545 N N . ARG F 1 18 ? 61.192 49.185 8.459 1.00 81.79 18 ARG F N 1
ATOM 5546 C CA . ARG F 1 18 ? 60.911 50.001 7.283 1.00 82.81 18 ARG F CA 1
ATOM 5547 C C . ARG F 1 18 ? 60.281 49.199 6.152 1.00 82.41 18 ARG F C 1
ATOM 5548 O O . ARG F 1 18 ? 60.789 48.148 5.768 1.00 83.25 18 ARG F O 1
ATOM 5556 N N . ASN F 1 19 ? 59.132 49.668 5.659 1.00 81.65 19 ASN F N 1
ATOM 5557 C CA . ASN F 1 19 ? 58.459 49.103 4.475 1.00 84.46 19 ASN F CA 1
ATOM 5558 C C . ASN F 1 19 ? 58.319 47.585 4.402 1.00 80.57 19 ASN F C 1
ATOM 5559 O O . ASN F 1 19 ? 58.715 46.980 3.372 1.00 80.11 19 ASN F O 1
ATOM 5564 N N . PRO F 1 20 ? 57.788 46.979 5.467 1.00 77.75 20 PRO F N 1
ATOM 5565 C CA . PRO F 1 20 ? 57.660 45.519 5.510 1.00 76.56 20 PRO F CA 1
ATOM 5566 C C . PRO F 1 20 ? 56.705 45.041 4.422 1.00 77.14 20 PRO F C 1
ATOM 5567 O O . PRO F 1 20 ? 55.629 45.616 4.253 1.00 79.94 20 PRO F O 1
ATOM 5571 N N . LYS F 1 21 ? 57.091 44.009 3.685 1.00 78.95 21 LYS F N 1
ATOM 5572 C CA . LYS F 1 21 ? 56.223 43.471 2.644 1.00 82.24 21 LYS F CA 1
ATOM 5573 C C . LYS F 1 21 ? 55.441 42.275 3.169 1.00 82.46 21 LYS F C 1
ATOM 5574 O O . LYS F 1 21 ? 55.882 41.135 3.063 1.00 81.25 21 LYS F O 1
ATOM 5580 N N . PHE F 1 22 ? 54.274 42.540 3.741 1.00 80.50 22 PHE F N 1
ATOM 5581 C CA . PHE F 1 22 ? 53.489 41.481 4.365 1.00 83.76 22 PHE F CA 1
ATOM 5582 C C . PHE F 1 22 ? 52.840 40.408 3.504 1.00 87.79 22 PHE F C 1
ATOM 5583 O O . PHE F 1 22 ? 52.033 40.691 2.615 1.00 84.72 22 PHE F O 1
ATOM 5591 N N . GLU F 1 23 ? 53.290 39.182 3.725 1.00 95.38 23 GLU F N 1
ATOM 5592 C CA . GLU F 1 23 ? 52.832 38.035 2.976 1.00 108.51 23 GLU F CA 1
ATOM 5593 C C . GLU F 1 23 ? 52.379 36.904 3.870 1.00 105.73 23 GLU F C 1
ATOM 5594 O O . GLU F 1 23 ? 52.794 35.737 3.662 1.00 114.52 23 GLU F O 1
ATOM 5600 N N . SER F 1 24 ? 51.662 37.268 4.917 1.00 71.96 24 SER F N 1
ATOM 5601 C CA . SER F 1 24 ? 51.133 36.290 5.820 1.00 66.52 24 SER F CA 1
ATOM 5602 C C . SER F 1 24 ? 49.977 36.969 6.590 1.00 59.79 24 SER F C 1
ATOM 5603 O O . SER F 1 24 ? 49.996 38.213 6.735 1.00 55.20 24 SER F O 1
ATOM 5606 N N . PRO F 1 25 ? 49.006 36.186 7.094 1.00 54.50 25 PRO F N 1
ATOM 5607 C CA . PRO F 1 25 ? 47.913 36.736 7.906 1.00 51.93 25 PRO F CA 1
ATOM 5608 C C . PRO F 1 25 ? 48.435 36.955 9.322 1.00 54.78 25 PRO F C 1
ATOM 5609 O O . PRO F 1 25 ? 48.199 38.010 9.923 1.00 47.87 25 PRO F O 1
ATOM 5613 N N . GLU F 1 26 ? 49.143 35.961 9.849 1.00 53.37 26 GLU F N 1
ATOM 5614 C CA . GLU F 1 26 ? 49.654 36.043 11.212 1.00 51.99 26 GLU F CA 1
ATOM 5615 C C . GLU F 1 26 ? 50.590 37.241 11.392 1.00 51.68 26 GLU F C 1
ATOM 5616 O O . GLU F 1 26 ? 50.389 38.066 12.283 1.00 53.95 26 GLU F O 1
ATOM 5622 N N . ALA F 1 27 ? 51.596 37.349 10.533 1.00 52.12 27 ALA F N 1
ATOM 5623 C CA . ALA F 1 27 ? 52.529 38.471 10.602 1.00 51.14 27 ALA F CA 1
ATOM 5624 C C . ALA F 1 27 ? 51.791 39.810 10.566 1.00 47.78 27 ALA F C 1
ATOM 5625 O O . ALA F 1 27 ? 52.126 40.734 11.305 1.00 46.53 27 ALA F O 1
ATOM 5627 N N . LEU F 1 28 ? 50.783 39.906 9.704 1.00 44.87 28 LEU F N 1
ATOM 5628 C CA . LEU F 1 28 ? 50.023 41.135 9.562 1.00 41.21 28 LEU F CA 1
ATOM 5629 C C . LEU F 1 28 ? 49.203 41.414 10.811 1.00 43.34 28 LEU F C 1
ATOM 5630 O O . LEU F 1 28 ? 49.221 42.533 11.336 1.00 41.28 28 LEU F O 1
ATOM 5635 N N . TRP F 1 29 ? 48.480 40.402 11.286 1.00 34.66 29 TRP F N 1
ATOM 5636 C CA . TRP F 1 29 ? 47.678 40.560 12.497 1.00 38.48 29 TRP F CA 1
ATOM 5637 C C . TRP F 1 29 ? 48.564 40.897 13.693 1.00 38.96 29 TRP F C 1
ATOM 5638 O O . TRP F 1 29 ? 48.200 41.718 14.544 1.00 36.55 29 TRP F O 1
ATOM 5649 N N . ALA F 1 30 ? 49.732 40.269 13.749 1.00 37.43 30 ALA F N 1
ATOM 5650 C CA . ALA F 1 30 ? 50.688 40.544 14.810 1.00 42.61 30 ALA F CA 1
ATOM 5651 C C . ALA F 1 30 ? 51.079 42.009 14.782 1.00 39.76 30 ALA F C 1
ATOM 5652 O O . ALA F 1 30 ? 51.182 42.648 15.823 1.00 37.12 30 ALA F O 1
ATOM 5654 N N . ALA F 1 31 ? 51.313 42.529 13.581 1.00 36.80 31 ALA F N 1
ATOM 5655 C CA . ALA F 1 31 ? 51.697 43.924 13.422 1.00 37.78 31 ALA F CA 1
ATOM 5656 C C . ALA F 1 31 ? 50.555 44.828 13.873 1.00 32.75 31 ALA F C 1
ATOM 5657 O O . ALA F 1 31 ? 50.768 45.784 14.622 1.00 35.31 31 ALA F O 1
ATOM 5659 N N . CYS F 1 32 ? 49.339 44.513 13.433 1.00 32.51 32 CYS F N 1
ATOM 5660 C CA . CYS F 1 32 ? 48.159 45.288 13.832 1.00 30.45 32 CYS F CA 1
ATOM 5661 C C . CYS F 1 32 ? 48.008 45.363 15.345 1.00 31.07 32 CYS F C 1
ATOM 5662 O O . CYS F 1 32 ? 47.663 46.412 15.895 1.00 27.09 32 CYS F O 1
ATOM 5665 N N . CYS F 1 33 ? 48.251 44.243 16.018 1.00 30.15 33 CYS F N 1
ATOM 5666 C CA . CYS F 1 33 ? 48.160 44.210 17.470 1.00 29.73 33 CYS F CA 1
ATOM 5667 C C . CYS F 1 33 ? 49.214 45.100 18.122 1.00 28.91 33 CYS F C 1
ATOM 5668 O O . CYS F 1 33 ? 48.951 45.722 19.150 1.00 28.00 33 CYS F O 1
ATOM 5671 N N . GLU F 1 34 ? 50.399 45.180 17.519 1.00 30.58 34 GLU F N 1
ATOM 5672 C CA . GLU F 1 34 ? 51.426 46.085 18.025 1.00 34.12 34 GLU F CA 1
ATOM 5673 C C . GLU F 1 34 ? 50.895 47.510 17.997 1.00 30.34 34 GLU F C 1
ATOM 5674 O O . GLU F 1 34 ? 51.145 48.292 18.905 1.00 24.92 34 GLU F O 1
ATOM 5680 N N . TYR F 1 35 ? 50.154 47.846 16.949 1.00 25.32 35 TYR F N 1
ATOM 5681 C CA . TYR F 1 35 ? 49.595 49.184 16.844 1.00 24.22 35 TYR F CA 1
ATOM 5682 C C . TYR F 1 35 ? 48.543 49.395 17.921 1.00 27.29 35 TYR F C 1
ATOM 5683 O O . TYR F 1 35 ? 48.551 50.418 18.596 1.00 24.40 35 TYR F O 1
ATOM 5692 N N . PHE F 1 36 ? 47.643 48.423 18.083 1.00 26.57 36 PHE F N 1
ATOM 5693 C CA . PHE F 1 36 ? 46.589 48.536 19.085 1.00 21.64 36 PHE F CA 1
ATOM 5694 C C . PHE F 1 36 ? 47.219 48.725 20.460 1.00 24.95 36 PHE F C 1
ATOM 5695 O O . PHE F 1 36 ? 46.712 49.482 21.281 1.00 22.10 36 PHE F O 1
ATOM 5703 N N . GLU F 1 37 ? 48.321 48.025 20.712 1.00 25.42 37 GLU F N 1
ATOM 5704 C CA . GLU F 1 37 ? 48.980 48.096 22.014 1.00 28.18 37 GLU F CA 1
ATOM 5705 C C . GLU F 1 37 ? 49.679 49.440 22.191 1.00 31.49 37 GLU F C 1
ATOM 5706 O O . GLU F 1 37 ? 49.653 50.017 23.271 1.00 26.62 37 GLU F O 1
ATOM 5712 N N . TRP F 1 38 ? 50.309 49.934 21.132 1.00 26.87 38 TRP F N 1
ATOM 5713 C CA . TRP F 1 38 ? 50.904 51.267 21.177 1.00 27.16 38 TRP F CA 1
ATOM 5714 C C . TRP F 1 38 ? 49.846 52.335 21.472 1.00 23.24 38 TRP F C 1
ATOM 5715 O O . TRP F 1 38 ? 50.048 53.222 22.304 1.00 28.50 38 TRP F O 1
ATOM 5726 N N . VAL F 1 39 ? 48.707 52.247 20.801 1.00 19.89 39 VAL F N 1
ATOM 5727 C CA . VAL F 1 39 ? 47.627 53.201 21.060 1.00 20.95 39 VAL F CA 1
ATOM 5728 C C . VAL F 1 39 ? 47.229 53.201 22.535 1.00 26.69 39 VAL F C 1
ATOM 5729 O O . VAL F 1 39 ? 47.096 54.257 23.155 1.00 24.74 39 VAL F O 1
ATOM 5733 N N . GLU F 1 40 ? 47.060 52.014 23.106 1.00 30.77 40 GLU F N 1
ATOM 5734 C CA . GLU F 1 40 ? 46.690 51.909 24.518 1.00 32.72 40 GLU F CA 1
ATOM 5735 C C . GLU F 1 40 ? 47.771 52.442 25.442 1.00 28.61 40 GLU F C 1
ATOM 5736 O O . GLU F 1 40 ? 47.476 53.024 26.488 1.00 31.40 40 GLU F O 1
ATOM 5742 N N . ALA F 1 41 ? 49.022 52.249 25.042 1.00 27.27 41 ALA F N 1
ATOM 5743 C CA . ALA F 1 41 ? 50.161 52.690 25.829 1.00 31.12 41 ALA F CA 1
ATOM 5744 C C . ALA F 1 41 ? 50.416 54.181 25.678 1.00 33.78 41 ALA F C 1
ATOM 5745 O O . ALA F 1 41 ? 51.215 54.747 26.419 1.00 34.04 41 ALA F O 1
ATOM 5747 N N . ASN F 1 42 ? 49.748 54.816 24.719 1.00 30.83 42 ASN F N 1
ATOM 5748 C CA . ASN F 1 42 ? 50.033 56.219 24.413 1.00 30.09 42 ASN F CA 1
ATOM 5749 C C . ASN F 1 42 ? 48.823 57.143 24.391 1.00 23.68 42 ASN F C 1
ATOM 5750 O O . ASN F 1 42 ? 48.498 57.738 23.369 1.00 24.41 42 ASN F O 1
ATOM 5755 N N . PRO F 1 43 ? 48.167 57.276 25.542 1.00 27.49 43 PRO F N 1
ATOM 5756 C CA . PRO F 1 43 ? 47.036 58.194 25.651 1.00 22.50 43 PRO F CA 1
ATOM 5757 C C . PRO F 1 43 ? 47.514 59.626 25.441 1.00 22.91 43 PRO F C 1
ATOM 5758 O O . PRO F 1 43 ? 48.717 59.895 25.537 1.00 23.72 43 PRO F O 1
ATOM 5762 N N . LEU F 1 44 ? 46.590 60.527 25.129 1.00 20.93 44 LEU F N 1
ATOM 5763 C CA . LEU F 1 44 ? 46.918 61.946 25.100 1.00 23.09 44 LEU F CA 1
ATOM 5764 C C . LEU F 1 44 ? 46.798 62.453 26.541 1.00 23.75 44 LEU F C 1
ATOM 5765 O O . LEU F 1 44 ? 46.326 61.725 27.423 1.00 21.48 44 LEU F O 1
ATOM 5770 N N . TRP F 1 45 ? 47.238 63.681 26.787 1.00 23.57 45 TRP F N 1
ATOM 5771 C CA . TRP F 1 45 ? 47.313 64.195 28.151 1.00 27.96 45 TRP F CA 1
ATOM 5772 C C . TRP F 1 45 ? 46.659 65.560 28.309 1.00 30.83 45 TRP F C 1
ATOM 5773 O O . TRP F 1 45 ? 46.900 66.488 27.533 1.00 27.37 45 TRP F O 1
ATOM 5784 N N . GLU F 1 46 ? 45.823 65.673 29.329 1.00 24.43 46 GLU F N 1
ATOM 5785 C CA . GLU F 1 46 ? 45.171 66.918 29.639 1.00 24.39 46 GLU F CA 1
ATOM 5786 C C . GLU F 1 46 ? 45.765 67.433 30.945 1.00 25.71 46 GLU F C 1
ATOM 5787 O O . GLU F 1 46 ? 45.649 66.773 31.975 1.00 26.01 46 GLU F O 1
ATOM 5793 N N . MET F 1 47 ? 46.423 68.588 30.908 1.00 23.94 47 MET F N 1
ATOM 5794 C CA . MET F 1 47 ? 46.977 69.146 32.141 1.00 24.99 47 MET F CA 1
ATOM 5795 C C . MET F 1 47 ? 45.850 69.619 33.056 1.00 32.42 47 MET F C 1
ATOM 5796 O O . MET F 1 47 ? 44.876 70.199 32.599 1.00 35.34 47 MET F O 1
ATOM 5801 N N . LYS F 1 48 ? 45.987 69.351 34.347 1.00 35.65 48 LYS F N 1
ATOM 5802 C CA . LYS F 1 48 ? 45.037 69.825 35.343 1.00 48.59 48 LYS F CA 1
ATOM 5803 C C . LYS F 1 48 ? 45.839 70.453 36.477 1.00 44.21 48 LYS F C 1
ATOM 5804 O O . LYS F 1 48 ? 46.929 69.978 36.799 1.00 41.26 48 LYS F O 1
ATOM 5810 N N . ALA F 1 49 ? 45.312 71.511 37.084 1.00 36.89 49 ALA F N 1
ATOM 5811 C CA . ALA F 1 49 ? 46.016 72.157 38.194 1.00 32.82 49 ALA F CA 1
ATOM 5812 C C . ALA F 1 49 ? 45.252 72.076 39.509 1.00 41.25 49 ALA F C 1
ATOM 5813 O O . ALA F 1 49 ? 44.022 72.072 39.530 1.00 40.73 49 ALA F O 1
ATOM 5815 N N . PHE F 1 50 ? 46.007 72.014 40.600 1.00 40.62 50 PHE F N 1
ATOM 5816 C CA . PHE F 1 50 ? 45.459 71.942 41.945 1.00 42.10 50 PHE F CA 1
ATOM 5817 C C . PHE F 1 50 ? 46.205 72.949 42.828 1.00 47.77 50 PHE F C 1
ATOM 5818 O O . PHE F 1 50 ? 47.384 73.231 42.606 1.00 39.72 50 PHE F O 1
ATOM 5826 N N . SER F 1 51 ? 45.516 73.508 43.815 1.00 51.95 51 SER F N 1
ATOM 5827 C CA . SER F 1 51 ? 46.146 74.444 44.739 1.00 52.63 51 SER F CA 1
ATOM 5828 C C . SER F 1 51 ? 46.238 73.847 46.136 1.00 50.90 51 SER F C 1
ATOM 5829 O O . SER F 1 51 ? 45.291 73.226 46.617 1.00 55.97 51 SER F O 1
ATOM 5832 N N . TYR F 1 52 ? 47.383 74.025 46.779 1.00 45.92 52 TYR F N 1
ATOM 5833 C CA . TYR F 1 52 ? 47.537 73.611 48.169 1.00 51.70 52 TYR F CA 1
ATOM 5834 C C . TYR F 1 52 ? 48.400 74.598 48.935 1.00 55.73 52 TYR F C 1
ATOM 5835 O O . TYR F 1 52 ? 49.551 74.840 48.571 1.00 54.17 52 TYR F O 1
ATOM 5844 N N . GLN F 1 53 ? 47.835 75.167 49.994 1.00 59.78 53 GLN F N 1
ATOM 5845 C CA . GLN F 1 53 ? 48.555 76.117 50.831 1.00 62.25 53 GLN F CA 1
ATOM 5846 C C . GLN F 1 53 ? 49.335 77.141 50.013 1.00 57.17 53 GLN F C 1
ATOM 5847 O O . GLN F 1 53 ? 50.487 77.445 50.326 1.00 57.19 53 GLN F O 1
ATOM 5853 N N . GLY F 1 54 ? 48.707 77.662 48.964 1.00 52.11 54 GLY F N 1
ATOM 5854 C CA . GLY F 1 54 ? 49.272 78.766 48.209 1.00 57.99 54 GLY F CA 1
ATOM 5855 C C . GLY F 1 54 ? 50.310 78.395 47.166 1.00 62.32 54 GLY F C 1
ATOM 5856 O O . GLY F 1 54 ? 50.985 79.272 46.625 1.00 66.15 54 GLY F O 1
ATOM 5857 N N . GLU F 1 55 ? 50.453 77.102 46.888 1.00 57.37 55 GLU F N 1
ATOM 5858 C CA . GLU F 1 55 ? 51.294 76.664 45.780 1.00 51.00 55 GLU F CA 1
ATOM 5859 C C . GLU F 1 55 ? 50.466 75.845 44.798 1.00 43.48 55 GLU F C 1
ATOM 5860 O O . GLU F 1 55 ? 49.720 74.952 45.194 1.00 43.20 55 GLU F O 1
ATOM 5866 N N . VAL F 1 56 ? 50.581 76.172 43.518 1.00 41.37 56 VAL F N 1
ATOM 5867 C CA . VAL F 1 56 ? 49.849 75.457 42.486 1.00 40.80 56 VAL F CA 1
ATOM 5868 C C . VAL F 1 56 ? 50.634 74.217 42.073 1.00 39.64 56 VAL F C 1
ATOM 5869 O O . VAL F 1 56 ? 51.852 74.275 41.912 1.00 46.42 56 VAL F O 1
ATOM 5873 N N . ILE F 1 57 ? 49.925 73.103 41.913 1.00 31.19 57 ILE F N 1
ATOM 5874 C CA . ILE F 1 57 ? 50.508 71.832 41.502 1.00 31.95 57 ILE F CA 1
ATOM 5875 C C . ILE F 1 57 ? 49.827 71.354 40.219 1.00 32.68 57 ILE F C 1
ATOM 5876 O O . ILE F 1 57 ? 48.608 71.446 40.098 1.00 35.59 57 ILE F O 1
ATOM 5881 N N . GLN F 1 58 ? 50.592 70.818 39.269 1.00 29.03 58 GLN F N 1
ATOM 5882 C CA . GLN F 1 58 ? 49.992 70.372 38.005 1.00 26.17 58 GLN F CA 1
ATOM 5883 C C . GLN F 1 58 ? 50.356 68.954 37.621 1.00 44.23 58 GLN F C 1
ATOM 5884 O O . GLN F 1 58 ? 51.530 68.583 37.625 1.00 56.07 58 GLN F O 1
ATOM 5890 N N . GLU F 1 59 ? 49.345 68.171 37.261 1.00 38.08 59 GLU F N 1
ATOM 5891 C CA . GLU F 1 59 ? 49.570 66.836 36.710 1.00 41.33 59 GLU F CA 1
ATOM 5892 C C . GLU F 1 59 ? 48.450 66.488 35.733 1.00 35.22 59 GLU F C 1
ATOM 5893 O O . GLU F 1 59 ? 47.309 66.914 35.915 1.00 31.46 59 GLU F O 1
ATOM 5899 N N . PRO F 1 60 ? 48.783 65.745 34.666 1.00 31.09 60 PRO F N 1
ATOM 5900 C CA . PRO F 1 60 ? 47.776 65.499 33.637 1.00 31.29 60 PRO F CA 1
ATOM 5901 C C . PRO F 1 60 ? 46.984 64.229 33.866 1.00 31.20 60 PRO F C 1
ATOM 5902 O O . PRO F 1 60 ? 47.441 63.315 34.559 1.00 32.79 60 PRO F O 1
ATOM 5906 N N . ILE F 1 61 ? 45.798 64.171 33.276 1.00 22.98 61 ILE F N 1
ATOM 5907 C CA . ILE F 1 61 ? 45.079 62.914 33.230 1.00 27.26 61 ILE F CA 1
ATOM 5908 C C . ILE F 1 61 ? 45.102 62.408 31.802 1.00 26.45 61 ILE F C 1
ATOM 5909 O O . ILE F 1 61 ? 45.134 63.198 30.846 1.00 25.53 61 ILE F O 1
ATOM 5914 N N . ALA F 1 62 ? 45.115 61.091 31.670 1.00 26.45 62 ALA F N 1
ATOM 5915 C CA . ALA F 1 62 ? 45.226 60.449 30.372 1.00 27.25 62 ALA F CA 1
ATOM 5916 C C . ALA F 1 62 ? 43.901 60.523 29.641 1.00 25.59 62 ALA F C 1
ATOM 5917 O O . ALA F 1 62 ? 42.840 60.345 30.240 1.00 32.32 62 ALA F O 1
ATOM 5919 N N . LYS F 1 63 ? 43.972 60.774 28.341 1.00 22.54 63 LYS F N 1
ATOM 5920 C CA . LYS F 1 63 ? 42.795 60.796 27.491 1.00 18.66 63 LYS F CA 1
ATOM 5921 C C . LYS F 1 63 ? 42.994 59.762 26.415 1.00 22.60 63 LYS F C 1
ATOM 5922 O O . LYS F 1 63 ? 44.076 59.648 25.843 1.00 23.02 63 LYS F O 1
ATOM 5928 N N . MET F 1 64 ? 41.940 59.017 26.130 1.00 20.58 64 MET F N 1
ATOM 5929 C CA . MET F 1 64 ? 42.015 57.947 25.141 1.00 20.41 64 MET F CA 1
ATOM 5930 C C . MET F 1 64 ? 42.455 58.447 23.753 1.00 19.39 64 MET F C 1
ATOM 5931 O O . MET F 1 64 ? 41.950 59.449 23.247 1.00 19.50 64 MET F O 1
ATOM 5936 N N . ARG F 1 65 ? 43.387 57.730 23.130 1.00 19.89 65 ARG F N 1
ATOM 5937 C CA . ARG F 1 65 ? 43.764 58.003 21.748 1.00 18.81 65 ARG F CA 1
ATOM 5938 C C . ARG F 1 65 ? 42.878 57.184 20.811 1.00 22.99 65 ARG F C 1
ATOM 5939 O O . ARG F 1 65 ? 42.834 55.953 20.901 1.00 21.61 65 ARG F O 1
ATOM 5947 N N . ALA F 1 66 ? 42.184 57.854 19.903 1.00 17.92 66 ALA F N 1
ATOM 5948 C CA . ALA F 1 66 ? 41.348 57.163 18.927 1.00 18.73 66 ALA F CA 1
ATOM 5949 C C . ALA F 1 66 ? 42.198 56.373 17.920 1.00 20.09 66 ALA F C 1
ATOM 5950 O O . ALA F 1 66 ? 43.170 56.883 17.373 1.00 16.80 66 ALA F O 1
ATOM 5952 N N . MET F 1 67 ? 41.829 55.123 17.671 1.00 16.56 67 MET F N 1
ATOM 5953 C CA . MET F 1 67 ? 42.451 54.357 16.591 1.00 15.43 67 MET F CA 1
ATOM 5954 C C . MET F 1 67 ? 41.972 54.817 15.219 1.00 17.61 67 MET F C 1
ATOM 5955 O O . MET F 1 67 ? 40.806 55.141 15.035 1.00 19.62 67 MET F O 1
ATOM 5960 N N . THR F 1 68 ? 42.873 54.818 14.248 1.00 20.61 68 THR F N 1
ATOM 5961 C CA . THR F 1 68 ? 42.486 55.105 12.873 1.00 22.69 68 THR F CA 1
ATOM 5962 C C . THR F 1 68 ? 43.205 54.196 11.898 1.00 19.93 68 THR F C 1
ATOM 5963 O O . THR F 1 68 ? 44.303 53.692 12.170 1.00 21.86 68 THR F O 1
ATOM 5967 N N . ILE F 1 69 ? 42.588 53.981 10.744 1.00 18.76 69 ILE F N 1
ATOM 5968 C CA . ILE F 1 69 ? 43.233 53.180 9.718 1.00 20.50 69 ILE F CA 1
ATOM 5969 C C . ILE F 1 69 ? 44.510 53.860 9.252 1.00 32.66 69 ILE F C 1
ATOM 5970 O O . ILE F 1 69 ? 45.515 53.204 8.984 1.00 31.90 69 ILE F O 1
ATOM 5975 N N . THR F 1 70 ? 44.474 55.185 9.168 1.00 33.26 70 THR F N 1
ATOM 5976 C CA . THR F 1 70 ? 45.662 55.939 8.790 1.00 37.64 70 THR F CA 1
ATOM 5977 C C . THR F 1 70 ? 46.779 55.749 9.807 1.00 35.71 70 THR F C 1
ATOM 5978 O O . THR F 1 70 ? 47.940 55.561 9.442 1.00 36.07 70 THR F O 1
ATOM 5982 N N . GLY F 1 71 ? 46.416 55.800 11.083 1.00 29.38 71 GLY F N 1
ATOM 5983 C CA . GLY F 1 71 ? 47.362 55.599 12.166 1.00 27.59 71 GLY F CA 1
ATOM 5984 C C . GLY F 1 71 ? 48.002 54.227 12.117 1.00 29.20 71 GLY F C 1
ATOM 5985 O O . GLY F 1 71 ? 49.209 54.089 12.306 1.00 30.14 71 GLY F O 1
ATOM 5986 N N . LEU F 1 72 ? 47.190 53.207 11.854 1.00 27.01 72 LEU F N 1
ATOM 5987 C CA . LEU F 1 72 ? 47.692 51.836 11.784 1.00 30.50 72 LEU F CA 1
ATOM 5988 C C . LEU F 1 72 ? 48.682 51.659 10.635 1.00 31.79 72 LEU F C 1
ATOM 5989 O O . LEU F 1 72 ? 49.790 51.169 10.841 1.00 34.74 72 LEU F O 1
ATOM 5994 N N . THR F 1 73 ? 48.280 52.045 9.428 1.00 30.74 73 THR F N 1
ATOM 5995 C CA . THR F 1 73 ? 49.155 51.878 8.274 1.00 33.75 73 THR F CA 1
ATOM 5996 C C . THR F 1 73 ? 50.452 52.643 8.478 1.00 37.33 73 THR F C 1
ATOM 5997 O O . THR F 1 73 ? 51.532 52.156 8.135 1.00 45.23 73 THR F O 1
ATOM 6001 N N . LEU F 1 74 ? 50.333 53.840 9.037 1.00 34.49 74 LEU F N 1
ATOM 6002 C CA . LEU F 1 74 ? 51.482 54.673 9.365 1.00 41.52 74 LEU F CA 1
ATOM 6003 C C . LEU F 1 74 ? 52.427 53.956 10.332 1.00 40.01 74 LEU F C 1
ATOM 6004 O O . LEU F 1 74 ? 53.652 54.031 10.199 1.00 39.53 74 LEU F O 1
ATOM 6009 N N . PHE F 1 75 ? 51.848 53.267 11.309 1.00 32.09 75 PHE F N 1
ATOM 6010 C CA . PHE F 1 75 ? 52.616 52.569 12.336 1.00 29.90 75 PHE F CA 1
ATOM 6011 C C . PHE F 1 75 ? 53.315 51.323 11.791 1.00 37.95 75 PHE F C 1
ATOM 6012 O O . PHE F 1 75 ? 54.475 51.054 12.121 1.00 41.60 75 PHE F O 1
ATOM 6020 N N . ILE F 1 76 ? 52.618 50.559 10.958 1.00 36.35 76 ILE F N 1
ATOM 6021 C CA . ILE F 1 76 ? 53.219 49.348 10.399 1.00 40.14 76 ILE F CA 1
ATOM 6022 C C . ILE F 1 76 ? 54.017 49.646 9.125 1.00 43.30 76 ILE F C 1
ATOM 6023 O O . ILE F 1 76 ? 54.539 48.743 8.478 1.00 49.30 76 ILE F O 1
ATOM 6028 N N . ASP F 1 77 ? 54.092 50.928 8.784 1.00 47.59 77 ASP F N 1
ATOM 6029 C CA . ASP F 1 77 ? 54.901 51.431 7.674 1.00 45.34 77 ASP F CA 1
ATOM 6030 C C . ASP F 1 77 ? 54.509 50.894 6.298 1.00 47.70 77 ASP F C 1
ATOM 6031 O O . ASP F 1 77 ? 55.366 50.604 5.473 1.00 47.01 77 ASP F O 1
ATOM 6036 N N . VAL F 1 78 ? 53.211 50.773 6.047 1.00 46.48 78 VAL F N 1
ATOM 6037 C CA . VAL F 1 78 ? 52.731 50.477 4.702 1.00 49.97 78 VAL F CA 1
ATOM 6038 C C . VAL F 1 78 ? 51.876 51.652 4.239 1.00 50.60 78 VAL F C 1
ATOM 6039 O O . VAL F 1 78 ? 51.293 52.358 5.058 1.00 45.39 78 VAL F O 1
ATOM 6043 N N . THR F 1 79 ? 51.812 51.880 2.933 1.00 49.55 79 THR F N 1
ATOM 6044 C CA . THR F 1 79 ? 50.982 52.961 2.417 1.00 50.39 79 THR F CA 1
ATOM 6045 C C . THR F 1 79 ? 49.522 52.536 2.467 1.00 43.25 79 THR F C 1
ATOM 6046 O O . THR F 1 79 ? 49.222 51.352 2.626 1.00 45.70 79 THR F O 1
ATOM 6050 N N . LEU F 1 80 ? 48.615 53.498 2.325 1.00 44.88 80 LEU F N 1
ATOM 6051 C CA . LEU F 1 80 ? 47.193 53.178 2.227 1.00 48.37 80 LEU F CA 1
ATOM 6052 C C . LEU F 1 80 ? 46.959 52.326 0.975 1.00 51.55 80 LEU F C 1
ATOM 6053 O O . LEU F 1 80 ? 46.145 51.402 0.980 1.00 52.41 80 LEU F O 1
ATOM 6058 N N . GLU F 1 81 ? 47.692 52.635 -0.092 1.00 68.15 81 GLU F N 1
ATOM 6059 C CA . GLU F 1 81 ? 47.626 51.841 -1.313 1.00 71.34 81 GLU F CA 1
ATOM 6060 C C . GLU F 1 81 ? 47.909 50.375 -1.012 1.00 64.11 81 GLU F C 1
ATOM 6061 O O . GLU F 1 81 ? 47.114 49.500 -1.352 1.00 63.49 81 GLU F O 1
ATOM 6067 N N . THR F 1 82 ? 49.043 50.111 -0.371 1.00 60.50 82 THR F N 1
ATOM 6068 C CA . THR F 1 82 ? 49.409 48.748 0.005 1.00 60.61 82 THR F CA 1
ATOM 6069 C C . THR F 1 82 ? 48.343 48.096 0.896 1.00 60.69 82 THR F C 1
ATOM 6070 O O . THR F 1 82 ? 48.067 46.901 0.777 1.00 61.24 82 THR F O 1
ATOM 6074 N N . TRP F 1 83 ? 47.749 48.885 1.788 1.00 53.03 83 TRP F N 1
ATOM 6075 C CA . TRP F 1 83 ? 46.703 48.378 2.675 1.00 52.62 83 TRP F CA 1
ATOM 6076 C C . TRP F 1 83 ? 45.481 47.926 1.879 1.00 52.74 83 TRP F C 1
ATOM 6077 O O . TRP F 1 83 ? 44.936 46.850 2.123 1.00 49.28 83 TRP F O 1
ATOM 6088 N N . ARG F 1 84 ? 45.056 48.744 0.921 1.00 58.82 84 ARG F N 1
ATOM 6089 C CA . ARG F 1 84 ? 43.953 48.351 0.053 1.00 64.12 84 ARG F CA 1
ATOM 6090 C C . ARG F 1 84 ? 44.293 47.056 -0.674 1.00 63.93 84 ARG F C 1
ATOM 6091 O O . ARG F 1 84 ? 43.423 46.215 -0.898 1.00 61.13 84 ARG F O 1
ATOM 6099 N N . THR F 1 85 ? 45.564 46.907 -1.040 1.00 61.52 85 THR F N 1
ATOM 6100 C CA . THR F 1 85 ? 46.014 45.740 -1.785 1.00 64.79 85 THR F CA 1
ATOM 6101 C C . THR F 1 85 ? 45.720 44.478 -0.999 1.00 57.79 85 THR F C 1
ATOM 6102 O O . THR F 1 85 ? 45.338 43.452 -1.568 1.00 58.35 85 THR F O 1
ATOM 6106 N N . TYR F 1 86 ? 45.921 44.555 0.313 1.00 50.53 86 TYR F N 1
ATOM 6107 C CA . TYR F 1 86 ? 45.659 43.422 1.188 1.00 58.66 86 TYR F CA 1
ATOM 6108 C C . TYR F 1 86 ? 44.224 42.922 1.032 1.00 68.59 86 TYR F C 1
ATOM 6109 O O . TYR F 1 86 ? 43.945 41.743 1.243 1.00 68.73 86 TYR F O 1
ATOM 6118 N N . ARG F 1 87 ? 43.319 43.822 0.659 1.00 79.55 87 ARG F N 1
ATOM 6119 C CA . ARG F 1 87 ? 41.927 43.448 0.430 1.00 88.98 87 ARG F CA 1
ATOM 6120 C C . ARG F 1 87 ? 41.809 42.335 -0.601 1.00 100.29 87 ARG F C 1
ATOM 6121 O O . ARG F 1 87 ? 40.965 41.450 -0.475 1.00 102.31 87 ARG F O 1
ATOM 6129 N N . LEU F 1 88 ? 42.674 42.356 -1.626 1.00 108.23 88 LEU F N 1
ATOM 6130 C CA . LEU F 1 88 ? 42.616 41.378 -2.736 1.00 113.92 88 LEU F CA 1
ATOM 6131 C C . LEU F 1 88 ? 42.802 39.901 -2.412 1.00 108.94 88 LEU F C 1
ATOM 6132 O O . LEU F 1 88 ? 41.943 39.069 -2.781 1.00 113.31 88 LEU F O 1
ATOM 6137 N N . ARG F 1 89 ? 43.884 39.583 -1.688 1.00 100.23 89 ARG F N 1
ATOM 6138 C CA . ARG F 1 89 ? 44.102 38.219 -1.214 1.00 94.88 89 ARG F CA 1
ATOM 6139 C C . ARG F 1 89 ? 43.373 37.943 0.097 1.00 87.02 89 ARG F C 1
ATOM 6140 O O . ARG F 1 89 ? 43.461 38.733 1.037 1.00 76.90 89 ARG F O 1
ATOM 6148 N N . GLU F 1 90 ? 42.662 36.819 0.161 1.00 87.75 90 GLU F N 1
ATOM 6149 C CA . GLU F 1 90 ? 41.769 36.553 1.290 1.00 89.83 90 GLU F CA 1
ATOM 6150 C C . GLU F 1 90 ? 42.485 36.218 2.591 1.00 90.78 90 GLU F C 1
ATOM 6151 O O . GLU F 1 90 ? 41.969 36.493 3.677 1.00 84.25 90 GLU F O 1
ATOM 6157 N N . ASP F 1 91 ? 43.660 35.607 2.481 1.00 97.13 91 ASP F N 1
ATOM 6158 C CA . ASP F 1 91 ? 44.489 35.378 3.654 1.00 96.92 91 ASP F CA 1
ATOM 6159 C C . ASP F 1 91 ? 44.534 36.679 4.434 1.00 84.75 91 ASP F C 1
ATOM 6160 O O . ASP F 1 91 ? 44.125 36.742 5.595 1.00 81.18 91 ASP F O 1
ATOM 6165 N N . LEU F 1 92 ? 45.015 37.725 3.768 1.00 59.16 92 LEU F N 1
ATOM 6166 C CA . LEU F 1 92 ? 45.161 39.039 4.381 1.00 48.16 92 LEU F CA 1
ATOM 6167 C C . LEU F 1 92 ? 43.811 39.707 4.602 1.00 46.74 92 LEU F C 1
ATOM 6168 O O . LEU F 1 92 ? 43.601 40.383 5.606 1.00 39.61 92 LEU F O 1
ATOM 6173 N N . SER F 1 93 ? 42.902 39.511 3.655 1.00 43.74 93 SER F N 1
ATOM 6174 C CA . SER F 1 93 ? 41.618 40.193 3.671 1.00 40.71 93 SER F CA 1
ATOM 6175 C C . SER F 1 93 ? 40.875 40.003 4.985 1.00 42.10 93 SER F C 1
ATOM 6176 O O . SER F 1 93 ? 40.271 40.944 5.495 1.00 43.08 93 SER F O 1
ATOM 6179 N N . GLU F 1 94 ? 40.910 38.790 5.530 1.00 41.14 94 GLU F N 1
ATOM 6180 C CA . GLU F 1 94 ? 40.228 38.518 6.793 1.00 41.11 94 GLU F CA 1
ATOM 6181 C C . GLU F 1 94 ? 40.880 39.285 7.953 1.00 38.28 94 GLU F C 1
ATOM 6182 O O . GLU F 1 94 ? 40.191 39.778 8.855 1.00 34.50 94 GLU F O 1
ATOM 6188 N N . VAL F 1 95 ? 42.205 39.398 7.919 1.00 33.77 95 VAL F N 1
ATOM 6189 C CA . VAL F 1 95 ? 42.933 40.156 8.934 1.00 33.03 95 VAL F CA 1
ATOM 6190 C C . VAL F 1 95 ? 42.624 41.649 8.831 1.00 31.46 95 VAL F C 1
ATOM 6191 O O . VAL F 1 95 ? 42.443 42.331 9.849 1.00 26.28 95 VAL F O 1
ATOM 6195 N N . VAL F 1 96 ? 42.561 42.154 7.601 1.00 30.77 96 VAL F N 1
ATOM 6196 C CA . VAL F 1 96 ? 42.227 43.557 7.371 1.00 28.23 96 VAL F CA 1
ATOM 6197 C C . VAL F 1 96 ? 40.857 43.889 7.952 1.00 29.23 96 VAL F C 1
ATOM 6198 O O . VAL F 1 96 ? 40.697 44.863 8.688 1.00 28.36 96 VAL F O 1
ATOM 6202 N N . THR F 1 97 ? 39.873 43.063 7.618 1.00 29.06 97 THR F N 1
ATOM 6203 C CA . THR F 1 97 ? 38.511 43.234 8.099 1.00 30.01 97 THR F CA 1
ATOM 6204 C C . THR F 1 97 ? 38.472 43.192 9.617 1.00 29.85 97 THR F C 1
ATOM 6205 O O . THR F 1 97 ? 37.836 44.035 10.261 1.00 26.26 97 THR F O 1
ATOM 6209 N N . ARG F 1 98 ? 39.163 42.211 10.181 1.00 25.65 98 ARG F N 1
ATOM 6210 C CA . ARG F 1 98 ? 39.242 42.074 11.624 1.00 26.88 98 ARG F CA 1
ATOM 6211 C C . ARG F 1 98 ? 39.820 43.327 12.263 1.00 25.52 98 ARG F C 1
ATOM 6212 O O . ARG F 1 98 ? 39.282 43.818 13.251 1.00 22.78 98 ARG F O 1
ATOM 6220 N N . ALA F 1 99 ? 40.909 43.840 11.695 1.00 20.38 99 ALA F N 1
ATOM 6221 C CA . ALA F 1 99 ? 41.578 45.011 12.238 1.00 21.71 99 ALA F CA 1
ATOM 6222 C C . ALA F 1 99 ? 40.687 46.238 12.142 1.00 24.89 99 ALA F C 1
ATOM 6223 O O . ALA F 1 99 ? 40.618 47.026 13.082 1.00 23.85 99 ALA F O 1
ATOM 6225 N N . GLU F 1 100 ? 40.036 46.419 10.994 1.00 17.74 100 GLU F N 1
ATOM 6226 C CA . GLU F 1 100 ? 39.141 47.554 10.813 1.00 24.15 100 GLU F CA 1
ATOM 6227 C C . GLU F 1 100 ? 37.939 47.490 11.759 1.00 23.40 100 GLU F C 1
ATOM 6228 O O . GLU F 1 100 ? 37.474 48.526 12.255 1.00 22.72 100 GLU F O 1
ATOM 6234 N N . GLN F 1 101 ? 37.447 46.283 12.027 1.00 21.97 101 GLN F N 1
ATOM 6235 C CA . GLN F 1 101 ? 36.383 46.126 13.020 1.00 24.12 101 GLN F CA 1
ATOM 6236 C C . GLN F 1 101 ? 36.856 46.520 14.412 1.00 17.64 101 GLN F C 1
ATOM 6237 O O . GLN F 1 101 ? 36.112 47.155 15.166 1.00 20.32 101 GLN F O 1
ATOM 6243 N N . VAL F 1 102 ? 38.095 46.167 14.744 1.00 16.53 102 VAL F N 1
ATOM 6244 C CA . VAL F 1 102 ? 38.658 46.548 16.043 1.00 18.02 102 VAL F CA 1
ATOM 6245 C C . VAL F 1 102 ? 38.771 48.070 16.172 1.00 22.44 102 VAL F C 1
ATOM 6246 O O . VAL F 1 102 ? 38.435 48.645 17.210 1.00 18.52 102 VAL F O 1
ATOM 6250 N N . ILE F 1 103 ? 39.251 48.714 15.112 1.00 20.13 103 ILE F N 1
ATOM 6251 C CA . ILE F 1 103 ? 39.372 50.176 15.087 1.00 21.13 103 ILE F CA 1
ATOM 6252 C C . ILE F 1 103 ? 38.003 50.813 15.277 1.00 18.83 103 ILE F C 1
ATOM 6253 O O . ILE F 1 103 ? 37.844 51.731 16.081 1.00 16.70 103 ILE F O 1
ATOM 6258 N N . TYR F 1 104 ? 37.011 50.309 14.553 1.00 16.07 104 TYR F N 1
ATOM 6259 C CA . TYR F 1 104 ? 35.667 50.873 14.615 1.00 18.36 104 TYR F CA 1
ATOM 6260 C C . TYR F 1 104 ? 35.111 50.746 16.019 1.00 18.52 104 TYR F C 1
ATOM 6261 O O . TYR F 1 104 ? 34.565 51.711 16.554 1.00 17.02 104 TYR F O 1
ATOM 6270 N N . ASP F 1 105 ? 35.235 49.555 16.606 1.00 15.44 105 ASP F N 1
ATOM 6271 C CA . ASP F 1 105 ? 34.655 49.291 17.920 1.00 17.44 105 ASP F CA 1
ATOM 6272 C C . ASP F 1 105 ? 35.377 50.021 19.022 1.00 13.30 105 ASP F C 1
ATOM 6273 O O . ASP F 1 105 ? 34.756 50.394 20.017 1.00 15.52 105 ASP F O 1
ATOM 6278 N N . GLN F 1 106 ? 36.679 50.216 18.864 1.00 15.02 106 GLN F N 1
ATOM 6279 C CA . GLN F 1 106 ? 37.422 50.985 19.857 1.00 19.00 106 GLN F CA 1
ATOM 6280 C C . GLN F 1 106 ? 36.848 52.402 19.942 1.00 15.53 106 GLN F C 1
ATOM 6281 O O . GLN F 1 106 ? 36.571 52.919 21.027 1.00 15.09 106 GLN F O 1
ATOM 6287 N N . LYS F 1 107 ? 36.657 53.037 18.790 1.00 15.96 107 LYS F N 1
ATOM 6288 C CA . LYS F 1 107 ? 36.135 54.399 18.775 1.00 19.08 107 LYS F CA 1
ATOM 6289 C C . LYS F 1 107 ? 34.670 54.423 19.205 1.00 19.80 107 LYS F C 1
ATOM 6290 O O . LYS F 1 107 ? 34.246 55.325 19.938 1.00 16.55 107 LYS F O 1
ATOM 6296 N N . PHE F 1 108 ? 33.898 53.441 18.747 1.00 17.51 108 PHE F N 1
ATOM 6297 C CA . PHE F 1 108 ? 32.477 53.414 19.070 1.00 17.88 108 PHE F CA 1
ATOM 6298 C C . PHE F 1 108 ? 32.266 53.268 20.571 1.00 17.10 108 PHE F C 1
ATOM 6299 O O . PHE F 1 108 ? 31.523 54.044 21.176 1.00 15.68 108 PHE F O 1
ATOM 6307 N N . SER F 1 109 ? 32.946 52.311 21.189 1.00 18.61 109 SER F N 1
ATOM 6308 C CA . SER F 1 109 ? 32.774 52.132 22.628 1.00 22.13 109 SER F CA 1
ATOM 6309 C C . SER F 1 109 ? 33.365 53.309 23.419 1.00 22.37 109 SER F C 1
ATOM 6310 O O . SER F 1 109 ? 32.821 53.710 24.443 1.00 16.53 109 SER F O 1
ATOM 6313 N N . GLY F 1 110 ? 34.473 53.870 22.946 1.00 18.95 110 GLY F N 1
ATOM 6314 C CA . GLY F 1 110 ? 35.070 55.003 23.630 1.00 20.18 110 GLY F CA 1
ATOM 6315 C C . GLY F 1 110 ? 34.124 56.192 23.646 1.00 17.73 110 GLY F C 1
ATOM 6316 O O . GLY F 1 110 ? 33.948 56.852 24.670 1.00 15.69 110 GLY F O 1
ATOM 6317 N N . ALA F 1 111 ? 33.498 56.446 22.502 1.00 14.51 111 ALA F N 1
ATOM 6318 C CA . ALA F 1 111 ? 32.555 57.552 22.357 1.00 17.21 111 ALA F CA 1
ATOM 6319 C C . ALA F 1 111 ? 31.303 57.294 23.184 1.00 21.07 111 ALA F C 1
ATOM 6320 O O . ALA F 1 111 ? 30.796 58.197 23.855 1.00 17.11 111 ALA F O 1
ATOM 6322 N N . ALA F 1 112 ? 30.819 56.053 23.156 1.00 17.09 112 ALA F N 1
ATOM 6323 C CA . ALA F 1 112 ? 29.636 55.684 23.933 1.00 14.97 112 ALA F CA 1
ATOM 6324 C C . ALA F 1 112 ? 29.898 55.915 25.425 1.00 18.29 112 ALA F C 1
ATOM 6325 O O . ALA F 1 112 ? 28.976 56.206 26.188 1.00 18.62 112 ALA F O 1
ATOM 6327 N N . ALA F 1 113 ? 31.160 55.795 25.835 1.00 16.71 113 ALA F N 1
ATOM 6328 C CA . ALA F 1 113 ? 31.526 55.971 27.244 1.00 18.11 113 ALA F CA 1
ATOM 6329 C C . ALA F 1 113 ? 31.963 57.408 27.541 1.00 18.63 113 ALA F C 1
ATOM 6330 O O . ALA F 1 113 ? 32.413 57.702 28.647 1.00 18.39 113 ALA F O 1
ATOM 6332 N N . ASP F 1 114 ? 31.880 58.267 26.529 1.00 16.41 114 ASP F N 1
ATOM 6333 C CA . ASP F 1 114 ? 32.255 59.684 26.619 1.00 18.95 114 ASP F CA 1
ATOM 6334 C C . ASP F 1 114 ? 33.747 59.867 26.874 1.00 22.06 114 ASP F C 1
ATOM 6335 O O . ASP F 1 114 ? 34.189 60.938 27.278 1.00 22.61 114 ASP F O 1
ATOM 6340 N N . LEU F 1 115 ? 34.525 58.823 26.620 1.00 16.44 115 LEU F N 1
ATOM 6341 C CA . LEU F 1 115 ? 35.971 58.919 26.758 1.00 15.91 115 LEU F CA 1
ATOM 6342 C C . LEU F 1 115 ? 36.565 59.524 25.490 1.00 20.71 115 LEU F C 1
ATOM 6343 O O . LEU F 1 115 ? 37.696 59.996 25.493 1.00 20.79 115 LEU F O 1
ATOM 6348 N N . LEU F 1 116 ? 35.793 59.475 24.411 1.00 15.95 116 LEU F N 1
ATOM 6349 C CA . LEU F 1 116 ? 36.117 60.164 23.158 1.00 19.60 116 LEU F CA 1
ATOM 6350 C C . LEU F 1 116 ? 34.951 61.075 22.812 1.00 22.35 116 LEU F C 1
ATOM 6351 O O . LEU F 1 116 ? 33.808 60.802 23.189 1.00 19.26 116 LEU F O 1
ATOM 6356 N N . ASN F 1 117 ? 35.219 62.174 22.112 1.00 16.74 117 ASN F N 1
ATOM 6357 C CA . ASN F 1 117 ? 34.151 63.079 21.744 1.00 15.37 117 ASN F CA 1
ATOM 6358 C C . ASN F 1 117 ? 33.111 62.433 20.853 1.00 19.31 117 ASN F C 1
ATOM 6359 O O . ASN F 1 117 ? 33.429 61.996 19.749 1.00 18.22 117 ASN F O 1
ATOM 6364 N N . ALA F 1 118 ? 31.859 62.406 21.311 1.00 17.87 118 ALA F N 1
ATOM 6365 C CA . ALA F 1 118 ? 30.816 61.671 20.609 1.00 21.81 118 ALA F CA 1
ATOM 6366 C C . ALA F 1 118 ? 30.570 62.181 19.196 1.00 20.45 118 ALA F C 1
ATOM 6367 O O . ALA F 1 118 ? 30.427 61.397 18.264 1.00 18.58 118 ALA F O 1
ATOM 6369 N N . ASN F 1 119 ? 30.502 63.488 19.007 1.00 22.01 119 ASN F N 1
ATOM 6370 C CA . ASN F 1 119 ? 30.176 63.941 17.661 1.00 19.50 119 ASN F CA 1
ATOM 6371 C C . ASN F 1 119 ? 31.312 63.787 16.656 1.00 17.73 119 ASN F C 1
ATOM 6372 O O . ASN F 1 119 ? 31.065 63.450 15.498 1.00 23.25 119 ASN F O 1
ATOM 6377 N N . ILE F 1 120 ? 32.551 64.000 17.096 1.00 15.79 120 ILE F N 1
ATOM 6378 C CA . ILE F 1 120 ? 33.702 63.728 16.230 1.00 18.35 120 ILE F CA 1
ATOM 6379 C C . ILE F 1 120 ? 33.668 62.274 15.779 1.00 20.39 120 ILE F C 1
ATOM 6380 O O . ILE F 1 120 ? 33.852 61.975 14.593 1.00 18.48 120 ILE F O 1
ATOM 6385 N N . ILE F 1 121 ? 33.438 61.368 16.732 1.00 14.23 121 ILE F N 1
ATOM 6386 C CA . ILE F 1 121 ? 33.438 59.938 16.427 1.00 17.11 121 ILE F CA 1
ATOM 6387 C C . ILE F 1 121 ? 32.243 59.548 15.557 1.00 17.94 121 ILE F C 1
ATOM 6388 O O . ILE F 1 121 ? 32.382 58.749 14.614 1.00 16.66 121 ILE F O 1
ATOM 6393 N N . ALA F 1 122 ? 31.073 60.118 15.844 1.00 16.30 122 ALA F N 1
ATOM 6394 C CA . ALA F 1 122 ? 29.894 59.813 15.042 1.00 16.59 122 ALA F CA 1
ATOM 6395 C C . ALA F 1 122 ? 30.141 60.163 13.571 1.00 21.08 122 ALA F C 1
ATOM 6396 O O . ALA F 1 122 ? 29.766 59.411 12.664 1.00 18.21 122 ALA F O 1
ATOM 6398 N N . ARG F 1 123 ? 30.794 61.298 13.333 1.00 13.49 123 ARG F N 1
ATOM 6399 C CA . ARG F 1 123 ? 31.090 61.715 11.965 1.00 14.58 123 ARG F CA 1
ATOM 6400 C C . ARG F 1 123 ? 32.113 60.763 11.336 1.00 15.71 123 ARG F C 1
ATOM 6401 O O . ARG F 1 123 ? 31.975 60.367 10.176 1.00 16.38 123 ARG F O 1
ATOM 6409 N N . ASP F 1 124 ? 33.138 60.417 12.109 1.00 16.53 124 ASP F N 1
ATOM 6410 C CA . ASP F 1 124 ? 34.188 59.497 11.650 1.00 19.74 124 ASP F CA 1
ATOM 6411 C C . ASP F 1 124 ? 33.647 58.117 11.267 1.00 22.89 124 ASP F C 1
ATOM 6412 O O . ASP F 1 124 ? 34.025 57.557 10.233 1.00 21.17 124 ASP F O 1
ATOM 6417 N N . LEU F 1 125 ? 32.770 57.565 12.106 1.00 17.56 125 LEU F N 1
ATOM 6418 C CA . LEU F 1 125 ? 32.250 56.225 11.880 1.00 18.32 125 LEU F CA 1
ATOM 6419 C C . LEU F 1 125 ? 31.146 56.253 10.824 1.00 24.27 125 LEU F C 1
ATOM 6420 O O . LEU F 1 125 ? 30.728 55.212 10.320 1.00 21.46 125 LEU F O 1
ATOM 6425 N N . GLY F 1 126 ? 30.659 57.447 10.499 1.00 17.36 126 GLY F N 1
ATOM 6426 C CA . GLY F 1 126 ? 29.558 57.564 9.557 1.00 16.71 126 GLY F CA 1
ATOM 6427 C C . GLY F 1 126 ? 28.224 57.109 10.143 1.00 18.62 126 GLY F C 1
ATOM 6428 O O . GLY F 1 126 ? 27.365 56.561 9.438 1.00 19.90 126 GLY F O 1
ATOM 6429 N N . LEU F 1 127 ? 28.042 57.317 11.443 1.00 16.21 127 LEU F N 1
ATOM 6430 C CA . LEU F 1 127 ? 26.755 57.025 12.075 1.00 19.73 127 LEU F CA 1
ATOM 6431 C C . LEU F 1 127 ? 25.761 58.109 11.667 1.00 21.76 127 LEU F C 1
ATOM 6432 O O . LEU F 1 127 ? 26.051 59.288 11.815 1.00 17.21 127 LEU F O 1
ATOM 6437 N N . LYS F 1 128 ? 24.598 57.713 11.156 1.00 16.78 128 LYS F N 1
ATOM 6438 C CA . LYS F 1 128 ? 23.663 58.663 10.543 1.00 20.04 128 LYS F CA 1
ATOM 6439 C C . LYS F 1 128 ? 22.525 59.075 11.469 1.00 20.73 128 LYS F C 1
ATOM 6440 O O . LYS F 1 128 ? 22.069 58.286 12.298 1.00 16.65 128 LYS F O 1
ATOM 6446 N N . GLU F 1 129 ? 22.062 60.317 11.335 1.00 15.92 129 GLU F N 1
ATOM 6447 C CA . GLU F 1 129 ? 20.828 60.711 12.002 1.00 15.59 129 GLU F CA 1
ATOM 6448 C C . GLU F 1 129 ? 19.673 60.386 11.092 1.00 18.77 129 GLU F C 1
ATOM 6449 O O . GLU F 1 129 ? 19.653 60.807 9.932 1.00 19.19 129 GLU F O 1
ATOM 6455 N N . GLN F 1 130 ? 18.693 59.667 11.621 1.00 16.68 130 GLN F N 1
ATOM 6456 C CA . GLN F 1 130 ? 17.512 59.307 10.842 1.00 17.26 130 GLN F CA 1
ATOM 6457 C C . GLN F 1 130 ? 16.309 60.076 11.358 1.00 20.37 130 GLN F C 1
ATOM 6458 O O . GLN F 1 130 ? 16.106 60.166 12.566 1.00 19.65 130 GLN F O 1
ATOM 6464 N N . SER F 1 131 ? 15.507 60.614 10.443 1.00 18.48 131 SER F N 1
ATOM 6465 C CA . SER F 1 131 ? 14.354 61.418 10.837 1.00 17.85 131 SER F CA 1
ATOM 6466 C C . SER F 1 131 ? 13.161 61.186 9.919 1.00 21.52 131 SER F C 1
ATOM 6467 O O . SER F 1 131 ? 13.312 60.719 8.792 1.00 19.33 131 SER F O 1
ATOM 6470 N N . GLN F 1 132 ? 11.972 61.499 10.429 1.00 16.67 132 GLN F N 1
ATOM 6471 C CA . GLN F 1 132 ? 10.739 61.411 9.675 1.00 15.66 132 GLN F CA 1
ATOM 6472 C C . GLN F 1 132 ? 10.016 62.729 9.832 1.00 18.99 132 GLN F C 1
ATOM 6473 O O . GLN F 1 132 ? 9.843 63.218 10.951 1.00 18.50 132 GLN F O 1
ATOM 6479 N N . VAL F 1 133 ? 9.605 63.318 8.715 1.00 19.36 133 VAL F N 1
ATOM 6480 C CA . VAL F 1 133 ? 8.982 64.636 8.747 1.00 19.99 133 VAL F CA 1
ATOM 6481 C C . VAL F 1 133 ? 7.630 64.610 8.051 1.00 20.47 133 VAL F C 1
ATOM 6482 O O . VAL F 1 133 ? 7.512 64.143 6.919 1.00 21.29 133 VAL F O 1
ATOM 6486 N N . GLU F 1 134 ? 6.605 65.095 8.738 1.00 21.66 134 GLU F N 1
ATOM 6487 C CA . GLU F 1 134 ? 5.283 65.211 8.139 1.00 20.45 134 GLU F CA 1
ATOM 6488 C C . GLU F 1 134 ? 4.932 66.666 7.894 1.00 20.16 134 GLU F C 1
ATOM 6489 O O . GLU F 1 134 ? 5.004 67.494 8.809 1.00 22.38 134 GLU F O 1
ATOM 6495 N N . ASP F 1 135 ? 4.559 66.972 6.656 1.00 22.25 135 ASP F N 1
ATOM 6496 C CA . ASP F 1 135 ? 4.024 68.276 6.311 1.00 25.22 135 ASP F CA 1
ATOM 6497 C C . ASP F 1 135 ? 2.563 68.313 6.735 1.00 25.14 135 ASP F C 1
ATOM 6498 O O . ASP F 1 135 ? 1.730 67.619 6.152 1.00 25.30 135 ASP F O 1
ATOM 6503 N N . VAL F 1 136 ? 2.251 69.102 7.761 1.00 20.98 136 VAL F N 1
ATOM 6504 C CA . VAL F 1 136 ? 0.886 69.164 8.276 1.00 27.78 136 VAL F CA 1
ATOM 6505 C C . VAL F 1 136 ? 0.154 70.420 7.825 1.00 31.10 136 VAL F C 1
ATOM 6506 O O . VAL F 1 136 ? -0.875 70.788 8.385 1.00 28.95 136 VAL F O 1
ATOM 6510 N N . THR F 1 137 ? 0.699 71.077 6.810 1.00 29.55 137 THR F N 1
ATOM 6511 C CA . THR F 1 137 ? 0.049 72.227 6.210 1.00 30.33 137 THR F CA 1
ATOM 6512 C C . THR F 1 137 ? -1.320 71.837 5.686 1.00 35.50 137 THR F C 1
ATOM 6513 O O . THR F 1 137 ? -1.435 70.937 4.853 1.00 34.32 137 THR F O 1
ATOM 6517 N N . PRO F 1 138 ? -2.364 72.505 6.189 1.00 43.59 138 PRO F N 1
ATOM 6518 C CA . PRO F 1 138 ? -3.739 72.339 5.710 1.00 53.00 138 PRO F CA 1
ATOM 6519 C C . PRO F 1 138 ? -3.872 72.520 4.195 1.00 61.20 138 PRO F C 1
ATOM 6520 O O . PRO F 1 138 ? -3.034 73.155 3.549 1.00 53.65 138 PRO F O 1
ATOM 6524 N N . ASP F 1 139 ? -4.941 71.957 3.645 1.00 76.24 139 ASP F N 1
ATOM 6525 C CA . ASP F 1 139 ? -5.221 72.028 2.220 1.00 89.77 139 ASP F CA 1
ATOM 6526 C C . ASP F 1 139 ? -6.563 71.358 1.963 1.00 95.54 139 ASP F C 1
ATOM 6527 O O . ASP F 1 139 ? -6.956 70.444 2.691 1.00 96.75 139 ASP F O 1
ATOM 6532 N N . ASN G 1 7 ? 54.427 84.890 23.171 1.00 57.48 7 ASN G N 1
ATOM 6533 C CA . ASN G 1 7 ? 54.945 83.728 22.454 1.00 62.69 7 ASN G CA 1
ATOM 6534 C C . ASN G 1 7 ? 55.432 84.092 21.056 1.00 55.11 7 ASN G C 1
ATOM 6535 O O . ASN G 1 7 ? 56.368 83.480 20.538 1.00 54.47 7 ASN G O 1
ATOM 6540 N N . ARG G 1 8 ? 54.788 85.080 20.442 1.00 48.85 8 ARG G N 1
ATOM 6541 C CA . ARG G 1 8 ? 55.197 85.547 19.123 1.00 45.71 8 ARG G CA 1
ATOM 6542 C C . ARG G 1 8 ? 55.353 84.373 18.152 1.00 42.20 8 ARG G C 1
ATOM 6543 O O . ARG G 1 8 ? 56.420 84.189 17.567 1.00 37.80 8 ARG G O 1
ATOM 6551 N N . PHE G 1 9 ? 54.290 83.587 17.985 1.00 36.83 9 PHE G N 1
ATOM 6552 C CA . PHE G 1 9 ? 54.342 82.404 17.127 1.00 34.55 9 PHE G CA 1
ATOM 6553 C C . PHE G 1 9 ? 54.715 82.768 15.689 1.00 29.62 9 PHE G C 1
ATOM 6554 O O . PHE G 1 9 ? 55.298 81.958 14.966 1.00 32.00 9 PHE G O 1
ATOM 6562 N N . TRP G 1 10 ? 54.387 83.990 15.281 1.00 26.47 10 TRP G N 1
ATOM 6563 C CA . TRP G 1 10 ? 54.695 84.457 13.938 1.00 25.36 10 TRP G CA 1
ATOM 6564 C C . TRP G 1 10 ? 56.189 84.690 13.761 1.00 29.36 10 TRP G C 1
ATOM 6565 O O . TRP G 1 10 ? 56.642 85.010 12.666 1.00 35.53 10 TRP G O 1
ATOM 6576 N N . GLU G 1 11 ? 56.945 84.549 14.846 1.00 27.81 11 GLU G N 1
ATOM 6577 C CA . GLU G 1 11 ? 58.398 84.701 14.794 1.00 38.29 11 GLU G CA 1
ATOM 6578 C C . GLU G 1 11 ? 59.119 83.357 14.727 1.00 36.13 11 GLU G C 1
ATOM 6579 O O . GLU G 1 11 ? 60.311 83.303 14.422 1.00 33.50 11 GLU G O 1
ATOM 6585 N N . ALA G 1 12 ? 58.405 82.278 15.038 1.00 30.32 12 ALA G N 1
ATOM 6586 C CA . ALA G 1 12 ? 59.015 80.952 15.049 1.00 26.17 12 ALA G CA 1
ATOM 6587 C C . ALA G 1 12 ? 59.442 80.563 13.639 1.00 28.48 12 ALA G C 1
ATOM 6588 O O . ALA G 1 12 ? 58.686 80.738 12.681 1.00 30.81 12 ALA G O 1
ATOM 6590 N N . ARG G 1 13 ? 60.660 80.051 13.507 1.00 27.15 13 ARG G N 1
ATOM 6591 C CA . ARG G 1 13 ? 61.183 79.715 12.194 1.00 36.61 13 ARG G CA 1
ATOM 6592 C C . ARG G 1 13 ? 62.085 78.479 12.246 1.00 35.46 13 ARG G C 1
ATOM 6593 O O . ARG G 1 13 ? 62.879 78.321 13.171 1.00 33.61 13 ARG G O 1
ATOM 6601 N N . SER G 1 14 ? 61.937 77.601 11.256 1.00 30.48 14 SER G N 1
ATOM 6602 C CA . SER G 1 14 ? 62.785 76.418 11.128 1.00 30.81 14 SER G CA 1
ATOM 6603 C C . SER G 1 14 ? 64.239 76.823 10.917 1.00 32.10 14 SER G C 1
ATOM 6604 O O . SER G 1 14 ? 64.529 77.963 10.543 1.00 31.84 14 SER G O 1
ATOM 6607 N N . SER G 1 15 ? 65.151 75.879 11.128 1.00 31.35 15 SER G N 1
ATOM 6608 C CA . SER G 1 15 ? 66.575 76.137 10.947 1.00 34.11 15 SER G CA 1
ATOM 6609 C C . SER G 1 15 ? 66.957 76.326 9.479 1.00 39.43 15 SER G C 1
ATOM 6610 O O . SER G 1 15 ? 68.115 76.590 9.169 1.00 40.90 15 SER G O 1
ATOM 6613 N N . HIS G 1 16 ? 65.992 76.188 8.573 1.00 38.52 16 HIS G N 1
ATOM 6614 C CA . HIS G 1 16 ? 66.284 76.327 7.143 1.00 44.70 16 HIS G CA 1
ATOM 6615 C C . HIS G 1 16 ? 66.318 77.777 6.664 1.00 46.02 16 HIS G C 1
ATOM 6616 O O . HIS G 1 16 ? 66.517 78.044 5.476 1.00 43.09 16 HIS G O 1
ATOM 6623 N N . GLY G 1 17 ? 66.125 78.710 7.590 1.00 48.48 17 GLY G N 1
ATOM 6624 C CA . GLY G 1 17 ? 66.313 80.120 7.301 1.00 46.45 17 GLY G CA 1
ATOM 6625 C C . GLY G 1 17 ? 65.162 80.826 6.608 1.00 47.54 17 GLY G C 1
ATOM 6626 O O . GLY G 1 17 ? 64.014 80.376 6.645 1.00 43.74 17 GLY G O 1
ATOM 6627 N N . ARG G 1 18 ? 65.487 81.944 5.966 1.00 45.37 18 ARG G N 1
ATOM 6628 C CA . ARG G 1 18 ? 64.499 82.819 5.341 1.00 50.33 18 ARG G CA 1
ATOM 6629 C C . ARG G 1 18 ? 64.240 82.428 3.889 1.00 53.33 18 ARG G C 1
ATOM 6630 O O . ARG G 1 18 ? 65.176 82.183 3.127 1.00 54.71 18 ARG G O 1
ATOM 6638 N N . ASN G 1 19 ? 62.966 82.382 3.511 1.00 56.74 19 ASN G N 1
ATOM 6639 C CA . ASN G 1 19 ? 62.568 82.025 2.151 1.00 66.98 19 ASN G CA 1
ATOM 6640 C C . ASN G 1 19 ? 63.395 80.888 1.567 1.00 64.81 19 ASN G C 1
ATOM 6641 O O . ASN G 1 19 ? 63.938 81.016 0.470 1.00 65.53 19 ASN G O 1
ATOM 6646 N N . PRO G 1 20 ? 63.493 79.765 2.294 1.00 57.17 20 PRO G N 1
ATOM 6647 C CA . PRO G 1 20 ? 64.314 78.671 1.771 1.00 55.27 20 PRO G CA 1
ATOM 6648 C C . PRO G 1 20 ? 63.765 78.184 0.436 1.00 54.43 20 PRO G C 1
ATOM 6649 O O . PRO G 1 20 ? 62.566 78.298 0.189 1.00 52.46 20 PRO G O 1
ATOM 6653 N N . LYS G 1 21 ? 64.641 77.665 -0.414 1.00 52.94 21 LYS G N 1
ATOM 6654 C CA . LYS G 1 21 ? 64.241 77.136 -1.710 1.00 61.09 21 LYS G CA 1
ATOM 6655 C C . LYS G 1 21 ? 64.450 75.630 -1.698 1.00 63.06 21 LYS G C 1
ATOM 6656 O O . LYS G 1 21 ? 65.504 75.138 -2.097 1.00 70.30 21 LYS G O 1
ATOM 6662 N N . PHE G 1 22 ? 63.446 74.899 -1.225 1.00 55.64 22 PHE G N 1
ATOM 6663 C CA . PHE G 1 22 ? 63.566 73.455 -1.070 1.00 50.37 22 PHE G CA 1
ATOM 6664 C C . PHE G 1 22 ? 63.719 72.762 -2.414 1.00 56.62 22 PHE G C 1
ATOM 6665 O O . PHE G 1 22 ? 62.986 73.055 -3.359 1.00 56.51 22 PHE G O 1
ATOM 6673 N N . GLU G 1 23 ? 64.682 71.846 -2.491 1.00 59.80 23 GLU G N 1
ATOM 6674 C CA . GLU G 1 23 ? 64.957 71.119 -3.723 1.00 68.14 23 GLU G CA 1
ATOM 6675 C C . GLU G 1 23 ? 65.196 69.635 -3.443 1.00 68.39 23 GLU G C 1
ATOM 6676 O O . GLU G 1 23 ? 65.561 68.878 -4.338 1.00 74.22 23 GLU G O 1
ATOM 6682 N N . SER G 1 24 ? 64.984 69.231 -2.194 1.00 48.62 24 SER G N 1
ATOM 6683 C CA . SER G 1 24 ? 65.192 67.852 -1.759 1.00 39.67 24 SER G CA 1
ATOM 6684 C C . SER G 1 24 ? 64.052 67.453 -0.831 1.00 35.50 24 SER G C 1
ATOM 6685 O O . SER G 1 24 ? 63.647 68.247 0.014 1.00 36.73 24 SER G O 1
ATOM 6688 N N . PRO G 1 25 ? 63.529 66.225 -0.980 1.00 33.77 25 PRO G N 1
ATOM 6689 C CA . PRO G 1 25 ? 62.415 65.821 -0.113 1.00 31.41 25 PRO G CA 1
ATOM 6690 C C . PRO G 1 25 ? 62.865 65.613 1.328 1.00 33.44 25 PRO G C 1
ATOM 6691 O O . PRO G 1 25 ? 62.091 65.869 2.240 1.00 29.56 25 PRO G O 1
ATOM 6695 N N . GLU G 1 26 ? 64.090 65.146 1.542 1.00 35.76 26 GLU G N 1
ATOM 6696 C CA . GLU G 1 26 ? 64.565 65.005 2.914 1.00 37.73 26 GLU G CA 1
ATOM 6697 C C . GLU G 1 26 ? 64.717 66.371 3.597 1.00 33.63 26 GLU G C 1
ATOM 6698 O O . GLU G 1 26 ? 64.494 66.490 4.797 1.00 33.78 26 GLU G O 1
ATOM 6704 N N . ALA G 1 27 ? 65.093 67.395 2.831 1.00 28.98 27 ALA G N 1
ATOM 6705 C CA . ALA G 1 27 ? 65.233 68.745 3.382 1.00 33.02 27 ALA G CA 1
ATOM 6706 C C . ALA G 1 27 ? 63.871 69.332 3.761 1.00 30.39 27 ALA G C 1
ATOM 6707 O O . ALA G 1 27 ? 63.692 69.876 4.851 1.00 27.05 27 ALA G O 1
ATOM 6709 N N . LEU G 1 28 ? 62.904 69.208 2.865 1.00 29.58 28 LEU G N 1
ATOM 6710 C CA . LEU G 1 28 ? 61.546 69.633 3.181 1.00 26.74 28 LEU G CA 1
ATOM 6711 C C . LEU G 1 28 ? 60.958 68.844 4.360 1.00 29.07 28 LEU G C 1
ATOM 6712 O O . LEU G 1 28 ? 60.344 69.425 5.270 1.00 24.28 28 LEU G O 1
ATOM 6717 N N . TRP G 1 29 ? 61.142 67.526 4.364 1.00 24.44 29 TRP G N 1
ATOM 6718 C CA . TRP G 1 29 ? 60.597 66.726 5.464 1.00 28.73 29 TRP G CA 1
ATOM 6719 C C . TRP G 1 29 ? 61.232 67.121 6.799 1.00 29.57 29 TRP G C 1
ATOM 6720 O O . TRP G 1 29 ? 60.547 67.238 7.815 1.00 26.16 29 TRP G O 1
ATOM 6731 N N . ALA G 1 30 ? 62.542 67.331 6.800 1.00 26.45 30 ALA G N 1
ATOM 6732 C CA . ALA G 1 30 ? 63.230 67.732 8.023 1.00 28.20 30 ALA G CA 1
ATOM 6733 C C . ALA G 1 30 ? 62.662 69.058 8.556 1.00 25.32 30 ALA G C 1
ATOM 6734 O O . ALA G 1 30 ? 62.446 69.203 9.759 1.00 26.24 30 ALA G O 1
ATOM 6736 N N . ALA G 1 31 ? 62.414 70.008 7.657 1.00 22.32 31 ALA G N 1
ATOM 6737 C CA . ALA G 1 31 ? 61.798 71.273 8.042 1.00 23.15 31 ALA G CA 1
ATOM 6738 C C . ALA G 1 31 ? 60.376 71.059 8.582 1.00 26.34 31 ALA G C 1
ATOM 6739 O O . ALA G 1 31 ? 59.997 71.653 9.591 1.00 24.57 31 ALA G O 1
ATOM 6741 N N . CYS G 1 32 ? 59.591 70.212 7.922 1.00 19.89 32 CYS G N 1
ATOM 6742 C CA . CYS G 1 32 ? 58.247 69.901 8.419 1.00 22.89 32 CYS G CA 1
ATOM 6743 C C . CYS G 1 32 ? 58.317 69.276 9.808 1.00 27.08 32 CYS G C 1
ATOM 6744 O O . CYS G 1 32 ? 57.495 69.574 10.683 1.00 25.42 32 CYS G O 1
ATOM 6747 N N . CYS G 1 33 ? 59.297 68.408 10.018 1.00 23.01 33 CYS G N 1
ATOM 6748 C CA . CYS G 1 33 ? 59.433 67.759 11.317 1.00 26.83 33 CYS G CA 1
ATOM 6749 C C . CYS G 1 33 ? 59.799 68.743 12.425 1.00 28.14 33 CYS G C 1
ATOM 6750 O O . CYS G 1 33 ? 59.378 68.578 13.571 1.00 28.33 33 CYS G O 1
ATOM 6753 N N . GLU G 1 34 ? 60.572 69.769 12.086 1.00 25.94 34 GLU G N 1
ATOM 6754 C CA . GLU G 1 34 ? 60.874 70.815 13.056 1.00 25.10 34 GLU G CA 1
ATOM 6755 C C . GLU G 1 34 ? 59.605 71.558 13.440 1.00 21.57 34 GLU G C 1
ATOM 6756 O O . GLU G 1 34 ? 59.438 71.960 14.586 1.00 25.66 34 GLU G O 1
ATOM 6762 N N . TYR G 1 35 ? 58.704 71.743 12.485 1.00 24.48 35 TYR G N 1
ATOM 6763 C CA . TYR G 1 35 ? 57.424 72.367 12.825 1.00 22.21 35 TYR G CA 1
ATOM 6764 C C . TYR G 1 35 ? 56.607 71.486 13.780 1.00 21.75 35 TYR G C 1
ATOM 6765 O O . TYR G 1 35 ? 56.089 71.962 14.789 1.00 23.90 35 TYR G O 1
ATOM 6774 N N . PHE G 1 36 ? 56.483 70.206 13.449 1.00 20.20 36 PHE G N 1
ATOM 6775 C CA . PHE G 1 36 ? 55.723 69.270 14.286 1.00 24.46 36 PHE G CA 1
ATOM 6776 C C . PHE G 1 36 ? 56.240 69.288 15.715 1.00 27.22 36 PHE G C 1
ATOM 6777 O O . PHE G 1 36 ? 55.466 69.347 16.671 1.00 26.28 36 PHE G O 1
ATOM 6785 N N . GLU G 1 37 ? 57.556 69.210 15.857 1.00 25.06 37 GLU G N 1
ATOM 6786 C CA . GLU G 1 37 ? 58.156 69.230 17.175 1.00 28.75 37 GLU G CA 1
ATOM 6787 C C . GLU G 1 37 ? 57.908 70.570 17.861 1.00 31.79 37 GLU G C 1
ATOM 6788 O O . GLU G 1 37 ? 57.610 70.612 19.052 1.00 33.72 37 GLU G O 1
ATOM 6794 N N . TRP G 1 38 ? 58.037 71.663 17.115 1.00 26.56 38 TRP G N 1
ATOM 6795 C CA . TRP G 1 38 ? 57.766 72.983 17.680 1.00 29.60 38 TRP G CA 1
ATOM 6796 C C . TRP G 1 38 ? 56.350 73.069 18.270 1.00 26.28 38 TRP G C 1
ATOM 6797 O O . TRP G 1 38 ? 56.167 73.531 19.402 1.00 28.02 38 TRP G O 1
ATOM 6808 N N . VAL G 1 39 ? 55.357 72.630 17.505 1.00 20.86 39 VAL G N 1
ATOM 6809 C CA . VAL G 1 39 ? 53.981 72.598 17.996 1.00 23.28 39 VAL G CA 1
ATOM 6810 C C . VAL G 1 39 ? 53.840 71.770 19.282 1.00 25.70 39 VAL G C 1
ATOM 6811 O O . VAL G 1 39 ? 53.262 72.230 20.264 1.00 22.25 39 VAL G O 1
ATOM 6815 N N . GLU G 1 40 ? 54.361 70.546 19.278 1.00 25.73 40 GLU G N 1
ATOM 6816 C CA . GLU G 1 40 ? 54.186 69.675 20.444 1.00 28.58 40 GLU G CA 1
ATOM 6817 C C . GLU G 1 40 ? 54.916 70.259 21.649 1.00 29.43 40 GLU G C 1
ATOM 6818 O O . GLU G 1 40 ? 54.529 70.036 22.795 1.00 35.41 40 GLU G O 1
ATOM 6824 N N . ALA G 1 41 ? 55.953 71.045 21.382 1.00 26.78 41 ALA G N 1
ATOM 6825 C CA . ALA G 1 41 ? 56.798 71.592 22.436 1.00 31.98 41 ALA G CA 1
ATOM 6826 C C . ALA G 1 41 ? 56.335 72.963 22.910 1.00 35.50 41 ALA G C 1
ATOM 6827 O O . ALA G 1 41 ? 56.777 73.444 23.951 1.00 41.01 41 ALA G O 1
ATOM 6829 N N . ASN G 1 42 ? 55.447 73.593 22.147 1.00 31.34 42 ASN G N 1
ATOM 6830 C CA . ASN G 1 42 ? 54.972 74.934 22.481 1.00 29.28 42 ASN G CA 1
ATOM 6831 C C . ASN G 1 42 ? 53.455 75.025 22.631 1.00 22.04 42 ASN G C 1
ATOM 6832 O O . ASN G 1 42 ? 52.759 75.581 21.784 1.00 25.43 42 ASN G O 1
ATOM 6837 N N . PRO G 1 43 ? 52.938 74.489 23.734 1.00 23.48 43 PRO G N 1
ATOM 6838 C CA . PRO G 1 43 ? 51.493 74.560 23.963 1.00 18.37 43 PRO G CA 1
ATOM 6839 C C . PRO G 1 43 ? 51.026 76.007 24.085 1.00 23.06 43 PRO G C 1
ATOM 6840 O O . PRO G 1 43 ? 51.851 76.912 24.282 1.00 22.74 43 PRO G O 1
ATOM 6844 N N . LEU G 1 44 ? 49.719 76.214 23.956 1.00 20.77 44 LEU G N 1
ATOM 6845 C CA . LEU G 1 44 ? 49.109 77.487 24.314 1.00 23.02 44 LEU G CA 1
ATOM 6846 C C . LEU G 1 44 ? 48.993 77.513 25.834 1.00 27.10 44 LEU G C 1
ATOM 6847 O O . LEU G 1 44 ? 49.105 76.471 26.488 1.00 24.53 44 LEU G O 1
ATOM 6852 N N . TRP G 1 45 ? 48.779 78.692 26.406 1.00 25.43 45 TRP G N 1
ATOM 6853 C CA . TRP G 1 45 ? 48.715 78.805 27.858 1.00 24.31 45 TRP G CA 1
ATOM 6854 C C . TRP G 1 45 ? 47.476 79.559 28.305 1.00 31.59 45 TRP G C 1
ATOM 6855 O O . TRP G 1 45 ? 47.234 80.680 27.865 1.00 33.26 45 TRP G O 1
ATOM 6866 N N . GLU G 1 46 ? 46.703 78.940 29.191 1.00 29.10 46 GLU G N 1
ATOM 6867 C CA . GLU G 1 46 ? 45.522 79.576 29.759 1.00 29.36 46 GLU G CA 1
ATOM 6868 C C . GLU G 1 46 ? 45.741 79.990 31.210 1.00 28.52 46 GLU G C 1
ATOM 6869 O O . GLU G 1 46 ? 46.172 79.179 32.036 1.00 24.37 46 GLU G O 1
ATOM 6875 N N . MET G 1 47 ? 45.433 81.245 31.537 1.00 25.91 47 MET G N 1
ATOM 6876 C CA . MET G 1 47 ? 45.569 81.699 32.910 1.00 28.95 47 MET G CA 1
ATOM 6877 C C . MET G 1 47 ? 44.383 81.205 33.721 1.00 29.94 47 MET G C 1
ATOM 6878 O O . MET G 1 47 ? 43.234 81.365 33.308 1.00 31.49 47 MET G O 1
ATOM 6883 N N . LYS G 1 48 ? 44.681 80.587 34.858 1.00 30.19 48 LYS G N 1
ATOM 6884 C CA . LYS G 1 48 ? 43.674 80.089 35.788 1.00 33.59 48 LYS G CA 1
ATOM 6885 C C . LYS G 1 48 ? 43.950 80.660 37.172 1.00 34.23 48 LYS G C 1
ATOM 6886 O O . LYS G 1 48 ? 45.109 80.811 37.558 1.00 34.71 48 LYS G O 1
ATOM 6892 N N . ALA G 1 49 ? 42.890 80.965 37.921 1.00 26.83 49 ALA G N 1
ATOM 6893 C CA . ALA G 1 49 ? 43.034 81.524 39.258 1.00 27.83 49 ALA G CA 1
ATOM 6894 C C . ALA G 1 49 ? 42.789 80.499 40.355 1.00 31.50 49 ALA G C 1
ATOM 6895 O O . ALA G 1 49 ? 41.950 79.616 40.226 1.00 39.26 49 ALA G O 1
ATOM 6897 N N . PHE G 1 50 ? 43.519 80.640 41.451 1.00 30.46 50 PHE G N 1
ATOM 6898 C CA . PHE G 1 50 ? 43.382 79.750 42.585 1.00 36.60 50 PHE G CA 1
ATOM 6899 C C . PHE G 1 50 ? 43.403 80.596 43.838 1.00 45.46 50 PHE G C 1
ATOM 6900 O O . PHE G 1 50 ? 44.061 81.633 43.871 1.00 46.04 50 PHE G O 1
ATOM 6908 N N . SER G 1 51 ? 42.663 80.175 44.857 1.00 53.14 51 SER G N 1
ATOM 6909 C CA . SER G 1 51 ? 42.658 80.897 46.125 1.00 64.84 51 SER G CA 1
ATOM 6910 C C . SER G 1 51 ? 42.880 79.970 47.320 1.00 71.66 51 SER G C 1
ATOM 6911 O O . SER G 1 51 ? 42.592 78.774 47.262 1.00 73.05 51 SER G O 1
ATOM 6914 N N . TYR G 1 52 ? 43.402 80.538 48.399 1.00 76.61 52 TYR G N 1
ATOM 6915 C CA . TYR G 1 52 ? 43.665 79.788 49.618 1.00 80.99 52 TYR G CA 1
ATOM 6916 C C . TYR G 1 52 ? 43.446 80.691 50.825 1.00 79.21 52 TYR G C 1
ATOM 6917 O O . TYR G 1 52 ? 44.145 81.689 50.998 1.00 77.55 52 TYR G O 1
ATOM 6926 N N . GLN G 1 53 ? 42.462 80.346 51.648 1.00 72.57 53 GLN G N 1
ATOM 6927 C CA . GLN G 1 53 ? 42.163 81.125 52.840 1.00 76.80 53 GLN G CA 1
ATOM 6928 C C . GLN G 1 53 ? 42.138 82.632 52.584 1.00 74.87 53 GLN G C 1
ATOM 6929 O O . GLN G 1 53 ? 42.571 83.415 53.428 1.00 80.68 53 GLN G O 1
ATOM 6935 N N . GLY G 1 54 ? 41.634 83.036 51.424 1.00 69.54 54 GLY G N 1
ATOM 6936 C CA . GLY G 1 54 ? 41.466 84.448 51.134 1.00 66.35 54 GLY G CA 1
ATOM 6937 C C . GLY G 1 54 ? 42.584 85.081 50.330 1.00 66.82 54 GLY G C 1
ATOM 6938 O O . GLY G 1 54 ? 42.581 86.291 50.109 1.00 69.41 54 GLY G O 1
ATOM 6939 N N . GLU G 1 55 ? 43.543 84.276 49.884 1.00 65.51 55 GLU G N 1
ATOM 6940 C CA . GLU G 1 55 ? 44.595 84.780 49.007 1.00 65.10 55 GLU G CA 1
ATOM 6941 C C . GLU G 1 55 ? 44.492 84.134 47.625 1.00 59.14 55 GLU G C 1
ATOM 6942 O O . GLU G 1 55 ? 44.190 82.947 47.512 1.00 62.47 55 GLU G O 1
ATOM 6948 N N . VAL G 1 56 ? 44.744 84.915 46.578 1.00 49.77 56 VAL G N 1
ATOM 6949 C CA . VAL G 1 56 ? 44.564 84.432 45.212 1.00 50.39 56 VAL G CA 1
ATOM 6950 C C . VAL G 1 56 ? 45.877 84.389 44.439 1.00 52.57 56 VAL G C 1
ATOM 6951 O O . VAL G 1 56 ? 46.712 85.287 44.552 1.00 60.08 56 VAL G O 1
ATOM 6955 N N . ILE G 1 57 ? 46.041 83.331 43.654 1.00 41.73 57 ILE G N 1
ATOM 6956 C CA . ILE G 1 57 ? 47.234 83.112 42.850 1.00 42.74 57 ILE G CA 1
ATOM 6957 C C . ILE G 1 57 ? 46.821 82.716 41.441 1.00 46.73 57 ILE G C 1
ATOM 6958 O O . ILE G 1 57 ? 45.816 82.030 41.249 1.00 48.39 57 ILE G O 1
ATOM 6963 N N . GLN G 1 58 ? 47.582 83.156 40.448 1.00 41.25 58 GLN G N 1
ATOM 6964 C CA . GLN G 1 58 ? 47.289 82.770 39.080 1.00 43.04 58 GLN G CA 1
ATOM 6965 C C . GLN G 1 58 ? 48.416 81.932 38.519 1.00 40.12 58 GLN G C 1
ATOM 6966 O O . GLN G 1 58 ? 49.577 82.089 38.899 1.00 44.58 58 GLN G O 1
ATOM 6972 N N . GLU G 1 59 ? 48.061 81.031 37.618 1.00 36.58 59 GLU G N 1
ATOM 6973 C CA . GLU G 1 59 ? 49.025 80.119 37.045 1.00 34.84 59 GLU G CA 1
ATOM 6974 C C . GLU G 1 59 ? 48.565 79.779 35.650 1.00 33.24 59 GLU G C 1
ATOM 6975 O O . GLU G 1 59 ? 47.372 79.596 35.414 1.00 31.42 59 GLU G O 1
ATOM 6981 N N . PRO G 1 60 ? 49.511 79.728 34.705 1.00 32.91 60 PRO G N 1
ATOM 6982 C CA . PRO G 1 60 ? 49.158 79.336 33.347 1.00 29.73 60 PRO G CA 1
ATOM 6983 C C . PRO G 1 60 ? 49.124 77.824 33.251 1.00 26.20 60 PRO G C 1
ATOM 6984 O O . PRO G 1 60 ? 49.990 77.155 33.802 1.00 29.78 60 PRO G O 1
ATOM 6988 N N . ILE G 1 61 ? 48.130 77.304 32.546 1.00 25.72 61 ILE G N 1
ATOM 6989 C CA . ILE G 1 61 ? 48.004 75.874 32.316 1.00 27.72 61 ILE G CA 1
ATOM 6990 C C . ILE G 1 61 ? 48.125 75.581 30.829 1.00 25.60 61 ILE G C 1
ATOM 6991 O O . ILE G 1 61 ? 47.532 76.282 30.000 1.00 26.38 61 ILE G O 1
ATOM 6996 N N . ALA G 1 62 ? 48.911 74.564 30.485 1.00 23.69 62 ALA G N 1
ATOM 6997 C CA . ALA G 1 62 ? 49.205 74.274 29.081 1.00 21.78 62 ALA G CA 1
ATOM 6998 C C . ALA G 1 62 ? 48.014 73.670 28.335 1.00 23.45 62 ALA G C 1
ATOM 6999 O O . ALA G 1 62 ? 47.321 72.810 28.862 1.00 26.44 62 ALA G O 1
ATOM 7001 N N . LYS G 1 63 ? 47.785 74.131 27.110 1.00 24.44 63 LYS G N 1
ATOM 7002 C CA . LYS G 1 63 ? 46.670 73.663 26.283 1.00 21.62 63 LYS G CA 1
ATOM 7003 C C . LYS G 1 63 ? 47.214 73.242 24.924 1.00 21.59 63 LYS G C 1
ATOM 7004 O O . LYS G 1 63 ? 48.184 73.821 24.432 1.00 21.92 63 LYS G O 1
ATOM 7010 N N . MET G 1 64 ? 46.591 72.243 24.307 1.00 20.36 64 MET G N 1
ATOM 7011 C CA . MET G 1 64 ? 47.109 71.707 23.053 1.00 19.86 64 MET G CA 1
ATOM 7012 C C . MET G 1 64 ? 47.032 72.719 21.913 1.00 17.22 64 MET G C 1
ATOM 7013 O O . MET G 1 64 ? 45.992 73.345 21.691 1.00 19.08 64 MET G O 1
ATOM 7018 N N . ARG G 1 65 ? 48.148 72.885 21.208 1.00 17.47 65 ARG G N 1
ATOM 7019 C CA . ARG G 1 65 ? 48.192 73.727 20.023 1.00 18.62 65 ARG G CA 1
ATOM 7020 C C . ARG G 1 65 ? 47.889 72.897 18.786 1.00 17.57 65 ARG G C 1
ATOM 7021 O O . ARG G 1 65 ? 48.569 71.904 18.512 1.00 19.27 65 ARG G O 1
ATOM 7029 N N . ALA G 1 66 ? 46.876 73.302 18.035 1.00 16.24 66 ALA G N 1
ATOM 7030 C CA . ALA G 1 66 ? 46.527 72.591 16.815 1.00 20.75 66 ALA G CA 1
ATOM 7031 C C . ALA G 1 66 ? 47.548 72.856 15.694 1.00 22.27 66 ALA G C 1
ATOM 7032 O O . ALA G 1 66 ? 47.900 74.007 15.432 1.00 20.02 66 ALA G O 1
ATOM 7034 N N . MET G 1 67 ? 48.007 71.795 15.030 1.00 21.32 67 MET G N 1
ATOM 7035 C CA . MET G 1 67 ? 48.852 71.945 13.843 1.00 18.79 67 MET G CA 1
ATOM 7036 C C . MET G 1 67 ? 47.996 72.435 12.674 1.00 19.29 67 MET G C 1
ATOM 7037 O O . MET G 1 67 ? 46.849 72.009 12.522 1.00 19.82 67 MET G O 1
ATOM 7042 N N . THR G 1 68 ? 48.550 73.310 11.838 1.00 17.93 68 THR G N 1
ATOM 7043 C CA . THR G 1 68 ? 47.836 73.764 10.640 1.00 19.58 68 THR G CA 1
ATOM 7044 C C . THR G 1 68 ? 48.793 73.886 9.458 1.00 20.12 68 THR G C 1
ATOM 7045 O O . THR G 1 68 ? 49.993 74.076 9.638 1.00 18.33 68 THR G O 1
ATOM 7049 N N . ILE G 1 69 ? 48.265 73.802 8.245 1.00 21.73 69 ILE G N 1
ATOM 7050 C CA . ILE G 1 69 ? 49.113 73.981 7.068 1.00 20.15 69 ILE G CA 1
ATOM 7051 C C . ILE G 1 69 ? 49.648 75.417 7.008 1.00 26.03 69 ILE G C 1
ATOM 7052 O O . ILE G 1 69 ? 50.818 75.633 6.702 1.00 25.85 69 ILE G O 1
ATOM 7057 N N . THR G 1 70 ? 48.806 76.391 7.342 1.00 21.46 70 THR G N 1
ATOM 7058 C CA . THR G 1 70 ? 49.246 77.783 7.376 1.00 26.22 70 THR G CA 1
ATOM 7059 C C . THR G 1 70 ? 50.317 78.001 8.442 1.00 27.58 70 THR G C 1
ATOM 7060 O O . THR G 1 70 ? 51.262 78.762 8.224 1.00 26.91 70 THR G O 1
ATOM 7064 N N . GLY G 1 71 ? 50.183 77.317 9.578 1.00 22.36 71 GLY G N 1
ATOM 7065 C CA . GLY G 1 71 ? 51.190 77.395 10.617 1.00 17.95 71 GLY G CA 1
ATOM 7066 C C . GLY G 1 71 ? 52.502 76.778 10.160 1.00 22.74 71 GLY G C 1
ATOM 7067 O O . GLY G 1 71 ? 53.582 77.330 10.387 1.00 22.55 71 GLY G O 1
ATOM 7068 N N . LEU G 1 72 ? 52.411 75.620 9.516 1.00 19.80 72 LEU G N 1
ATOM 7069 C CA . LEU G 1 72 ? 53.594 74.970 8.947 1.00 17.10 72 LEU G CA 1
ATOM 7070 C C . LEU G 1 72 ? 54.320 75.910 7.979 1.00 20.00 72 LEU G C 1
ATOM 7071 O O . LEU G 1 72 ? 55.512 76.140 8.123 1.00 21.61 72 LEU G O 1
ATOM 7076 N N . THR G 1 73 ? 53.605 76.457 7.000 1.00 19.16 73 THR G N 1
ATOM 7077 C CA . THR G 1 73 ? 54.247 77.293 5.981 1.00 19.26 73 THR G CA 1
ATOM 7078 C C . THR G 1 73 ? 54.863 78.561 6.578 1.00 25.90 73 THR G C 1
ATOM 7079 O O . THR G 1 73 ? 55.951 78.968 6.181 1.00 25.00 73 THR G O 1
ATOM 7083 N N . LEU G 1 74 ? 54.175 79.167 7.540 1.00 20.30 74 LEU G N 1
ATOM 7084 C CA . LEU G 1 74 ? 54.726 80.309 8.261 1.00 25.77 74 LEU G CA 1
ATOM 7085 C C . LEU G 1 74 ? 56.062 79.911 8.910 1.00 23.01 74 LEU G C 1
ATOM 7086 O O . LEU G 1 74 ? 57.065 80.629 8.807 1.00 23.15 74 LEU G O 1
ATOM 7091 N N . PHE G 1 75 ? 56.077 78.744 9.549 1.00 18.89 75 PHE G N 1
ATOM 7092 C CA . PHE G 1 75 ? 57.239 78.273 10.294 1.00 21.33 75 PHE G CA 1
ATOM 7093 C C . PHE G 1 75 ? 58.441 77.918 9.418 1.00 27.63 75 PHE G C 1
ATOM 7094 O O . PHE G 1 75 ? 59.580 78.206 9.777 1.00 26.78 75 PHE G O 1
ATOM 7102 N N . ILE G 1 76 ? 58.204 77.277 8.278 1.00 24.86 76 ILE G N 1
ATOM 7103 C CA . ILE G 1 76 ? 59.318 76.973 7.378 1.00 28.85 76 ILE G CA 1
ATOM 7104 C C . ILE G 1 76 ? 59.583 78.145 6.428 1.00 29.24 76 ILE G C 1
ATOM 7105 O O . ILE G 1 76 ? 60.520 78.130 5.625 1.00 31.10 76 ILE G O 1
ATOM 7110 N N . ASP G 1 77 ? 58.733 79.156 6.534 1.00 27.42 77 ASP G N 1
ATOM 7111 C CA . ASP G 1 77 ? 58.901 80.416 5.825 1.00 26.87 77 ASP G CA 1
ATOM 7112 C C . ASP G 1 77 ? 58.753 80.318 4.309 1.00 28.81 77 ASP G C 1
ATOM 7113 O O . ASP G 1 77 ? 59.546 80.889 3.566 1.00 31.54 77 ASP G O 1
ATOM 7118 N N . VAL G 1 78 ? 57.734 79.602 3.853 1.00 23.61 78 VAL G N 1
ATOM 7119 C CA . VAL G 1 78 ? 57.343 79.660 2.451 1.00 26.04 78 VAL G CA 1
ATOM 7120 C C . VAL G 1 78 ? 55.907 80.136 2.410 1.00 22.18 78 VAL G C 1
ATOM 7121 O O . VAL G 1 78 ? 55.161 79.921 3.362 1.00 28.32 78 VAL G O 1
ATOM 7125 N N . THR G 1 79 ? 55.495 80.782 1.326 1.00 23.32 79 THR G N 1
ATOM 7126 C CA . THR G 1 79 ? 54.085 81.135 1.236 1.00 23.39 79 THR G CA 1
ATOM 7127 C C . THR G 1 79 ? 53.220 79.887 1.077 1.00 23.58 79 THR G C 1
ATOM 7128 O O . THR G 1 79 ? 53.690 78.828 0.648 1.00 22.22 79 THR G O 1
ATOM 7132 N N . LEU G 1 80 ? 51.945 80.027 1.409 1.00 21.88 80 LEU G N 1
ATOM 7133 C CA . LEU G 1 80 ? 50.987 78.952 1.231 1.00 23.48 80 LEU G CA 1
ATOM 7134 C C . LEU G 1 80 ? 50.933 78.549 -0.236 1.00 26.82 80 LEU G C 1
ATOM 7135 O O . LEU G 1 80 ? 50.753 77.373 -0.565 1.00 26.95 80 LEU G O 1
ATOM 7140 N N . GLU G 1 81 ? 51.070 79.532 -1.121 1.00 22.36 81 GLU G N 1
ATOM 7141 C CA . GLU G 1 81 ? 50.999 79.275 -2.558 1.00 22.78 81 GLU G CA 1
ATOM 7142 C C . GLU G 1 81 ? 52.227 78.511 -3.033 1.00 22.55 81 GLU G C 1
ATOM 7143 O O . GLU G 1 81 ? 52.153 77.717 -3.961 1.00 26.74 81 GLU G O 1
ATOM 7149 N N . THR G 1 82 ? 53.368 78.761 -2.407 1.00 20.95 82 THR G N 1
ATOM 7150 C CA . THR G 1 82 ? 54.558 77.994 -2.751 1.00 21.68 82 THR G CA 1
ATOM 7151 C C . THR G 1 82 ? 54.337 76.542 -2.346 1.00 25.42 82 THR G C 1
ATOM 7152 O O . THR G 1 82 ? 54.647 75.620 -3.100 1.00 25.57 82 THR G O 1
ATOM 7156 N N . TRP G 1 83 ? 53.781 76.353 -1.155 1.00 21.01 83 TRP G N 1
ATOM 7157 C CA . TRP G 1 83 ? 53.521 75.010 -0.624 1.00 20.28 83 TRP G CA 1
ATOM 7158 C C . TRP G 1 83 ? 52.567 74.254 -1.545 1.00 24.66 83 TRP G C 1
ATOM 7159 O O . TRP G 1 83 ? 52.750 73.072 -1.801 1.00 25.96 83 TRP G O 1
ATOM 7170 N N . ARG G 1 84 ? 51.551 74.939 -2.056 1.00 25.41 84 ARG G N 1
ATOM 7171 C CA . ARG G 1 84 ? 50.656 74.313 -3.020 1.00 27.70 84 ARG G CA 1
ATOM 7172 C C . ARG G 1 84 ? 51.413 73.890 -4.277 1.00 30.52 84 ARG G C 1
ATOM 7173 O O . ARG G 1 84 ? 51.112 72.860 -4.888 1.00 25.55 84 ARG G O 1
ATOM 7181 N N . THR G 1 85 ? 52.407 74.683 -4.654 1.00 24.47 85 THR G N 1
ATOM 7182 C CA . THR G 1 85 ? 53.257 74.348 -5.786 1.00 34.44 85 THR G CA 1
ATOM 7183 C C . THR G 1 85 ? 53.993 73.027 -5.582 1.00 23.59 85 THR G C 1
ATOM 7184 O O . THR G 1 85 ? 54.155 72.244 -6.517 1.00 25.07 85 THR G O 1
ATOM 7188 N N . TYR G 1 86 ? 54.433 72.783 -4.356 1.00 23.51 86 TYR G N 1
ATOM 7189 C CA . TYR G 1 86 ? 55.193 71.575 -4.049 1.00 28.50 86 TYR G CA 1
ATOM 7190 C C . TYR G 1 86 ? 54.435 70.281 -4.397 1.00 27.84 86 TYR G C 1
ATOM 7191 O O . TYR G 1 86 ? 55.052 69.258 -4.676 1.00 27.67 86 TYR G O 1
ATOM 7200 N N . ARG G 1 87 ? 53.106 70.323 -4.393 1.00 32.51 87 ARG G N 1
ATOM 7201 C CA . ARG G 1 87 ? 52.324 69.119 -4.688 1.00 33.07 87 ARG G CA 1
ATOM 7202 C C . ARG G 1 87 ? 52.499 68.688 -6.149 1.00 35.87 87 ARG G C 1
ATOM 7203 O O . ARG G 1 87 ? 52.324 67.518 -6.499 1.00 36.06 87 ARG G O 1
ATOM 7211 N N . LEU G 1 88 ? 52.862 69.640 -6.998 1.00 27.99 88 LEU G N 1
ATOM 7212 C CA . LEU G 1 88 ? 53.041 69.359 -8.409 1.00 27.36 88 LEU G CA 1
ATOM 7213 C C . LEU G 1 88 ? 54.468 68.915 -8.652 1.00 32.58 88 LEU G C 1
ATOM 7214 O O . LEU G 1 88 ? 54.823 68.508 -9.752 1.00 35.39 88 LEU G O 1
ATOM 7219 N N . ARG G 1 89 ? 55.302 69.020 -7.629 1.00 31.51 89 ARG G N 1
ATOM 7220 C CA . ARG G 1 89 ? 56.701 68.678 -7.806 1.00 35.18 89 ARG G CA 1
ATOM 7221 C C . ARG G 1 89 ? 56.975 67.208 -7.546 1.00 32.36 89 ARG G C 1
ATOM 7222 O O . ARG G 1 89 ? 56.670 66.671 -6.486 1.00 31.37 89 ARG G O 1
ATOM 7230 N N . GLU G 1 90 ? 57.547 66.561 -8.548 1.00 35.38 90 GLU G N 1
ATOM 7231 C CA . GLU G 1 90 ? 57.812 65.140 -8.488 1.00 34.54 90 GLU G CA 1
ATOM 7232 C C . GLU G 1 90 ? 58.586 64.761 -7.234 1.00 34.96 90 GLU G C 1
ATOM 7233 O O . GLU G 1 90 ? 58.309 63.739 -6.609 1.00 37.19 90 GLU G O 1
ATOM 7239 N N . ASP G 1 91 ? 59.560 65.581 -6.861 1.00 38.33 91 ASP G N 1
ATOM 7240 C CA . ASP G 1 91 ? 60.433 65.224 -5.751 1.00 50.15 91 ASP G CA 1
ATOM 7241 C C . ASP G 1 91 ? 59.876 65.648 -4.396 1.00 47.34 91 ASP G C 1
ATOM 7242 O O . ASP G 1 91 ? 60.373 65.212 -3.353 1.00 47.91 91 ASP G O 1
ATOM 7247 N N . LEU G 1 92 ? 58.835 66.477 -4.404 1.00 29.12 92 LEU G N 1
ATOM 7248 C CA . LEU G 1 92 ? 58.326 67.054 -3.157 1.00 24.03 92 LEU G CA 1
ATOM 7249 C C . LEU G 1 92 ? 56.906 66.631 -2.800 1.00 27.69 92 LEU G C 1
ATOM 7250 O O . LEU G 1 92 ? 56.495 66.769 -1.656 1.00 24.59 92 LEU G O 1
ATOM 7255 N N . SER G 1 93 ? 56.166 66.126 -3.781 1.00 28.91 93 SER G N 1
ATOM 7256 C CA . SER G 1 93 ? 54.744 65.858 -3.611 1.00 25.49 93 SER G CA 1
ATOM 7257 C C . SER G 1 93 ? 54.443 64.857 -2.497 1.00 28.37 93 SER G C 1
ATOM 7258 O O . SER G 1 93 ? 53.505 65.050 -1.724 1.00 25.89 93 SER G O 1
ATOM 7261 N N . GLU G 1 94 ? 55.211 63.771 -2.441 1.00 23.57 94 GLU G N 1
ATOM 7262 C CA . GLU G 1 94 ? 55.021 62.770 -1.392 1.00 27.03 94 GLU G CA 1
ATOM 7263 C C . GLU G 1 94 ? 55.248 63.356 0.005 1.00 25.34 94 GLU G C 1
ATOM 7264 O O . GLU G 1 94 ? 54.544 63.007 0.944 1.00 26.35 94 GLU G O 1
ATOM 7270 N N . VAL G 1 95 ? 56.229 64.242 0.143 1.00 24.89 95 VAL G N 1
ATOM 7271 C CA . VAL G 1 95 ? 56.457 64.912 1.426 1.00 23.94 95 VAL G CA 1
ATOM 7272 C C . VAL G 1 95 ? 55.277 65.805 1.832 1.00 23.22 95 VAL G C 1
ATOM 7273 O O . VAL G 1 95 ? 54.890 65.840 2.998 1.00 20.04 95 VAL G O 1
ATOM 7277 N N . VAL G 1 96 ? 54.713 66.534 0.874 1.00 23.18 96 VAL G N 1
ATOM 7278 C CA . VAL G 1 96 ? 53.541 67.366 1.151 1.00 19.73 96 VAL G CA 1
ATOM 7279 C C . VAL G 1 96 ? 52.390 66.514 1.656 1.00 20.39 96 VAL G C 1
ATOM 7280 O O . VAL G 1 96 ? 51.744 66.847 2.640 1.00 22.35 96 VAL G O 1
ATOM 7284 N N . THR G 1 97 ? 52.132 65.413 0.962 1.00 19.08 97 THR G N 1
ATOM 7285 C CA . THR G 1 97 ? 51.041 64.514 1.326 1.00 22.58 97 THR G CA 1
ATOM 7286 C C . THR G 1 97 ? 51.223 63.964 2.744 1.00 25.07 97 THR G C 1
ATOM 7287 O O . THR G 1 97 ? 50.287 63.956 3.559 1.00 21.96 97 THR G O 1
ATOM 7291 N N . ARG G 1 98 ? 52.448 63.542 3.036 1.00 22.02 98 ARG G N 1
ATOM 7292 C CA . ARG G 1 98 ? 52.805 63.005 4.340 1.00 27.76 98 ARG G CA 1
ATOM 7293 C C . ARG G 1 98 ? 52.665 64.043 5.456 1.00 24.47 98 ARG G C 1
ATOM 7294 O O . ARG G 1 98 ? 52.142 63.738 6.520 1.00 21.94 98 ARG G O 1
ATOM 7302 N N . ALA G 1 99 ? 53.138 65.265 5.213 1.00 20.84 99 ALA G N 1
ATOM 7303 C CA . ALA G 1 99 ? 53.042 66.333 6.208 1.00 16.13 99 ALA G CA 1
ATOM 7304 C C . ALA G 1 99 ? 51.587 66.716 6.461 1.00 20.26 99 ALA G C 1
ATOM 7305 O O . ALA G 1 99 ? 51.185 66.963 7.601 1.00 19.91 99 ALA G O 1
ATOM 7307 N N . GLU G 1 100 ? 50.791 66.781 5.401 1.00 19.73 100 GLU G N 1
ATOM 7308 C CA . GLU G 1 100 ? 49.383 67.115 5.578 1.00 20.85 100 GLU G CA 1
ATOM 7309 C C . GLU G 1 100 ? 48.627 66.007 6.334 1.00 23.91 100 GLU G C 1
ATOM 7310 O O . GLU G 1 100 ? 47.675 66.270 7.061 1.00 19.92 100 GLU G O 1
ATOM 7316 N N . GLN G 1 101 ? 49.095 64.770 6.218 1.00 17.29 101 GLN G N 1
ATOM 7317 C CA . GLN G 1 101 ? 48.479 63.665 6.957 1.00 22.08 101 GLN G CA 1
ATOM 7318 C C . GLN G 1 101 ? 48.780 63.756 8.455 1.00 22.68 101 GLN G C 1
ATOM 7319 O O . GLN G 1 101 ? 47.914 63.512 9.285 1.00 20.39 101 GLN G O 1
ATOM 7325 N N . VAL G 1 102 ? 50.020 64.092 8.787 1.00 21.35 102 VAL G N 1
ATOM 7326 C CA . VAL G 1 102 ? 50.423 64.289 10.176 1.00 19.43 102 VAL G CA 1
ATOM 7327 C C . VAL G 1 102 ? 49.593 65.389 10.836 1.00 18.41 102 VAL G C 1
ATOM 7328 O O . VAL G 1 102 ? 49.113 65.233 11.955 1.00 17.60 102 VAL G O 1
ATOM 7332 N N . ILE G 1 103 ? 49.438 66.504 10.134 1.00 18.51 103 ILE G N 1
ATOM 7333 C CA . ILE G 1 103 ? 48.626 67.612 10.620 1.00 17.16 103 ILE G CA 1
ATOM 7334 C C . ILE G 1 103 ? 47.167 67.193 10.865 1.00 18.13 103 ILE G C 1
ATOM 7335 O O . ILE G 1 103 ? 46.566 67.499 11.907 1.00 16.22 103 ILE G O 1
ATOM 7340 N N . TYR G 1 104 ? 46.593 66.503 9.891 1.00 16.33 104 TYR G N 1
ATOM 7341 C CA . TYR G 1 104 ? 45.217 66.041 10.004 1.00 17.01 104 TYR G CA 1
ATOM 7342 C C . TYR G 1 104 ? 45.090 65.114 11.222 1.00 18.23 104 TYR G C 1
ATOM 7343 O O . TYR G 1 104 ? 44.182 65.260 12.035 1.00 17.05 104 TYR G O 1
ATOM 7352 N N . ASP G 1 105 ? 46.017 64.171 11.342 1.00 18.59 105 ASP G N 1
ATOM 7353 C CA . ASP G 1 105 ? 45.959 63.149 12.391 1.00 18.67 105 ASP G CA 1
ATOM 7354 C C . ASP G 1 105 ? 46.105 63.737 13.790 1.00 23.61 105 ASP G C 1
ATOM 7355 O O . ASP G 1 105 ? 45.451 63.286 14.746 1.00 17.29 105 ASP G O 1
ATOM 7360 N N . GLN G 1 106 ? 46.968 64.739 13.916 1.00 20.13 106 GLN G N 1
ATOM 7361 C CA . GLN G 1 106 ? 47.151 65.410 15.198 1.00 15.49 106 GLN G CA 1
ATOM 7362 C C . GLN G 1 106 ? 45.840 66.061 15.664 1.00 17.17 106 GLN G C 1
ATOM 7363 O O . GLN G 1 106 ? 45.421 65.910 16.809 1.00 17.74 106 GLN G O 1
ATOM 7369 N N . LYS G 1 107 ? 45.195 66.787 14.764 1.00 15.36 107 LYS G N 1
ATOM 7370 C CA . LYS G 1 107 ? 43.964 67.477 15.110 1.00 14.21 107 LYS G CA 1
ATOM 7371 C C . LYS G 1 107 ? 42.834 66.494 15.363 1.00 14.71 107 LYS G C 1
ATOM 7372 O O . LYS G 1 107 ? 42.030 66.700 16.251 1.00 16.64 107 LYS G O 1
ATOM 7378 N N . PHE G 1 108 ? 42.760 65.435 14.572 1.00 15.14 108 PHE G N 1
ATOM 7379 C CA . PHE G 1 108 ? 41.732 64.431 14.816 1.00 18.00 108 PHE G CA 1
ATOM 7380 C C . PHE G 1 108 ? 41.863 63.831 16.213 1.00 15.32 108 PHE G C 1
ATOM 7381 O O . PHE G 1 108 ? 40.877 63.713 16.944 1.00 16.52 108 PHE G O 1
ATOM 7389 N N . SER G 1 109 ? 43.078 63.441 16.571 1.00 17.52 109 SER G N 1
ATOM 7390 C CA . SER G 1 109 ? 43.318 62.800 17.859 1.00 18.97 109 SER G CA 1
ATOM 7391 C C . SER G 1 109 ? 43.048 63.787 18.991 1.00 21.31 109 SER G C 1
ATOM 7392 O O . SER G 1 109 ? 42.509 63.412 20.029 1.00 17.80 109 SER G O 1
ATOM 7395 N N . GLY G 1 110 ? 43.430 65.044 18.790 1.00 17.05 110 GLY G N 1
ATOM 7396 C CA . GLY G 1 110 ? 43.185 66.072 19.786 1.00 16.79 110 GLY G CA 1
ATOM 7397 C C . GLY G 1 110 ? 41.697 66.281 20.015 1.00 16.80 110 GLY G C 1
ATOM 7398 O O . GLY G 1 110 ? 41.246 66.322 21.156 1.00 18.39 110 GLY G O 1
ATOM 7399 N N . ALA G 1 111 ? 40.937 66.420 18.932 1.00 13.31 111 ALA G N 1
ATOM 7400 C CA . ALA G 1 111 ? 39.492 66.625 19.027 1.00 12.60 111 ALA G CA 1
ATOM 7401 C C . ALA G 1 111 ? 38.811 65.413 19.652 1.00 16.93 111 ALA G C 1
ATOM 7402 O O . ALA G 1 111 ? 37.964 65.554 20.534 1.00 17.20 111 ALA G O 1
ATOM 7404 N N . ALA G 1 112 ? 39.179 64.215 19.196 1.00 15.21 112 ALA G N 1
ATOM 7405 C CA . ALA G 1 112 ? 38.563 63.002 19.735 1.00 17.66 112 ALA G CA 1
ATOM 7406 C C . ALA G 1 112 ? 38.824 62.867 21.237 1.00 17.81 112 ALA G C 1
ATOM 7407 O O . ALA G 1 112 ? 37.971 62.381 21.977 1.00 17.82 112 ALA G O 1
ATOM 7409 N N . ALA G 1 113 ? 39.995 63.324 21.675 1.00 16.92 113 ALA G N 1
ATOM 7410 C CA . ALA G 1 113 ? 40.385 63.282 23.086 1.00 15.56 113 ALA G CA 1
ATOM 7411 C C . ALA G 1 113 ? 39.816 64.442 23.891 1.00 18.51 113 ALA G C 1
ATOM 7412 O O . ALA G 1 113 ? 40.125 64.585 25.075 1.00 23.50 113 ALA G O 1
ATOM 7414 N N . ASP G 1 114 ? 39.007 65.275 23.247 1.00 17.98 114 ASP G N 1
ATOM 7415 C CA . ASP G 1 114 ? 38.453 66.475 23.898 1.00 21.36 114 ASP G CA 1
ATOM 7416 C C . ASP G 1 114 ? 39.534 67.423 24.402 1.00 24.89 114 ASP G C 1
ATOM 7417 O O . ASP G 1 114 ? 39.349 68.097 25.414 1.00 27.14 114 ASP G O 1
ATOM 7422 N N . LEU G 1 115 ? 40.662 67.466 23.700 1.00 17.31 115 LEU G N 1
ATOM 7423 C CA . LEU G 1 115 ? 41.711 68.424 24.003 1.00 15.95 115 LEU G CA 1
ATOM 7424 C C . LEU G 1 115 ? 41.658 69.573 23.013 1.00 22.49 115 LEU G C 1
ATOM 7425 O O . LEU G 1 115 ? 42.264 70.613 23.242 1.00 23.51 115 LEU G O 1
ATOM 7430 N N . LEU G 1 116 ? 40.946 69.373 21.907 1.00 17.19 116 LEU G N 1
ATOM 7431 C CA . LEU G 1 116 ? 40.680 70.462 20.959 1.00 17.10 116 LEU G CA 1
ATOM 7432 C C . LEU G 1 116 ? 39.170 70.573 20.757 1.00 21.44 116 LEU G C 1
ATOM 7433 O O . LEU G 1 116 ? 38.456 69.589 20.848 1.00 18.84 116 LEU G O 1
ATOM 7438 N N . ASN G 1 117 ? 38.677 71.775 20.486 1.00 15.08 117 ASN G N 1
ATOM 7439 C CA . ASN G 1 117 ? 37.245 71.994 20.336 1.00 18.42 117 ASN G CA 1
ATOM 7440 C C . ASN G 1 117 ? 36.692 71.152 19.203 1.00 18.49 117 ASN G C 1
ATOM 7441 O O . ASN G 1 117 ? 37.171 71.237 18.087 1.00 15.51 117 ASN G O 1
ATOM 7446 N N . ALA G 1 118 ? 35.668 70.347 19.487 1.00 15.20 118 ALA G N 1
ATOM 7447 C CA . ALA G 1 118 ? 35.248 69.322 18.546 1.00 19.61 118 ALA G CA 1
ATOM 7448 C C . ALA G 1 118 ? 34.727 69.913 17.250 1.00 19.56 118 ALA G C 1
ATOM 7449 O O . ALA G 1 118 ? 35.075 69.457 16.157 1.00 19.76 118 ALA G O 1
ATOM 7451 N N . ASN G 1 119 ? 33.872 70.918 17.352 1.00 15.82 119 ASN G N 1
ATOM 7452 C CA . ASN G 1 119 ? 33.231 71.387 16.140 1.00 19.45 119 ASN G CA 1
ATOM 7453 C C . ASN G 1 119 ? 34.144 72.211 15.240 1.00 17.14 119 ASN G C 1
ATOM 7454 O O . ASN G 1 119 ? 34.009 72.156 14.017 1.00 18.62 119 ASN G O 1
ATOM 7459 N N . ILE G 1 120 ? 35.069 72.960 15.842 1.00 14.68 120 ILE G N 1
ATOM 7460 C CA . ILE G 1 120 ? 36.068 73.725 15.084 1.00 18.73 120 ILE G CA 1
ATOM 7461 C C . ILE G 1 120 ? 36.946 72.773 14.295 1.00 15.72 120 ILE G C 1
ATOM 7462 O O . ILE G 1 120 ? 37.243 73.004 13.119 1.00 15.09 120 ILE G O 1
ATOM 7467 N N . ILE G 1 121 ? 37.355 71.690 14.943 1.00 16.84 121 ILE G N 1
ATOM 7468 C CA . ILE G 1 121 ? 38.164 70.678 14.264 1.00 15.01 121 ILE G CA 1
ATOM 7469 C C . ILE G 1 121 ? 37.372 69.893 13.215 1.00 15.61 121 ILE G C 1
ATOM 7470 O O . ILE G 1 121 ? 37.888 69.628 12.123 1.00 19.41 121 ILE G O 1
ATOM 7475 N N . ALA G 1 122 ? 36.114 69.556 13.518 1.00 14.37 122 ALA G N 1
ATOM 7476 C CA . ALA G 1 122 ? 35.295 68.814 12.566 1.00 15.53 122 ALA G CA 1
ATOM 7477 C C . ALA G 1 122 ? 35.138 69.612 11.280 1.00 19.89 122 ALA G C 1
ATOM 7478 O O . ALA G 1 122 ? 35.206 69.065 10.178 1.00 17.87 122 ALA G O 1
ATOM 7480 N N . ARG G 1 123 ? 34.931 70.914 11.412 1.00 15.10 123 ARG G N 1
ATOM 7481 C CA . ARG G 1 123 ? 34.829 71.754 10.217 1.00 14.15 123 ARG G CA 1
ATOM 7482 C C . ARG G 1 123 ? 36.161 71.819 9.488 1.00 18.25 123 ARG G C 1
ATOM 7483 O O . ARG G 1 123 ? 36.208 71.745 8.265 1.00 17.65 123 ARG G O 1
ATOM 7491 N N . ASP G 1 124 ? 37.238 71.994 10.240 1.00 14.09 124 ASP G N 1
ATOM 7492 C CA . ASP G 1 124 ? 38.564 72.111 9.635 1.00 14.06 124 ASP G CA 1
ATOM 7493 C C . ASP G 1 124 ? 38.962 70.855 8.851 1.00 19.22 124 ASP G C 1
ATOM 7494 O O . ASP G 1 124 ? 39.506 70.961 7.750 1.00 19.48 124 ASP G O 1
ATOM 7499 N N . LEU G 1 125 ? 38.682 69.678 9.418 1.00 18.49 125 LEU G N 1
ATOM 7500 C CA . LEU G 1 125 ? 39.031 68.398 8.791 1.00 16.43 125 LEU G CA 1
ATOM 7501 C C . LEU G 1 125 ? 38.044 68.002 7.695 1.00 18.97 125 LEU G C 1
ATOM 7502 O O . LEU G 1 125 ? 38.295 67.081 6.920 1.00 21.53 125 LEU G O 1
ATOM 7507 N N . GLY G 1 126 ? 36.903 68.673 7.652 1.00 16.43 126 GLY G N 1
ATOM 7508 C CA . GLY G 1 126 ? 35.880 68.341 6.680 1.00 15.42 126 GLY G CA 1
ATOM 7509 C C . GLY G 1 126 ? 35.142 67.057 7.003 1.00 21.34 126 GLY G C 1
ATOM 7510 O O . GLY G 1 126 ? 34.725 66.327 6.102 1.00 20.29 126 GLY G O 1
ATOM 7511 N N . LEU G 1 127 ? 34.979 66.767 8.288 1.00 17.14 127 LEU G N 1
ATOM 7512 C CA . LEU G 1 127 ? 34.165 65.617 8.691 1.00 18.80 127 LEU G CA 1
ATOM 7513 C C . LEU G 1 127 ? 32.694 65.961 8.474 1.00 21.47 127 LEU G C 1
ATOM 7514 O O . LEU G 1 127 ? 32.210 66.982 8.972 1.00 18.34 127 LEU G O 1
ATOM 7519 N N . LYS G 1 128 ? 31.994 65.121 7.717 1.00 19.24 128 LYS G N 1
ATOM 7520 C CA . LYS G 1 128 ? 30.614 65.399 7.325 1.00 16.73 128 LYS G CA 1
ATOM 7521 C C . LYS G 1 128 ? 29.574 64.785 8.259 1.00 17.21 128 LYS G C 1
ATOM 7522 O O . LYS G 1 128 ? 29.783 63.696 8.801 1.00 18.61 128 LYS G O 1
ATOM 7528 N N . GLU G 1 129 ? 28.441 65.469 8.413 1.00 15.75 129 GLU G N 1
ATOM 7529 C CA . GLU G 1 129 ? 27.251 64.881 9.025 1.00 16.36 129 GLU G CA 1
ATOM 7530 C C . GLU G 1 129 ? 26.420 64.213 7.942 1.00 19.21 129 GLU G C 1
ATOM 7531 O O . GLU G 1 129 ? 26.121 64.822 6.920 1.00 18.98 129 GLU G O 1
ATOM 7537 N N . GLN G 1 130 ? 26.042 62.958 8.161 1.00 17.59 130 GLN G N 1
ATOM 7538 C CA . GLN G 1 130 ? 25.216 62.231 7.207 1.00 15.44 130 GLN G CA 1
ATOM 7539 C C . GLN G 1 130 ? 23.854 61.994 7.840 1.00 19.30 130 GLN G C 1
ATOM 7540 O O . GLN G 1 130 ? 23.756 61.593 9.015 1.00 16.87 130 GLN G O 1
ATOM 7546 N N . SER G 1 131 ? 22.801 62.239 7.073 1.00 14.64 131 SER G N 1
ATOM 7547 C CA . SER G 1 131 ? 21.451 62.044 7.587 1.00 18.06 131 SER G CA 1
ATOM 7548 C C . SER G 1 131 ? 20.565 61.360 6.559 1.00 18.01 131 SER G C 1
ATOM 7549 O O . SER G 1 131 ? 20.858 61.369 5.364 1.00 21.45 131 SER G O 1
ATOM 7552 N N . GLN G 1 132 ? 19.478 60.765 7.037 1.00 14.25 132 GLN G N 1
ATOM 7553 C CA . GLN G 1 132 ? 18.496 60.127 6.182 1.00 16.25 132 GLN G CA 1
ATOM 7554 C C . GLN G 1 132 ? 17.151 60.672 6.634 1.00 17.75 132 GLN G C 1
ATOM 7555 O O . GLN G 1 132 ? 16.827 60.622 7.821 1.00 18.45 132 GLN G O 1
ATOM 7561 N N . VAL G 1 133 ? 16.388 61.215 5.691 1.00 14.89 133 VAL G N 1
ATOM 7562 C CA . VAL G 1 133 ? 15.140 61.898 6.008 1.00 15.70 133 VAL G CA 1
ATOM 7563 C C . VAL G 1 133 ? 14.024 61.274 5.198 1.00 21.48 133 VAL G C 1
ATOM 7564 O O . VAL G 1 133 ? 14.144 61.147 3.977 1.00 22.28 133 VAL G O 1
ATOM 7568 N N . GLU G 1 134 ? 12.949 60.866 5.872 1.00 18.72 134 GLU G N 1
ATOM 7569 C CA . GLU G 1 134 ? 11.783 60.307 5.196 1.00 20.70 134 GLU G CA 1
ATOM 7570 C C . GLU G 1 134 ? 10.634 61.292 5.317 1.00 22.09 134 GLU G C 1
ATOM 7571 O O . GLU G 1 134 ? 10.305 61.725 6.415 1.00 23.44 134 GLU G O 1
ATOM 7577 N N . ASP G 1 135 ? 10.032 61.649 4.189 1.00 19.73 135 ASP G N 1
ATOM 7578 C CA . ASP G 1 135 ? 8.826 62.453 4.202 1.00 20.18 135 ASP G CA 1
ATOM 7579 C C . ASP G 1 135 ? 7.665 61.500 4.469 1.00 26.10 135 ASP G C 1
ATOM 7580 O O . ASP G 1 135 ? 7.391 60.620 3.661 1.00 27.13 135 ASP G O 1
ATOM 7585 N N . VAL G 1 136 ? 7.001 61.653 5.612 1.00 18.44 136 VAL G N 1
ATOM 7586 C CA . VAL G 1 136 ? 5.908 60.748 5.970 1.00 25.09 136 VAL G CA 1
ATOM 7587 C C . VAL G 1 136 ? 4.537 61.386 5.811 1.00 37.47 136 VAL G C 1
ATOM 7588 O O . VAL G 1 136 ? 3.550 60.899 6.371 1.00 39.63 136 VAL G O 1
ATOM 7592 N N . THR G 1 137 ? 4.479 62.471 5.049 1.00 29.33 137 THR G N 1
ATOM 7593 C CA . THR G 1 137 ? 3.207 63.114 4.746 1.00 32.20 137 THR G CA 1
ATOM 7594 C C . THR G 1 137 ? 2.269 62.126 4.055 1.00 39.43 137 THR G C 1
ATOM 7595 O O . THR G 1 137 ? 2.620 61.555 3.026 1.00 38.63 137 THR G O 1
ATOM 7599 N N . PRO G 1 138 ? 1.075 61.912 4.634 1.00 44.81 138 PRO G N 1
ATOM 7600 C CA . PRO G 1 138 ? 0.076 60.985 4.086 1.00 50.40 138 PRO G CA 1
ATOM 7601 C C . PRO G 1 138 ? -0.430 61.435 2.724 1.00 58.62 138 PRO G C 1
ATOM 7602 O O . PRO G 1 138 ? -0.328 62.614 2.387 1.00 57.17 138 PRO G O 1
ATOM 7606 N N . ASP G 1 139 ? -0.978 60.502 1.953 1.00 71.01 139 ASP G N 1
ATOM 7607 C CA . ASP G 1 139 ? -1.573 60.836 0.664 1.00 80.24 139 ASP G CA 1
ATOM 7608 C C . ASP G 1 139 ? -2.784 59.956 0.373 1.00 81.29 139 ASP G C 1
ATOM 7609 O O . ASP G 1 139 ? -3.661 59.796 1.222 1.00 82.21 139 ASP G O 1
ATOM 7614 N N . ARG H 1 8 ? 42.629 101.179 26.333 1.00 51.73 8 ARG H N 1
ATOM 7615 C CA . ARG H 1 8 ? 41.732 101.765 25.344 1.00 50.11 8 ARG H CA 1
ATOM 7616 C C . ARG H 1 8 ? 42.197 101.408 23.951 1.00 41.06 8 ARG H C 1
ATOM 7617 O O . ARG H 1 8 ? 43.014 102.110 23.361 1.00 44.64 8 ARG H O 1
ATOM 7625 N N . PHE H 1 9 ? 41.657 100.321 23.418 1.00 35.74 9 PHE H N 1
ATOM 7626 C CA . PHE H 1 9 ? 42.167 99.762 22.180 1.00 34.05 9 PHE H CA 1
ATOM 7627 C C . PHE H 1 9 ? 42.086 100.716 20.989 1.00 32.22 9 PHE H C 1
ATOM 7628 O O . PHE H 1 9 ? 42.919 100.651 20.087 1.00 31.97 9 PHE H O 1
ATOM 7636 N N . TRP H 1 10 ? 41.096 101.604 20.987 1.00 26.30 10 TRP H N 1
ATOM 7637 C CA . TRP H 1 10 ? 40.907 102.497 19.855 1.00 28.12 10 TRP H CA 1
ATOM 7638 C C . TRP H 1 10 ? 41.932 103.627 19.851 1.00 28.33 10 TRP H C 1
ATOM 7639 O O . TRP H 1 10 ? 41.978 104.419 18.910 1.00 28.09 10 TRP H O 1
ATOM 7650 N N . GLU H 1 11 ? 42.748 103.706 20.901 1.00 26.32 11 GLU H N 1
ATOM 7651 C CA . GLU H 1 11 ? 43.774 104.746 20.980 1.00 35.69 11 GLU H CA 1
ATOM 7652 C C . GLU H 1 11 ? 45.149 104.189 20.623 1.00 28.41 11 GLU H C 1
ATOM 7653 O O . GLU H 1 11 ? 46.080 104.935 20.335 1.00 34.56 11 GLU H O 1
ATOM 7659 N N . ALA H 1 12 ? 45.282 102.876 20.659 1.00 25.67 12 ALA H N 1
ATOM 7660 C CA . ALA H 1 12 ? 46.564 102.249 20.352 1.00 28.78 12 ALA H CA 1
ATOM 7661 C C . ALA H 1 12 ? 46.979 102.540 18.915 1.00 30.90 12 ALA H C 1
ATOM 7662 O O . ALA H 1 12 ? 46.157 102.484 18.000 1.00 26.28 12 ALA H O 1
ATOM 7664 N N . ARG H 1 13 ? 48.258 102.844 18.717 1.00 26.57 13 ARG H N 1
ATOM 7665 C CA . ARG H 1 13 ? 48.771 103.093 17.374 1.00 29.55 13 ARG H CA 1
ATOM 7666 C C . ARG H 1 13 ? 50.231 102.654 17.254 1.00 31.20 13 ARG H C 1
ATOM 7667 O O . ARG H 1 13 ? 50.988 102.706 18.229 1.00 33.92 13 ARG H O 1
ATOM 7675 N N . SER H 1 14 ? 50.622 102.215 16.060 1.00 27.86 14 SER H N 1
ATOM 7676 C CA . SER H 1 14 ? 51.999 101.785 15.828 1.00 26.96 14 SER H CA 1
ATOM 7677 C C . SER H 1 14 ? 52.986 102.947 15.924 1.00 27.10 14 SER H C 1
ATOM 7678 O O . SER H 1 14 ? 52.594 104.118 16.020 1.00 29.23 14 SER H O 1
ATOM 7681 N N . SER H 1 15 ? 54.273 102.622 15.880 1.00 30.02 15 SER H N 1
ATOM 7682 C CA . SER H 1 15 ? 55.320 103.635 15.948 1.00 31.79 15 SER H CA 1
ATOM 7683 C C . SER H 1 15 ? 55.453 104.383 14.624 1.00 34.36 15 SER H C 1
ATOM 7684 O O . SER H 1 15 ? 56.225 105.330 14.517 1.00 38.92 15 SER H O 1
ATOM 7687 N N . HIS H 1 16 ? 54.703 103.965 13.611 1.00 34.65 16 HIS H N 1
ATOM 7688 C CA . HIS H 1 16 ? 54.742 104.675 12.330 1.00 41.00 16 HIS H CA 1
ATOM 7689 C C . HIS H 1 16 ? 53.823 105.894 12.284 1.00 45.36 16 HIS H C 1
ATOM 7690 O O . HIS H 1 16 ? 53.710 106.555 11.246 1.00 51.34 16 HIS H O 1
ATOM 7697 N N . GLY H 1 17 ? 53.174 106.195 13.405 1.00 40.71 17 GLY H N 1
ATOM 7698 C CA . GLY H 1 17 ? 52.416 107.429 13.532 1.00 44.40 17 GLY H CA 1
ATOM 7699 C C . GLY H 1 17 ? 51.102 107.461 12.776 1.00 46.47 17 GLY H C 1
ATOM 7700 O O . GLY H 1 17 ? 50.549 106.419 12.436 1.00 40.19 17 GLY H O 1
ATOM 7701 N N . ARG H 1 18 ? 50.602 108.663 12.501 1.00 44.53 18 ARG H N 1
ATOM 7702 C CA . ARG H 1 18 ? 49.279 108.829 11.897 1.00 43.94 18 ARG H CA 1
ATOM 7703 C C . ARG H 1 18 ? 49.254 108.655 10.373 1.00 44.69 18 ARG H C 1
ATOM 7704 O O . ARG H 1 18 ? 50.132 109.147 9.662 1.00 45.00 18 ARG H O 1
ATOM 7712 N N . ASN H 1 19 ? 48.299 107.850 9.896 1.00 44.41 19 ASN H N 1
ATOM 7713 C CA . ASN H 1 19 ? 48.072 107.616 8.459 1.00 46.90 19 ASN H CA 1
ATOM 7714 C C . ASN H 1 19 ? 49.360 107.451 7.688 1.00 49.72 19 ASN H C 1
ATOM 7715 O O . ASN H 1 19 ? 49.590 108.179 6.718 1.00 49.31 19 ASN H O 1
ATOM 7720 N N . PRO H 1 20 ? 50.208 106.531 8.125 1.00 41.82 20 PRO H N 1
ATOM 7721 C CA . PRO H 1 20 ? 51.522 106.398 7.506 1.00 42.17 20 PRO H CA 1
ATOM 7722 C C . PRO H 1 20 ? 51.420 105.976 6.048 1.00 45.40 20 PRO H C 1
ATOM 7723 O O . PRO H 1 20 ? 50.402 105.438 5.591 1.00 46.61 20 PRO H O 1
ATOM 7727 N N . LYS H 1 21 ? 52.505 106.220 5.330 1.00 37.66 21 LYS H N 1
ATOM 7728 C CA . LYS H 1 21 ? 52.657 105.788 3.960 1.00 35.40 21 LYS H CA 1
ATOM 7729 C C . LYS H 1 21 ? 53.675 104.666 3.987 1.00 35.95 21 LYS H C 1
ATOM 7730 O O . LYS H 1 21 ? 54.820 104.867 4.400 1.00 38.64 21 LYS H O 1
ATOM 7736 N N . PHE H 1 22 ? 53.257 103.474 3.578 1.00 35.32 22 PHE H N 1
ATOM 7737 C CA . PHE H 1 22 ? 54.160 102.336 3.513 1.00 35.87 22 PHE H CA 1
ATOM 7738 C C . PHE H 1 22 ? 54.607 102.109 2.077 1.00 40.75 22 PHE H C 1
ATOM 7739 O O . PHE H 1 22 ? 53.788 101.874 1.195 1.00 51.23 22 PHE H O 1
ATOM 7747 N N . GLU H 1 23 ? 55.910 102.191 1.844 1.00 35.39 23 GLU H N 1
ATOM 7748 C CA . GLU H 1 23 ? 56.453 102.003 0.506 1.00 43.25 23 GLU H CA 1
ATOM 7749 C C . GLU H 1 23 ? 57.212 100.691 0.469 1.00 45.89 23 GLU H C 1
ATOM 7750 O O . GLU H 1 23 ? 57.316 100.035 -0.565 1.00 52.88 23 GLU H O 1
ATOM 7756 N N . SER H 1 24 ? 57.731 100.319 1.630 1.00 40.80 24 SER H N 1
ATOM 7757 C CA . SER H 1 24 ? 58.589 99.158 1.789 1.00 36.28 24 SER H CA 1
ATOM 7758 C C . SER H 1 24 ? 57.801 97.974 2.346 1.00 32.73 24 SER H C 1
ATOM 7759 O O . SER H 1 24 ? 57.040 98.131 3.298 1.00 27.83 24 SER H O 1
ATOM 7762 N N . PRO H 1 25 ? 57.971 96.783 1.750 1.00 30.03 25 PRO H N 1
ATOM 7763 C CA . PRO H 1 25 ? 57.315 95.616 2.348 1.00 31.21 25 PRO H CA 1
ATOM 7764 C C . PRO H 1 25 ? 57.844 95.376 3.755 1.00 28.17 25 PRO H C 1
ATOM 7765 O O . PRO H 1 25 ? 57.072 94.987 4.623 1.00 26.62 25 PRO H O 1
ATOM 7769 N N . GLU H 1 26 ? 59.136 95.596 3.984 1.00 29.55 26 GLU H N 1
ATOM 7770 C CA . GLU H 1 26 ? 59.680 95.352 5.319 1.00 34.32 26 GLU H CA 1
ATOM 7771 C C . GLU H 1 26 ? 59.105 96.328 6.347 1.00 30.00 26 GLU H C 1
ATOM 7772 O O . GLU H 1 26 ? 58.876 95.960 7.499 1.00 28.44 26 GLU H O 1
ATOM 7778 N N . ALA H 1 27 ? 58.865 97.564 5.927 1.00 24.87 27 ALA H N 1
ATOM 7779 C CA . ALA H 1 27 ? 58.245 98.548 6.812 1.00 28.64 27 ALA H CA 1
ATOM 7780 C C . ALA H 1 27 ? 56.812 98.142 7.127 1.00 24.74 27 ALA H C 1
ATOM 7781 O O . ALA H 1 27 ? 56.365 98.237 8.269 1.00 26.25 27 ALA H O 1
ATOM 7783 N N . LEU H 1 28 ? 56.089 97.674 6.115 1.00 23.88 28 LEU H N 1
ATOM 7784 C CA . LEU H 1 28 ? 54.701 97.304 6.321 1.00 21.04 28 LEU H CA 1
ATOM 7785 C C . LEU H 1 28 ? 54.611 96.096 7.254 1.00 22.88 28 LEU H C 1
ATOM 7786 O O . LEU H 1 28 ? 53.794 96.075 8.177 1.00 21.51 28 LEU H O 1
ATOM 7791 N N . TRP H 1 29 ? 55.452 95.092 7.017 1.00 19.53 29 TRP H N 1
ATOM 7792 C CA . TRP H 1 29 ? 55.457 93.898 7.863 1.00 22.12 29 TRP H CA 1
ATOM 7793 C C . TRP H 1 29 ? 55.813 94.263 9.301 1.00 24.66 29 TRP H C 1
ATOM 7794 O O . TRP H 1 29 ? 55.188 93.763 10.251 1.00 23.23 29 TRP H O 1
ATOM 7805 N N . ALA H 1 30 ? 56.795 95.151 9.457 1.00 24.45 30 ALA H N 1
ATOM 7806 C CA . ALA H 1 30 ? 57.238 95.584 10.783 1.00 26.57 30 ALA H CA 1
ATOM 7807 C C . ALA H 1 30 ? 56.079 96.203 11.549 1.00 25.27 30 ALA H C 1
ATOM 7808 O O . ALA H 1 30 ? 55.928 95.966 12.739 1.00 21.58 30 ALA H O 1
ATOM 7810 N N . ALA H 1 31 ? 55.260 96.985 10.854 1.00 22.96 31 ALA H N 1
ATOM 7811 C CA . ALA H 1 31 ? 54.087 97.605 11.464 1.00 23.21 31 ALA H CA 1
ATOM 7812 C C . ALA H 1 31 ? 53.051 96.565 11.882 1.00 25.38 31 ALA H C 1
ATOM 7813 O O . ALA H 1 31 ? 52.457 96.663 12.966 1.00 19.72 31 ALA H O 1
ATOM 7815 N N . CYS H 1 32 ? 52.833 95.567 11.024 1.00 21.32 32 CYS H N 1
ATOM 7816 C CA . CYS H 1 32 ? 51.892 94.505 11.336 1.00 22.18 32 CYS H CA 1
ATOM 7817 C C . CYS H 1 32 ? 52.358 93.765 12.586 1.00 22.81 32 CYS H C 1
ATOM 7818 O O . CYS H 1 32 ? 51.554 93.429 13.441 1.00 19.46 32 CYS H O 1
ATOM 7821 N N . CYS H 1 33 ? 53.660 93.504 12.677 1.00 22.51 33 CYS H N 1
ATOM 7822 C CA . CYS H 1 33 ? 54.208 92.796 13.828 1.00 22.71 33 CYS H CA 1
ATOM 7823 C C . CYS H 1 33 ? 54.028 93.605 15.118 1.00 27.24 33 CYS H C 1
ATOM 7824 O O . CYS H 1 33 ? 53.837 93.036 16.194 1.00 23.99 33 CYS H O 1
ATOM 7827 N N . GLU H 1 34 ? 54.098 94.926 15.019 1.00 22.59 34 GLU H N 1
ATOM 7828 C CA . GLU H 1 34 ? 53.810 95.765 16.186 1.00 21.50 34 GLU H CA 1
ATOM 7829 C C . GLU H 1 34 ? 52.384 95.523 16.657 1.00 21.76 34 GLU H C 1
ATOM 7830 O O . GLU H 1 34 ? 52.112 95.505 17.859 1.00 20.25 34 GLU H O 1
ATOM 7836 N N . TYR H 1 35 ? 51.471 95.358 15.704 1.00 17.20 35 TYR H N 1
ATOM 7837 C CA . TYR H 1 35 ? 50.089 95.088 16.045 1.00 17.49 35 TYR H CA 1
ATOM 7838 C C . TYR H 1 35 ? 49.981 93.736 16.747 1.00 21.08 35 TYR H C 1
ATOM 7839 O O . TYR H 1 35 ? 49.365 93.638 17.804 1.00 16.82 35 TYR H O 1
ATOM 7848 N N . PHE H 1 36 ? 50.583 92.702 16.155 1.00 24.09 36 PHE H N 1
ATOM 7849 C CA . PHE H 1 36 ? 50.574 91.363 16.755 1.00 24.12 36 PHE H CA 1
ATOM 7850 C C . PHE H 1 36 ? 51.115 91.413 18.192 1.00 24.59 36 PHE H C 1
ATOM 7851 O O . PHE H 1 36 ? 50.516 90.868 19.114 1.00 20.66 36 PHE H O 1
ATOM 7859 N N . GLU H 1 37 ? 52.263 92.057 18.376 1.00 20.70 37 GLU H N 1
ATOM 7860 C CA . GLU H 1 37 ? 52.837 92.234 19.714 1.00 24.18 37 GLU H CA 1
ATOM 7861 C C . GLU H 1 37 ? 51.887 92.961 20.675 1.00 29.84 37 GLU H C 1
ATOM 7862 O O . GLU H 1 37 ? 51.768 92.593 21.850 1.00 26.88 37 GLU H O 1
ATOM 7868 N N . TRP H 1 38 ? 51.223 94.003 20.184 1.00 21.84 38 TRP H N 1
ATOM 7869 C CA . TRP H 1 38 ? 50.287 94.747 21.022 1.00 21.50 38 TRP H CA 1
ATOM 7870 C C . TRP H 1 38 ? 49.134 93.849 21.488 1.00 20.71 38 TRP H C 1
ATOM 7871 O O . TRP H 1 38 ? 48.745 93.886 22.652 1.00 22.67 38 TRP H O 1
ATOM 7882 N N . VAL H 1 39 ? 48.598 93.042 20.577 1.00 21.04 39 VAL H N 1
ATOM 7883 C CA . VAL H 1 39 ? 47.505 92.130 20.921 1.00 18.72 39 VAL H CA 1
ATOM 7884 C C . VAL H 1 39 ? 47.946 91.188 22.035 1.00 17.94 39 VAL H C 1
ATOM 7885 O O . VAL H 1 39 ? 47.230 90.987 23.004 1.00 21.88 39 VAL H O 1
ATOM 7889 N N . GLU H 1 40 ? 49.149 90.644 21.926 1.00 20.22 40 GLU H N 1
ATOM 7890 C CA . GLU H 1 40 ? 49.590 89.667 22.912 1.00 24.64 40 GLU H CA 1
ATOM 7891 C C . GLU H 1 40 ? 49.893 90.294 24.251 1.00 25.05 40 GLU H C 1
ATOM 7892 O O . GLU H 1 40 ? 49.785 89.626 25.277 1.00 26.62 40 GLU H O 1
ATOM 7898 N N . ALA H 1 41 ? 50.244 91.578 24.244 1.00 24.23 41 ALA H N 1
ATOM 7899 C CA . ALA H 1 41 ? 50.531 92.298 25.480 1.00 27.11 41 ALA H CA 1
ATOM 7900 C C . ALA H 1 41 ? 49.282 92.922 26.083 1.00 23.68 41 ALA H C 1
ATOM 7901 O O . ALA H 1 41 ? 49.328 93.492 27.174 1.00 27.10 41 ALA H O 1
ATOM 7903 N N . ASN H 1 42 ? 48.166 92.839 25.371 1.00 20.34 42 ASN H N 1
ATOM 7904 C CA . ASN H 1 42 ? 46.932 93.463 25.845 1.00 21.53 42 ASN H CA 1
ATOM 7905 C C . ASN H 1 42 ? 45.742 92.522 25.823 1.00 21.87 42 ASN H C 1
ATOM 7906 O O . ASN H 1 42 ? 44.812 92.702 25.037 1.00 24.14 42 ASN H O 1
ATOM 7911 N N . PRO H 1 43 ? 45.759 91.517 26.699 1.00 23.11 43 PRO H N 1
ATOM 7912 C CA . PRO H 1 43 ? 44.598 90.630 26.802 1.00 19.14 43 PRO H CA 1
ATOM 7913 C C . PRO H 1 43 ? 43.393 91.380 27.341 1.00 22.22 43 PRO H C 1
ATOM 7914 O O . PRO H 1 43 ? 43.539 92.463 27.938 1.00 22.79 43 PRO H O 1
ATOM 7918 N N . LEU H 1 44 ? 42.213 90.812 27.137 1.00 20.91 44 LEU H N 1
ATOM 7919 C CA . LEU H 1 44 ? 41.027 91.293 27.815 1.00 20.28 44 LEU H CA 1
ATOM 7920 C C . LEU H 1 44 ? 41.043 90.722 29.227 1.00 27.00 44 LEU H C 1
ATOM 7921 O O . LEU H 1 44 ? 41.817 89.809 29.516 1.00 23.34 44 LEU H O 1
ATOM 7926 N N . TRP H 1 45 ? 40.214 91.271 30.108 1.00 29.33 45 TRP H N 1
ATOM 7927 C CA . TRP H 1 45 ? 40.214 90.853 31.507 1.00 28.34 45 TRP H CA 1
ATOM 7928 C C . TRP H 1 45 ? 38.825 90.463 31.963 1.00 29.91 45 TRP H C 1
ATOM 7929 O O . TRP H 1 45 ? 37.845 91.141 31.667 1.00 30.10 45 TRP H O 1
ATOM 7940 N N . GLU H 1 46 ? 38.742 89.358 32.685 1.00 32.82 46 GLU H N 1
ATOM 7941 C CA . GLU H 1 46 ? 37.487 88.963 33.298 1.00 31.94 46 GLU H CA 1
ATOM 7942 C C . GLU H 1 46 ? 37.625 89.100 34.799 1.00 28.83 46 GLU H C 1
ATOM 7943 O O . GLU H 1 46 ? 38.595 88.619 35.382 1.00 31.52 46 GLU H O 1
ATOM 7949 N N . MET H 1 47 ? 36.674 89.776 35.428 1.00 34.50 47 MET H N 1
ATOM 7950 C CA . MET H 1 47 ? 36.671 89.847 36.877 1.00 36.45 47 MET H CA 1
ATOM 7951 C C . MET H 1 47 ? 36.132 88.536 37.430 1.00 36.63 47 MET H C 1
ATOM 7952 O O . MET H 1 47 ? 35.085 88.051 36.998 1.00 37.16 47 MET H O 1
ATOM 7957 N N . LYS H 1 48 ? 36.860 87.965 38.381 1.00 34.45 48 LYS H N 1
ATOM 7958 C CA . LYS H 1 48 ? 36.480 86.709 39.003 1.00 38.36 48 LYS H CA 1
ATOM 7959 C C . LYS H 1 48 ? 36.428 86.948 40.504 1.00 43.37 48 LYS H C 1
ATOM 7960 O O . LYS H 1 48 ? 37.338 87.556 41.063 1.00 45.76 48 LYS H O 1
ATOM 7966 N N . ALA H 1 49 ? 35.365 86.488 41.159 1.00 40.57 49 ALA H N 1
ATOM 7967 C CA . ALA H 1 49 ? 35.216 86.712 42.593 1.00 40.22 49 ALA H CA 1
ATOM 7968 C C . ALA H 1 49 ? 35.482 85.453 43.398 1.00 40.88 49 ALA H C 1
ATOM 7969 O O . ALA H 1 49 ? 35.085 84.358 43.008 1.00 38.46 49 ALA H O 1
ATOM 7971 N N . PHE H 1 50 ? 36.168 85.629 44.521 1.00 41.86 50 PHE H N 1
ATOM 7972 C CA . PHE H 1 50 ? 36.495 84.542 45.429 1.00 44.16 50 PHE H CA 1
ATOM 7973 C C . PHE H 1 50 ? 36.067 84.982 46.816 1.00 40.39 50 PHE H C 1
ATOM 7974 O O . PHE H 1 50 ? 36.050 86.175 47.099 1.00 45.38 50 PHE H O 1
ATOM 7982 N N . SER H 1 51 ? 35.723 84.034 47.682 1.00 42.75 51 SER H N 1
ATOM 7983 C CA . SER H 1 51 ? 35.281 84.388 49.029 1.00 47.14 51 SER H CA 1
ATOM 7984 C C . SER H 1 51 ? 35.779 83.438 50.113 1.00 52.26 51 SER H C 1
ATOM 7985 O O . SER H 1 51 ? 35.899 82.235 49.896 1.00 58.32 51 SER H O 1
ATOM 7988 N N . TYR H 1 52 ? 36.058 83.989 51.288 1.00 48.71 52 TYR H N 1
ATOM 7989 C CA . TYR H 1 52 ? 36.501 83.184 52.420 1.00 52.93 52 TYR H CA 1
ATOM 7990 C C . TYR H 1 52 ? 36.242 83.906 53.735 1.00 52.22 52 TYR H C 1
ATOM 7991 O O . TYR H 1 52 ? 36.587 85.078 53.890 1.00 51.47 52 TYR H O 1
ATOM 8000 N N . GLN H 1 53 ? 35.617 83.205 54.673 1.00 55.33 53 GLN H N 1
ATOM 8001 C CA . GLN H 1 53 ? 35.348 83.755 55.995 1.00 62.44 53 GLN H CA 1
ATOM 8002 C C . GLN H 1 53 ? 34.630 85.104 55.975 1.00 61.37 53 GLN H C 1
ATOM 8003 O O . GLN H 1 53 ? 34.872 85.942 56.838 1.00 64.95 53 GLN H O 1
ATOM 8009 N N . GLY H 1 54 ? 33.751 85.321 55.004 1.00 55.20 54 GLY H N 1
ATOM 8010 C CA . GLY H 1 54 ? 32.945 86.533 55.004 1.00 52.30 54 GLY H CA 1
ATOM 8011 C C . GLY H 1 54 ? 33.469 87.647 54.113 1.00 50.05 54 GLY H C 1
ATOM 8012 O O . GLY H 1 54 ? 32.755 88.606 53.817 1.00 49.10 54 GLY H O 1
ATOM 8013 N N . GLU H 1 55 ? 34.717 87.521 53.681 1.00 43.09 55 GLU H N 1
ATOM 8014 C CA . GLU H 1 55 ? 35.325 88.507 52.803 1.00 43.28 55 GLU H CA 1
ATOM 8015 C C . GLU H 1 55 ? 35.212 88.110 51.332 1.00 45.52 55 GLU H C 1
ATOM 8016 O O . GLU H 1 55 ? 35.376 86.941 50.980 1.00 46.28 55 GLU H O 1
ATOM 8022 N N . VAL H 1 56 ? 34.940 89.081 50.464 1.00 41.55 56 VAL H N 1
ATOM 8023 C CA . VAL H 1 56 ? 34.938 88.801 49.031 1.00 41.21 56 VAL H CA 1
ATOM 8024 C C . VAL H 1 56 ? 36.034 89.587 48.321 1.00 44.28 56 VAL H C 1
ATOM 8025 O O . VAL H 1 56 ? 36.181 90.791 48.523 1.00 51.11 56 VAL H O 1
ATOM 8029 N N . ILE H 1 57 ? 36.805 88.885 47.499 1.00 46.60 57 ILE H N 1
ATOM 8030 C CA . ILE H 1 57 ? 37.936 89.464 46.787 1.00 48.40 57 ILE H CA 1
ATOM 8031 C C . ILE H 1 57 ? 37.742 89.303 45.285 1.00 40.62 57 ILE H C 1
ATOM 8032 O O . ILE H 1 57 ? 37.329 88.238 44.821 1.00 46.36 57 ILE H O 1
ATOM 8037 N N . GLN H 1 58 ? 38.036 90.350 44.523 1.00 35.71 58 GLN H N 1
ATOM 8038 C CA . GLN H 1 58 ? 37.934 90.253 43.069 1.00 36.74 58 GLN H CA 1
ATOM 8039 C C . GLN H 1 58 ? 39.295 90.315 42.393 1.00 43.66 58 GLN H C 1
ATOM 8040 O O . GLN H 1 58 ? 40.173 91.091 42.779 1.00 45.59 58 GLN H O 1
ATOM 8046 N N . GLU H 1 59 ? 39.440 89.484 41.370 1.00 45.25 59 GLU H N 1
ATOM 8047 C CA . GLU H 1 59 ? 40.712 89.225 40.727 1.00 48.84 59 GLU H CA 1
ATOM 8048 C C . GLU H 1 59 ? 40.493 89.245 39.222 1.00 38.11 59 GLU H C 1
ATOM 8049 O O . GLU H 1 59 ? 39.649 88.514 38.715 1.00 37.89 59 GLU H O 1
ATOM 8055 N N . PRO H 1 60 ? 41.236 90.095 38.498 1.00 36.43 60 PRO H N 1
ATOM 8056 C CA . PRO H 1 60 ? 41.107 90.079 37.036 1.00 35.26 60 PRO H CA 1
ATOM 8057 C C . PRO H 1 60 ? 41.904 88.926 36.420 1.00 38.32 60 PRO H C 1
ATOM 8058 O O . PRO H 1 60 ? 43.030 88.654 36.840 1.00 36.67 60 PRO H O 1
ATOM 8062 N N . ILE H 1 61 ? 41.308 88.230 35.456 1.00 32.08 61 ILE H N 1
ATOM 8063 C CA . ILE H 1 61 ? 41.970 87.094 34.826 1.00 36.28 61 ILE H CA 1
ATOM 8064 C C . ILE H 1 61 ? 42.108 87.359 33.335 1.00 29.67 61 ILE H C 1
ATOM 8065 O O . ILE H 1 61 ? 41.153 87.783 32.688 1.00 25.25 61 ILE H O 1
ATOM 8070 N N . ALA H 1 62 ? 43.297 87.122 32.791 1.00 29.97 62 ALA H N 1
ATOM 8071 C CA . ALA H 1 62 ? 43.554 87.429 31.388 1.00 24.38 62 ALA H CA 1
ATOM 8072 C C . ALA H 1 62 ? 42.813 86.493 30.443 1.00 27.90 62 ALA H C 1
ATOM 8073 O O . ALA H 1 62 ? 42.781 85.282 30.650 1.00 26.03 62 ALA H O 1
ATOM 8075 N N . LYS H 1 63 ? 42.217 87.081 29.408 1.00 24.41 63 LYS H N 1
ATOM 8076 C CA . LYS H 1 63 ? 41.557 86.345 28.342 1.00 18.79 63 LYS H CA 1
ATOM 8077 C C . LYS H 1 63 ? 42.171 86.769 27.018 1.00 23.15 63 LYS H C 1
ATOM 8078 O O . LYS H 1 63 ? 42.447 87.949 26.793 1.00 20.81 63 LYS H O 1
ATOM 8084 N N . MET H 1 64 ? 42.380 85.803 26.137 1.00 19.60 64 MET H N 1
ATOM 8085 C CA . MET H 1 64 ? 43.025 86.067 24.868 1.00 20.19 64 MET H CA 1
ATOM 8086 C C . MET H 1 64 ? 42.245 87.071 24.023 1.00 18.76 64 MET H C 1
ATOM 8087 O O . MET H 1 64 ? 41.017 86.972 23.891 1.00 20.53 64 MET H O 1
ATOM 8092 N N . ARG H 1 65 ? 42.963 88.040 23.458 1.00 16.30 65 ARG H N 1
ATOM 8093 C CA . ARG H 1 65 ? 42.370 88.992 22.519 1.00 17.00 65 ARG H CA 1
ATOM 8094 C C . ARG H 1 65 ? 42.509 88.493 21.086 1.00 15.80 65 ARG H C 1
ATOM 8095 O O . ARG H 1 65 ? 43.619 88.253 20.614 1.00 23.58 65 ARG H O 1
ATOM 8103 N N . ALA H 1 66 ? 41.384 88.345 20.404 1.00 16.73 66 ALA H N 1
ATOM 8104 C CA . ALA H 1 66 ? 41.357 87.876 19.022 1.00 19.30 66 ALA H CA 1
ATOM 8105 C C . ALA H 1 66 ? 41.904 88.933 18.069 1.00 23.49 66 ALA H C 1
ATOM 8106 O O . ALA H 1 66 ? 41.493 90.091 18.114 1.00 23.30 66 ALA H O 1
ATOM 8108 N N . MET H 1 67 ? 42.845 88.541 17.217 1.00 16.95 67 MET H N 1
ATOM 8109 C CA . MET H 1 67 ? 43.359 89.458 16.194 1.00 16.25 67 MET H CA 1
ATOM 8110 C C . MET H 1 67 ? 42.313 89.646 15.113 1.00 18.51 67 MET H C 1
ATOM 8111 O O . MET H 1 67 ? 41.561 88.730 14.812 1.00 19.60 67 MET H O 1
ATOM 8116 N N . THR H 1 68 ? 42.267 90.834 14.516 1.00 21.70 68 THR H N 1
ATOM 8117 C CA . THR H 1 68 ? 41.358 91.082 13.402 1.00 21.46 68 THR H CA 1
ATOM 8118 C C . THR H 1 68 ? 42.026 92.020 12.397 1.00 19.08 68 THR H C 1
ATOM 8119 O O . THR H 1 68 ? 42.906 92.798 12.758 1.00 15.90 68 THR H O 1
ATOM 8123 N N . ILE H 1 69 ? 41.599 91.946 11.143 1.00 18.22 69 ILE H N 1
ATOM 8124 C CA . ILE H 1 69 ? 42.130 92.833 10.112 1.00 17.04 69 ILE H CA 1
ATOM 8125 C C . ILE H 1 69 ? 41.774 94.298 10.389 1.00 22.47 69 ILE H C 1
ATOM 8126 O O . ILE H 1 69 ? 42.597 95.186 10.222 1.00 19.53 69 ILE H O 1
ATOM 8131 N N . THR H 1 70 ? 40.541 94.542 10.808 1.00 21.80 70 THR H N 1
ATOM 8132 C CA . THR H 1 70 ? 40.123 95.881 11.216 1.00 22.72 70 THR H CA 1
ATOM 8133 C C . THR H 1 70 ? 40.948 96.374 12.405 1.00 25.37 70 THR H C 1
ATOM 8134 O O . THR H 1 70 ? 41.302 97.550 12.491 1.00 27.39 70 THR H O 1
ATOM 8138 N N . GLY H 1 71 ? 41.235 95.475 13.339 1.00 18.95 71 GLY H N 1
ATOM 8139 C CA . GLY H 1 71 ? 42.069 95.827 14.471 1.00 14.11 71 GLY H CA 1
ATOM 8140 C C . GLY H 1 71 ? 43.459 96.233 14.003 1.00 17.40 71 GLY H C 1
ATOM 8141 O O . GLY H 1 71 ? 43.988 97.260 14.438 1.00 20.84 71 GLY H O 1
ATOM 8142 N N . LEU H 1 72 ? 44.048 95.427 13.118 1.00 17.90 72 LEU H N 1
ATOM 8143 C CA . LEU H 1 72 ? 45.374 95.735 12.583 1.00 14.19 72 LEU H CA 1
ATOM 8144 C C . LEU H 1 72 ? 45.401 97.092 11.873 1.00 19.15 72 LEU H C 1
ATOM 8145 O O . LEU H 1 72 ? 46.304 97.892 12.104 1.00 22.21 72 LEU H O 1
ATOM 8150 N N . THR H 1 73 ? 44.411 97.347 11.021 1.00 16.76 73 THR H N 1
ATOM 8151 C CA . THR H 1 73 ? 44.398 98.591 10.236 1.00 19.98 73 THR H CA 1
ATOM 8152 C C . THR H 1 73 ? 44.176 99.821 11.114 1.00 22.89 73 THR H C 1
ATOM 8153 O O . THR H 1 73 ? 44.758 100.882 10.867 1.00 20.37 73 THR H O 1
ATOM 8157 N N . LEU H 1 74 ? 43.337 99.679 12.135 1.00 22.95 74 LEU H N 1
ATOM 8158 C CA . LEU H 1 74 ? 43.129 100.746 13.112 1.00 28.63 74 LEU H CA 1
ATOM 8159 C C . LEU H 1 74 ? 44.448 101.029 13.821 1.00 22.87 74 LEU H C 1
ATOM 8160 O O . LEU H 1 74 ? 44.809 102.189 14.038 1.00 22.33 74 LEU H O 1
ATOM 8165 N N . PHE H 1 75 ? 45.168 99.960 14.168 1.00 21.60 75 PHE H N 1
ATOM 8166 C CA . PHE H 1 75 ? 46.433 100.076 14.895 1.00 19.29 75 PHE H CA 1
ATOM 8167 C C . PHE H 1 75 ? 47.524 100.745 14.064 1.00 23.87 75 PHE H C 1
ATOM 8168 O O . PHE H 1 75 ? 48.205 101.674 14.529 1.00 22.61 75 PHE H O 1
ATOM 8176 N N . ILE H 1 76 ? 47.700 100.291 12.829 1.00 21.44 76 ILE H N 1
ATOM 8177 C CA . ILE H 1 76 ? 48.690 100.943 11.978 1.00 25.89 76 ILE H CA 1
ATOM 8178 C C . ILE H 1 76 ? 48.161 102.248 11.373 1.00 30.40 76 ILE H C 1
ATOM 8179 O O . ILE H 1 76 ? 48.879 102.949 10.674 1.00 27.72 76 ILE H O 1
ATOM 8184 N N . ASP H 1 77 ? 46.901 102.559 11.659 1.00 28.63 77 ASP H N 1
ATOM 8185 C CA . ASP H 1 77 ? 46.257 103.805 11.240 1.00 26.50 77 ASP H CA 1
ATOM 8186 C C . ASP H 1 77 ? 46.081 103.999 9.731 1.00 29.27 77 ASP H C 1
ATOM 8187 O O . ASP H 1 77 ? 46.316 105.092 9.214 1.00 31.35 77 ASP H O 1
ATOM 8192 N N . VAL H 1 78 ? 45.656 102.951 9.031 1.00 24.97 78 VAL H N 1
ATOM 8193 C CA . VAL H 1 78 ? 45.226 103.101 7.643 1.00 24.85 78 VAL H CA 1
ATOM 8194 C C . VAL H 1 78 ? 43.787 102.627 7.518 1.00 27.15 78 VAL H C 1
ATOM 8195 O O . VAL H 1 78 ? 43.305 101.841 8.336 1.00 26.80 78 VAL H O 1
ATOM 8199 N N . THR H 1 79 ? 43.097 103.085 6.486 1.00 26.01 79 THR H N 1
ATOM 8200 C CA . THR H 1 79 ? 41.746 102.605 6.243 1.00 25.87 79 THR H CA 1
ATOM 8201 C C . THR H 1 79 ? 41.794 101.199 5.653 1.00 25.38 79 THR H C 1
ATOM 8202 O O . THR H 1 79 ? 42.827 100.766 5.113 1.00 24.28 79 THR H O 1
ATOM 8206 N N . LEU H 1 80 ? 40.685 100.473 5.781 1.00 24.26 80 LEU H N 1
ATOM 8207 C CA . LEU H 1 80 ? 40.560 99.173 5.127 1.00 27.90 80 LEU H CA 1
ATOM 8208 C C . LEU H 1 80 ? 40.739 99.318 3.621 1.00 30.52 80 LEU H C 1
ATOM 8209 O O . LEU H 1 80 ? 41.227 98.409 2.956 1.00 33.41 80 LEU H O 1
ATOM 8214 N N . GLU H 1 81 ? 40.335 100.465 3.084 1.00 32.64 81 GLU H N 1
ATOM 8215 C CA . GLU H 1 81 ? 40.529 100.745 1.672 1.00 32.91 81 GLU H CA 1
ATOM 8216 C C . GLU H 1 81 ? 42.011 100.784 1.323 1.00 33.92 81 GLU H C 1
ATOM 8217 O O . GLU H 1 81 ? 42.435 100.199 0.333 1.00 35.14 81 GLU H O 1
ATOM 8223 N N . THR H 1 82 ? 42.790 101.492 2.132 1.00 30.94 82 THR H N 1
ATOM 8224 C CA . THR H 1 82 ? 44.229 101.564 1.930 1.00 25.84 82 THR H CA 1
ATOM 8225 C C . THR H 1 82 ? 44.821 100.165 2.004 1.00 24.24 82 THR H C 1
ATOM 8226 O O . THR H 1 82 ? 45.649 99.774 1.170 1.00 25.83 82 THR H O 1
ATOM 8230 N N . TRP H 1 83 ? 44.361 99.392 2.985 1.00 21.95 83 TRP H N 1
ATOM 8231 C CA . TRP H 1 83 ? 44.834 98.024 3.174 1.00 23.69 83 TRP H CA 1
ATOM 8232 C C . TRP H 1 83 ? 44.586 97.225 1.902 1.00 26.81 83 TRP H C 1
ATOM 8233 O O . TRP H 1 83 ? 45.450 96.479 1.447 1.00 24.75 83 TRP H O 1
ATOM 8244 N N . ARG H 1 84 ? 43.405 97.400 1.321 1.00 30.06 84 ARG H N 1
ATOM 8245 C CA . ARG H 1 84 ? 43.047 96.677 0.108 1.00 32.86 84 ARG H CA 1
ATOM 8246 C C . ARG H 1 84 ? 43.877 97.148 -1.083 1.00 34.16 84 ARG H C 1
ATOM 8247 O O . ARG H 1 84 ? 44.160 96.373 -2.004 1.00 39.05 84 ARG H O 1
ATOM 8255 N N . THR H 1 85 ? 44.281 98.415 -1.052 1.00 29.23 85 THR H N 1
ATOM 8256 C CA . THR H 1 85 ? 45.070 98.993 -2.135 1.00 31.13 85 THR H CA 1
ATOM 8257 C C . THR H 1 85 ? 46.456 98.341 -2.220 1.00 30.47 85 THR H C 1
ATOM 8258 O O . THR H 1 85 ? 47.050 98.261 -3.293 1.00 30.37 85 THR H O 1
ATOM 8262 N N . TYR H 1 86 ? 46.947 97.829 -1.095 1.00 25.56 86 TYR H N 1
ATOM 8263 C CA . TYR H 1 86 ? 48.268 97.213 -1.067 1.00 26.70 86 TYR H CA 1
ATOM 8264 C C . TYR H 1 86 ? 48.338 96.015 -2.009 1.00 30.61 86 TYR H C 1
ATOM 8265 O O . TYR H 1 86 ? 49.419 95.634 -2.463 1.00 29.58 86 TYR H O 1
ATOM 8274 N N . ARG H 1 87 ? 47.184 95.428 -2.312 1.00 30.15 87 ARG H N 1
ATOM 8275 C CA . ARG H 1 87 ? 47.136 94.277 -3.223 1.00 32.48 87 ARG H CA 1
ATOM 8276 C C . ARG H 1 87 ? 47.602 94.627 -4.637 1.00 32.28 87 ARG H C 1
ATOM 8277 O O . ARG H 1 87 ? 47.955 93.741 -5.417 1.00 26.65 87 ARG H O 1
ATOM 8285 N N . LEU H 1 88 ? 47.590 95.913 -4.971 1.00 28.83 88 LEU H N 1
ATOM 8286 C CA . LEU H 1 88 ? 47.957 96.348 -6.312 1.00 30.16 88 LEU H CA 1
ATOM 8287 C C . LEU H 1 88 ? 49.434 96.092 -6.626 1.00 33.49 88 LEU H C 1
ATOM 8288 O O . LEU H 1 88 ? 49.803 95.912 -7.782 1.00 36.77 88 LEU H O 1
ATOM 8293 N N . ARG H 1 89 ? 50.270 96.075 -5.590 1.00 35.50 89 ARG H N 1
ATOM 8294 C CA . ARG H 1 89 ? 51.702 95.800 -5.733 1.00 33.40 89 ARG H CA 1
ATOM 8295 C C . ARG H 1 89 ? 52.035 94.396 -5.264 1.00 32.37 89 ARG H C 1
ATOM 8296 O O . ARG H 1 89 ? 51.739 94.039 -4.129 1.00 27.60 89 ARG H O 1
ATOM 8304 N N . GLU H 1 90 ? 52.670 93.609 -6.126 1.00 31.38 90 GLU H N 1
ATOM 8305 C CA . GLU H 1 90 ? 53.047 92.244 -5.775 1.00 31.91 90 GLU H CA 1
ATOM 8306 C C . GLU H 1 90 ? 53.773 92.215 -4.426 1.00 32.35 90 GLU H C 1
ATOM 8307 O O . GLU H 1 90 ? 53.501 91.369 -3.569 1.00 33.19 90 GLU H O 1
ATOM 8313 N N . ASP H 1 91 ? 54.700 93.156 -4.278 1.00 29.00 91 ASP H N 1
ATOM 8314 C CA . ASP H 1 91 ? 55.457 93.442 -3.064 1.00 38.73 91 ASP H CA 1
ATOM 8315 C C . ASP H 1 91 ? 54.629 93.430 -1.792 1.00 35.61 91 ASP H C 1
ATOM 8316 O O . ASP H 1 91 ? 54.797 92.597 -0.887 1.00 32.01 91 ASP H O 1
ATOM 8321 N N . LEU H 1 92 ? 53.736 94.399 -1.715 1.00 25.50 92 LEU H N 1
ATOM 8322 C CA . LEU H 1 92 ? 52.945 94.593 -0.518 1.00 25.78 92 LEU H CA 1
ATOM 8323 C C . LEU H 1 92 ? 51.888 93.511 -0.388 1.00 21.08 92 LEU H C 1
ATOM 8324 O O . LEU H 1 92 ? 51.460 93.173 0.712 1.00 23.08 92 LEU H O 1
ATOM 8329 N N . SER H 1 93 ? 51.465 92.971 -1.524 1.00 24.66 93 SER H N 1
ATOM 8330 C CA . SER H 1 93 ? 50.402 91.996 -1.505 1.00 23.03 93 SER H CA 1
ATOM 8331 C C . SER H 1 93 ? 50.862 90.767 -0.732 1.00 24.44 93 SER H C 1
ATOM 8332 O O . SER H 1 93 ? 50.083 90.180 -0.000 1.00 19.05 93 SER H O 1
ATOM 8335 N N . GLU H 1 94 ? 52.138 90.411 -0.857 1.00 25.69 94 GLU H N 1
ATOM 8336 C CA . GLU H 1 94 ? 52.661 89.248 -0.130 1.00 24.40 94 GLU H CA 1
ATOM 8337 C C . GLU H 1 94 ? 52.663 89.476 1.372 1.00 26.35 94 GLU H C 1
ATOM 8338 O O . GLU H 1 94 ? 52.500 88.535 2.156 1.00 22.48 94 GLU H O 1
ATOM 8344 N N . VAL H 1 95 ? 52.868 90.724 1.769 1.00 24.03 95 VAL H N 1
ATOM 8345 C CA . VAL H 1 95 ? 52.858 91.093 3.176 1.00 21.44 95 VAL H CA 1
ATOM 8346 C C . VAL H 1 95 ? 51.438 91.041 3.727 1.00 22.49 95 VAL H C 1
ATOM 8347 O O . VAL H 1 95 ? 51.229 90.580 4.842 1.00 20.78 95 VAL H O 1
ATOM 8351 N N . VAL H 1 96 ? 50.474 91.507 2.931 1.00 18.53 96 VAL H N 1
ATOM 8352 C CA . VAL H 1 96 ? 49.065 91.465 3.312 1.00 18.33 96 VAL H CA 1
ATOM 8353 C C . VAL H 1 96 ? 48.640 90.010 3.527 1.00 15.93 96 VAL H C 1
ATOM 8354 O O . VAL H 1 96 ? 48.024 89.684 4.541 1.00 17.25 96 VAL H O 1
ATOM 8358 N N . THR H 1 97 ? 48.989 89.138 2.587 1.00 16.39 97 THR H N 1
ATOM 8359 C CA . THR H 1 97 ? 48.654 87.722 2.715 1.00 17.82 97 THR H CA 1
ATOM 8360 C C . THR H 1 97 ? 49.285 87.114 3.970 1.00 21.71 97 THR H C 1
ATOM 8361 O O . THR H 1 97 ? 48.603 86.436 4.725 1.00 19.55 97 THR H O 1
ATOM 8365 N N . ARG H 1 98 ? 50.569 87.387 4.201 1.00 17.02 98 ARG H N 1
ATOM 8366 C CA . ARG H 1 98 ? 51.253 86.892 5.401 1.00 22.28 98 ARG H CA 1
ATOM 8367 C C . ARG H 1 98 ? 50.580 87.370 6.700 1.00 19.04 98 ARG H C 1
ATOM 8368 O O . ARG H 1 98 ? 50.361 86.587 7.637 1.00 19.19 98 ARG H O 1
ATOM 8376 N N . ALA H 1 99 ? 50.247 88.654 6.754 1.00 15.44 99 ALA H N 1
ATOM 8377 C CA . ALA H 1 99 ? 49.554 89.210 7.913 1.00 15.49 99 ALA H CA 1
ATOM 8378 C C . ALA H 1 99 ? 48.189 88.573 8.143 1.00 18.94 99 ALA H C 1
ATOM 8379 O O . ALA H 1 99 ? 47.851 88.206 9.263 1.00 18.85 99 ALA H O 1
ATOM 8381 N N . GLU H 1 100 ? 47.392 88.459 7.086 1.00 17.26 100 GLU H N 1
ATOM 8382 C CA . GLU H 1 100 ? 46.056 87.889 7.242 1.00 15.94 100 GLU H CA 1
ATOM 8383 C C . GLU H 1 100 ? 46.153 86.417 7.640 1.00 20.20 100 GLU H C 1
ATOM 8384 O O . GLU H 1 100 ? 45.286 85.888 8.341 1.00 19.99 100 GLU H O 1
ATOM 8390 N N . GLN H 1 101 ? 47.241 85.776 7.227 1.00 17.85 101 GLN H N 1
ATOM 8391 C CA . GLN H 1 101 ? 47.470 84.379 7.576 1.00 21.93 101 GLN H CA 1
ATOM 8392 C C . GLN H 1 101 ? 47.797 84.212 9.060 1.00 20.00 101 GLN H C 1
ATOM 8393 O O . GLN H 1 101 ? 47.306 83.277 9.709 1.00 18.91 101 GLN H O 1
ATOM 8399 N N . VAL H 1 102 ? 48.623 85.110 9.588 1.00 17.37 102 VAL H N 1
ATOM 8400 C CA . VAL H 1 102 ? 48.932 85.135 11.018 1.00 15.86 102 VAL H CA 1
ATOM 8401 C C . VAL H 1 102 ? 47.659 85.369 11.836 1.00 19.27 102 VAL H C 1
ATOM 8402 O O . VAL H 1 102 ? 47.419 84.703 12.842 1.00 17.09 102 VAL H O 1
ATOM 8406 N N . ILE H 1 103 ? 46.852 86.323 11.394 1.00 16.75 103 ILE H N 1
ATOM 8407 C CA . ILE H 1 103 ? 45.583 86.634 12.043 1.00 18.10 103 ILE H CA 1
ATOM 8408 C C . ILE H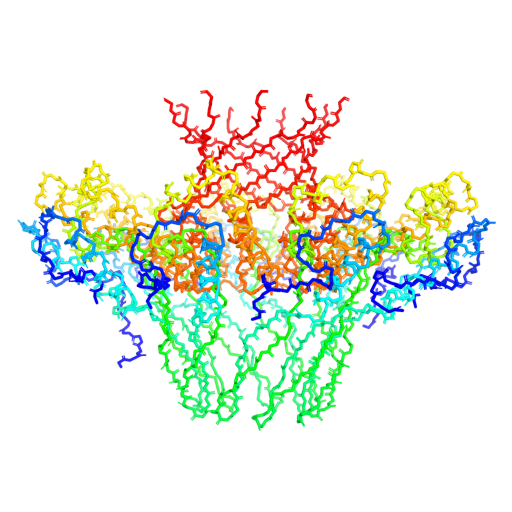 1 103 ? 44.654 85.408 12.074 1.00 19.58 103 ILE H C 1
ATOM 8409 O O . ILE H 1 103 ? 44.092 85.075 13.122 1.00 18.00 103 ILE H O 1
ATOM 8414 N N . TYR H 1 104 ? 44.516 84.746 10.928 1.00 16.20 104 TYR H N 1
ATOM 8415 C CA . TYR H 1 104 ? 43.716 83.524 10.810 1.00 17.23 104 TYR H CA 1
ATOM 8416 C C . TYR H 1 104 ? 44.175 82.453 11.803 1.00 18.50 104 TYR H C 1
ATOM 8417 O O . TYR H 1 104 ? 43.366 81.873 12.548 1.00 16.13 104 TYR H O 1
ATOM 8426 N N . ASP H 1 105 ? 45.473 82.173 11.797 1.00 18.65 105 ASP H N 1
ATOM 8427 C CA . ASP H 1 105 ? 46.021 81.118 12.643 1.00 20.35 105 ASP H CA 1
ATOM 8428 C C . ASP H 1 105 ? 45.895 81.421 14.123 1.00 19.19 105 ASP H C 1
ATOM 8429 O O . ASP H 1 105 ? 45.678 80.512 14.924 1.00 17.54 105 ASP H O 1
ATOM 8434 N N . GLN H 1 106 ? 46.044 82.686 14.492 1.00 20.41 106 GLN H N 1
ATOM 8435 C CA . GLN H 1 106 ? 45.953 83.042 15.906 1.00 19.43 106 GLN H CA 1
ATOM 8436 C C . GLN H 1 106 ? 44.562 82.690 16.405 1.00 15.71 106 GLN H C 1
ATOM 8437 O O . GLN H 1 106 ? 44.408 82.077 17.457 1.00 18.23 106 GLN H O 1
ATOM 8443 N N . LYS H 1 107 ? 43.544 83.064 15.640 1.00 14.75 107 LYS H N 1
ATOM 8444 C CA . LYS H 1 107 ? 42.164 82.803 16.043 1.00 18.55 107 LYS H CA 1
ATOM 8445 C C . LYS H 1 107 ? 41.816 81.317 15.942 1.00 16.91 107 LYS H C 1
ATOM 8446 O O . LYS H 1 107 ? 41.124 80.772 16.811 1.00 16.37 107 LYS H O 1
ATOM 8452 N N . PHE H 1 108 ? 42.283 80.666 14.885 1.00 14.20 108 PHE H N 1
ATOM 8453 C CA . PHE H 1 108 ? 42.018 79.238 14.749 1.00 14.22 108 PHE H CA 1
ATOM 8454 C C . PHE H 1 108 ? 42.623 78.471 15.923 1.00 17.83 108 PHE H C 1
ATOM 8455 O O . PHE H 1 108 ? 41.966 77.623 16.529 1.00 15.92 108 PHE H O 1
ATOM 8463 N N . SER H 1 109 ? 43.875 78.764 16.256 1.00 19.13 109 SER H N 1
ATOM 8464 C CA . SER H 1 109 ? 44.513 77.995 17.319 1.00 17.44 109 SER H CA 1
ATOM 8465 C C . SER H 1 109 ? 43.920 78.312 18.699 1.00 19.55 109 SER H C 1
ATOM 8466 O O . SER H 1 109 ? 43.785 77.415 19.540 1.00 16.24 109 SER H O 1
ATOM 8469 N N . GLY H 1 110 ? 43.559 79.573 18.931 1.00 19.36 110 GLY H N 1
ATOM 8470 C CA . GLY H 1 110 ? 42.909 79.947 20.170 1.00 18.21 110 GLY H CA 1
ATOM 8471 C C . GLY H 1 110 ? 41.560 79.267 20.336 1.00 17.90 110 GLY H C 1
ATOM 8472 O O . GLY H 1 110 ? 41.275 78.731 21.403 1.00 18.21 110 GLY H O 1
ATOM 8473 N N . ALA H 1 111 ? 40.745 79.263 19.280 1.00 17.86 111 ALA H N 1
ATOM 8474 C CA . ALA H 1 111 ? 39.432 78.610 19.301 1.00 17.71 111 ALA H CA 1
ATOM 8475 C C . ALA H 1 111 ? 39.555 77.099 19.467 1.00 18.50 111 ALA H C 1
ATOM 8476 O O . ALA H 1 111 ? 38.766 76.480 20.179 1.00 19.52 111 ALA H O 1
ATOM 8478 N N . ALA H 1 112 ? 40.516 76.493 18.780 1.00 18.85 112 ALA H N 1
ATOM 8479 C CA . ALA H 1 112 ? 40.695 75.047 18.905 1.00 17.19 112 ALA H CA 1
ATOM 8480 C C . ALA H 1 112 ? 41.036 74.678 20.337 1.00 18.90 112 ALA H C 1
ATOM 8481 O O . ALA H 1 112 ? 40.658 73.599 20.812 1.00 19.66 112 ALA H O 1
ATOM 8483 N N . ALA H 1 113 ? 41.759 75.557 21.027 1.00 16.39 113 ALA H N 1
ATOM 8484 C CA . ALA H 1 113 ? 42.145 75.282 22.415 1.00 19.07 113 ALA H CA 1
ATOM 8485 C C . ALA H 1 113 ? 41.123 75.817 23.419 1.00 21.41 113 ALA H C 1
ATOM 8486 O O . ALA H 1 113 ? 41.371 75.823 24.621 1.00 22.43 113 ALA H O 1
ATOM 8488 N N . ASP H 1 114 ? 39.980 76.262 22.910 1.00 18.79 114 ASP H N 1
ATOM 8489 C CA . ASP H 1 114 ? 38.914 76.837 23.734 1.00 21.09 114 ASP H CA 1
ATOM 8490 C C . ASP H 1 114 ? 39.364 78.050 24.539 1.00 28.15 114 ASP H C 1
ATOM 8491 O O . ASP H 1 114 ? 38.788 78.350 25.580 1.00 26.83 114 ASP H O 1
ATOM 8496 N N . LEU H 1 115 ? 40.376 78.760 24.042 1.00 18.55 115 LEU H N 1
ATOM 8497 C CA . LEU H 1 115 ? 40.772 80.031 24.647 1.00 15.13 115 LEU H CA 1
ATOM 8498 C C . LEU H 1 115 ? 39.960 81.179 24.028 1.00 19.82 115 LEU H C 1
ATOM 8499 O O . LEU H 1 115 ? 39.866 82.270 24.590 1.00 21.89 115 LEU H O 1
ATOM 8504 N N . LEU H 1 116 ? 39.370 80.914 22.868 1.00 15.73 116 LEU H N 1
ATOM 8505 C CA . LEU H 1 116 ? 38.427 81.824 22.235 1.00 18.61 116 LEU H CA 1
ATOM 8506 C C . LEU H 1 116 ? 37.142 81.050 21.949 1.00 22.86 116 LEU H C 1
ATOM 8507 O O . LEU H 1 116 ? 37.164 79.824 21.750 1.00 21.48 116 LEU H O 1
ATOM 8512 N N . ASN H 1 117 ? 36.016 81.752 21.937 1.00 17.74 117 ASN H N 1
ATOM 8513 C CA . ASN H 1 117 ? 34.733 81.115 21.655 1.00 19.03 117 ASN H CA 1
ATOM 8514 C C . ASN H 1 117 ? 34.706 80.474 20.280 1.00 20.37 117 ASN H C 1
ATOM 8515 O O . ASN H 1 117 ? 34.816 81.158 19.264 1.00 16.56 117 ASN H O 1
ATOM 8520 N N . ALA H 1 118 ? 34.528 79.154 20.244 1.00 17.93 118 ALA H N 1
ATOM 8521 C CA . ALA H 1 118 ? 34.708 78.428 19.010 1.00 22.98 118 ALA H CA 1
ATOM 8522 C C . ALA H 1 118 ? 33.663 78.766 17.971 1.00 18.74 118 ALA H C 1
ATOM 8523 O O . ALA H 1 118 ? 33.996 78.826 16.797 1.00 17.95 118 ALA H O 1
ATOM 8525 N N . ASN H 1 119 ? 32.397 78.969 18.346 1.00 16.41 119 ASN H N 1
ATOM 8526 C CA . ASN H 1 119 ? 31.470 79.154 17.242 1.00 21.08 119 ASN H CA 1
ATOM 8527 C C . ASN H 1 119 ? 31.558 80.506 16.600 1.00 18.80 119 ASN H C 1
ATOM 8528 O O . ASN H 1 119 ? 31.377 80.624 15.393 1.00 19.20 119 ASN H O 1
ATOM 8533 N N . ILE H 1 120 ? 31.784 81.537 17.399 1.00 13.74 120 ILE H N 1
ATOM 8534 C CA . ILE H 1 120 ? 31.975 82.844 16.778 1.00 14.81 120 ILE H CA 1
ATOM 8535 C C . ILE H 1 120 ? 33.262 82.896 15.932 1.00 14.49 120 ILE H C 1
ATOM 8536 O O . ILE H 1 120 ? 33.281 83.518 14.870 1.00 16.59 120 ILE H O 1
ATOM 8541 N N . ILE H 1 121 ? 34.320 82.222 16.364 1.00 14.14 121 ILE H N 1
ATOM 8542 C CA . ILE H 1 121 ? 35.519 82.157 15.531 1.00 17.39 121 ILE H CA 1
ATOM 8543 C C . ILE H 1 121 ? 35.249 81.349 14.253 1.00 17.53 121 ILE H C 1
ATOM 8544 O O . ILE H 1 121 ? 35.683 81.734 13.168 1.00 16.40 121 ILE H O 1
ATOM 8549 N N . ALA H 1 122 ? 34.512 80.245 14.371 1.00 13.92 122 ALA H N 1
ATOM 8550 C CA . ALA H 1 122 ? 34.180 79.449 13.182 1.00 15.54 122 ALA H CA 1
ATOM 8551 C C . ALA H 1 122 ? 33.505 80.320 12.123 1.00 18.39 122 ALA H C 1
ATOM 8552 O O . ALA H 1 122 ? 33.834 80.250 10.935 1.00 15.88 122 ALA H O 1
ATOM 8554 N N . ARG H 1 123 ? 32.560 81.150 12.555 1.00 16.42 123 ARG H N 1
ATOM 8555 C CA . ARG H 1 123 ? 31.870 82.032 11.633 1.00 16.04 123 ARG H CA 1
ATOM 8556 C C . ARG H 1 123 ? 32.833 83.078 11.050 1.00 16.74 123 ARG H C 1
ATOM 8557 O O . ARG H 1 123 ? 32.794 83.363 9.862 1.00 15.06 123 ARG H O 1
ATOM 8565 N N . ASP H 1 124 ? 33.692 83.634 11.893 1.00 17.80 124 ASP H N 1
ATOM 8566 C CA . ASP H 1 124 ? 34.625 84.673 11.452 1.00 16.65 124 ASP H CA 1
ATOM 8567 C C . ASP H 1 124 ? 35.607 84.111 10.422 1.00 18.40 124 ASP H C 1
ATOM 8568 O O . ASP H 1 124 ? 35.889 84.761 9.416 1.00 19.75 124 ASP H O 1
ATOM 8573 N N . LEU H 1 125 ? 36.100 82.892 10.660 1.00 14.84 125 LEU H N 1
ATOM 8574 C CA . LEU H 1 125 ? 37.054 82.251 9.746 1.00 16.08 125 LEU H CA 1
ATOM 8575 C C . LEU H 1 125 ? 36.388 81.676 8.501 1.00 18.83 125 LEU H C 1
ATOM 8576 O O . LEU H 1 125 ? 37.068 81.306 7.544 1.00 19.85 125 LEU H O 1
ATOM 8581 N N . GLY H 1 126 ? 35.061 81.583 8.514 1.00 17.25 126 GLY H N 1
ATOM 8582 C CA . GLY H 1 126 ? 34.347 80.998 7.386 1.00 15.51 126 GLY H CA 1
ATOM 8583 C C . GLY H 1 126 ? 34.543 79.493 7.271 1.00 17.58 126 GLY H C 1
ATOM 8584 O O . GLY H 1 126 ? 34.610 78.947 6.168 1.00 20.53 126 GLY H O 1
ATOM 8585 N N . LEU H 1 127 ? 34.662 78.811 8.406 1.00 15.83 127 LEU H N 1
ATOM 8586 C CA . LEU H 1 127 ? 34.748 77.349 8.383 1.00 18.64 127 LEU H CA 1
ATOM 8587 C C . LEU H 1 127 ? 33.337 76.811 8.185 1.00 17.31 127 LEU H C 1
ATOM 8588 O O . LEU H 1 127 ? 32.406 77.202 8.902 1.00 19.41 127 LEU H O 1
ATOM 8593 N N . LYS H 1 128 ? 33.178 75.938 7.199 1.00 15.27 128 LYS H N 1
ATOM 8594 C CA . LYS H 1 128 ? 31.852 75.481 6.782 1.00 15.63 128 LYS H CA 1
ATOM 8595 C C . LYS H 1 128 ? 31.475 74.157 7.390 1.00 20.48 128 LYS H C 1
ATOM 8596 O O . LYS H 1 128 ? 32.346 73.330 7.691 1.00 20.52 128 LYS H O 1
ATOM 8602 N N . GLU H 1 129 ? 30.170 73.961 7.573 1.00 15.48 129 GLU H N 1
ATOM 8603 C CA . GLU H 1 129 ? 29.633 72.641 7.937 1.00 14.35 129 GLU H CA 1
ATOM 8604 C C . GLU H 1 129 ? 29.259 71.893 6.664 1.00 18.49 129 GLU H C 1
ATOM 8605 O O . GLU H 1 129 ? 28.465 72.391 5.859 1.00 18.56 129 GLU H O 1
ATOM 8611 N N . GLN H 1 130 ? 29.823 70.699 6.474 1.00 16.25 130 GLN H N 1
ATOM 8612 C CA . GLN H 1 130 ? 29.524 69.895 5.290 1.00 17.82 130 GLN H CA 1
ATOM 8613 C C . GLN H 1 130 ? 28.597 68.744 5.660 1.00 16.90 130 GLN H C 1
ATOM 8614 O O . GLN H 1 130 ? 28.836 68.052 6.642 1.00 16.61 130 GLN H O 1
ATOM 8620 N N . SER H 1 131 ? 27.545 68.536 4.875 1.00 17.41 131 SER H N 1
ATOM 8621 C CA . SER H 1 131 ? 26.611 67.460 5.180 1.00 17.85 131 SER H CA 1
ATOM 8622 C C . SER H 1 131 ? 26.171 66.721 3.928 1.00 18.07 131 SER H C 1
ATOM 8623 O O . SER H 1 131 ? 26.307 67.228 2.805 1.00 17.92 131 SER H O 1
ATOM 8626 N N . GLN H 1 132 ? 25.663 65.510 4.131 1.00 16.41 132 GLN H N 1
ATOM 8627 C CA . GLN H 1 132 ? 25.075 64.733 3.062 1.00 16.02 132 GLN H CA 1
ATOM 8628 C C . GLN H 1 132 ? 23.721 64.273 3.560 1.00 19.93 132 GLN H C 1
ATOM 8629 O O . GLN H 1 132 ? 23.608 63.727 4.657 1.00 19.79 132 GLN H O 1
ATOM 8635 N N . VAL H 1 133 ? 22.695 64.492 2.757 1.00 16.47 133 VAL H N 1
ATOM 8636 C CA . VAL H 1 133 ? 21.332 64.256 3.205 1.00 16.90 133 VAL H CA 1
ATOM 8637 C C . VAL H 1 133 ? 20.668 63.322 2.217 1.00 16.74 133 VAL H C 1
ATOM 8638 O O . VAL H 1 133 ? 20.555 63.634 1.038 1.00 20.22 133 VAL H O 1
ATOM 8642 N N . GLU H 1 134 ? 20.240 62.159 2.696 1.00 17.77 134 GLU H N 1
ATOM 8643 C CA . GLU H 1 134 ? 19.617 61.185 1.822 1.00 17.09 134 GLU H CA 1
ATOM 8644 C C . GLU H 1 134 ? 18.111 61.193 2.012 1.00 23.11 134 GLU H C 1
ATOM 8645 O O . GLU H 1 134 ? 17.625 61.031 3.124 1.00 19.22 134 GLU H O 1
ATOM 8651 N N . ASP H 1 135 ? 17.374 61.378 0.922 1.00 21.00 135 ASP H N 1
ATOM 8652 C CA . ASP H 1 135 ? 15.922 61.314 0.970 1.00 22.37 135 ASP H CA 1
ATOM 8653 C C . ASP H 1 135 ? 15.528 59.855 0.858 1.00 29.28 135 ASP H C 1
ATOM 8654 O O . ASP H 1 135 ? 15.698 59.245 -0.195 1.00 23.25 135 ASP H O 1
ATOM 8659 N N . VAL H 1 136 ? 15.025 59.283 1.948 1.00 24.01 136 VAL H N 1
ATOM 8660 C CA . VAL H 1 136 ? 14.708 57.856 1.964 1.00 22.23 136 VAL H CA 1
ATOM 8661 C C . VAL H 1 136 ? 13.211 57.602 1.874 1.00 29.69 136 VAL H C 1
ATOM 8662 O O . VAL H 1 136 ? 12.728 56.531 2.238 1.00 34.74 136 VAL H O 1
ATOM 8666 N N . THR H 1 137 ? 12.478 58.584 1.373 1.00 23.25 137 THR H N 1
ATOM 8667 C CA . THR H 1 137 ? 11.043 58.430 1.194 1.00 28.46 137 THR H CA 1
ATOM 8668 C C . THR H 1 137 ? 10.775 57.325 0.169 1.00 32.33 137 THR H C 1
ATOM 8669 O O . THR H 1 137 ? 11.277 57.388 -0.952 1.00 35.34 137 THR H O 1
ATOM 8673 N N . PRO H 1 138 ? 9.997 56.299 0.553 1.00 34.16 138 PRO H N 1
ATOM 8674 C CA . PRO H 1 138 ? 9.702 55.218 -0.394 1.00 41.80 138 PRO H CA 1
ATOM 8675 C C . PRO H 1 138 ? 8.868 55.742 -1.552 1.00 52.71 138 PRO H C 1
ATOM 8676 O O . PRO H 1 138 ? 8.174 56.750 -1.406 1.00 49.21 138 PRO H O 1
ATOM 8680 N N . ASP H 1 139 ? 8.936 55.067 -2.693 1.00 68.27 139 ASP H N 1
ATOM 8681 C CA . ASP H 1 139 ? 8.191 55.497 -3.868 1.00 75.42 139 ASP H CA 1
ATOM 8682 C C . ASP H 1 139 ? 6.958 54.631 -4.098 1.00 72.39 139 ASP H C 1
ATOM 8683 O O . ASP H 1 139 ? 5.988 54.705 -3.344 1.00 70.11 139 ASP H O 1
ATOM 8688 N N . ARG I 1 8 ? 22.473 105.732 35.297 1.00 59.16 8 ARG I N 1
ATOM 8689 C CA . ARG I 1 8 ? 21.338 106.009 34.433 1.00 53.19 8 ARG I CA 1
ATOM 8690 C C . ARG I 1 8 ? 21.811 106.202 33.000 1.00 37.93 8 ARG I C 1
ATOM 8691 O O . ARG I 1 8 ? 21.906 107.328 32.524 1.00 37.76 8 ARG I O 1
ATOM 8699 N N . PHE I 1 9 ? 22.100 105.096 32.317 1.00 35.07 9 PHE I N 1
ATOM 8700 C CA . PHE I 1 9 ? 22.624 105.149 30.953 1.00 29.31 9 PHE I CA 1
ATOM 8701 C C . PHE I 1 9 ? 21.729 105.935 29.995 1.00 32.78 9 PHE I C 1
ATOM 8702 O O . PHE I 1 9 ? 22.212 106.507 29.015 1.00 26.50 9 PHE I O 1
ATOM 8710 N N . TRP I 1 10 ? 20.430 105.974 30.286 1.00 32.76 10 TRP I N 1
ATOM 8711 C CA . TRP I 1 10 ? 19.495 106.745 29.469 1.00 32.76 10 TRP I CA 1
ATOM 8712 C C . TRP I 1 10 ? 19.674 108.252 29.657 1.00 32.05 10 TRP I C 1
ATOM 8713 O O . TRP I 1 10 ? 19.110 109.049 28.908 1.00 40.23 10 TRP I O 1
ATOM 8724 N N . GLU I 1 11 ? 20.469 108.647 30.646 1.00 29.90 11 GLU I N 1
ATOM 8725 C CA . GLU I 1 11 ? 20.723 110.070 30.874 1.00 40.03 11 GLU I CA 1
ATOM 8726 C C . GLU I 1 11 ? 22.097 110.522 30.395 1.00 34.71 11 GLU I C 1
ATOM 8727 O O . GLU I 1 11 ? 22.382 111.714 30.360 1.00 32.26 11 GLU I O 1
ATOM 8733 N N . ALA I 1 12 ? 22.946 109.572 30.028 1.00 27.18 12 ALA I N 1
ATOM 8734 C CA . ALA I 1 12 ? 24.305 109.895 29.612 1.00 30.39 12 ALA I CA 1
ATOM 8735 C C . ALA I 1 12 ? 24.284 110.708 28.319 1.00 29.82 12 ALA I C 1
ATOM 8736 O O . ALA I 1 12 ? 23.529 110.401 27.394 1.00 28.69 12 ALA I O 1
ATOM 8738 N N . ARG I 1 13 ? 25.112 111.746 28.262 1.00 25.96 13 ARG I N 1
ATOM 8739 C CA . ARG I 1 13 ? 25.175 112.615 27.090 1.00 24.82 13 ARG I CA 1
ATOM 8740 C C . ARG I 1 13 ? 26.581 113.190 26.948 1.00 26.72 13 ARG I C 1
ATOM 8741 O O . ARG I 1 13 ? 27.238 113.491 27.948 1.00 28.50 13 ARG I O 1
ATOM 8749 N N . SER I 1 14 ? 27.042 113.313 25.705 1.00 24.77 14 SER I N 1
ATOM 8750 C CA . SER I 1 14 ? 28.375 113.841 25.424 1.00 24.54 14 SER I CA 1
ATOM 8751 C C . SER I 1 14 ? 28.469 115.328 25.775 1.00 24.66 14 SER I C 1
ATOM 8752 O O . SER I 1 14 ? 27.467 115.974 26.018 1.00 23.80 14 SER I O 1
ATOM 8755 N N . SER I 1 15 ? 29.690 115.847 25.788 1.00 25.92 15 SER I N 1
ATOM 8756 C CA . SER I 1 15 ? 29.947 117.259 26.056 1.00 21.53 15 SER I CA 1
ATOM 8757 C C . SER I 1 15 ? 29.442 118.157 24.931 1.00 23.48 15 SER I C 1
ATOM 8758 O O . SER I 1 15 ? 29.468 119.391 25.051 1.00 24.54 15 SER I O 1
ATOM 8761 N N . HIS I 1 16 ? 28.978 117.549 23.846 1.00 23.40 16 HIS I N 1
ATOM 8762 C CA . HIS I 1 16 ? 28.497 118.300 22.688 1.00 22.98 16 HIS I CA 1
ATOM 8763 C C . HIS I 1 16 ? 27.036 118.732 22.793 1.00 32.23 16 HIS I C 1
ATOM 8764 O O . HIS I 1 16 ? 26.496 119.354 21.878 1.00 31.35 16 HIS I O 1
ATOM 8771 N N . GLY I 1 17 ? 26.405 118.416 23.916 1.00 29.58 17 GLY I N 1
ATOM 8772 C CA . GLY I 1 17 ? 25.099 118.973 24.212 1.00 29.33 17 GLY I CA 1
ATOM 8773 C C . GLY I 1 17 ? 23.927 118.335 23.502 1.00 26.67 17 GLY I C 1
ATOM 8774 O O . GLY I 1 17 ? 23.972 117.169 23.078 1.00 27.83 17 GLY I O 1
ATOM 8775 N N . ARG I 1 18 ? 22.868 119.121 23.368 1.00 23.79 18 ARG I N 1
ATOM 8776 C CA . ARG I 1 18 ? 21.615 118.620 22.827 1.00 27.87 18 ARG I CA 1
ATOM 8777 C C . ARG I 1 18 ? 21.550 118.778 21.316 1.00 27.37 18 ARG I C 1
ATOM 8778 O O . ARG I 1 18 ? 21.807 119.864 20.783 1.00 31.16 18 ARG I O 1
ATOM 8786 N N . ASN I 1 19 ? 21.212 117.688 20.631 1.00 26.27 19 ASN I N 1
ATOM 8787 C CA . ASN I 1 19 ? 20.915 117.760 19.206 1.00 28.15 19 ASN I CA 1
ATOM 8788 C C . ASN I 1 19 ? 22.028 118.461 18.405 1.00 23.06 19 ASN I C 1
ATOM 8789 O O . ASN I 1 19 ? 21.754 119.346 17.587 1.00 29.03 19 ASN I O 1
ATOM 8794 N N . PRO I 1 20 ? 23.289 118.074 18.643 1.00 21.93 20 PRO I N 1
ATOM 8795 C CA . PRO I 1 20 ? 24.405 118.749 17.970 1.00 21.64 20 PRO I CA 1
ATOM 8796 C C . PRO I 1 20 ? 24.396 118.626 16.451 1.00 23.88 20 PRO I C 1
ATOM 8797 O O . PRO I 1 20 ? 24.052 117.580 15.883 1.00 23.47 20 PRO I O 1
ATOM 8801 N N . LYS I 1 21 ? 24.803 119.710 15.805 1.00 28.16 21 LYS I N 1
ATOM 8802 C CA . LYS I 1 21 ? 25.009 119.730 14.370 1.00 29.85 21 LYS I CA 1
ATOM 8803 C C . LYS I 1 21 ? 26.506 119.736 14.120 1.00 29.00 21 LYS I C 1
ATOM 8804 O O . LYS I 1 21 ? 27.151 120.776 14.227 1.00 27.65 21 LYS I O 1
ATOM 8810 N N . PHE I 1 22 ? 27.064 118.575 13.801 1.00 24.13 22 PHE I N 1
ATOM 8811 C CA . PHE I 1 22 ? 28.512 118.450 13.649 1.00 26.62 22 PHE I CA 1
ATOM 8812 C C . PHE I 1 22 ? 28.987 119.014 12.312 1.00 31.94 22 PHE I C 1
ATOM 8813 O O . PHE I 1 22 ? 28.414 118.697 11.263 1.00 30.19 22 PHE I O 1
ATOM 8821 N N . GLU I 1 23 ? 30.041 119.833 12.352 1.00 28.83 23 GLU I N 1
ATOM 8822 C CA . GLU I 1 23 ? 30.564 120.482 11.148 1.00 26.14 23 GLU I CA 1
ATOM 8823 C C . GLU I 1 23 ? 31.993 120.068 10.815 1.00 29.49 23 GLU I C 1
ATOM 8824 O O . GLU I 1 23 ? 32.585 120.595 9.876 1.00 33.48 23 GLU I O 1
ATOM 8830 N N . SER I 1 24 ? 32.561 119.149 11.581 1.00 29.62 24 SER I N 1
ATOM 8831 C CA . SER I 1 24 ? 33.914 118.686 11.271 1.00 38.36 24 SER I CA 1
ATOM 8832 C C . SER I 1 24 ? 34.119 117.230 11.680 1.00 31.38 24 SER I C 1
ATOM 8833 O O . SER I 1 24 ? 33.466 116.755 12.606 1.00 28.41 24 SER I O 1
ATOM 8836 N N . PRO I 1 25 ? 35.018 116.511 10.976 1.00 30.07 25 PRO I N 1
ATOM 8837 C CA . PRO I 1 25 ? 35.305 115.129 11.364 1.00 31.72 25 PRO I CA 1
ATOM 8838 C C . PRO I 1 25 ? 35.945 115.079 12.740 1.00 25.53 25 PRO I C 1
ATOM 8839 O O . PRO I 1 25 ? 35.662 114.144 13.483 1.00 24.94 25 PRO I O 1
ATOM 8843 N N . GLU I 1 26 ? 36.783 116.057 13.080 1.00 30.28 26 GLU I N 1
ATOM 8844 C CA . GLU I 1 26 ? 37.426 116.038 14.393 1.00 33.88 26 GLU I CA 1
ATOM 8845 C C . GLU I 1 26 ? 36.400 116.139 15.515 1.00 29.33 26 GLU I C 1
ATOM 8846 O O . GLU I 1 26 ? 36.512 115.440 16.516 1.00 28.79 26 GLU I O 1
ATOM 8852 N N . ALA I 1 27 ? 35.391 116.984 15.335 1.00 24.81 27 ALA I N 1
ATOM 8853 C CA . ALA I 1 27 ? 34.350 117.142 16.354 1.00 24.64 27 ALA I CA 1
ATOM 8854 C C . ALA I 1 27 ? 33.545 115.868 16.491 1.00 27.32 27 ALA I C 1
ATOM 8855 O O . ALA I 1 27 ? 33.269 115.415 17.607 1.00 26.10 27 ALA I O 1
ATOM 8857 N N . LEU I 1 28 ? 33.157 115.278 15.363 1.00 26.88 28 LEU I N 1
ATOM 8858 C CA . LEU I 1 28 ? 32.382 114.044 15.432 1.00 28.05 28 LEU I CA 1
ATOM 8859 C C . LEU I 1 28 ? 33.200 112.922 16.075 1.00 24.53 28 LEU I C 1
ATOM 8860 O O . LEU I 1 28 ? 32.701 112.217 16.945 1.00 24.04 28 LEU I O 1
ATOM 8865 N N . TRP I 1 29 ? 34.458 112.774 15.664 1.00 20.48 29 TRP I N 1
ATOM 8866 C CA . TRP I 1 29 ? 35.313 111.725 16.220 1.00 25.49 29 TRP I CA 1
ATOM 8867 C C . TRP I 1 29 ? 35.528 111.917 17.710 1.00 25.17 29 TRP I C 1
ATOM 8868 O O . TRP I 1 29 ? 35.529 110.945 18.469 1.00 23.57 29 TRP I O 1
ATOM 8879 N N . ALA I 1 30 ? 35.683 113.168 18.129 1.00 24.96 30 ALA I N 1
ATOM 8880 C CA . ALA I 1 30 ? 35.805 113.483 19.546 1.00 25.98 30 ALA I CA 1
ATOM 8881 C C . ALA I 1 30 ? 34.572 113.008 20.308 1.00 25.20 30 ALA I C 1
ATOM 8882 O O . ALA I 1 30 ? 34.694 112.397 21.369 1.00 24.28 30 ALA I O 1
ATOM 8884 N N . ALA I 1 31 ? 33.388 113.283 19.765 1.00 21.37 31 ALA I N 1
ATOM 8885 C CA . ALA I 1 31 ? 32.140 112.851 20.404 1.00 21.35 31 ALA I CA 1
ATOM 8886 C C . ALA I 1 31 ? 32.044 111.324 20.494 1.00 22.16 31 ALA I C 1
ATOM 8887 O O . ALA I 1 31 ? 31.634 110.787 21.520 1.00 21.65 31 ALA I O 1
ATOM 8889 N N . CYS I 1 32 ? 32.409 110.639 19.412 1.00 22.69 32 CYS I N 1
ATOM 8890 C CA . CYS I 1 32 ? 32.451 109.185 19.406 1.00 19.11 32 CYS I CA 1
ATOM 8891 C C . CYS I 1 32 ? 33.378 108.629 20.483 1.00 22.11 32 CYS I C 1
ATOM 8892 O O . CYS I 1 32 ? 33.036 107.657 21.164 1.00 20.63 32 CYS I O 1
ATOM 8895 N N . CYS I 1 33 ? 34.555 109.226 20.624 1.00 22.44 33 CYS I N 1
ATOM 8896 C CA . CYS I 1 33 ? 35.493 108.808 21.662 1.00 21.10 33 CYS I CA 1
ATOM 8897 C C . CYS I 1 33 ? 34.941 108.994 23.084 1.00 23.96 33 CYS I C 1
ATOM 8898 O O . CYS I 1 33 ? 35.192 108.155 23.966 1.00 20.92 33 CYS I O 1
ATOM 8901 N N . GLU I 1 34 ? 34.196 110.071 23.319 1.00 21.88 34 GLU I N 1
ATOM 8902 C CA . GLU I 1 34 ? 33.537 110.238 24.615 1.00 22.12 34 GLU I CA 1
ATOM 8903 C C . GLU I 1 34 ? 32.611 109.050 24.888 1.00 22.72 34 GLU I C 1
ATOM 8904 O O . GLU I 1 34 ? 32.535 108.550 26.015 1.00 20.95 34 GLU I O 1
ATOM 8910 N N . TYR I 1 35 ? 31.908 108.596 23.853 1.00 21.87 35 TYR I N 1
ATOM 8911 C CA . TYR I 1 35 ? 31.037 107.444 24.012 1.00 23.30 35 TYR I CA 1
ATOM 8912 C C . TYR I 1 35 ? 31.855 106.184 24.329 1.00 22.88 35 TYR I C 1
ATOM 8913 O O . TYR I 1 35 ? 31.514 105.435 25.244 1.00 19.77 35 TYR I O 1
ATOM 8922 N N . PHE I 1 36 ? 32.943 105.966 23.594 1.00 21.82 36 PHE I N 1
ATOM 8923 C CA . PHE I 1 36 ? 33.772 104.779 23.829 1.00 22.39 36 PHE I CA 1
ATOM 8924 C C . PHE I 1 36 ? 34.269 104.796 25.272 1.00 23.01 36 PHE I C 1
ATOM 8925 O O . PHE I 1 36 ? 34.217 103.787 25.970 1.00 25.16 36 PHE I O 1
ATOM 8933 N N . GLU I 1 37 ? 34.757 105.950 25.710 1.00 21.61 37 GLU I N 1
ATOM 8934 C CA . GLU I 1 37 ? 35.233 106.121 27.083 1.00 22.49 37 GLU I CA 1
ATOM 8935 C C . GLU I 1 37 ? 34.131 105.873 28.115 1.00 27.00 37 GLU I C 1
ATOM 8936 O O . GLU I 1 37 ? 34.362 105.225 29.136 1.00 26.83 37 GLU I O 1
ATOM 8942 N N . TRP I 1 38 ? 32.936 106.397 27.856 1.00 23.33 38 TRP I N 1
ATOM 8943 C CA . TRP I 1 38 ? 31.800 106.140 28.733 1.00 26.44 38 TRP I CA 1
ATOM 8944 C C . TRP I 1 38 ? 31.491 104.644 28.872 1.00 27.68 38 TRP I C 1
ATOM 8945 O O . TRP I 1 38 ? 31.278 104.139 29.974 1.00 24.44 38 TRP I O 1
ATOM 8956 N N . VAL I 1 39 ? 31.453 103.937 27.749 1.00 22.03 39 VAL I N 1
ATOM 8957 C CA . VAL I 1 39 ? 31.170 102.509 27.791 1.00 21.55 39 VAL I CA 1
ATOM 8958 C C . VAL I 1 39 ? 32.170 101.783 28.683 1.00 20.81 39 VAL I C 1
ATOM 8959 O O . VAL I 1 39 ? 31.793 100.964 29.522 1.00 23.62 39 VAL I O 1
ATOM 8963 N N . GLU I 1 40 ? 33.446 102.089 28.508 1.00 20.18 40 GLU I N 1
ATOM 8964 C CA . GLU I 1 40 ? 34.476 101.461 29.319 1.00 24.45 40 GLU I CA 1
ATOM 8965 C C . GLU I 1 40 ? 34.348 101.834 30.796 1.00 27.65 40 GLU I C 1
ATOM 8966 O O . GLU I 1 40 ? 34.614 101.011 31.666 1.00 27.73 40 GLU I O 1
ATOM 8972 N N . ALA I 1 41 ? 33.934 103.062 31.086 1.00 24.10 41 ALA I N 1
ATOM 8973 C CA . ALA I 1 41 ? 33.762 103.463 32.484 1.00 27.19 41 ALA I CA 1
ATOM 8974 C C . ALA I 1 41 ? 32.448 102.989 33.107 1.00 26.82 41 ALA I C 1
ATOM 8975 O O . ALA I 1 41 ? 32.231 103.173 34.301 1.00 30.55 41 ALA I O 1
ATOM 8977 N N . ASN I 1 42 ? 31.564 102.402 32.305 1.00 23.34 42 ASN I N 1
ATOM 8978 C CA . ASN I 1 42 ? 30.245 101.999 32.800 1.00 24.29 42 ASN I CA 1
ATOM 8979 C C . ASN I 1 42 ? 29.869 100.542 32.522 1.00 22.80 42 ASN I C 1
ATOM 8980 O O . ASN I 1 42 ? 28.919 100.263 31.798 1.00 22.59 42 ASN I O 1
ATOM 8985 N N . PRO I 1 43 ? 30.619 99.610 33.106 1.00 23.45 43 PRO I N 1
ATOM 8986 C CA . PRO I 1 43 ? 30.283 98.190 32.946 1.00 25.04 43 PRO I CA 1
ATOM 8987 C C . PRO I 1 43 ? 28.915 97.887 33.572 1.00 26.73 43 PRO I C 1
ATOM 8988 O O . PRO I 1 43 ? 28.401 98.695 34.353 1.00 25.73 43 PRO I O 1
ATOM 8992 N N . LEU I 1 44 ? 28.331 96.745 33.230 1.00 25.33 44 LEU I N 1
ATOM 8993 C CA . LEU I 1 44 ? 27.114 96.294 33.888 1.00 23.12 44 LEU I CA 1
ATOM 8994 C C . LEU I 1 44 ? 27.531 95.502 35.119 1.00 27.33 44 LEU I C 1
ATOM 8995 O O . LEU I 1 44 ? 28.713 95.184 35.277 1.00 24.95 44 LEU I O 1
ATOM 9000 N N . TRP I 1 45 ? 26.574 95.189 35.986 1.00 28.85 45 TRP I N 1
ATOM 9001 C CA . TRP I 1 45 ? 26.891 94.527 37.245 1.00 31.33 45 TRP I CA 1
ATOM 9002 C C . TRP I 1 45 ? 26.081 93.271 37.485 1.00 32.83 45 TRP I C 1
ATOM 9003 O O . TRP I 1 45 ? 24.854 93.281 37.415 1.00 34.77 45 TRP I O 1
ATOM 9014 N N . GLU I 1 46 ? 26.786 92.186 37.773 1.00 28.78 46 GLU I N 1
ATOM 9015 C CA . GLU I 1 46 ? 26.151 90.952 38.185 1.00 31.08 46 GLU I CA 1
ATOM 9016 C C . GLU I 1 46 ? 26.335 90.776 39.687 1.00 34.54 46 GLU I C 1
ATOM 9017 O O . GLU I 1 46 ? 27.457 90.861 40.200 1.00 29.93 46 GLU I O 1
ATOM 9023 N N . MET I 1 47 ? 25.234 90.553 40.396 1.00 35.80 47 MET I N 1
ATOM 9024 C CA . MET I 1 47 ? 25.320 90.312 41.830 1.00 35.89 47 MET I CA 1
ATOM 9025 C C . MET I 1 47 ? 25.688 88.863 42.053 1.00 30.99 47 MET I C 1
ATOM 9026 O O . MET I 1 47 ? 25.034 87.957 41.534 1.00 34.84 47 MET I O 1
ATOM 9031 N N . LYS I 1 48 ? 26.748 88.649 42.820 1.00 36.27 48 LYS I N 1
ATOM 9032 C CA . LYS I 1 48 ? 27.210 87.302 43.134 1.00 39.91 48 LYS I CA 1
ATOM 9033 C C . LYS I 1 48 ? 27.099 87.114 44.645 1.00 34.61 48 LYS I C 1
ATOM 9034 O O . LYS I 1 48 ? 27.482 88.001 45.406 1.00 36.34 48 LYS I O 1
ATOM 9040 N N . ALA I 1 49 ? 26.570 85.974 45.079 1.00 37.20 49 ALA I N 1
ATOM 9041 C CA . ALA I 1 49 ? 26.358 85.735 46.507 1.00 41.64 49 ALA I CA 1
ATOM 9042 C C . ALA I 1 49 ? 27.210 84.609 47.092 1.00 42.88 49 ALA I C 1
ATOM 9043 O O . ALA I 1 49 ? 27.402 83.561 46.473 1.00 40.74 49 ALA I O 1
ATOM 9045 N N . PHE I 1 50 ? 27.693 84.839 48.308 1.00 45.06 50 PHE I N 1
ATOM 9046 C CA . PHE I 1 50 ? 28.505 83.878 49.033 1.00 44.92 50 PHE I CA 1
ATOM 9047 C C . PHE I 1 50 ? 27.996 83.769 50.463 1.00 49.85 50 PHE I C 1
ATOM 9048 O O . PHE I 1 50 ? 27.389 84.702 50.987 1.00 46.82 50 PHE I O 1
ATOM 9056 N N . SER I 1 51 ? 28.247 82.633 51.099 1.00 49.18 51 SER I N 1
ATOM 9057 C CA . SER I 1 51 ? 27.740 82.412 52.440 1.00 48.80 51 SER I CA 1
ATOM 9058 C C . SER I 1 51 ? 28.859 82.085 53.407 1.00 48.42 51 SER I C 1
ATOM 9059 O O . SER I 1 51 ? 29.811 81.383 53.063 1.00 50.48 51 SER I O 1
ATOM 9062 N N . TYR I 1 52 ? 28.735 82.602 54.622 1.00 47.32 52 TYR I N 1
ATOM 9063 C CA . TYR I 1 52 ? 29.643 82.234 55.693 1.00 51.68 52 TYR I CA 1
ATOM 9064 C C . TYR I 1 52 ? 28.959 82.360 57.041 1.00 50.31 52 TYR I C 1
ATOM 9065 O O . TYR I 1 52 ? 28.459 83.430 57.397 1.00 45.76 52 TYR I O 1
ATOM 9074 N N . GLN I 1 53 ? 28.936 81.252 57.779 1.00 50.48 53 GLN I N 1
ATOM 9075 C CA . GLN I 1 53 ? 28.354 81.212 59.110 1.00 48.15 53 GLN I CA 1
ATOM 9076 C C . GLN I 1 53 ? 26.912 81.693 59.110 1.00 49.84 53 GLN I C 1
ATOM 9077 O O . GLN I 1 53 ? 26.514 82.485 59.968 1.00 52.96 53 GLN I O 1
ATOM 9083 N N . GLY I 1 54 ? 26.133 81.216 58.147 1.00 56.15 54 GLY I N 1
ATOM 9084 C CA . GLY I 1 54 ? 24.717 81.534 58.091 1.00 63.66 54 GLY I CA 1
ATOM 9085 C C . GLY I 1 54 ? 24.418 82.979 57.735 1.00 63.24 54 GLY I C 1
ATOM 9086 O O . GLY I 1 54 ? 23.280 83.438 57.857 1.00 63.60 54 GLY I O 1
ATOM 9087 N N . GLU I 1 55 ? 25.437 83.705 57.297 1.00 57.71 55 GLU I N 1
ATOM 9088 C CA . GLU I 1 55 ? 25.221 85.053 56.807 1.00 58.47 55 GLU I CA 1
ATOM 9089 C C . GLU I 1 55 ? 25.541 85.086 55.325 1.00 52.94 55 GLU I C 1
ATOM 9090 O O . GLU I 1 55 ? 26.369 84.314 54.842 1.00 52.68 55 GLU I O 1
ATOM 9096 N N . VAL I 1 56 ? 24.869 85.969 54.603 1.00 48.99 56 VAL I N 1
ATOM 9097 C CA . VAL I 1 56 ? 25.087 86.076 53.170 1.00 53.47 56 VAL I CA 1
ATOM 9098 C C . VAL I 1 56 ? 25.795 87.362 52.766 1.00 53.61 56 VAL I C 1
ATOM 9099 O O . VAL I 1 56 ? 25.451 88.452 53.223 1.00 53.55 56 VAL I O 1
ATOM 9103 N N . ILE I 1 57 ? 26.791 87.211 51.901 1.00 51.92 57 ILE I N 1
ATOM 9104 C CA . ILE I 1 57 ? 27.541 88.333 51.368 1.00 51.18 57 ILE I CA 1
ATOM 9105 C C . ILE I 1 57 ? 27.214 88.502 49.887 1.00 49.86 57 ILE I C 1
ATOM 9106 O O . ILE I 1 57 ? 27.352 87.558 49.106 1.00 47.25 57 ILE I O 1
ATOM 9111 N N . GLN I 1 58 ? 26.770 89.700 49.511 1.00 51.78 58 GLN I N 1
ATOM 9112 C CA . GLN I 1 58 ? 26.473 90.024 48.118 1.00 48.92 58 GLN I CA 1
ATOM 9113 C C . GLN I 1 58 ? 27.626 90.839 47.555 1.00 51.32 58 GLN I C 1
ATOM 9114 O O . GLN I 1 58 ? 28.128 91.750 48.213 1.00 54.34 58 GLN I O 1
ATOM 9120 N N . GLU I 1 59 ? 28.038 90.524 46.334 1.00 45.87 59 GLU I N 1
ATOM 9121 C CA . GLU I 1 59 ? 29.169 91.202 45.720 1.00 45.95 59 GLU I CA 1
ATOM 9122 C C . GLU I 1 59 ? 28.867 91.503 44.262 1.00 34.37 59 GLU I C 1
ATOM 9123 O O . GLU I 1 59 ? 28.588 90.593 43.494 1.00 35.47 59 GLU I O 1
ATOM 9129 N N . PRO I 1 60 ? 28.915 92.785 43.876 1.00 31.35 60 PRO I N 1
ATOM 9130 C CA . PRO I 1 60 ? 28.716 93.120 42.464 1.00 33.35 60 PRO I CA 1
ATOM 9131 C C . PRO I 1 60 ? 29.978 92.868 41.647 1.00 30.83 60 PRO I C 1
ATOM 9132 O O . PRO I 1 60 ? 31.062 93.274 42.050 1.00 35.02 60 PRO I O 1
ATOM 9136 N N . ILE I 1 61 ? 29.827 92.190 40.516 1.00 28.88 61 ILE I N 1
ATOM 9137 C CA . ILE I 1 61 ? 30.946 91.916 39.627 1.00 28.60 61 ILE I CA 1
ATOM 9138 C C . ILE I 1 61 ? 30.743 92.588 38.267 1.00 32.62 61 ILE I C 1
ATOM 9139 O O . ILE I 1 61 ? 29.691 92.439 37.637 1.00 27.08 61 ILE I O 1
ATOM 9144 N N . ALA I 1 62 ? 31.751 93.327 37.818 1.00 28.90 62 ALA I N 1
ATOM 9145 C CA . ALA I 1 62 ? 31.662 94.048 36.551 1.00 29.98 62 ALA I CA 1
ATOM 9146 C C . ALA I 1 62 ? 31.516 93.113 35.350 1.00 28.97 62 ALA I C 1
ATOM 9147 O O . ALA I 1 62 ? 32.205 92.099 35.237 1.00 30.25 62 ALA I O 1
ATOM 9149 N N . LYS I 1 63 ? 30.604 93.459 34.453 1.00 25.17 63 LYS I N 1
ATOM 9150 C CA . LYS I 1 63 ? 30.440 92.718 33.210 1.00 20.87 63 LYS I CA 1
ATOM 9151 C C . LYS I 1 63 ? 30.576 93.717 32.065 1.00 24.13 63 LYS I C 1
ATOM 9152 O O . LYS I 1 63 ? 30.117 94.849 32.155 1.00 23.31 63 LYS I O 1
ATOM 9158 N N . MET I 1 64 ? 31.213 93.280 30.991 1.00 21.05 64 MET I N 1
ATOM 9159 C CA . MET I 1 64 ? 31.500 94.148 29.865 1.00 20.98 64 MET I CA 1
ATOM 9160 C C . MET I 1 64 ? 30.223 94.711 29.256 1.00 23.21 64 MET I C 1
ATOM 9161 O O . MET I 1 64 ? 29.288 93.969 28.998 1.00 20.93 64 MET I O 1
ATOM 9166 N N . ARG I 1 65 ? 30.188 96.023 29.027 1.00 19.50 65 ARG I N 1
ATOM 9167 C CA . ARG I 1 65 ? 29.079 96.644 28.302 1.00 19.13 65 ARG I CA 1
ATOM 9168 C C . ARG I 1 65 ? 29.373 96.678 26.801 1.00 19.14 65 ARG I C 1
ATOM 9169 O O . ARG I 1 65 ? 30.416 97.191 26.382 1.00 19.53 65 ARG I O 1
ATOM 9177 N N . ALA I 1 66 ? 28.463 96.132 25.994 1.00 19.89 66 ALA I N 1
ATOM 9178 C CA . ALA I 1 66 ? 28.641 96.121 24.547 1.00 21.25 66 ALA I CA 1
ATOM 9179 C C . ALA I 1 66 ? 28.435 97.503 23.919 1.00 22.58 66 ALA I C 1
ATOM 9180 O O . ALA I 1 66 ? 27.477 98.199 24.241 1.00 21.18 66 ALA I O 1
ATOM 9182 N N . MET I 1 67 ? 29.335 97.888 23.022 1.00 22.10 67 MET I N 1
ATOM 9183 C CA . MET I 1 67 ? 29.192 99.147 22.285 1.00 16.58 67 MET I CA 1
ATOM 9184 C C . MET I 1 67 ? 28.140 98.922 21.208 1.00 19.19 67 MET I C 1
ATOM 9185 O O . MET I 1 67 ? 28.122 97.872 20.576 1.00 19.34 67 MET I O 1
ATOM 9190 N N . THR I 1 68 ? 27.249 99.884 21.018 1.00 20.79 68 THR I N 1
ATOM 9191 C CA . THR I 1 68 ? 26.264 99.794 19.947 1.00 21.39 68 THR I CA 1
ATOM 9192 C C . THR I 1 68 ? 26.110 101.130 19.234 1.00 21.40 68 THR I C 1
ATOM 9193 O O . THR I 1 68 ? 26.327 102.187 19.827 1.00 18.91 68 THR I O 1
ATOM 9197 N N . ILE I 1 69 ? 25.746 101.081 17.958 1.00 18.91 69 ILE I N 1
ATOM 9198 C CA . ILE I 1 69 ? 25.552 102.322 17.212 1.00 20.23 69 ILE I CA 1
ATOM 9199 C C . ILE I 1 69 ? 24.369 103.057 17.815 1.00 26.62 69 ILE I C 1
ATOM 9200 O O . ILE I 1 69 ? 24.347 104.283 17.880 1.00 24.93 69 ILE I O 1
ATOM 9205 N N . THR I 1 70 ? 23.392 102.291 18.283 1.00 26.82 70 THR I N 1
ATOM 9206 C CA . THR I 1 70 ? 22.251 102.879 18.960 1.00 29.25 70 THR I CA 1
ATOM 9207 C C . THR I 1 70 ? 22.625 103.524 20.297 1.00 27.57 70 THR I C 1
ATOM 9208 O O . THR I 1 70 ? 22.156 104.624 20.621 1.00 30.81 70 THR I O 1
ATOM 9212 N N . GLY I 1 71 ? 23.479 102.872 21.074 1.00 21.41 71 GLY I N 1
ATOM 9213 C CA . GLY I 1 71 ? 23.972 103.518 22.284 1.00 16.40 71 GLY I CA 1
ATOM 9214 C C . GLY I 1 71 ? 24.740 104.793 21.950 1.00 18.20 71 GLY I C 1
ATOM 9215 O O . GLY I 1 71 ? 24.598 105.824 22.631 1.00 21.68 71 GLY I O 1
ATOM 9216 N N . LEU I 1 72 ? 25.553 104.727 20.901 1.00 17.31 72 LEU I N 1
ATOM 9217 C CA . LEU I 1 72 ? 26.370 105.871 20.476 1.00 19.96 72 LEU I CA 1
ATOM 9218 C C . LEU I 1 72 ? 25.505 107.077 20.103 1.00 21.69 72 LEU I C 1
ATOM 9219 O O . LEU I 1 72 ? 25.782 108.204 20.515 1.00 20.94 72 LEU I O 1
ATOM 9224 N N . THR I 1 73 ? 24.469 106.842 19.304 1.00 25.38 73 THR I N 1
ATOM 9225 C CA . THR I 1 73 ? 23.622 107.941 18.868 1.00 24.93 73 THR I CA 1
ATOM 9226 C C . THR I 1 73 ? 22.794 108.496 20.027 1.00 27.55 73 THR I C 1
ATOM 9227 O O . THR I 1 73 ? 22.546 109.690 20.075 1.00 25.58 73 THR I O 1
ATOM 9231 N N . LEU I 1 74 ? 22.380 107.647 20.965 1.00 23.64 74 LEU I N 1
ATOM 9232 C CA . LEU I 1 74 ? 21.700 108.147 22.170 1.00 32.44 74 LEU I CA 1
ATOM 9233 C C . LEU I 1 74 ? 22.631 109.039 22.988 1.00 26.60 74 LEU I C 1
ATOM 9234 O O . LEU I 1 74 ? 22.229 110.094 23.504 1.00 23.88 74 LEU I O 1
ATOM 9239 N N . PHE I 1 75 ? 23.882 108.614 23.106 1.00 20.20 75 PHE I N 1
ATOM 9240 C CA . PHE I 1 75 ? 24.869 109.355 23.889 1.00 19.62 75 PHE I CA 1
ATOM 9241 C C . PHE I 1 75 ? 25.205 110.731 23.288 1.00 19.78 75 PHE I C 1
ATOM 9242 O O . PHE I 1 75 ? 25.247 111.725 24.005 1.00 20.83 75 PHE I O 1
ATOM 9250 N N . ILE I 1 76 ? 25.468 110.787 21.984 1.00 24.13 76 ILE I N 1
ATOM 9251 C CA . ILE I 1 76 ? 25.811 112.061 21.339 1.00 24.24 76 ILE I CA 1
ATOM 9252 C C . ILE I 1 76 ? 24.543 112.822 20.961 1.00 24.55 76 ILE I C 1
ATOM 9253 O O . ILE I 1 76 ? 24.589 113.966 20.499 1.00 27.15 76 ILE I O 1
ATOM 9258 N N . ASP I 1 77 ? 23.408 112.168 21.198 1.00 22.99 77 ASP I N 1
ATOM 9259 C CA . ASP I 1 77 ? 22.082 112.776 21.103 1.00 25.41 77 ASP I CA 1
ATOM 9260 C C . ASP I 1 77 ? 21.673 113.170 19.689 1.00 26.39 77 ASP I C 1
ATOM 9261 O O . ASP I 1 77 ? 21.181 114.269 19.478 1.00 27.50 77 ASP I O 1
ATOM 9266 N N . VAL I 1 78 ? 21.870 112.264 18.734 1.00 25.06 78 VAL I N 1
ATOM 9267 C CA . VAL I 1 78 ? 21.366 112.465 17.381 1.00 26.87 78 VAL I CA 1
ATOM 9268 C C . VAL I 1 78 ? 20.467 111.292 16.974 1.00 23.83 78 VAL I C 1
ATOM 9269 O O . VAL I 1 78 ? 20.501 110.238 17.586 1.00 25.28 78 VAL I O 1
ATOM 9273 N N . THR I 1 79 ? 19.647 111.501 15.954 1.00 28.07 79 THR I N 1
ATOM 9274 C CA . THR I 1 79 ? 18.751 110.472 15.462 1.00 29.35 79 THR I CA 1
ATOM 9275 C C . THR I 1 79 ? 19.534 109.523 14.568 1.00 38.97 79 THR I C 1
ATOM 9276 O O . THR I 1 79 ? 20.619 109.865 14.084 1.00 32.93 79 THR I O 1
ATOM 9280 N N . LEU I 1 80 ? 18.983 108.332 14.346 1.00 30.43 80 LEU I N 1
ATOM 9281 C CA . LEU I 1 80 ? 19.611 107.374 13.453 1.00 31.75 80 LEU I CA 1
ATOM 9282 C C . LEU I 1 80 ? 19.722 107.919 12.039 1.00 30.64 80 LEU I C 1
ATOM 9283 O O . LEU I 1 80 ? 20.718 107.677 11.365 1.00 36.23 80 LEU I O 1
ATOM 9288 N N . GLU I 1 81 ? 18.711 108.655 11.586 1.00 28.55 81 GLU I N 1
ATOM 9289 C CA . GLU I 1 81 ? 18.772 109.242 10.248 1.00 35.41 81 GLU I CA 1
ATOM 9290 C C . GLU I 1 81 ? 19.873 110.282 10.158 1.00 41.51 81 GLU I C 1
ATOM 9291 O O . GLU I 1 81 ? 20.547 110.386 9.134 1.00 42.48 81 GLU I O 1
ATOM 9297 N N . THR I 1 82 ? 20.049 111.067 11.219 1.00 34.53 82 THR I N 1
ATOM 9298 C CA . THR I 1 82 ? 21.183 111.974 11.254 1.00 34.08 82 THR I CA 1
ATOM 9299 C C . THR I 1 82 ? 22.477 111.179 11.050 1.00 28.97 82 THR I C 1
ATOM 9300 O O . THR I 1 82 ? 23.329 111.569 10.260 1.00 30.01 82 THR I O 1
ATOM 9304 N N . TRP I 1 83 ? 22.595 110.053 11.743 1.00 23.51 83 TRP I N 1
ATOM 9305 C CA . TRP I 1 83 ? 23.798 109.227 11.658 1.00 30.24 83 TRP I CA 1
ATOM 9306 C C . TRP I 1 83 ? 24.038 108.723 10.230 1.00 30.34 83 TRP I C 1
ATOM 9307 O O . TRP I 1 83 ? 25.173 108.713 9.763 1.00 33.97 83 TRP I O 1
ATOM 9318 N N . ARG I 1 84 ? 22.973 108.326 9.538 1.00 31.01 84 ARG I N 1
ATOM 9319 C CA . ARG I 1 84 ? 23.096 107.821 8.168 1.00 39.20 84 ARG I CA 1
ATOM 9320 C C . ARG I 1 84 ? 23.467 108.960 7.237 1.00 43.57 84 ARG I C 1
ATOM 9321 O O . ARG I 1 84 ? 24.087 108.776 6.191 1.00 44.24 84 ARG I O 1
ATOM 9329 N N . THR I 1 85 ? 23.064 110.151 7.633 1.00 30.58 85 THR I N 1
ATOM 9330 C CA . THR I 1 85 ? 23.370 111.343 6.890 1.00 35.55 85 THR I CA 1
ATOM 9331 C C . THR I 1 85 ? 24.875 111.579 6.987 1.00 32.39 85 THR I C 1
ATOM 9332 O O . THR I 1 85 ? 25.498 112.049 6.033 1.00 36.22 85 THR I O 1
ATOM 9336 N N . TYR I 1 86 ? 25.469 111.223 8.127 1.00 26.97 86 TYR I N 1
ATOM 9337 C CA . TYR I 1 86 ? 26.910 111.378 8.286 1.00 26.86 86 TYR I CA 1
ATOM 9338 C C . TYR I 1 86 ? 27.637 110.383 7.379 1.00 24.93 86 TYR I C 1
ATOM 9339 O O . TYR I 1 86 ? 28.699 110.694 6.847 1.00 27.57 86 TYR I O 1
ATOM 9348 N N . ARG I 1 87 ? 27.066 109.186 7.237 1.00 32.81 87 ARG I N 1
ATOM 9349 C CA . ARG I 1 87 ? 27.612 108.156 6.347 1.00 36.83 87 ARG I CA 1
ATOM 9350 C C . ARG I 1 87 ? 27.857 108.711 4.969 1.00 39.32 87 ARG I C 1
ATOM 9351 O O . ARG I 1 87 ? 28.831 108.360 4.314 1.00 39.97 87 ARG I O 1
ATOM 9359 N N . LEU I 1 88 ? 26.937 109.553 4.516 1.00 40.13 88 LEU I N 1
ATOM 9360 C CA . LEU I 1 88 ? 26.933 109.995 3.131 1.00 38.76 88 LEU I CA 1
ATOM 9361 C C . LEU I 1 88 ? 27.697 111.291 2.951 1.00 39.13 88 LEU I C 1
ATOM 9362 O O . LEU I 1 88 ? 28.045 111.660 1.831 1.00 43.66 88 LEU I O 1
ATOM 9367 N N . ARG I 1 89 ? 27.951 111.989 4.053 1.00 33.29 89 ARG I N 1
ATOM 9368 C CA . ARG I 1 89 ? 28.634 113.273 3.980 1.00 33.03 89 ARG I CA 1
ATOM 9369 C C . ARG I 1 89 ? 30.117 113.091 3.688 1.00 34.43 89 ARG I C 1
ATOM 9370 O O . ARG I 1 89 ? 30.833 112.402 4.413 1.00 35.75 89 ARG I O 1
ATOM 9378 N N . GLU I 1 90 ? 30.563 113.718 2.611 1.00 33.03 90 GLU I N 1
ATOM 9379 C CA . GLU I 1 90 ? 31.927 113.566 2.134 1.00 37.81 90 GLU I CA 1
ATOM 9380 C C . GLU I 1 90 ? 32.949 113.757 3.252 1.00 36.45 90 GLU I C 1
ATOM 9381 O O . GLU I 1 90 ? 33.966 113.061 3.308 1.00 39.62 90 GLU I O 1
ATOM 9387 N N . ASP I 1 91 ? 32.669 114.686 4.155 1.00 28.42 91 ASP I N 1
ATOM 9388 C CA . ASP I 1 91 ? 33.655 115.044 5.170 1.00 36.81 91 ASP I CA 1
ATOM 9389 C C . ASP I 1 91 ? 33.565 114.193 6.437 1.00 30.00 91 ASP I C 1
ATOM 9390 O O . ASP I 1 91 ? 34.503 114.160 7.234 1.00 34.88 91 ASP I O 1
ATOM 9395 N N . LEU I 1 92 ? 32.449 113.488 6.609 1.00 31.17 92 LEU I N 1
ATOM 9396 C CA . LEU I 1 92 ? 32.223 112.700 7.819 1.00 26.33 92 LEU I CA 1
ATOM 9397 C C . LEU I 1 92 ? 32.261 111.180 7.603 1.00 29.08 92 LEU I C 1
ATOM 9398 O O . LEU I 1 92 ? 32.365 110.420 8.567 1.00 27.80 92 LEU I O 1
ATOM 9403 N N . SER I 1 93 ? 32.163 110.732 6.353 1.00 26.66 93 SER I N 1
ATOM 9404 C CA . SER I 1 93 ? 31.968 109.314 6.089 1.00 27.36 93 SER I CA 1
ATOM 9405 C C . SER I 1 93 ? 33.116 108.473 6.635 1.00 26.75 93 SER I C 1
ATOM 9406 O O . SER I 1 93 ? 32.903 107.385 7.161 1.00 29.13 93 SER I O 1
ATOM 9409 N N . GLU I 1 94 ? 34.336 108.985 6.518 1.00 30.77 94 GLU I N 1
ATOM 9410 C CA . GLU I 1 94 ? 35.504 108.251 6.994 1.00 30.14 94 GLU I CA 1
ATOM 9411 C C . GLU I 1 94 ? 35.425 108.053 8.515 1.00 24.54 94 GLU I C 1
ATOM 9412 O O . GLU I 1 94 ? 35.765 106.986 9.032 1.00 24.35 94 GLU I O 1
ATOM 9418 N N . VAL I 1 95 ? 34.962 109.079 9.223 1.00 24.64 95 VAL I N 1
ATOM 9419 C CA . VAL I 1 95 ? 34.834 109.017 10.674 1.00 25.06 95 VAL I CA 1
ATOM 9420 C C . VAL I 1 95 ? 33.758 108.015 11.097 1.00 25.93 95 VAL I C 1
ATOM 9421 O O . VAL I 1 95 ? 33.919 107.316 12.094 1.00 22.84 95 VAL I O 1
ATOM 9425 N N . VAL I 1 96 ? 32.650 107.974 10.363 1.00 23.60 96 VAL I N 1
ATOM 9426 C CA . VAL I 1 96 ? 31.589 107.012 10.642 1.00 24.91 96 VAL I CA 1
ATOM 9427 C C . VAL I 1 96 ? 32.116 105.586 10.455 1.00 25.92 96 VAL I C 1
ATOM 9428 O O . VAL I 1 96 ? 31.878 104.714 11.280 1.00 20.14 96 VAL I O 1
ATOM 9432 N N . THR I 1 97 ? 32.852 105.357 9.372 1.00 24.68 97 THR I N 1
ATOM 9433 C CA . THR I 1 97 ? 33.439 104.037 9.142 1.00 25.07 97 THR I CA 1
ATOM 9434 C C . THR I 1 97 ? 34.351 103.671 10.310 1.00 24.41 97 THR I C 1
ATOM 9435 O O . THR I 1 97 ? 34.290 102.557 10.843 1.00 21.51 97 THR I O 1
ATOM 9439 N N . ARG I 1 98 ? 35.171 104.625 10.739 1.00 21.64 98 ARG I N 1
ATOM 9440 C CA . ARG I 1 98 ? 36.115 104.346 11.823 1.00 27.76 98 ARG I CA 1
ATOM 9441 C C . ARG I 1 98 ? 35.387 104.002 13.127 1.00 22.16 98 ARG I C 1
ATOM 9442 O O . ARG I 1 98 ? 35.738 103.036 13.815 1.00 22.09 98 ARG I O 1
ATOM 9450 N N . ALA I 1 99 ? 34.371 104.793 13.460 1.00 20.27 99 ALA I N 1
ATOM 9451 C CA . ALA I 1 99 ? 33.598 104.580 14.675 1.00 19.40 99 ALA I CA 1
ATOM 9452 C C . ALA I 1 99 ? 32.908 103.217 14.641 1.00 17.81 99 ALA I C 1
ATOM 9453 O O . ALA I 1 99 ? 32.944 102.449 15.612 1.00 19.38 99 ALA I O 1
ATOM 9455 N N . GLU I 1 100 ? 32.271 102.905 13.519 1.00 17.17 100 GLU I N 1
ATOM 9456 C CA . GLU I 1 100 ? 31.579 101.620 13.420 1.00 21.66 100 GLU I CA 1
ATOM 9457 C C . GLU I 1 100 ? 32.532 100.435 13.482 1.00 20.82 100 GLU I C 1
ATOM 9458 O O . GLU I 1 100 ? 32.178 99.379 14.024 1.00 18.44 100 GLU I O 1
ATOM 9464 N N . GLN I 1 101 ? 33.743 100.607 12.955 1.00 19.89 101 GLN I N 1
ATOM 9465 C CA . GLN I 1 101 ? 34.760 99.551 13.040 1.00 19.30 101 GLN I CA 1
ATOM 9466 C C . GLN I 1 101 ? 35.202 99.353 14.485 1.00 21.51 101 GLN I C 1
ATOM 9467 O O . GLN I 1 101 ? 35.404 98.219 14.929 1.00 20.42 101 GLN I O 1
ATOM 9473 N N . VAL I 1 102 ? 35.330 100.447 15.233 1.00 18.16 102 VAL I N 1
ATOM 9474 C CA . VAL I 1 102 ? 35.665 100.324 16.650 1.00 18.65 102 VAL I CA 1
ATOM 9475 C C . VAL I 1 102 ? 34.579 99.536 17.391 1.00 16.71 102 VAL I C 1
ATOM 9476 O O . VAL I 1 102 ? 34.858 98.606 18.161 1.00 17.19 102 VAL I O 1
ATOM 9480 N N . ILE I 1 103 ? 33.333 99.905 17.139 1.00 16.38 103 ILE I N 1
ATOM 9481 C CA . ILE I 1 103 ? 32.202 99.264 17.798 1.00 16.83 103 ILE I CA 1
ATOM 9482 C C . ILE I 1 103 ? 32.151 97.769 17.455 1.00 20.54 103 ILE I C 1
ATOM 9483 O O . ILE I 1 103 ? 31.981 96.923 18.332 1.00 17.96 103 ILE I O 1
ATOM 9488 N N . TYR I 1 104 ? 32.291 97.459 16.175 1.00 15.58 104 TYR I N 1
ATOM 9489 C CA . TYR I 1 104 ? 32.332 96.064 15.717 1.00 16.61 104 TYR I CA 1
ATOM 9490 C C . TYR I 1 104 ? 33.416 95.253 16.431 1.00 16.41 104 TYR I C 1
ATOM 9491 O O . TYR I 1 104 ? 33.150 94.150 16.949 1.00 16.19 104 TYR I O 1
ATOM 9500 N N . ASP I 1 105 ? 34.628 95.797 16.482 1.00 18.34 105 ASP I N 1
ATOM 9501 C CA . ASP I 1 105 ? 35.771 95.076 17.055 1.00 18.76 105 ASP I CA 1
ATOM 9502 C C . ASP I 1 105 ? 35.685 94.908 18.556 1.00 19.71 105 ASP I C 1
ATOM 9503 O O . ASP I 1 105 ? 36.131 93.897 19.100 1.00 16.77 105 ASP I O 1
ATOM 9508 N N . GLN I 1 106 ? 35.118 95.895 19.234 1.00 15.75 106 GLN I N 1
ATOM 9509 C CA . GLN I 1 106 ? 34.919 95.761 20.673 1.00 17.18 106 GLN I CA 1
ATOM 9510 C C . GLN I 1 106 ? 33.988 94.591 20.970 1.00 16.39 106 GLN I C 1
ATOM 9511 O O . GLN I 1 106 ? 34.277 93.740 21.826 1.00 16.47 106 GLN I O 1
ATOM 9517 N N . LYS I 1 107 ? 32.868 94.528 20.264 1.00 17.42 107 LYS I N 1
ATOM 9518 C CA . LYS I 1 107 ? 31.941 93.406 20.467 1.00 17.87 107 LYS I CA 1
ATOM 9519 C C . LYS I 1 107 ? 32.527 92.051 20.036 1.00 18.91 107 LYS I C 1
ATOM 9520 O O . LYS I 1 107 ? 32.354 91.036 20.726 1.00 16.95 107 LYS I O 1
ATOM 9526 N N . PHE I 1 108 ? 33.208 92.025 18.901 1.00 16.38 108 PHE I N 1
ATOM 9527 C CA . PHE I 1 108 ? 33.827 90.776 18.440 1.00 13.53 108 PHE I CA 1
ATOM 9528 C C . PHE I 1 108 ? 34.847 90.274 19.436 1.00 16.97 108 PHE I C 1
ATOM 9529 O O . PHE I 1 108 ? 34.860 89.092 19.778 1.00 18.56 108 PHE I O 1
ATOM 9537 N N . SER I 1 109 ? 35.722 91.157 19.900 1.00 19.82 109 SER I N 1
ATOM 9538 C CA . SER I 1 109 ? 36.774 90.716 20.819 1.00 22.54 109 SER I CA 1
ATOM 9539 C C . SER I 1 109 ? 36.175 90.257 22.152 1.00 20.94 109 SER I C 1
ATOM 9540 O O . SER I 1 109 ? 36.644 89.281 22.763 1.00 20.06 109 SER I O 1
ATOM 9543 N N . GLY I 1 110 ? 35.135 90.955 22.597 1.00 18.29 110 GLY I N 1
ATOM 9544 C CA . GLY I 1 110 ? 34.468 90.585 23.832 1.00 19.37 110 GLY I CA 1
ATOM 9545 C C . GLY I 1 110 ? 33.838 89.206 23.726 1.00 18.03 110 GLY I C 1
ATOM 9546 O O . GLY I 1 110 ? 33.974 88.362 24.623 1.00 17.66 110 GLY I O 1
ATOM 9547 N N . ALA I 1 111 ? 33.152 88.973 22.613 1.00 14.87 111 ALA I N 1
ATOM 9548 C CA . ALA I 1 111 ? 32.485 87.696 22.382 1.00 15.11 111 ALA I CA 1
ATOM 9549 C C . ALA I 1 111 ? 33.504 86.575 22.222 1.00 18.36 111 ALA I C 1
ATOM 9550 O O . ALA I 1 111 ? 33.337 85.497 22.789 1.00 18.21 111 ALA I O 1
ATOM 9552 N N . ALA I 1 112 ? 34.565 86.831 21.465 1.00 16.49 112 ALA I N 1
ATOM 9553 C CA . ALA I 1 112 ? 35.610 85.832 21.278 1.00 14.63 112 ALA I CA 1
ATOM 9554 C C . ALA I 1 112 ? 36.212 85.435 22.609 1.00 18.52 112 ALA I C 1
ATOM 9555 O O . ALA I 1 112 ? 36.564 84.272 22.805 1.00 20.69 112 ALA I O 1
ATOM 9557 N N . ALA I 1 113 ? 36.319 86.398 23.527 1.00 17.57 113 ALA I N 1
ATOM 9558 C CA . ALA I 1 113 ? 36.875 86.130 24.854 1.00 17.29 113 ALA I CA 1
ATOM 9559 C C . ALA I 1 113 ? 35.833 85.581 25.839 1.00 21.73 113 ALA I C 1
ATOM 9560 O O . ALA I 1 113 ? 36.128 85.381 27.016 1.00 22.07 113 ALA I O 1
ATOM 9562 N N . ASP I 1 114 ? 34.621 85.351 25.347 1.00 19.12 114 ASP I N 1
ATOM 9563 C CA . ASP I 1 114 ? 33.500 84.915 26.179 1.00 23.25 114 ASP I CA 1
ATOM 9564 C C . ASP I 1 114 ? 33.109 85.930 27.256 1.00 26.85 114 ASP I C 1
ATOM 9565 O O . ASP I 1 114 ? 32.483 85.578 28.262 1.00 25.49 114 ASP I O 1
ATOM 9570 N N . LEU I 1 115 ? 33.473 87.188 27.048 1.00 17.14 115 LEU I N 1
ATOM 9571 C CA . LEU I 1 115 ? 33.107 88.231 27.994 1.00 19.77 115 LEU I CA 1
ATOM 9572 C C . LEU I 1 115 ? 31.751 88.791 27.604 1.00 20.85 115 LEU I C 1
ATOM 9573 O O . LEU I 1 115 ? 31.083 89.460 28.400 1.00 20.53 115 LEU I O 1
ATOM 9578 N N . LEU I 1 116 ? 31.358 88.523 26.363 1.00 17.00 116 LEU I N 1
ATOM 9579 C CA . LEU I 1 116 ? 30.023 88.867 25.876 1.00 16.25 116 LEU I CA 1
ATOM 9580 C C . LEU I 1 116 ? 29.425 87.591 25.300 1.00 20.63 116 LEU I C 1
ATOM 9581 O O . LEU I 1 116 ? 30.160 86.726 24.813 1.00 21.34 116 LEU I O 1
ATOM 9586 N N . ASN I 1 117 ? 28.103 87.467 25.354 1.00 18.04 117 ASN I N 1
ATOM 9587 C CA . ASN I 1 117 ? 27.424 86.286 24.838 1.00 17.05 117 ASN I CA 1
ATOM 9588 C C . ASN I 1 117 ? 27.657 86.115 23.339 1.00 17.61 117 ASN I C 1
ATOM 9589 O O . ASN I 1 117 ? 27.305 86.989 22.538 1.00 18.14 117 ASN I O 1
ATOM 9594 N N . ALA I 1 118 ? 28.244 84.983 22.948 1.00 16.31 118 ALA I N 1
ATOM 9595 C CA . ALA I 1 118 ? 28.691 84.831 21.582 1.00 17.98 118 ALA I CA 1
ATOM 9596 C C . ALA I 1 118 ? 27.549 84.811 20.584 1.00 17.34 118 ALA I C 1
ATOM 9597 O O . ALA I 1 118 ? 27.686 85.354 19.492 1.00 17.53 118 ALA I O 1
ATOM 9599 N N . ASN I 1 119 ? 26.432 84.156 20.900 1.00 18.91 119 ASN I N 1
ATOM 9600 C CA . ASN I 1 119 ? 25.411 84.094 19.859 1.00 22.15 119 ASN I CA 1
ATOM 9601 C C . ASN I 1 119 ? 24.698 85.418 19.635 1.00 21.58 119 ASN I C 1
ATOM 9602 O O . ASN I 1 119 ? 24.399 85.776 18.493 1.00 21.30 119 ASN I O 1
ATOM 9607 N N . ILE I 1 120 ? 24.423 86.139 20.720 1.00 17.77 120 ILE I N 1
ATOM 9608 C CA . ILE I 1 120 ? 23.837 87.472 20.600 1.00 15.19 120 ILE I CA 1
ATOM 9609 C C . ILE I 1 120 ? 24.734 88.379 19.766 1.00 18.53 120 ILE I C 1
ATOM 9610 O O . ILE I 1 120 ? 24.273 89.067 18.854 1.00 16.22 120 ILE I O 1
ATOM 9615 N N . ILE I 1 121 ? 26.027 88.373 20.058 1.00 17.38 121 ILE I N 1
ATOM 9616 C CA . ILE I 1 121 ? 26.948 89.216 19.309 1.00 18.20 121 ILE I CA 1
ATOM 9617 C C . ILE I 1 121 ? 27.062 88.743 17.847 1.00 19.49 121 ILE I C 1
ATOM 9618 O O . ILE I 1 121 ? 27.054 89.567 16.927 1.00 18.84 121 ILE I O 1
ATOM 9623 N N . ALA I 1 122 ? 27.127 87.427 17.622 1.00 16.17 122 ALA I N 1
ATOM 9624 C CA . ALA I 1 122 ? 27.203 86.925 16.244 1.00 17.68 122 ALA I CA 1
ATOM 9625 C C . ALA I 1 122 ? 26.041 87.431 15.401 1.00 17.48 122 ALA I C 1
ATOM 9626 O O . ALA I 1 122 ? 26.235 87.866 14.271 1.00 18.09 122 ALA I O 1
ATOM 9628 N N . ARG I 1 123 ? 24.833 87.408 15.960 1.00 16.36 123 ARG I N 1
ATOM 9629 C CA . ARG I 1 123 ? 23.678 87.909 15.228 1.00 14.59 123 ARG I CA 1
ATOM 9630 C C . ARG I 1 123 ? 23.819 89.411 14.985 1.00 15.38 123 ARG I C 1
ATOM 9631 O O . ARG I 1 123 ? 23.522 89.904 13.900 1.00 17.77 123 ARG I O 1
ATOM 9639 N N . ASP I 1 124 ? 24.270 90.135 16.002 1.00 18.13 124 ASP I N 1
ATOM 9640 C CA . ASP I 1 124 ? 24.392 91.599 15.896 1.00 20.08 124 ASP I CA 1
ATOM 9641 C C . ASP I 1 124 ? 25.432 92.000 14.840 1.00 18.67 124 ASP I C 1
ATOM 9642 O O . ASP I 1 124 ? 25.209 92.926 14.057 1.00 17.94 124 ASP I O 1
ATOM 9647 N N . LEU I 1 125 ? 26.543 91.262 14.783 1.00 16.98 125 LEU I N 1
ATOM 9648 C CA . LEU I 1 125 ? 27.605 91.546 13.821 1.00 18.68 125 LEU I CA 1
ATOM 9649 C C . LEU I 1 125 ? 27.277 91.057 12.411 1.00 22.31 125 LEU I C 1
ATOM 9650 O O . LEU I 1 125 ? 27.920 91.464 11.438 1.00 21.18 125 LEU I O 1
ATOM 9655 N N . GLY I 1 126 ? 26.280 90.188 12.301 1.00 18.03 126 GLY I N 1
ATOM 9656 C CA . GLY I 1 126 ? 25.905 89.631 11.014 1.00 20.18 126 GLY I CA 1
ATOM 9657 C C . GLY I 1 126 ? 26.865 88.549 10.549 1.00 19.72 126 GLY I C 1
ATOM 9658 O O . GLY I 1 126 ? 27.031 88.339 9.343 1.00 22.83 126 GLY I O 1
ATOM 9659 N N . LEU I 1 127 ? 27.507 87.864 11.493 1.00 15.91 127 LEU I N 1
ATOM 9660 C CA . LEU I 1 127 ? 28.380 86.738 11.154 1.00 15.58 127 LEU I CA 1
ATOM 9661 C C . LEU I 1 127 ? 27.508 85.554 10.757 1.00 19.31 127 LEU I C 1
ATOM 9662 O O . LEU I 1 127 ? 26.586 85.173 11.491 1.00 20.16 127 LEU I O 1
ATOM 9667 N N . LYS I 1 128 ? 27.786 84.981 9.589 1.00 18.93 128 LYS I N 1
ATOM 9668 C CA . LYS I 1 128 ? 26.909 83.961 9.023 1.00 17.69 128 LYS I CA 1
ATOM 9669 C C . LYS I 1 128 ? 27.404 82.543 9.248 1.00 20.86 128 LYS I C 1
ATOM 9670 O O . LYS I 1 128 ? 28.610 82.308 9.375 1.00 18.46 128 LYS I O 1
ATOM 9676 N N . GLU I 1 129 ? 26.466 81.602 9.267 1.00 17.32 129 GLU I N 1
ATOM 9677 C CA . GLU I 1 129 ? 26.829 80.180 9.225 1.00 16.31 129 GLU I CA 1
ATOM 9678 C C . GLU I 1 129 ? 26.869 79.748 7.769 1.00 16.63 129 GLU I C 1
ATOM 9679 O O . GLU I 1 129 ? 25.900 79.933 7.032 1.00 16.57 129 GLU I O 1
ATOM 9685 N N . GLN I 1 130 ? 27.998 79.185 7.351 1.00 14.92 130 GLN I N 1
ATOM 9686 C CA . GLN I 1 130 ? 28.149 78.761 5.970 1.00 16.14 130 GLN I CA 1
ATOM 9687 C C . GLN I 1 130 ? 28.120 77.239 5.924 1.00 18.80 130 GLN I C 1
ATOM 9688 O O . GLN I 1 130 ? 28.781 76.581 6.726 1.00 18.38 130 GLN I O 1
ATOM 9694 N N . SER I 1 131 ? 27.365 76.677 4.988 1.00 16.57 131 SER I N 1
ATOM 9695 C CA . SER I 1 131 ? 27.279 75.224 4.915 1.00 18.91 131 SER I CA 1
ATOM 9696 C C . SER I 1 131 ? 27.282 74.728 3.473 1.00 19.89 131 SER I C 1
ATOM 9697 O O . SER I 1 131 ? 26.915 75.459 2.542 1.00 16.58 131 SER I O 1
ATOM 9700 N N . GLN I 1 132 ? 27.712 73.482 3.303 1.00 15.22 132 GLN I N 1
ATOM 9701 C CA . GLN I 1 132 ? 27.711 72.825 2.000 1.00 19.06 132 GLN I CA 1
ATOM 9702 C C . GLN I 1 132 ? 26.918 71.535 2.130 1.00 18.82 132 GLN I C 1
ATOM 9703 O O . GLN I 1 132 ? 27.232 70.706 2.974 1.00 17.82 132 GLN I O 1
ATOM 9709 N N . VAL I 1 133 ? 25.898 71.366 1.292 1.00 16.25 133 VAL I N 1
ATOM 9710 C CA . VAL I 1 133 ? 24.998 70.229 1.428 1.00 15.80 133 VAL I CA 1
ATOM 9711 C C . VAL I 1 133 ? 24.919 69.420 0.133 1.00 17.06 133 VAL I C 1
ATOM 9712 O O . VAL I 1 133 ? 24.657 69.967 -0.940 1.00 20.26 133 VAL I O 1
ATOM 9716 N N . GLU I 1 134 ? 25.163 68.120 0.244 1.00 16.16 134 GLU I N 1
ATOM 9717 C CA . GLU I 1 134 ? 25.003 67.220 -0.884 1.00 17.52 134 GLU I CA 1
ATOM 9718 C C . GLU I 1 134 ? 23.719 66.430 -0.684 1.00 21.31 134 GLU I C 1
ATOM 9719 O O . GLU I 1 134 ? 23.542 65.792 0.345 1.00 23.25 134 GLU I O 1
ATOM 9725 N N . ASP I 1 135 ? 22.816 66.487 -1.654 1.00 22.86 135 ASP I N 1
ATOM 9726 C CA . ASP I 1 135 ? 21.662 65.603 -1.663 1.00 27.34 135 ASP I CA 1
ATOM 9727 C C . ASP I 1 135 ? 22.092 64.264 -2.282 1.00 29.29 135 ASP I C 1
ATOM 9728 O O . ASP I 1 135 ? 22.422 64.201 -3.466 1.00 28.83 135 ASP I O 1
ATOM 9733 N N . VAL I 1 136 ? 22.101 63.198 -1.480 1.00 27.98 136 VAL I N 1
ATOM 9734 C CA . VAL I 1 136 ? 22.629 61.902 -1.943 1.00 30.23 136 VAL I CA 1
ATOM 9735 C C . VAL I 1 136 ? 21.559 60.848 -2.119 1.00 36.70 136 VAL I C 1
ATOM 9736 O O . VAL I 1 136 ? 21.818 59.647 -1.933 1.00 31.71 136 VAL I O 1
ATOM 9740 N N . THR I 1 137 ? 20.360 61.298 -2.465 1.00 28.24 137 THR I N 1
ATOM 9741 C CA . THR I 1 137 ? 19.237 60.417 -2.733 1.00 38.66 137 THR I CA 1
ATOM 9742 C C . THR I 1 137 ? 19.488 59.504 -3.926 1.00 49.18 137 THR I C 1
ATOM 9743 O O . THR I 1 137 ? 19.999 59.953 -4.952 1.00 60.25 137 THR I O 1
ATOM 9747 N N . PRO I 1 138 ? 19.136 58.211 -3.789 1.00 36.58 138 PRO I N 1
ATOM 9748 C CA . PRO I 1 138 ? 19.266 57.240 -4.883 1.00 51.98 138 PRO I CA 1
ATOM 9749 C C . PRO I 1 138 ? 18.325 57.562 -6.038 1.00 70.49 138 PRO I C 1
ATOM 9750 O O . PRO I 1 138 ? 17.456 58.424 -5.886 1.00 68.76 138 PRO I O 1
ATOM 9754 N N . ASP I 1 139 ? 18.507 56.875 -7.166 1.00 88.11 139 ASP I N 1
ATOM 9755 C CA . ASP I 1 139 ? 17.579 56.944 -8.297 1.00 99.26 139 ASP I CA 1
ATOM 9756 C C . ASP I 1 139 ? 18.156 56.270 -9.540 1.00 101.80 139 ASP I C 1
ATOM 9757 O O . ASP I 1 139 ? 19.295 55.804 -9.536 1.00 102.33 139 ASP I O 1
#

Organism: Salmonella phage P22 (NCBI:txid10754)

Secondary structure (DSSP, 8-state):
--S-----GGG---TT-SS----SHHHHHHHHHHHHHHHHHS-EEEEEEEESSS-EEEEEEEEPPPP-HHHHHHHHT--HHHHHHGGGSHHHHHHHHHHHHHHHHHHHHHHHTTSS-HHHHHHHHTPPEEEEEEE----/-GGG---TT-SS-----HHHHHHHHHHHHHHHHH--EEEEEEEESSS-EEEEEEEEPPPP-HHHHHHHHT--HHHHHHHTSSHHHHHHHHHHHHHHHHHHHHHHHTTSS-HHHHHHHHTPPEEEEEEE----/--GGG---TT-SS-----HHHHHHHHHHHHHHHHH--EEEEEEEEETTEEEEEEEEEPPPP-HHHHHHHHT--HHHHHHGGGSHHHHHHHHHHHHHHHHHHHHHHHTTSS-HHHHHHHHTPPEEEEEEES---/----GGG---TT-SS-----HHHHHHHHHHHHHHHHH--EEEEEEEEETTEEEEEEEEEPPPP-HHHHHHHHT--HHHHHHTTTSHHHHHHHHHHHHHHHHHHHHHHHTTSS-HHHHHHHHTPPEEEEEEE----/-TTT---TT-SS----SHHHHHHHHHHHHHHHHH--EEEEEEEEETTEEEEEEEEEPPPP-HHHHHHHHT--HHHHHHGGGSTTTHHHHHHHHHHHHHHHHHHHHTTSS-HHHHHHHHTPPEEEEEEE----/--STTT---TT-SS-----HHHHHHHHHHHHHHHHH--EEEEEEEEETTEEEEEEEEEPPPP-HHHHHHHTT--HHHHHHHHHSHHHHHHHHHHHHHHHHHHHHHHHTTSS-HHHHHHHHTPPEEEEEEE----/--GGG---TT-SS-----HHHHHHHHHHHHHHHHHS-EEEEEEEEETTEEEEEEEEEPPPP-HHHHHHHHT--HHHHHHHTT-TTTHHHHHHHHHHHHHHHHHHHHTTSS-HHHHHHHHTPPEEEEEEE----/-GGG---TT-SS-----HHHHHHHHHHHHHHHHH--EEEEEEEEETTEEEEEEEEEPPPP-HHHHHHHHT--HHHHHHGGGSHHHHHHHHHHHHHHHHHHHHHHHTTSS-HHHHHHHHTPPEEEEEEE----/-GGG---TT-SS-----HHHHHHHHHHHHHHHHH--EEEEEEEEETTEEEEEEEEEPPPP-HHHHHHHHT--HHHHHHHHH-TTTHHHHHHHHHHHHHHHHHHHHTTSS-HHHHHHHHTPPEEEEEEE----